Protein AF-0000000068953892 (afdb_homodimer)

Structure (mmCIF, N/CA/C/O backbone):
data_AF-0000000068953892-model_v1
#
loop_
_entity.id
_entity.type
_entity.pdbx_description
1 polymer Amidase
#
loop_
_atom_site.group_PDB
_atom_site.id
_atom_site.type_symbol
_atom_site.label_atom_id
_atom_site.label_alt_id
_atom_site.label_comp_id
_atom_site.label_asym_id
_atom_site.label_entity_id
_atom_site.label_seq_id
_atom_site.pdbx_PDB_ins_code
_atom_site.Cartn_x
_atom_site.Cartn_y
_atom_site.Cartn_z
_atom_site.occupancy
_atom_site.B_iso_or_equiv
_atom_site.auth_seq_id
_atom_site.auth_comp_id
_atom_site.auth_asym_id
_atom_site.auth_atom_id
_atom_site.pdbx_PDB_model_num
ATOM 1 N N . MET A 1 1 ? 22.328 9.062 -5.164 1 75.81 1 MET A N 1
ATOM 2 C CA . MET A 1 1 ? 21.172 8.969 -4.258 1 75.81 1 MET A CA 1
ATOM 3 C C . MET A 1 1 ? 20.047 9.898 -4.711 1 75.81 1 MET A C 1
ATOM 5 O O . MET A 1 1 ? 20.297 11.047 -5.066 1 75.81 1 MET A O 1
ATOM 9 N N . THR A 1 2 ? 18.891 9.32 -4.953 1 88.75 2 THR A N 1
ATOM 10 C CA . THR A 1 2 ? 17.719 10.094 -5.344 1 88.75 2 THR A CA 1
ATOM 11 C C . THR A 1 2 ? 16.875 10.453 -4.125 1 88.75 2 THR A C 1
ATOM 13 O O . THR A 1 2 ? 17.109 9.938 -3.029 1 88.75 2 THR A O 1
ATOM 16 N N . LEU A 1 3 ? 16 11.43 -4.258 1 93.69 3 LEU A N 1
ATOM 17 C CA . LEU A 1 3 ? 15.102 11.789 -3.168 1 93.69 3 LEU A CA 1
ATOM 18 C C . LEU A 1 3 ? 14.289 10.578 -2.707 1 93.69 3 LEU A C 1
ATOM 20 O O . LEU A 1 3 ? 14.031 10.422 -1.513 1 93.69 3 LEU A O 1
ATOM 24 N N . ALA A 1 4 ? 14.055 9.711 -3.641 1 92.06 4 ALA A N 1
ATOM 25 C CA . ALA A 1 4 ? 13.234 8.531 -3.35 1 92.06 4 ALA A CA 1
ATOM 26 C C . ALA A 1 4 ? 13.992 7.543 -2.469 1 92.06 4 ALA A C 1
ATOM 28 O O . ALA A 1 4 ? 13.383 6.812 -1.682 1 92.06 4 ALA A O 1
ATOM 29 N N . THR A 1 5 ? 15.312 7.496 -2.576 1 95.38 5 THR A N 1
ATOM 30 C CA . THR A 1 5 ? 16.094 6.504 -1.846 1 95.38 5 THR A CA 1
ATOM 31 C C . THR A 1 5 ? 16.875 7.16 -0.704 1 95.38 5 THR A C 1
ATOM 33 O O . THR A 1 5 ? 17.688 6.508 -0.045 1 95.38 5 THR A O 1
ATOM 36 N N . HIS A 1 6 ? 16.672 8.469 -0.53 1 97.12 6 HIS A N 1
ATOM 37 C CA . HIS A 1 6 ? 17.359 9.148 0.567 1 97.12 6 HIS A CA 1
ATOM 38 C C . HIS A 1 6 ? 17 8.523 1.91 1 97.12 6 HIS A C 1
ATOM 40 O O . HIS A 1 6 ? 15.844 8.164 2.146 1 97.12 6 HIS A O 1
ATOM 46 N N . PRO A 1 7 ? 17.922 8.43 2.848 1 96.38 7 PRO A N 1
ATOM 47 C CA . PRO A 1 7 ? 17.703 7.758 4.129 1 96.38 7 PRO A CA 1
ATOM 48 C C . PRO A 1 7 ? 16.625 8.445 4.977 1 96.38 7 PRO A C 1
ATOM 50 O O . PRO A 1 7 ? 16.109 7.852 5.918 1 96.38 7 PRO A O 1
ATOM 53 N N . ALA A 1 8 ? 16.234 9.695 4.664 1 98.12 8 ALA A N 1
ATOM 54 C CA . ALA A 1 8 ? 15.18 10.398 5.387 1 98.12 8 ALA A CA 1
ATOM 55 C C . ALA A 1 8 ? 13.812 9.766 5.121 1 98.12 8 ALA A C 1
ATOM 57 O O . ALA A 1 8 ? 12.875 9.945 5.902 1 98.12 8 ALA A O 1
ATOM 58 N N . ARG A 1 9 ? 13.695 9.086 3.98 1 97.75 9 ARG A N 1
ATOM 59 C CA . ARG A 1 9 ? 12.469 8.398 3.594 1 97.75 9 ARG A CA 1
ATOM 60 C C . ARG A 1 9 ? 11.281 9.359 3.584 1 97.75 9 ARG A C 1
ATOM 62 O O . ARG A 1 9 ? 10.195 9.016 4.051 1 97.75 9 ARG A O 1
ATOM 69 N N . ALA A 1 10 ? 11.484 10.547 3.078 1 98.69 10 ALA A N 1
ATOM 70 C CA . ALA A 1 10 ? 10.469 11.594 3.141 1 98.69 10 ALA A CA 1
ATOM 71 C C . ALA A 1 10 ? 9.547 11.539 1.923 1 98.69 10 ALA A C 1
ATOM 73 O O . ALA A 1 10 ? 8.414 12.023 1.97 1 98.69 10 ALA A O 1
ATOM 74 N N . PHE A 1 11 ? 10.055 10.922 0.83 1 98.69 11 PHE A N 1
ATOM 75 C CA . PHE A 1 11 ? 9.375 11.094 -0.45 1 98.69 11 PHE A CA 1
ATOM 76 C C . PHE A 1 11 ? 8.75 9.781 -0.913 1 98.69 11 PHE A C 1
ATOM 78 O O . PHE A 1 11 ? 9.297 8.711 -0.663 1 98.69 11 PHE A O 1
ATOM 85 N N . MET A 1 12 ? 7.57 9.914 -1.53 1 98.5 12 MET A N 1
ATOM 86 C CA . MET A 1 12 ? 7.055 8.797 -2.316 1 98.5 12 MET A CA 1
ATOM 87 C C . MET A 1 12 ? 7.961 8.5 -3.506 1 98.5 12 MET A C 1
ATOM 89 O O . MET A 1 12 ? 8.484 9.422 -4.133 1 98.5 12 MET A O 1
ATOM 93 N N . PRO A 1 13 ? 8.117 7.266 -3.832 1 98.12 13 PRO A N 1
ATOM 94 C CA . PRO A 1 13 ? 9.07 6.91 -4.887 1 98.12 13 PRO A CA 1
ATOM 95 C C . PRO A 1 13 ? 8.445 6.961 -6.281 1 98.12 13 PRO A C 1
ATOM 97 O O . PRO A 1 13 ? 8.789 6.152 -7.145 1 98.12 13 PRO A O 1
ATOM 100 N N . TYR A 1 14 ? 7.473 7.812 -6.566 1 98.25 14 TYR A N 1
ATOM 101 C CA . TYR A 1 14 ? 6.879 7.961 -7.895 1 98.25 14 TYR A CA 1
ATOM 102 C C . TYR A 1 14 ? 7.945 8.266 -8.938 1 98.25 14 TYR A C 1
ATOM 104 O O . TYR A 1 14 ? 8.945 8.93 -8.641 1 98.25 14 TYR A O 1
ATOM 112 N N . PRO A 1 15 ? 7.754 7.75 -10.195 1 97.12 15 PRO A N 1
ATOM 113 C CA . PRO A 1 15 ? 8.625 8.219 -11.273 1 97.12 15 PRO A CA 1
ATOM 114 C C . PRO A 1 15 ? 8.633 9.742 -11.406 1 97.12 15 PRO A C 1
ATOM 116 O O . PRO A 1 15 ? 7.566 10.367 -11.383 1 97.12 15 PRO A O 1
ATOM 119 N N . GLN A 1 16 ? 9.812 10.289 -11.5 1 95.69 16 GLN A N 1
ATOM 120 C CA . GLN A 1 16 ? 9.93 11.742 -11.578 1 95.69 16 GLN A CA 1
ATOM 121 C C . GLN A 1 16 ? 9.57 12.25 -12.969 1 95.69 16 GLN A C 1
ATOM 123 O O . GLN A 1 16 ? 10.039 11.711 -13.969 1 95.69 16 GLN A O 1
ATOM 128 N N . ILE A 1 17 ? 8.695 13.172 -13.016 1 95.31 17 ILE A N 1
ATOM 129 C CA . ILE A 1 17 ? 8.398 13.891 -14.25 1 95.31 17 ILE A CA 1
ATOM 130 C C . ILE A 1 17 ? 8.602 15.391 -14.039 1 95.31 17 ILE A C 1
ATOM 132 O O . ILE A 1 17 ? 8.391 15.898 -12.93 1 95.31 17 ILE A O 1
ATOM 136 N N . ALA A 1 18 ? 9.062 16.062 -15.023 1 95.12 18 ALA A N 1
ATOM 137 C CA . ALA A 1 18 ? 9.266 17.5 -14.93 1 95.12 18 ALA A CA 1
ATOM 138 C C . ALA A 1 18 ? 7.934 18.234 -14.773 1 95.12 18 ALA A C 1
ATOM 140 O O . ALA A 1 18 ? 6.992 17.984 -15.539 1 95.12 18 ALA A O 1
ATOM 141 N N . VAL A 1 19 ? 7.848 19.031 -13.805 1 98.25 19 VAL A N 1
ATOM 142 C CA . VAL A 1 19 ? 6.699 19.891 -13.586 1 98.25 19 VAL A CA 1
ATOM 143 C C . VAL A 1 19 ? 7.094 21.344 -13.859 1 98.25 19 VAL A C 1
ATOM 145 O O . VAL A 1 19 ? 7.879 21.938 -13.109 1 98.25 19 VAL A O 1
ATOM 148 N N . PRO A 1 20 ? 6.555 21.938 -14.922 1 98.25 20 PRO A N 1
ATOM 149 C CA . PRO A 1 20 ? 6.953 23.312 -15.273 1 98.25 20 PRO A CA 1
ATOM 150 C C . PRO A 1 20 ? 6.605 24.312 -14.18 1 98.25 20 PRO A C 1
ATOM 152 O O . PRO A 1 20 ? 5.57 24.188 -13.523 1 98.25 20 PRO A O 1
ATOM 155 N N . HIS A 1 21 ? 7.438 25.25 -13.945 1 98.56 21 HIS A N 1
ATOM 156 C CA . HIS A 1 21 ? 7.219 26.391 -13.07 1 98.56 21 HIS A CA 1
ATOM 157 C C . HIS A 1 21 ? 7.727 27.688 -13.703 1 98.56 21 HIS A C 1
ATOM 159 O O . HIS A 1 21 ? 8.492 27.641 -14.672 1 98.56 21 HIS A O 1
ATOM 165 N N . ALA A 1 22 ? 7.324 28.828 -13.219 1 98.56 22 ALA A N 1
ATOM 166 C CA . ALA A 1 22 ? 7.707 30.109 -13.789 1 98.56 22 ALA A CA 1
ATOM 167 C C . ALA A 1 22 ? 9.203 30.359 -13.625 1 98.56 22 ALA A C 1
ATOM 169 O O . ALA A 1 22 ? 9.789 30.016 -12.602 1 98.56 22 ALA A O 1
ATOM 170 N N . ALA A 1 23 ? 9.828 31.047 -14.562 1 97.5 23 ALA A N 1
ATOM 171 C CA . ALA A 1 23 ? 11.266 31.328 -14.562 1 97.5 23 ALA A CA 1
ATOM 172 C C . ALA A 1 23 ? 11.609 32.438 -13.578 1 97.5 23 ALA A C 1
ATOM 174 O O . ALA A 1 23 ? 12.758 32.562 -13.156 1 97.5 23 ALA A O 1
ATOM 175 N N . SER A 1 24 ? 10.586 33.25 -13.289 1 97.56 24 SER A N 1
ATOM 176 C CA . SER A 1 24 ? 10.758 34.344 -12.359 1 97.56 24 SER A CA 1
ATOM 177 C C . SER A 1 24 ? 9.609 34.406 -11.359 1 97.56 24 SER A C 1
ATOM 179 O O . SER A 1 24 ? 8.625 33.688 -11.484 1 97.56 24 SER A O 1
ATOM 181 N N . GLY A 1 25 ? 9.789 35.25 -10.289 1 98.31 25 GLY A N 1
ATOM 182 C CA . GLY A 1 25 ? 8.773 35.406 -9.258 1 98.31 25 GLY A CA 1
ATOM 183 C C . GLY A 1 25 ? 9.344 35.469 -7.852 1 98.31 25 GLY A C 1
ATOM 184 O O . GLY A 1 25 ? 10.555 35.281 -7.664 1 98.31 25 GLY A O 1
ATOM 185 N N . PRO A 1 26 ? 8.461 35.656 -6.922 1 98.5 26 PRO A N 1
ATOM 186 C CA . PRO A 1 26 ? 8.914 35.875 -5.547 1 98.5 26 PRO A CA 1
ATOM 187 C C . PRO A 1 26 ? 9.539 34.625 -4.93 1 98.5 26 PRO A C 1
ATOM 189 O O . PRO A 1 26 ? 10.227 34.719 -3.908 1 98.5 26 PRO A O 1
ATOM 192 N N . LEU A 1 27 ? 9.312 33.469 -5.543 1 98.81 27 LEU A N 1
ATOM 193 C CA . LEU A 1 27 ? 9.844 32.219 -4.949 1 98.81 27 LEU A CA 1
ATOM 194 C C . LEU A 1 27 ? 10.922 31.625 -5.84 1 98.81 27 LEU A C 1
ATOM 196 O O . LEU A 1 27 ? 11.289 30.453 -5.664 1 98.81 27 LEU A O 1
ATOM 200 N N . ARG A 1 28 ? 11.383 32.375 -6.828 1 98.5 28 ARG A N 1
ATOM 201 C CA . ARG A 1 28 ? 12.453 31.906 -7.699 1 98.5 28 ARG A CA 1
ATOM 202 C C . ARG A 1 28 ? 13.648 31.406 -6.887 1 98.5 28 ARG A C 1
ATOM 204 O O . ARG A 1 28 ? 14.055 32.062 -5.926 1 98.5 28 ARG A O 1
ATOM 211 N N . GLY A 1 29 ? 14.148 30.297 -7.348 1 98.31 29 GLY A N 1
ATOM 212 C CA . GLY A 1 29 ? 15.336 29.75 -6.715 1 98.31 29 GLY A CA 1
ATOM 213 C C . GLY A 1 29 ? 15.023 28.844 -5.543 1 98.31 29 GLY A C 1
ATOM 214 O O . GLY A 1 29 ? 15.922 28.188 -5.012 1 98.31 29 GLY A O 1
ATOM 215 N N . LEU A 1 30 ? 13.766 28.766 -5.105 1 98.81 30 LEU A N 1
ATOM 216 C CA . LEU A 1 30 ? 13.375 27.906 -4 1 98.81 30 LEU A CA 1
ATOM 217 C C . LEU A 1 30 ? 12.766 26.609 -4.516 1 98.81 30 LEU A C 1
ATOM 219 O O . LEU A 1 30 ? 12.086 26.594 -5.547 1 98.81 30 LEU A O 1
ATOM 223 N N . SER A 1 31 ? 13.031 25.5 -3.859 1 98.81 31 SER A N 1
ATOM 224 C CA . SER A 1 31 ? 12.438 24.188 -4.145 1 98.81 31 SER A CA 1
ATOM 225 C C . SER A 1 31 ? 11.391 23.812 -3.104 1 98.81 31 SER A C 1
ATOM 227 O O . SER A 1 31 ? 11.484 24.234 -1.945 1 98.81 31 SER A O 1
ATOM 229 N N . PHE A 1 32 ? 10.359 23.062 -3.545 1 98.88 32 PHE A N 1
ATOM 230 C CA . PHE A 1 32 ? 9.336 22.688 -2.574 1 98.88 32 PHE A CA 1
ATOM 231 C C . PHE A 1 32 ? 8.789 21.297 -2.885 1 98.88 32 PHE A C 1
ATOM 233 O O . PHE A 1 32 ? 8.914 20.812 -4.008 1 98.88 32 PHE A O 1
ATOM 240 N N . ALA A 1 33 ? 8.312 20.625 -1.824 1 98.88 33 ALA A N 1
ATOM 241 C CA . ALA A 1 33 ? 7.633 19.344 -1.913 1 98.88 33 ALA A CA 1
ATOM 242 C C . ALA A 1 33 ? 6.164 19.469 -1.505 1 98.88 33 ALA A C 1
ATOM 244 O O . ALA A 1 33 ? 5.758 20.484 -0.937 1 98.88 33 ALA A O 1
ATOM 245 N N . VAL A 1 34 ? 5.41 18.469 -1.86 1 98.81 34 VAL A N 1
ATOM 246 C CA . VAL A 1 34 ? 3.967 18.516 -1.646 1 98.81 34 VAL A CA 1
ATOM 247 C C . VAL A 1 34 ? 3.486 17.219 -1.024 1 98.81 34 VAL A C 1
ATOM 249 O O . VAL A 1 34 ? 3.75 16.125 -1.557 1 98.81 34 VAL A O 1
ATOM 252 N N . LYS A 1 35 ? 2.783 17.328 0.147 1 98.88 35 LYS A N 1
ATOM 253 C CA . LYS A 1 35 ? 2.148 16.172 0.756 1 98.88 35 LYS A CA 1
ATOM 254 C C . LYS A 1 35 ? 1.303 15.406 -0.261 1 98.88 35 LYS A C 1
ATOM 256 O O . LYS A 1 35 ? 0.534 16.016 -1.012 1 98.88 35 LYS A O 1
ATOM 261 N N . ASP A 1 36 ? 1.423 14.086 -0.278 1 98.88 36 ASP A N 1
ATOM 262 C CA . ASP A 1 36 ? 0.761 13.266 -1.287 1 98.88 36 ASP A CA 1
ATOM 263 C C . ASP A 1 36 ? -0.738 13.164 -1.017 1 98.88 36 ASP A C 1
ATOM 265 O O . ASP A 1 36 ? -1.295 12.062 -0.976 1 98.88 36 ASP A O 1
ATOM 269 N N . LEU A 1 37 ? -1.366 14.273 -0.813 1 98.88 37 LEU A N 1
ATOM 270 C CA . LEU A 1 37 ? -2.807 14.508 -0.808 1 98.88 37 LEU A CA 1
ATOM 271 C C . LEU A 1 37 ? -3.215 15.422 -1.957 1 98.88 37 LEU A C 1
ATOM 273 O O . LEU A 1 37 ? -4.363 15.391 -2.404 1 98.88 37 LEU A O 1
ATOM 277 N N . PHE A 1 38 ? -2.287 16.266 -2.346 1 98.94 38 PHE A N 1
ATOM 278 C CA . PHE A 1 38 ? -2.539 17.266 -3.375 1 98.94 38 PHE A CA 1
ATOM 279 C C . PHE A 1 38 ? -2.264 16.688 -4.762 1 98.94 38 PHE A C 1
ATOM 281 O O . PHE A 1 38 ? -1.237 16.047 -4.98 1 98.94 38 PHE A O 1
ATOM 288 N N . ASP A 1 39 ? -3.156 17.031 -5.695 1 98.94 39 ASP A N 1
ATOM 289 C CA . ASP A 1 39 ? -2.908 16.641 -7.082 1 98.94 39 ASP A CA 1
ATOM 290 C C . ASP A 1 39 ? -1.787 17.484 -7.691 1 98.94 39 ASP A C 1
ATOM 292 O O . ASP A 1 39 ? -1.705 18.688 -7.453 1 98.94 39 ASP A O 1
ATOM 296 N N . VAL A 1 40 ? -0.919 16.875 -8.32 1 98.94 40 VAL A N 1
ATOM 297 C CA . VAL A 1 40 ? 0.066 17.469 -9.219 1 98.94 40 VAL A CA 1
ATOM 298 C C . VAL A 1 40 ? -0.018 16.812 -10.594 1 98.94 40 VAL A C 1
ATOM 300 O O . VAL A 1 40 ? 0.065 15.586 -10.703 1 98.94 40 VAL A O 1
ATOM 303 N N . ALA A 1 41 ? -0.241 17.672 -11.609 1 98.81 41 ALA A N 1
ATOM 304 C CA . ALA A 1 41 ? -0.365 17.109 -12.961 1 98.81 41 ALA A CA 1
ATOM 305 C C . ALA A 1 41 ? 0.831 16.234 -13.297 1 98.81 41 ALA A C 1
ATOM 307 O O . ALA A 1 41 ? 1.981 16.625 -13.102 1 98.81 41 ALA A O 1
ATOM 308 N N . GLY A 1 42 ? 0.539 14.984 -13.836 1 98.31 42 GLY A N 1
ATOM 309 C CA . GLY A 1 42 ? 1.586 14.047 -14.211 1 98.31 42 GLY A CA 1
ATOM 310 C C . GLY A 1 42 ? 1.923 13.055 -13.117 1 98.31 42 GLY A C 1
ATOM 311 O O . GLY A 1 42 ? 2.662 12.094 -13.344 1 98.31 42 GLY A O 1
ATOM 312 N N . TYR A 1 43 ? 1.423 13.227 -11.914 1 98.75 43 TYR A N 1
ATOM 313 C CA . TYR A 1 43 ? 1.654 12.344 -10.773 1 98.75 43 TYR A CA 1
ATOM 314 C C . TYR A 1 43 ? 0.35 11.727 -10.297 1 98.75 43 TYR A C 1
ATOM 316 O O . TYR A 1 43 ? -0.729 12.281 -10.516 1 98.75 43 TYR A O 1
ATOM 324 N N . PRO A 1 44 ? 0.413 10.523 -9.68 1 98.69 44 PRO A N 1
ATOM 325 C CA . PRO A 1 44 ? -0.738 10.047 -8.906 1 98.69 44 PRO A CA 1
ATOM 326 C C . PRO A 1 44 ? -0.868 10.742 -7.555 1 98.69 44 PRO A C 1
ATOM 328 O O . PRO A 1 44 ? 0.011 11.516 -7.168 1 98.69 44 PRO A O 1
ATOM 331 N N . THR A 1 45 ? -1.944 10.57 -6.906 1 98.88 45 THR A N 1
ATOM 332 C CA . THR A 1 45 ? -2.168 10.953 -5.52 1 98.88 45 THR A CA 1
ATOM 333 C C . THR A 1 45 ? -2.625 9.758 -4.688 1 98.88 45 THR A C 1
ATOM 335 O O . THR A 1 45 ? -3.699 9.203 -4.93 1 98.88 45 THR A O 1
ATOM 338 N N . GLY A 1 46 ? -1.844 9.406 -3.699 1 98.56 46 GLY A N 1
ATOM 339 C CA . GLY A 1 46 ? -2.025 8.109 -3.08 1 98.56 46 GLY A CA 1
ATOM 340 C C . GLY A 1 46 ? -2.668 8.18 -1.708 1 98.56 46 GLY A C 1
ATOM 341 O O . GLY A 1 46 ? -3.184 7.184 -1.201 1 98.56 46 GLY A O 1
ATOM 342 N N . GLY A 1 47 ? -2.547 9.367 -1.003 1 98.62 47 GLY A N 1
ATOM 343 C CA . GLY A 1 47 ? -3.207 9.555 0.279 1 98.62 47 GLY A CA 1
ATOM 344 C C . GLY A 1 47 ? -2.688 8.625 1.359 1 98.62 47 GLY A C 1
ATOM 345 O O . GLY A 1 47 ? -3.398 8.32 2.318 1 98.62 47 GLY A O 1
ATOM 346 N N . GLY A 1 48 ? -1.554 8.008 1.159 1 98.69 48 GLY A N 1
ATOM 347 C CA . GLY A 1 48 ? -0.963 7.129 2.156 1 98.69 48 GLY A CA 1
ATOM 348 C C . GLY A 1 48 ? -1.642 5.777 2.232 1 98.69 48 GLY A C 1
ATOM 349 O O . GLY A 1 48 ? -1.47 5.043 3.209 1 98.69 48 GLY A O 1
ATOM 350 N N . ASN A 1 49 ? -2.463 5.402 1.37 1 98.81 49 ASN A N 1
ATOM 351 C CA . ASN A 1 49 ? -3.152 4.117 1.343 1 98.81 49 ASN A CA 1
ATOM 352 C C . ASN A 1 49 ? -2.963 3.406 0.005 1 98.81 49 ASN A C 1
ATOM 354 O O . ASN A 1 49 ? -3.152 4.008 -1.054 1 98.81 49 ASN A O 1
ATOM 358 N N . PRO A 1 50 ? -2.641 2.092 0.029 1 98.44 50 PRO A N 1
ATOM 359 C CA . PRO A 1 50 ? -2.318 1.376 -1.208 1 98.44 50 PRO A CA 1
ATOM 360 C C . PRO A 1 50 ? -3.49 1.323 -2.184 1 98.44 50 PRO A C 1
ATOM 362 O O . PRO A 1 50 ? -3.297 1.447 -3.396 1 98.44 50 PRO A O 1
ATOM 365 N N . HIS A 1 51 ? -4.754 1.062 -1.745 1 98.5 51 HIS A N 1
ATOM 366 C CA . HIS A 1 51 ? -5.914 1.029 -2.625 1 98.5 51 HIS A CA 1
ATOM 367 C C . HIS A 1 51 ? -6.176 2.398 -3.246 1 98.5 51 HIS A C 1
ATOM 369 O O . HIS A 1 51 ? -6.559 2.492 -4.414 1 98.5 51 HIS A O 1
ATOM 375 N N . VAL A 1 52 ? -6.02 3.451 -2.42 1 98.75 52 VAL A N 1
ATOM 376 C CA . VAL A 1 52 ? -6.207 4.812 -2.918 1 98.75 52 VAL A CA 1
ATOM 377 C C . VAL A 1 52 ? -5.199 5.098 -4.027 1 98.75 52 VAL A C 1
ATOM 379 O O . VAL A 1 52 ? -5.551 5.66 -5.066 1 98.75 52 VAL A O 1
ATOM 382 N N . LEU A 1 53 ? -3.943 4.727 -3.826 1 98.81 53 LEU A N 1
ATOM 383 C CA . LEU A 1 53 ? -2.949 4.906 -4.879 1 98.81 53 LEU A CA 1
ATOM 384 C C . LEU A 1 53 ? -3.328 4.117 -6.125 1 98.81 53 LEU A C 1
ATOM 386 O O . LEU A 1 53 ? -3.244 4.633 -7.242 1 98.81 53 LEU A O 1
ATOM 390 N N . ALA A 1 54 ? -3.725 2.838 -5.938 1 98.62 54 ALA A N 1
ATOM 391 C CA . ALA A 1 54 ? -4.07 1.983 -7.07 1 98.62 54 ALA A CA 1
ATOM 392 C C . ALA A 1 54 ? -5.188 2.604 -7.902 1 98.62 54 ALA A C 1
ATOM 394 O O . ALA A 1 54 ? -5.195 2.486 -9.133 1 98.62 54 ALA A O 1
ATOM 395 N N . ARG A 1 55 ? -6.086 3.277 -7.301 1 97.81 55 ARG A N 1
ATOM 396 C CA . ARG A 1 55 ? -7.258 3.844 -7.961 1 97.81 55 ARG A CA 1
ATOM 397 C C . ARG A 1 55 ? -6.938 5.203 -8.578 1 97.81 55 ARG A C 1
ATOM 399 O O . ARG A 1 55 ? -7.723 5.734 -9.359 1 97.81 55 ARG A O 1
ATOM 406 N N . SER A 1 56 ? -5.891 5.777 -8.234 1 98.19 56 SER A N 1
ATOM 407 C CA . SER A 1 56 ? -5.645 7.203 -8.422 1 98.19 56 SER A CA 1
ATOM 408 C C . SER A 1 56 ? -5.578 7.57 -9.898 1 98.19 56 SER A C 1
ATOM 410 O O . SER A 1 56 ? -6.113 8.602 -10.312 1 98.19 56 SER A O 1
ATOM 412 N N . GLY A 1 57 ? -4.922 6.676 -10.695 1 97.12 57 GLY A N 1
ATOM 413 C CA . GLY A 1 57 ? -4.48 7.117 -12.008 1 97.12 57 GLY A CA 1
ATOM 414 C C . GLY A 1 57 ? -3.527 8.297 -11.953 1 97.12 57 GLY A C 1
ATOM 415 O O . GLY A 1 57 ? -3.141 8.734 -10.867 1 97.12 57 GLY A O 1
ATOM 416 N N . ILE A 1 58 ? -3.096 8.781 -13.086 1 98.12 58 ILE A N 1
ATOM 417 C CA . ILE A 1 58 ? -2.254 9.969 -13.195 1 98.12 58 ILE A CA 1
ATOM 418 C C . ILE A 1 58 ? -3.129 11.219 -13.297 1 98.12 58 ILE A C 1
ATOM 420 O O . ILE A 1 58 ? -4.043 11.273 -14.125 1 98.12 58 ILE A O 1
ATOM 424 N N . LYS A 1 59 ? -2.893 12.18 -12.453 1 98.69 59 LYS A N 1
ATOM 425 C CA . LYS A 1 59 ? -3.725 13.375 -12.406 1 98.69 59 LYS A CA 1
ATOM 426 C C . LYS A 1 59 ? -3.426 14.297 -13.594 1 98.69 59 LYS A C 1
ATOM 428 O O . LYS A 1 59 ? -2.266 14.461 -13.977 1 98.69 59 LYS A O 1
ATOM 433 N N . ALA A 1 60 ? -4.445 14.898 -14.156 1 97.94 60 ALA A N 1
ATOM 434 C CA . ALA A 1 60 ? -4.312 15.734 -15.344 1 97.94 60 ALA A CA 1
ATOM 435 C C . ALA A 1 60 ? -4.113 17.203 -14.969 1 97.94 60 ALA A C 1
ATOM 437 O O . ALA A 1 60 ? -3.676 18.016 -15.789 1 97.94 60 ALA A O 1
ATOM 438 N N . ALA A 1 61 ? -4.48 17.547 -13.734 1 98.62 61 ALA A N 1
ATOM 439 C CA . ALA A 1 61 ? -4.426 18.938 -13.289 1 98.62 61 ALA A CA 1
ATOM 440 C C . ALA A 1 61 ? -3.76 19.047 -11.922 1 98.62 61 ALA A C 1
ATOM 442 O O . ALA A 1 61 ? -3.811 18.109 -11.117 1 98.62 61 ALA A O 1
ATOM 443 N N . THR A 1 62 ? -3.182 20.188 -11.734 1 98.88 62 THR A N 1
ATOM 444 C CA . THR A 1 62 ? -2.492 20.5 -10.492 1 98.88 62 THR A CA 1
ATOM 445 C C . THR A 1 62 ? -3.412 21.281 -9.547 1 98.88 62 THR A C 1
ATOM 447 O O . THR A 1 62 ? -4.176 22.141 -9.984 1 98.88 62 THR A O 1
ATOM 450 N N . ALA A 1 63 ? -3.422 20.891 -8.258 1 98.94 63 ALA A N 1
ATOM 451 C CA . ALA A 1 63 ? -4.176 21.625 -7.254 1 98.94 63 ALA A CA 1
ATOM 452 C C . ALA A 1 63 ? -3.838 23.109 -7.297 1 98.94 63 ALA A C 1
ATOM 454 O O . ALA A 1 63 ? -2.672 23.484 -7.449 1 98.94 63 ALA A O 1
ATOM 455 N N . PRO A 1 64 ? -4.812 23.984 -7.113 1 98.81 64 PRO A N 1
ATOM 456 C CA . PRO A 1 64 ? -4.586 25.422 -7.199 1 98.81 64 PRO A CA 1
ATOM 457 C C . PRO A 1 64 ? -3.512 25.922 -6.227 1 98.81 64 PRO A C 1
ATOM 459 O O . PRO A 1 64 ? -2.709 26.781 -6.574 1 98.81 64 PRO A O 1
ATOM 462 N N . ALA A 1 65 ? -3.484 25.422 -4.984 1 98.81 65 ALA A N 1
ATOM 463 C CA . ALA A 1 65 ? -2.469 25.812 -4.012 1 98.81 65 ALA A CA 1
ATOM 464 C C . ALA A 1 65 ? -1.064 25.516 -4.531 1 98.81 65 ALA A C 1
ATOM 466 O O . ALA A 1 65 ? -0.149 26.328 -4.367 1 98.81 65 ALA A O 1
ATOM 467 N N . VAL A 1 66 ? -0.875 24.359 -5.137 1 98.94 66 VAL A N 1
ATOM 468 C CA . VAL A 1 66 ? 0.407 23.953 -5.707 1 98.94 66 VAL A CA 1
ATOM 469 C C . VAL A 1 66 ? 0.731 24.828 -6.914 1 98.94 66 VAL A C 1
ATOM 471 O O . VAL A 1 66 ? 1.858 25.312 -7.055 1 98.94 66 VAL A O 1
ATOM 474 N N . GLN A 1 67 ? -0.25 25.016 -7.766 1 98.88 67 GLN A N 1
ATOM 475 C CA . GLN A 1 67 ? -0.06 25.797 -8.984 1 98.88 67 GLN A CA 1
ATOM 476 C C . GLN A 1 67 ? 0.394 27.219 -8.664 1 98.88 67 GLN A C 1
ATOM 478 O O . GLN A 1 67 ? 1.227 27.781 -9.375 1 98.88 67 GLN A O 1
ATOM 483 N N . ARG A 1 68 ? -0.162 27.828 -7.637 1 98.81 68 ARG A N 1
ATOM 484 C CA . ARG A 1 68 ? 0.215 29.172 -7.227 1 98.81 68 ARG A CA 1
ATOM 485 C C . ARG A 1 68 ? 1.706 29.25 -6.918 1 98.81 68 ARG A C 1
ATOM 487 O O . ARG A 1 68 ? 2.359 30.25 -7.234 1 98.81 68 ARG A O 1
ATOM 494 N N . LEU A 1 69 ? 2.205 28.266 -6.285 1 98.94 69 LEU A N 1
ATOM 495 C CA . LEU A 1 69 ? 3.625 28.219 -5.953 1 98.94 69 LEU A CA 1
ATOM 496 C C . LEU A 1 69 ? 4.473 28.047 -7.207 1 98.94 69 LEU A C 1
ATOM 498 O O . LEU A 1 69 ? 5.512 28.703 -7.348 1 98.94 69 LEU A O 1
ATOM 502 N N . LEU A 1 70 ? 4.059 27.156 -8.07 1 98.94 70 LEU A N 1
ATOM 503 C CA . LEU A 1 70 ? 4.738 26.969 -9.352 1 98.94 70 LEU A CA 1
ATOM 504 C C . LEU A 1 70 ? 4.754 28.266 -10.141 1 98.94 70 LEU A C 1
ATOM 506 O O . LEU A 1 70 ? 5.793 28.656 -10.688 1 98.94 70 LEU A O 1
ATOM 510 N N . ASP A 1 71 ? 3.627 28.953 -10.18 1 98.81 71 ASP A N 1
ATOM 511 C CA . ASP A 1 71 ? 3.498 30.219 -10.906 1 98.81 71 ASP A CA 1
ATOM 512 C C . ASP A 1 71 ? 4.375 31.297 -10.281 1 98.81 71 ASP A C 1
ATOM 514 O O . ASP A 1 71 ? 4.727 32.281 -10.938 1 98.81 71 ASP A O 1
ATOM 518 N N . ALA A 1 72 ? 4.691 31.172 -9.008 1 98.81 72 ALA A N 1
ATOM 519 C CA . ALA A 1 72 ? 5.508 32.156 -8.289 1 98.81 72 ALA A CA 1
ATOM 520 C C . ALA A 1 72 ? 6.996 31.828 -8.445 1 98.81 72 ALA A C 1
ATOM 522 O O . ALA A 1 72 ? 7.844 32.531 -7.906 1 98.81 72 ALA A O 1
ATOM 523 N N . GLY A 1 73 ? 7.297 30.734 -9.047 1 98.81 73 GLY A N 1
ATOM 524 C CA . GLY A 1 73 ? 8.68 30.469 -9.43 1 98.81 73 GLY A CA 1
ATOM 525 C C . GLY A 1 73 ? 9.305 29.328 -8.664 1 98.81 73 GLY A C 1
ATOM 526 O O . GLY A 1 73 ? 10.445 28.938 -8.93 1 98.81 73 GLY A O 1
ATOM 527 N N . ALA A 1 74 ? 8.625 28.75 -7.691 1 98.88 74 ALA A N 1
ATOM 528 C CA . ALA A 1 74 ? 9.195 27.656 -6.91 1 98.88 74 ALA A CA 1
ATOM 529 C C . ALA A 1 74 ? 9.273 26.375 -7.738 1 98.88 74 ALA A C 1
ATOM 531 O O . ALA A 1 74 ? 8.398 26.109 -8.57 1 98.88 74 ALA A O 1
ATOM 532 N N . ALA A 1 75 ? 10.273 25.578 -7.523 1 98.81 75 ALA A N 1
ATOM 533 C CA . ALA A 1 75 ? 10.477 24.328 -8.25 1 98.81 75 ALA A CA 1
ATOM 534 C C . ALA A 1 75 ? 9.977 23.125 -7.445 1 98.81 75 ALA A C 1
ATOM 536 O O . ALA A 1 75 ? 10.414 22.906 -6.312 1 98.81 75 ALA A O 1
ATOM 537 N N . PHE A 1 76 ? 9.078 22.406 -8.039 1 98.75 76 PHE A N 1
ATOM 538 C CA . PHE A 1 76 ? 8.539 21.188 -7.438 1 98.75 76 PHE A CA 1
ATOM 539 C C . PHE A 1 76 ? 9.57 20.062 -7.473 1 98.75 76 PHE A C 1
ATOM 541 O O . PHE A 1 76 ? 10.148 19.781 -8.523 1 98.75 76 PHE A O 1
ATOM 548 N N . VAL A 1 77 ? 9.742 19.359 -6.238 1 98.5 77 VAL A N 1
ATOM 549 C CA . VAL A 1 77 ? 10.797 18.344 -6.262 1 98.5 77 VAL A CA 1
ATOM 550 C C . VAL A 1 77 ? 10.195 16.969 -6.039 1 98.5 77 VAL A C 1
ATOM 552 O O . VAL A 1 77 ? 10.852 15.953 -6.281 1 98.5 77 VAL A O 1
ATOM 555 N N . GLY A 1 78 ? 8.953 16.906 -5.562 1 98.56 78 GLY A N 1
ATOM 556 C CA . GLY A 1 78 ? 8.375 15.578 -5.406 1 98.56 78 GLY A CA 1
ATOM 557 C C . GLY A 1 78 ? 7.203 15.547 -4.445 1 98.56 78 GLY A C 1
ATOM 558 O O . GLY A 1 78 ? 6.938 16.531 -3.748 1 98.56 78 GLY A O 1
ATOM 559 N N . LYS A 1 79 ? 6.445 14.445 -4.422 1 98.75 79 LYS A N 1
ATOM 560 C CA . LYS A 1 79 ? 5.367 14.141 -3.484 1 98.75 79 LYS A CA 1
ATOM 561 C C . LYS A 1 79 ? 5.91 13.516 -2.205 1 98.75 79 LYS A C 1
ATOM 563 O O . LYS A 1 79 ? 6.789 12.648 -2.256 1 98.75 79 LYS A O 1
ATOM 568 N N . THR A 1 80 ? 5.434 13.938 -1.06 1 98.81 80 THR A N 1
ATOM 569 C CA . THR A 1 80 ? 5.949 13.43 0.208 1 98.81 80 THR A CA 1
ATOM 570 C C . THR A 1 80 ? 4.926 12.523 0.888 1 98.81 80 THR A C 1
ATOM 572 O O . THR A 1 80 ? 3.73 12.609 0.604 1 98.81 80 THR A O 1
ATOM 575 N N . HIS A 1 81 ? 5.406 11.742 1.798 1 98.44 81 HIS A N 1
ATOM 576 C CA . HIS A 1 81 ? 4.594 10.805 2.574 1 98.44 81 HIS A CA 1
ATOM 577 C C . HIS A 1 81 ? 3.568 11.547 3.426 1 98.44 81 HIS A C 1
ATOM 579 O O . HIS A 1 81 ? 3.814 12.672 3.863 1 98.44 81 HIS A O 1
ATOM 585 N N . THR A 1 82 ? 2.467 10.906 3.629 1 98.62 82 THR A N 1
ATOM 586 C CA . THR A 1 82 ? 1.442 11.312 4.582 1 98.62 82 THR A CA 1
ATOM 587 C C . THR A 1 82 ? 1.034 10.141 5.473 1 98.62 82 THR A C 1
ATOM 589 O O . THR A 1 82 ? 1.178 8.984 5.086 1 98.62 82 THR A O 1
ATOM 592 N N . ASP A 1 83 ? 0.614 10.484 6.723 1 98.12 83 ASP A N 1
ATOM 593 C CA . ASP A 1 83 ? -0.135 9.461 7.445 1 98.12 83 ASP A CA 1
ATOM 594 C C . ASP A 1 83 ? -1.308 8.945 6.609 1 98.12 83 ASP A C 1
ATOM 596 O O . ASP A 1 83 ? -1.853 9.68 5.781 1 98.12 83 ASP A O 1
ATOM 600 N N . GLU A 1 84 ? -1.631 7.691 6.836 1 98.62 84 GLU A N 1
ATOM 601 C CA . GLU A 1 84 ? -2.678 7.027 6.066 1 98.62 84 GLU A CA 1
ATOM 602 C C . GLU A 1 84 ? -3.986 7.812 6.121 1 98.62 84 GLU A C 1
ATOM 604 O O . GLU A 1 84 ? -4.535 8.039 7.199 1 98.62 84 GLU A O 1
ATOM 609 N N . LEU A 1 85 ? -4.445 8.32 4.914 1 98.56 85 LEU A N 1
ATOM 610 C CA . LEU A 1 85 ? -5.672 9.086 4.727 1 98.56 85 LEU A CA 1
ATOM 611 C C . LEU A 1 85 ? -5.684 10.32 5.621 1 98.56 85 LEU A C 1
ATOM 613 O O . LEU A 1 85 ? -6.75 10.805 6.008 1 98.56 85 LEU A O 1
ATOM 617 N N . ALA A 1 86 ? -4.477 10.711 6.051 1 98.31 86 ALA A N 1
ATOM 618 C CA . ALA A 1 86 ? -4.246 11.906 6.855 1 98.31 86 ALA A CA 1
ATOM 619 C C . ALA A 1 86 ? -4.953 11.812 8.203 1 98.31 86 ALA A C 1
ATOM 621 O O . ALA A 1 86 ? -5.402 12.82 8.75 1 98.31 86 ALA A O 1
ATOM 622 N N . PHE A 1 87 ? -5.168 10.602 8.703 1 97.31 87 PHE A N 1
ATOM 623 C CA . PHE A 1 87 ? -5.961 10.414 9.914 1 97.31 87 PHE A CA 1
ATOM 624 C C . PHE A 1 87 ? -5.105 9.836 11.039 1 97.31 87 PHE A C 1
ATOM 626 O O . PHE A 1 87 ? -5.496 8.852 11.672 1 97.31 87 PHE A O 1
ATOM 633 N N . SER A 1 88 ? -3.918 10.414 11.211 1 93 88 SER A N 1
ATOM 634 C CA . SER A 1 88 ? -2.984 10.117 12.289 1 93 88 SER A CA 1
ATOM 635 C C . SER A 1 88 ? -2.086 11.312 12.586 1 93 88 SER A C 1
ATOM 637 O O . SER A 1 88 ? -2.135 12.328 11.883 1 93 88 SER A O 1
ATOM 639 N N . MET A 1 89 ? -1.257 11.211 13.711 1 94.12 89 MET A N 1
ATOM 640 C CA . MET A 1 89 ? -0.403 12.32 14.125 1 94.12 89 MET A CA 1
ATOM 641 C C . MET A 1 89 ? 1.016 11.836 14.406 1 94.12 89 MET A C 1
ATOM 643 O O . MET A 1 89 ? 1.874 12.625 14.812 1 94.12 89 MET A O 1
ATOM 647 N N . ASN A 1 90 ? 1.277 10.602 14.141 1 93.62 90 ASN A N 1
ATOM 648 C CA . ASN A 1 90 ? 2.549 10.023 14.578 1 93.62 90 ASN A CA 1
ATOM 649 C C . ASN A 1 90 ? 3.572 10.016 13.445 1 93.62 90 ASN A C 1
ATOM 651 O O . ASN A 1 90 ? 4.773 9.883 13.688 1 93.62 90 ASN A O 1
ATOM 655 N N . GLY A 1 91 ? 3.086 10.117 12.258 1 96.19 91 GLY A N 1
ATOM 656 C CA . GLY A 1 91 ? 3.994 10.055 11.125 1 96.19 91 GLY A CA 1
ATOM 657 C C . GLY A 1 91 ? 4.5 8.648 10.844 1 96.19 91 GLY A C 1
ATOM 658 O O . GLY A 1 91 ? 5.621 8.469 10.359 1 96.19 91 GLY A O 1
ATOM 659 N N . GLN A 1 92 ? 3.762 7.695 11.25 1 94.94 92 GLN A N 1
ATOM 660 C CA . GLN A 1 92 ? 4.066 6.285 11.023 1 94.94 92 GLN A CA 1
ATOM 661 C C . GLN A 1 92 ? 2.967 5.609 10.203 1 94.94 92 GLN A C 1
ATOM 663 O O . GLN A 1 92 ? 1.883 5.336 10.719 1 94.94 92 GLN A O 1
ATOM 668 N N . ASN A 1 93 ? 3.225 5.398 8.969 1 97 93 ASN A N 1
ATOM 669 C CA . ASN A 1 93 ? 2.258 4.805 8.047 1 97 93 ASN A CA 1
ATOM 670 C C . ASN A 1 93 ? 2.451 3.297 7.93 1 97 93 ASN A C 1
ATOM 672 O O . ASN A 1 93 ? 3.549 2.828 7.625 1 97 93 ASN A O 1
ATOM 676 N N . ALA A 1 94 ? 1.426 2.494 8.102 1 96.25 94 ALA A N 1
ATOM 677 C CA . ALA A 1 94 ? 1.481 1.034 8.141 1 96.25 94 ALA A CA 1
ATOM 678 C C . ALA A 1 94 ? 1.925 0.465 6.797 1 96.25 94 ALA A C 1
ATOM 680 O O . ALA A 1 94 ? 2.424 -0.661 6.727 1 96.25 94 ALA A O 1
ATOM 681 N N . HIS A 1 95 ? 1.771 1.181 5.703 1 97.88 95 HIS A N 1
ATOM 682 C CA . HIS A 1 95 ? 1.978 0.665 4.355 1 97.88 95 HIS A CA 1
ATOM 683 C C . HIS A 1 95 ? 3.26 1.218 3.742 1 97.88 95 HIS A C 1
ATOM 685 O O . HIS A 1 95 ? 3.838 0.605 2.842 1 97.88 95 HIS A O 1
ATOM 691 N N . TYR A 1 96 ? 3.707 2.391 4.219 1 97.94 96 TYR A N 1
ATOM 692 C CA . TYR A 1 96 ? 4.785 3.061 3.498 1 97.94 96 TYR A CA 1
ATOM 693 C C . TYR A 1 96 ? 5.938 3.398 4.434 1 97.94 96 TYR A C 1
ATOM 695 O O . TYR A 1 96 ? 6.98 3.887 3.994 1 97.94 96 TYR A O 1
ATOM 703 N N . GLY A 1 97 ? 5.738 3.176 5.723 1 95.88 97 GLY A N 1
ATOM 704 C CA . GLY A 1 97 ? 6.836 3.363 6.66 1 95.88 97 GLY A CA 1
ATOM 705 C C . GLY A 1 97 ? 6.812 4.715 7.344 1 95.88 97 GLY A C 1
ATOM 706 O O . GLY A 1 97 ? 5.742 5.25 7.641 1 95.88 97 GLY A O 1
ATOM 707 N N . ARG A 1 98 ? 7.98 5.262 7.844 1 95.56 98 ARG A N 1
ATOM 708 C CA . ARG A 1 98 ? 8.055 6.426 8.719 1 95.56 98 ARG A CA 1
ATOM 709 C C . ARG A 1 98 ? 9.219 7.328 8.328 1 95.56 98 ARG A C 1
ATOM 711 O O . ARG A 1 98 ? 10.375 7.039 8.648 1 95.56 98 ARG A O 1
ATOM 718 N N . PRO A 1 99 ? 8.906 8.477 7.773 1 98.19 99 PRO A N 1
ATOM 719 C CA . PRO A 1 99 ? 9.953 9.469 7.484 1 98.19 99 PRO A CA 1
ATOM 720 C C . PRO A 1 99 ? 10.781 9.82 8.719 1 98.19 99 PRO A C 1
ATOM 722 O O . PRO A 1 99 ? 10.281 9.75 9.844 1 98.19 99 PRO A O 1
ATOM 725 N N . VAL A 1 100 ? 11.977 10.242 8.484 1 98.62 100 VAL A N 1
ATOM 726 C CA . VAL A 1 100 ? 12.906 10.508 9.578 1 98.62 100 VAL A CA 1
ATOM 727 C C . VAL A 1 100 ? 12.859 11.984 9.953 1 98.62 100 VAL A C 1
ATOM 729 O O . VAL A 1 100 ? 12.898 12.852 9.078 1 98.62 100 VAL A O 1
ATOM 732 N N . ASN A 1 101 ? 12.758 12.227 11.242 1 98.75 101 ASN A N 1
ATOM 733 C CA . ASN A 1 101 ? 12.852 13.57 11.812 1 98.75 101 ASN A CA 1
ATOM 734 C C . ASN A 1 101 ? 14.266 14.141 11.688 1 98.75 101 ASN A C 1
ATOM 736 O O . ASN A 1 101 ? 15.188 13.672 12.359 1 98.75 101 ASN A O 1
ATOM 740 N N . GLY A 1 102 ? 14.398 15.133 10.875 1 98.81 102 GLY A N 1
ATOM 741 C CA . GLY A 1 102 ? 15.727 15.664 10.602 1 98.81 102 GLY A CA 1
ATOM 742 C C . GLY A 1 102 ? 16.359 16.344 11.797 1 98.81 102 GLY A C 1
ATOM 743 O O . GLY A 1 102 ? 17.578 16.422 11.898 1 98.81 102 GLY A O 1
ATOM 744 N N . ALA A 1 103 ? 15.562 16.828 12.781 1 98.69 103 ALA A N 1
ATOM 745 C CA . ALA A 1 103 ? 16.062 17.547 13.961 1 98.69 103 ALA A CA 1
ATOM 746 C C . ALA A 1 103 ? 16.312 16.578 15.109 1 98.69 103 ALA A C 1
ATOM 748 O O . ALA A 1 103 ? 17.125 16.844 15.992 1 98.69 103 ALA A O 1
ATOM 749 N N . ALA A 1 104 ? 15.633 15.5 15.164 1 98.62 104 ALA A N 1
ATOM 750 C CA . ALA A 1 104 ? 15.758 14.461 16.188 1 98.62 104 ALA A CA 1
ATOM 751 C C . ALA A 1 104 ? 15.508 13.078 15.586 1 98.62 104 ALA A C 1
ATOM 753 O O . ALA A 1 104 ? 14.43 12.5 15.773 1 98.62 104 ALA A O 1
ATOM 754 N N . PRO A 1 105 ? 16.5 12.477 15.016 1 98.25 105 PRO A N 1
ATOM 755 C CA . PRO A 1 105 ? 16.328 11.312 14.148 1 98.25 105 PRO A CA 1
ATOM 756 C C . PRO A 1 105 ? 15.75 10.102 14.898 1 98.25 105 PRO A C 1
ATOM 758 O O . PRO A 1 105 ? 15.18 9.203 14.273 1 98.25 105 PRO A O 1
ATOM 761 N N . GLU A 1 106 ? 15.867 10.039 16.188 1 97.81 106 GLU A N 1
ATOM 762 C CA . GLU A 1 106 ? 15.367 8.898 16.953 1 97.81 106 GLU A CA 1
ATOM 763 C C . GLU A 1 106 ? 13.922 9.102 17.375 1 97.81 106 GLU A C 1
ATOM 765 O O . GLU A 1 106 ? 13.312 8.211 17.969 1 97.81 106 GLU A O 1
ATOM 770 N N . ARG A 1 107 ? 13.344 10.273 17.062 1 98.31 107 ARG A N 1
ATOM 771 C CA . ARG A 1 107 ? 11.992 10.625 17.484 1 98.31 107 ARG A CA 1
ATOM 772 C C . ARG A 1 107 ? 11.047 10.719 16.281 1 98.31 107 ARG A C 1
ATOM 774 O O . ARG A 1 107 ? 11.5 10.867 15.148 1 98.31 107 ARG A O 1
ATOM 781 N N . ILE A 1 108 ? 9.797 10.578 16.516 1 98 108 ILE A N 1
ATOM 782 C CA . ILE A 1 108 ? 8.812 10.633 15.445 1 98 108 ILE A CA 1
ATOM 783 C C . ILE A 1 108 ? 8.773 12.039 14.852 1 98 108 ILE A C 1
ATOM 785 O O . ILE A 1 108 ? 9.102 13.016 15.523 1 98 108 ILE A O 1
ATOM 789 N N . THR A 1 109 ? 8.367 12.125 13.625 1 98.44 109 THR A N 1
ATOM 790 C CA . THR A 1 109 ? 8.188 13.422 12.977 1 98.44 109 THR A CA 1
ATOM 791 C C . THR A 1 109 ? 6.891 14.086 13.445 1 98.44 109 THR A C 1
ATOM 793 O O . THR A 1 109 ? 6.75 15.305 13.367 1 98.44 109 THR A O 1
ATOM 796 N N . GLY A 1 110 ? 5.965 13.242 13.898 1 97.25 110 GLY A N 1
ATOM 797 C CA . GLY A 1 110 ? 4.574 13.672 13.906 1 97.25 110 GLY A CA 1
ATOM 798 C C . GLY A 1 110 ? 3.91 13.562 12.555 1 97.25 110 GLY A C 1
ATOM 799 O O . GLY A 1 110 ? 4.48 12.992 11.617 1 97.25 110 GLY A O 1
ATOM 800 N N . GLY A 1 111 ? 2.695 14.086 12.445 1 96.12 111 GLY A N 1
ATOM 801 C CA . GLY A 1 111 ? 1.884 13.992 11.242 1 96.12 111 GLY A CA 1
ATOM 802 C C . GLY A 1 111 ? 0.542 14.688 11.375 1 96.12 111 GLY A C 1
ATOM 803 O O . GLY A 1 111 ? 0.276 15.352 12.375 1 96.12 111 GLY A O 1
ATOM 804 N N . SER A 1 112 ? -0.228 14.602 10.25 1 97.94 112 SER A N 1
ATOM 805 C CA . SER A 1 112 ? -0.144 13.648 9.148 1 97.94 112 SER A CA 1
ATOM 806 C C . SER A 1 112 ? 0.804 14.141 8.062 1 97.94 112 SER A C 1
ATOM 808 O O . SER A 1 112 ? 1.09 13.422 7.105 1 97.94 112 SER A O 1
ATOM 810 N N . SER A 1 113 ? 1.329 15.391 8.117 1 98.88 113 SER A N 1
ATOM 811 C CA . SER A 1 113 ? 2.271 15.898 7.125 1 98.88 113 SER A CA 1
ATOM 812 C C . SER A 1 113 ? 3.697 15.461 7.445 1 98.88 113 SER A C 1
ATOM 814 O O . SER A 1 113 ? 4.621 16.281 7.426 1 98.88 113 SER A O 1
ATOM 816 N N . SER A 1 114 ? 3.877 14.203 7.727 1 98.81 114 SER A N 1
ATOM 817 C CA . SER A 1 114 ? 5.129 13.633 8.219 1 98.81 114 SER A CA 1
ATOM 818 C C . SER A 1 114 ? 6.238 13.766 7.184 1 98.81 114 SER A C 1
ATOM 820 O O . SER A 1 114 ? 7.348 14.195 7.504 1 98.81 114 SER A O 1
ATOM 822 N N . GLY A 1 115 ? 5.941 13.398 5.918 1 98.88 115 GLY A N 1
ATOM 823 C CA . GLY A 1 115 ? 6.941 13.484 4.867 1 98.88 115 GLY A CA 1
ATOM 824 C C . GLY A 1 115 ? 7.387 14.906 4.586 1 98.88 115 GLY A C 1
ATOM 825 O O . GLY A 1 115 ? 8.57 15.156 4.348 1 98.88 115 GLY A O 1
ATOM 826 N N . SER A 1 116 ? 6.457 15.828 4.562 1 98.94 116 SER A N 1
ATOM 827 C CA . SER A 1 116 ? 6.773 17.234 4.32 1 98.94 116 SER A CA 1
ATOM 828 C C . SER A 1 116 ? 7.707 17.781 5.395 1 98.94 116 SER A C 1
ATOM 830 O O . SER A 1 116 ? 8.711 18.422 5.078 1 98.94 116 SER A O 1
ATOM 832 N N . ALA A 1 117 ? 7.328 17.516 6.633 1 98.94 117 ALA A N 1
ATOM 833 C CA . ALA A 1 117 ? 8.172 17.969 7.734 1 98.94 117 ALA A CA 1
ATOM 834 C C . ALA A 1 117 ? 9.547 17.312 7.68 1 98.94 117 ALA A C 1
ATOM 836 O O . ALA A 1 117 ? 10.562 17.984 7.922 1 98.94 117 ALA A O 1
ATOM 837 N N . SER A 1 118 ? 9.602 16.047 7.363 1 98.94 118 SER A N 1
ATOM 838 C CA . SER A 1 118 ? 10.867 15.336 7.227 1 98.94 118 SER A CA 1
ATOM 839 C C . SER A 1 118 ? 11.719 15.922 6.109 1 98.94 118 SER A C 1
ATOM 841 O O . SER A 1 118 ? 12.906 16.188 6.297 1 98.94 118 SER A O 1
ATOM 843 N N . ALA A 1 119 ? 11.109 16.141 4.949 1 98.94 119 ALA A N 1
ATOM 844 C CA . ALA A 1 119 ? 11.844 16.672 3.801 1 98.94 119 ALA A CA 1
ATOM 845 C C . ALA A 1 119 ? 12.492 18 4.137 1 98.94 119 ALA A C 1
ATOM 847 O O . ALA A 1 119 ? 13.68 18.219 3.867 1 98.94 119 ALA A O 1
ATOM 848 N N . VAL A 1 120 ? 11.727 18.875 4.762 1 98.94 120 VAL A N 1
ATOM 849 C CA . VAL A 1 120 ? 12.219 20.219 5.062 1 98.94 120 VAL A CA 1
ATOM 850 C C . VAL A 1 120 ? 13.273 20.141 6.164 1 98.94 120 VAL A C 1
ATOM 852 O O . VAL A 1 120 ? 14.336 20.766 6.059 1 98.94 120 VAL A O 1
ATOM 855 N N . SER A 1 121 ? 13.039 19.375 7.211 1 98.94 121 SER A N 1
ATOM 856 C CA . SER A 1 121 ? 13.945 19.328 8.352 1 98.94 121 SER A CA 1
ATOM 857 C C . SER A 1 121 ? 15.258 18.641 7.98 1 98.94 121 SER A C 1
ATOM 859 O O . SER A 1 121 ? 16.281 18.859 8.625 1 98.94 121 SER A O 1
ATOM 861 N N . ASN A 1 122 ? 15.242 17.797 6.961 1 98.81 122 ASN A N 1
ATOM 862 C CA . ASN A 1 122 ? 16.453 17.141 6.488 1 98.81 122 ASN A CA 1
ATOM 863 C C . ASN A 1 122 ? 17.125 17.938 5.371 1 98.81 122 ASN A C 1
ATOM 865 O O . ASN A 1 122 ? 18.109 17.469 4.785 1 98.81 122 ASN A O 1
ATOM 869 N N . GLY A 1 123 ? 16.562 19.078 5.02 1 98.75 123 GLY A N 1
ATOM 870 C CA . GLY A 1 123 ? 17.172 19.969 4.039 1 98.75 123 GLY A CA 1
ATOM 871 C C . GLY A 1 123 ? 17.016 19.469 2.611 1 98.75 123 GLY A C 1
ATOM 872 O O . GLY A 1 123 ? 17.828 19.781 1.743 1 98.75 123 GLY A O 1
ATOM 873 N N . LEU A 1 124 ? 16 18.656 2.314 1 98.75 124 LEU A N 1
ATOM 874 C CA . LEU A 1 124 ? 15.812 18.078 0.99 1 98.75 124 LEU A CA 1
ATOM 875 C C . LEU A 1 124 ? 15 19.016 0.097 1 98.75 124 LEU A C 1
ATOM 877 O O . LEU A 1 124 ? 14.953 18.828 -1.12 1 98.75 124 LEU A O 1
ATOM 881 N N . CYS A 1 125 ? 14.352 19.984 0.619 1 98.81 125 CYS A N 1
ATOM 882 C CA . CYS A 1 125 ? 13.703 21.109 -0.049 1 98.81 125 CYS A CA 1
ATOM 883 C C . CYS A 1 125 ? 13.633 22.312 0.867 1 98.81 125 CYS A C 1
ATOM 885 O O . CYS A 1 125 ? 13.914 22.219 2.062 1 98.81 125 CYS A O 1
ATOM 887 N N . ASP A 1 126 ? 13.32 23.484 0.303 1 98.94 126 ASP A N 1
ATOM 888 C CA . ASP A 1 126 ? 13.312 24.734 1.068 1 98.94 126 ASP A CA 1
ATOM 889 C C . ASP A 1 126 ? 12.031 24.859 1.89 1 98.94 126 ASP A C 1
ATOM 891 O O . ASP A 1 126 ? 12.047 25.406 2.994 1 98.94 126 ASP A O 1
ATOM 895 N N . PHE A 1 127 ? 10.945 24.469 1.383 1 98.94 127 PHE A N 1
ATOM 896 C CA . PHE A 1 127 ? 9.656 24.469 2.062 1 98.94 127 PHE A CA 1
ATOM 897 C C . PHE A 1 127 ? 8.766 23.359 1.508 1 98.94 127 PHE A C 1
ATOM 899 O O . PHE A 1 127 ? 9.102 22.734 0.5 1 98.94 127 PHE A O 1
ATOM 906 N N . ALA A 1 128 ? 7.691 23.031 2.201 1 99 128 ALA A N 1
ATOM 907 C CA . ALA A 1 128 ? 6.797 21.969 1.747 1 99 128 ALA A CA 1
ATOM 908 C C . ALA A 1 128 ? 5.363 22.25 2.186 1 99 128 ALA A C 1
ATOM 910 O O . ALA A 1 128 ? 5.129 22.828 3.244 1 99 128 ALA A O 1
ATOM 911 N N . LEU A 1 129 ? 4.418 21.797 1.353 1 98.94 129 LEU A N 1
ATOM 912 C CA . LEU A 1 129 ? 2.998 21.875 1.681 1 98.94 129 LEU A CA 1
ATOM 913 C C . LEU A 1 129 ? 2.562 20.672 2.498 1 98.94 129 LEU A C 1
ATOM 915 O O . LEU A 1 129 ? 3.016 19.547 2.248 1 98.94 129 LEU A O 1
ATOM 919 N N . GLY A 1 130 ? 1.771 20.922 3.479 1 98.81 130 GLY A N 1
ATOM 920 C CA . GLY A 1 130 ? 1.019 19.922 4.215 1 98.81 130 GLY A CA 1
ATOM 921 C C . GLY A 1 130 ? -0.437 20.297 4.418 1 98.81 130 GLY A C 1
ATOM 922 O O . GLY A 1 130 ? -0.945 21.203 3.766 1 98.81 130 GLY A O 1
ATOM 923 N N . SER A 1 131 ? -1.114 19.516 5.141 1 98.75 131 SER A N 1
ATOM 924 C CA . SER A 1 131 ? -2.488 19.781 5.547 1 98.75 131 SER A CA 1
ATOM 925 C C . SER A 1 131 ? -2.66 19.641 7.055 1 98.75 131 SER A C 1
ATOM 927 O O . SER A 1 131 ? -1.874 18.953 7.711 1 98.75 131 SER A O 1
ATOM 929 N N . ASP A 1 132 ? -3.607 20.328 7.566 1 98.75 132 ASP A N 1
ATOM 930 C CA . ASP A 1 132 ? -3.885 20.297 9 1 98.75 132 ASP A CA 1
ATOM 931 C C . ASP A 1 132 ? -5.387 20.25 9.266 1 98.75 132 ASP A C 1
ATOM 933 O O . ASP A 1 132 ? -6.105 21.219 8.992 1 98.75 132 ASP A O 1
ATOM 937 N N . THR A 1 133 ? -5.816 19.125 9.75 1 98.5 133 THR A N 1
ATOM 938 C CA . THR A 1 133 ? -7.199 18.938 10.172 1 98.5 133 THR A CA 1
ATOM 939 C C . THR A 1 133 ? -7.332 19.109 11.688 1 98.5 133 THR A C 1
ATOM 941 O O . THR A 1 133 ? -8.281 19.734 12.164 1 98.5 133 THR A O 1
ATOM 944 N N . GLY A 1 134 ? -6.398 18.578 12.398 1 97.75 134 GLY A N 1
ATOM 945 C CA . GLY A 1 134 ? -6.418 18.594 13.852 1 97.75 134 GLY A CA 1
ATOM 946 C C . GLY A 1 134 ? -5.043 18.766 14.461 1 97.75 134 GLY A C 1
ATOM 947 O O . GLY A 1 134 ? -4.832 18.438 15.633 1 97.75 134 GLY A O 1
ATOM 948 N N . GLY A 1 135 ? -4.098 19.219 13.727 1 98.25 135 GLY A N 1
ATOM 949 C CA . GLY A 1 135 ? -2.754 19.422 14.242 1 98.25 135 GLY A CA 1
ATOM 950 C C . GLY A 1 135 ? -1.672 18.938 13.297 1 98.25 135 GLY A C 1
ATOM 951 O O . GLY A 1 135 ? -0.481 19.078 13.578 1 98.25 135 GLY A O 1
ATOM 952 N N . SER A 1 136 ? -1.983 18.562 12.125 1 98.5 136 SER A N 1
ATOM 953 C CA . SER A 1 136 ? -1.135 17.766 11.25 1 98.5 136 SER A CA 1
ATOM 954 C C . SER A 1 136 ? -0.049 18.625 10.602 1 98.5 136 SER A C 1
ATOM 956 O O . SER A 1 136 ? 0.82 18.109 9.898 1 98.5 136 SER A O 1
ATOM 958 N N . VAL A 1 137 ? -0.09 19.875 10.75 1 98.88 137 VAL A N 1
ATOM 959 C CA . VAL A 1 137 ? 1.032 20.734 10.398 1 98.88 137 VAL A CA 1
ATOM 960 C C . VAL A 1 137 ? 1.729 21.219 11.664 1 98.88 137 VAL A C 1
ATOM 962 O O . VAL A 1 137 ? 2.957 21.172 11.766 1 98.88 137 VAL A O 1
ATOM 965 N N . ARG A 1 138 ? 0.977 21.594 12.648 1 98.81 138 ARG A N 1
ATOM 966 C CA . ARG A 1 138 ? 1.493 22.172 13.891 1 98.81 138 ARG A CA 1
ATOM 967 C C . ARG A 1 138 ? 2.338 21.141 14.648 1 98.81 138 ARG A C 1
ATOM 969 O O . ARG A 1 138 ? 3.438 21.453 15.109 1 98.81 138 ARG A O 1
ATOM 976 N N . ALA A 1 139 ? 1.861 19.922 14.719 1 98.56 139 ALA A N 1
ATOM 977 C CA . ALA A 1 139 ? 2.576 18.875 15.461 1 98.56 139 ALA A CA 1
ATOM 978 C C . ALA A 1 139 ? 3.926 18.578 14.812 1 98.56 139 ALA A C 1
ATOM 980 O O . ALA A 1 139 ? 4.969 18.688 15.453 1 98.56 139 ALA A O 1
ATOM 981 N N . PRO A 1 140 ? 3.93 18.234 13.531 1 98.81 140 PRO A N 1
ATOM 982 C CA . PRO A 1 140 ? 5.25 17.938 12.969 1 98.81 140 PRO A CA 1
ATOM 983 C C . PRO A 1 140 ? 6.152 19.172 12.914 1 98.81 140 PRO A C 1
ATOM 985 O O . PRO A 1 140 ? 7.375 19.047 13 1 98.81 140 PRO A O 1
ATOM 988 N N . ALA A 1 141 ? 5.605 20.344 12.773 1 98.94 141 ALA A N 1
ATOM 989 C CA . ALA A 1 141 ? 6.441 21.547 12.844 1 98.94 141 ALA A CA 1
ATOM 990 C C . ALA A 1 141 ? 7.16 21.641 14.195 1 98.94 141 ALA A C 1
ATOM 992 O O . ALA A 1 141 ? 8.367 21.891 14.242 1 98.94 141 ALA A O 1
ATOM 993 N N . SER A 1 142 ? 6.426 21.438 15.234 1 98.81 142 SER A N 1
ATOM 994 C CA . SER A 1 142 ? 6.988 21.469 16.578 1 98.81 142 SER A CA 1
ATOM 995 C C . SER A 1 142 ? 8.039 20.375 16.766 1 98.81 142 SER A C 1
ATOM 997 O O . SER A 1 142 ? 9.125 20.625 17.297 1 98.81 142 SER A O 1
ATOM 999 N N . HIS A 1 143 ? 7.73 19.172 16.328 1 98.81 143 HIS A N 1
ATOM 1000 C CA . HIS A 1 143 ? 8.57 17.984 16.531 1 98.81 143 HIS A CA 1
ATOM 1001 C C . HIS A 1 143 ? 9.852 18.078 15.719 1 98.81 143 HIS A C 1
ATOM 1003 O O . HIS A 1 143 ? 10.898 17.562 16.141 1 98.81 143 HIS A O 1
ATOM 1009 N N . CYS A 1 144 ? 9.789 18.734 14.555 1 98.94 144 CYS A N 1
ATOM 1010 C CA . CYS A 1 144 ? 10.93 18.734 13.641 1 98.94 144 CYS A CA 1
ATOM 1011 C C . CYS A 1 144 ? 11.633 20.094 13.664 1 98.94 144 CYS A C 1
ATOM 1013 O O . CYS A 1 144 ? 12.531 20.344 12.852 1 98.94 144 CYS A O 1
ATOM 1015 N N . GLY A 1 145 ? 11.227 21.016 14.539 1 98.88 145 GLY A N 1
ATOM 1016 C CA . GLY A 1 145 ? 11.898 22.297 14.664 1 98.88 145 GLY A CA 1
ATOM 1017 C C . GLY A 1 145 ? 11.695 23.188 13.461 1 98.88 145 GLY A C 1
ATOM 1018 O O . GLY A 1 145 ? 12.656 23.797 12.961 1 98.88 145 GLY A O 1
ATOM 1019 N N . LEU A 1 146 ? 10.5 23.266 12.984 1 98.94 146 LEU A N 1
ATOM 1020 C CA . LEU A 1 146 ? 10.195 24.031 11.781 1 98.94 146 LEU A CA 1
ATOM 1021 C C . LEU A 1 146 ? 9.18 25.125 12.07 1 98.94 146 LEU A C 1
ATOM 1023 O O . LEU A 1 146 ? 8.43 25.047 13.047 1 98.94 146 LEU A O 1
ATOM 1027 N N . PHE A 1 147 ? 9.227 26.203 11.234 1 98.94 147 PHE A N 1
ATOM 1028 C CA . PHE A 1 147 ? 8.031 27.016 11.125 1 98.94 147 PHE A CA 1
ATOM 1029 C C . PHE A 1 147 ? 6.902 26.234 10.453 1 98.94 147 PHE A C 1
ATOM 1031 O O . PHE A 1 147 ? 7.137 25.484 9.508 1 98.94 147 PHE A O 1
ATOM 1038 N N . GLY A 1 148 ? 5.746 26.375 10.906 1 98.94 148 GLY A N 1
ATOM 1039 C CA . GLY A 1 148 ? 4.547 25.781 10.344 1 98.94 148 GLY A CA 1
ATOM 1040 C C . GLY A 1 148 ? 3.279 26.516 10.711 1 98.94 148 GLY A C 1
ATOM 1041 O O . GLY A 1 148 ? 3.156 27.031 11.82 1 98.94 148 GLY A O 1
ATOM 1042 N N . ILE A 1 149 ? 2.287 26.469 9.836 1 98.94 149 ILE A N 1
ATOM 1043 C CA . ILE A 1 149 ? 1.096 27.25 10.141 1 98.94 149 ILE A CA 1
ATOM 1044 C C . ILE A 1 149 ? -0.152 26.469 9.727 1 98.94 149 ILE A C 1
ATOM 1046 O O . ILE A 1 149 ? -0.173 25.828 8.672 1 98.94 149 ILE A O 1
ATOM 1050 N N . ARG A 1 150 ? -1.081 26.406 10.578 1 98.88 150 ARG A N 1
ATOM 1051 C CA . ARG A 1 150 ? -2.479 26.188 10.211 1 98.88 150 ARG A CA 1
ATOM 1052 C C . ARG A 1 150 ? -3.186 27.516 9.945 1 98.88 150 ARG A C 1
ATOM 1054 O O . ARG A 1 150 ? -3.469 28.266 10.883 1 98.88 150 ARG A O 1
ATOM 1061 N N . PRO A 1 151 ? -3.506 27.812 8.734 1 98.88 151 PRO A N 1
ATOM 1062 C CA . PRO A 1 151 ? -4.117 29.109 8.445 1 98.88 151 PRO A CA 1
ATOM 1063 C C . PRO A 1 151 ? -5.598 29.156 8.82 1 98.88 151 PRO A C 1
ATOM 1065 O O . PRO A 1 151 ? -6.164 28.156 9.25 1 98.88 151 PRO A O 1
ATOM 1068 N N . THR A 1 152 ? -6.098 30.422 8.758 1 98.81 152 THR A N 1
ATOM 1069 C CA . THR A 1 152 ? -7.547 30.562 8.836 1 98.81 152 THR A CA 1
ATOM 1070 C C . THR A 1 152 ? -8.234 29.578 7.902 1 98.81 152 THR A C 1
ATOM 1072 O O . THR A 1 152 ? -7.805 29.375 6.766 1 98.81 152 THR A O 1
ATOM 1075 N N . HIS A 1 153 ? -9.281 28.891 8.469 1 98.56 153 HIS A N 1
ATOM 1076 C CA . HIS A 1 153 ? -10.016 27.938 7.645 1 98.56 153 HIS A CA 1
ATOM 1077 C C . HIS A 1 153 ? -10.477 28.578 6.34 1 98.56 153 HIS A C 1
ATOM 1079 O O . HIS A 1 153 ? -11.039 29.672 6.348 1 98.56 153 HIS A O 1
ATOM 1085 N N . GLY A 1 154 ? -10.172 27.938 5.215 1 98 154 GLY A N 1
ATOM 1086 C CA . GLY A 1 154 ? -10.617 28.406 3.912 1 98 154 GLY A CA 1
ATOM 1087 C C . GLY A 1 154 ? -9.656 29.391 3.273 1 98 154 GLY A C 1
ATOM 1088 O O . GLY A 1 154 ? -9.844 29.797 2.127 1 98 154 GLY A O 1
ATOM 1089 N N . ARG A 1 155 ? -8.57 29.75 3.959 1 98.25 155 ARG A N 1
ATOM 1090 C CA . ARG A 1 155 ? -7.641 30.781 3.496 1 98.25 155 ARG A CA 1
ATOM 1091 C C . ARG A 1 155 ? -6.883 30.312 2.258 1 98.25 155 ARG A C 1
ATOM 1093 O O . ARG A 1 155 ? -6.598 31.109 1.361 1 98.25 155 ARG A O 1
ATOM 1100 N N . ILE A 1 156 ? -6.414 29.078 2.197 1 98.56 156 ILE A N 1
ATOM 1101 C CA . ILE A 1 156 ? -5.762 28.438 1.057 1 98.56 156 ILE A CA 1
ATOM 1102 C C . ILE A 1 156 ? -6.676 27.359 0.474 1 98.56 156 ILE A C 1
ATOM 1104 O O . ILE A 1 156 ? -7.242 26.562 1.213 1 98.56 156 ILE A O 1
ATOM 1108 N N . SER A 1 157 ? -6.824 27.391 -0.835 1 98.25 157 SER A N 1
ATOM 1109 C CA . SER A 1 157 ? -7.723 26.453 -1.497 1 98.25 157 SER A CA 1
ATOM 1110 C C . SER A 1 157 ? -7.285 25 -1.26 1 98.25 157 SER A C 1
ATOM 1112 O O . SER A 1 157 ? -6.094 24.688 -1.312 1 98.25 157 SER A O 1
ATOM 1114 N N . LEU A 1 158 ? -8.289 24.109 -1.067 1 98.56 158 LEU A N 1
ATOM 1115 C CA . LEU A 1 158 ? -8.039 22.672 -0.971 1 98.56 158 LEU A CA 1
ATOM 1116 C C . LEU A 1 158 ? -8.664 21.938 -2.148 1 98.56 158 LEU A C 1
ATOM 1118 O O . LEU A 1 158 ? -8.898 20.719 -2.074 1 98.56 158 LEU A O 1
ATOM 1122 N N . GLU A 1 159 ? -9.039 22.75 -3.193 1 98.56 159 GLU A N 1
ATOM 1123 C CA . GLU A 1 159 ? -9.461 22.078 -4.422 1 98.56 159 GLU A CA 1
ATOM 1124 C C . GLU A 1 159 ? -8.391 21.109 -4.918 1 98.56 159 GLU A C 1
ATOM 1126 O O . GLU A 1 159 ? -7.199 21.422 -4.898 1 98.56 159 GLU A O 1
ATOM 1131 N N . ARG A 1 160 ? -8.789 19.859 -5.332 1 98.62 160 ARG A N 1
ATOM 1132 C CA . ARG A 1 160 ? -7.941 18.781 -5.848 1 98.62 160 ARG A CA 1
ATOM 1133 C C . ARG A 1 160 ? -6.98 18.281 -4.777 1 98.62 160 ARG A C 1
ATOM 1135 O O . ARG A 1 160 ? -5.84 17.938 -5.078 1 98.62 160 ARG A O 1
ATOM 1142 N N . CYS A 1 161 ? -7.355 18.391 -3.549 1 98.69 161 CYS A N 1
ATOM 1143 C CA . CYS A 1 161 ? -6.727 17.766 -2.389 1 98.69 161 CYS A CA 1
ATOM 1144 C C . CYS A 1 161 ? -7.66 16.75 -1.739 1 98.69 161 CYS A C 1
ATOM 1146 O O . CYS A 1 161 ? -8.852 17.031 -1.56 1 98.69 161 CYS A O 1
ATOM 1148 N N . LEU A 1 162 ? -7.164 15.523 -1.44 1 98.56 162 LEU A N 1
ATOM 1149 C CA . LEU A 1 162 ? -7.996 14.516 -0.786 1 98.56 162 LEU A CA 1
ATOM 1150 C C . LEU A 1 162 ? -8.5 15.023 0.563 1 98.56 162 LEU A C 1
ATOM 1152 O O . LEU A 1 162 ? -7.703 15.461 1.399 1 98.56 162 LEU A O 1
ATOM 1156 N N . PRO A 1 163 ? -9.742 14.984 0.815 1 98.44 163 PRO A N 1
ATOM 1157 C CA . PRO A 1 163 ? -10.312 15.516 2.055 1 98.44 163 PRO A CA 1
ATOM 1158 C C . PRO A 1 163 ? -10.297 14.492 3.193 1 98.44 163 PRO A C 1
ATOM 1160 O O . PRO A 1 163 ? -10.242 13.289 2.949 1 98.44 163 PRO A O 1
ATOM 1163 N N . LEU A 1 164 ? -10.305 14.945 4.422 1 98.69 164 LEU A N 1
ATOM 1164 C CA . LEU A 1 164 ? -10.625 14.164 5.605 1 98.69 164 LEU A CA 1
ATOM 1165 C C . LEU A 1 164 ? -11.883 14.688 6.281 1 98.69 164 LEU A C 1
ATOM 1167 O O . LEU A 1 164 ? -12.82 13.922 6.535 1 98.69 164 LEU A O 1
ATOM 1171 N N . SER A 1 165 ? -11.891 15.93 6.602 1 98.62 165 SER A N 1
ATOM 1172 C CA . SER A 1 165 ? -12.977 16.656 7.258 1 98.62 165 SER A CA 1
ATOM 1173 C C . SER A 1 165 ? -13.117 18.062 6.707 1 98.62 165 SER A C 1
ATOM 1175 O O . SER A 1 165 ? -12.422 18.984 7.145 1 98.62 165 SER A O 1
ATOM 1177 N N . GLU A 1 166 ? -14.094 18.25 5.914 1 97.19 166 GLU A N 1
ATOM 1178 C CA . GLU A 1 166 ? -14.211 19.438 5.07 1 97.19 166 GLU A CA 1
ATOM 1179 C C . GLU A 1 166 ? -14.219 20.719 5.902 1 97.19 166 GLU A C 1
ATOM 1181 O O . GLU A 1 166 ? -13.578 21.703 5.539 1 97.19 166 GLU A O 1
ATOM 1186 N N . SER A 1 167 ? -14.875 20.734 6.98 1 98.38 167 SER A N 1
ATOM 1187 C CA . SER A 1 167 ? -15.031 21.969 7.734 1 98.38 167 SER A CA 1
ATOM 1188 C C . SER A 1 167 ? -13.852 22.203 8.672 1 98.38 167 SER A C 1
ATOM 1190 O O . SER A 1 167 ? -13.781 23.234 9.344 1 98.38 167 SER A O 1
ATOM 1192 N N . LEU A 1 168 ? -12.898 21.281 8.688 1 98.81 168 LEU A N 1
ATOM 1193 C CA . LEU A 1 168 ? -11.766 21.391 9.602 1 98.81 168 LEU A CA 1
ATOM 1194 C C . LEU A 1 168 ? -10.445 21.422 8.828 1 98.81 168 LEU A C 1
ATOM 1196 O O . LEU A 1 168 ? -9.438 21.906 9.344 1 98.81 168 LEU A O 1
ATOM 1200 N N . ASP A 1 169 ? -10.438 20.891 7.613 1 98.81 169 ASP A N 1
ATOM 1201 C CA . ASP A 1 169 ? -9.219 20.75 6.816 1 98.81 169 ASP A CA 1
ATOM 1202 C C . ASP A 1 169 ? -8.664 22.125 6.418 1 98.81 169 ASP A C 1
ATOM 1204 O O . ASP A 1 169 ? -9.422 23.016 6.051 1 98.81 169 ASP A O 1
ATOM 1208 N N . THR A 1 170 ? -7.348 22.25 6.512 1 98.81 170 THR A N 1
ATOM 1209 C CA . THR A 1 170 ? -6.652 23.406 5.949 1 98.81 170 THR A CA 1
ATOM 1210 C C . THR A 1 170 ? -5.375 22.969 5.234 1 98.81 170 THR A C 1
ATOM 1212 O O . THR A 1 170 ? -4.824 21.906 5.527 1 98.81 170 THR A O 1
ATOM 1215 N N . CYS A 1 171 ? -5.023 23.719 4.238 1 98.75 171 CYS A N 1
ATOM 1216 C CA . CYS A 1 171 ? -3.676 23.641 3.686 1 98.75 171 CYS A CA 1
ATOM 1217 C C . CYS A 1 171 ? -2.697 24.469 4.516 1 98.75 171 CYS A C 1
ATOM 1219 O O . CYS A 1 171 ? -3 25.594 4.898 1 98.75 171 CYS A O 1
ATOM 1221 N N . GLY A 1 172 ? -1.594 23.906 4.961 1 98.81 172 GLY A N 1
ATOM 1222 C CA . GLY A 1 172 ? -0.491 24.594 5.613 1 98.81 172 GLY A CA 1
ATOM 1223 C C . GLY A 1 172 ? 0.856 24.297 4.98 1 98.81 172 GLY A C 1
ATOM 1224 O O . GLY A 1 172 ? 0.928 23.641 3.939 1 98.81 172 GLY A O 1
ATOM 1225 N N . PHE A 1 173 ? 1.915 24.875 5.57 1 98.94 173 PHE A N 1
ATOM 1226 C CA . PHE A 1 173 ? 3.236 24.656 4.996 1 98.94 173 PHE A CA 1
ATOM 1227 C C . PHE A 1 173 ? 4.32 24.797 6.059 1 98.94 173 PHE A C 1
ATOM 1229 O O . PHE A 1 173 ? 4.043 25.25 7.176 1 98.94 173 PHE A O 1
ATOM 1236 N N . PHE A 1 174 ? 5.484 24.328 5.723 1 98.88 174 PHE A N 1
ATOM 1237 C CA . PHE A 1 174 ? 6.664 24.297 6.578 1 98.88 174 PHE A CA 1
ATOM 1238 C C . PHE A 1 174 ? 7.82 25.047 5.93 1 98.88 174 PHE A C 1
ATOM 1240 O O . PHE A 1 174 ? 7.973 25.031 4.707 1 98.88 174 PHE A O 1
ATOM 1247 N N . ALA A 1 175 ? 8.641 25.641 6.672 1 98.94 175 ALA A N 1
ATOM 1248 C CA . ALA A 1 175 ? 9.961 26.109 6.254 1 98.94 175 ALA A CA 1
ATOM 1249 C C . ALA A 1 175 ? 10.938 26.078 7.422 1 98.94 175 ALA A C 1
ATOM 1251 O O . ALA A 1 175 ? 10.531 26.047 8.586 1 98.94 175 ALA A O 1
ATOM 1252 N N . ARG A 1 176 ? 12.234 26.141 7.133 1 98.69 176 ARG A N 1
ATOM 1253 C CA . ARG A 1 176 ? 13.266 26.109 8.164 1 98.69 176 ARG A CA 1
ATOM 1254 C C . ARG A 1 176 ? 13.586 27.5 8.68 1 98.69 176 ARG A C 1
ATOM 1256 O O . ARG A 1 176 ? 14.023 27.672 9.812 1 98.69 176 ARG A O 1
ATOM 1263 N N . ASP A 1 177 ? 13.414 28.422 7.762 1 98.44 177 ASP A N 1
ATOM 1264 C CA . ASP A 1 177 ? 13.781 29.797 8.117 1 98.44 177 ASP A CA 1
ATOM 1265 C C . ASP A 1 177 ? 12.633 30.75 7.863 1 98.44 177 ASP A C 1
ATOM 1267 O O . ASP A 1 177 ? 11.812 30.531 6.965 1 98.44 177 ASP A O 1
ATOM 1271 N N . ILE A 1 178 ? 12.641 31.875 8.656 1 98.5 178 ILE A N 1
ATOM 1272 C CA . ILE A 1 178 ? 11.516 32.812 8.688 1 98.5 178 ILE A CA 1
ATOM 1273 C C . ILE A 1 178 ? 11.438 33.562 7.363 1 98.5 178 ILE A C 1
ATOM 1275 O O . ILE A 1 178 ? 10.352 33.938 6.918 1 98.5 178 ILE A O 1
ATOM 1279 N N . GLY A 1 179 ? 12.57 33.781 6.688 1 98.56 179 GLY A N 1
ATOM 1280 C CA . GLY A 1 179 ? 12.562 34.469 5.406 1 98.56 179 GLY A CA 1
ATOM 1281 C C . GLY A 1 179 ? 11.812 33.719 4.328 1 98.56 179 GLY A C 1
ATOM 1282 O O . GLY A 1 179 ? 10.93 34.281 3.666 1 98.56 179 GLY A O 1
ATOM 1283 N N . THR A 1 180 ? 12.211 32.438 4.137 1 98.88 180 THR A N 1
ATOM 1284 C CA . THR A 1 180 ? 11.5 31.578 3.195 1 98.88 180 THR A CA 1
ATOM 1285 C C . THR A 1 180 ? 10.023 31.469 3.574 1 98.88 180 THR A C 1
ATOM 1287 O O . THR A 1 180 ? 9.148 31.578 2.719 1 98.88 180 THR A O 1
ATOM 1290 N N . PHE A 1 181 ? 9.836 31.297 4.844 1 98.88 181 PHE A N 1
ATOM 1291 C CA . PHE A 1 181 ? 8.477 31.141 5.344 1 98.88 181 PHE A CA 1
ATOM 1292 C C . PHE A 1 181 ? 7.625 32.344 4.973 1 98.88 181 PHE A C 1
ATOM 1294 O O . PHE A 1 181 ? 6.496 32.219 4.504 1 98.88 181 PHE A O 1
ATOM 1301 N N . ALA A 1 182 ? 8.125 33.5 5.184 1 98.62 182 ALA A N 1
ATOM 1302 C CA . ALA A 1 182 ? 7.406 34.75 4.918 1 98.62 182 ALA A CA 1
ATOM 1303 C C . ALA A 1 182 ? 7.125 34.906 3.428 1 98.62 182 ALA A C 1
ATOM 1305 O O . ALA A 1 182 ? 6.043 35.375 3.039 1 98.62 182 ALA A O 1
ATOM 1306 N N . ARG A 1 183 ? 8.039 34.594 2.58 1 98.62 183 ARG A N 1
ATOM 1307 C CA . ARG A 1 183 ? 7.848 34.688 1.138 1 98.62 183 ARG A CA 1
ATOM 1308 C C . ARG A 1 183 ? 6.727 33.75 0.675 1 98.62 183 ARG A C 1
ATOM 1310 O O . ARG A 1 183 ? 5.895 34.156 -0.147 1 98.62 183 ARG A O 1
ATOM 1317 N N . VAL A 1 184 ? 6.75 32.562 1.167 1 98.88 184 VAL A N 1
ATOM 1318 C CA . VAL A 1 184 ? 5.719 31.578 0.819 1 98.88 184 VAL A CA 1
ATOM 1319 C C . VAL A 1 184 ? 4.355 32.062 1.292 1 98.88 184 VAL A C 1
ATOM 1321 O O . VAL A 1 184 ? 3.365 31.969 0.563 1 98.88 184 VAL A O 1
ATOM 1324 N N . ALA A 1 185 ? 4.297 32.625 2.51 1 98.81 185 ALA A N 1
ATOM 1325 C CA . ALA A 1 185 ? 3.057 33.156 3.062 1 98.81 185 ALA A CA 1
ATOM 1326 C C . ALA A 1 185 ? 2.498 34.281 2.178 1 98.81 185 ALA A C 1
ATOM 1328 O O . ALA A 1 185 ? 1.291 34.344 1.938 1 98.81 185 ALA A O 1
ATOM 1329 N N . GLU A 1 186 ? 3.385 35.125 1.736 1 98 186 GLU A N 1
ATOM 1330 C CA . GLU A 1 186 ? 2.953 36.219 0.868 1 98 186 GLU A CA 1
ATOM 1331 C C . GLU A 1 186 ? 2.277 35.688 -0.393 1 98 186 GLU A C 1
ATOM 1333 O O . GLU A 1 186 ? 1.248 36.188 -0.82 1 98 186 GLU A O 1
ATOM 1338 N N . VAL A 1 187 ? 2.803 34.656 -0.965 1 98.56 187 VAL A N 1
ATOM 1339 C CA . VAL A 1 187 ? 2.303 34.094 -2.211 1 98.56 187 VAL A CA 1
ATOM 1340 C C . VAL A 1 187 ? 0.976 33.375 -1.957 1 98.56 187 VAL A C 1
ATOM 1342 O O . VAL A 1 187 ? 0.03 33.531 -2.736 1 98.56 187 VAL A O 1
ATOM 1345 N N . LEU A 1 188 ? 0.798 32.625 -0.843 1 98.62 188 LEU A N 1
ATOM 1346 C CA . LEU A 1 188 ? -0.349 31.766 -0.621 1 98.62 188 LEU A CA 1
ATOM 1347 C C . LEU A 1 188 ? -1.504 32.531 0.011 1 98.62 188 LEU A C 1
ATOM 1349 O O . LEU A 1 188 ? -2.672 32.188 -0.217 1 98.62 188 LEU A O 1
ATOM 1353 N N . PHE A 1 189 ? -1.272 33.5 0.858 1 97.44 189 PHE A N 1
ATOM 1354 C CA . PHE A 1 189 ? -2.324 34.156 1.618 1 97.44 189 PHE A CA 1
ATOM 1355 C C . PHE A 1 189 ? -2.789 35.438 0.905 1 97.44 189 PHE A C 1
ATOM 1357 O O . PHE A 1 189 ? -3.967 35.781 0.968 1 97.44 189 PHE A O 1
ATOM 1364 N N . GLY A 1 190 ? -1.883 36.125 0.216 1 92.44 190 GLY A N 1
ATOM 1365 C CA . GLY A 1 190 ? -2.209 37.5 -0.167 1 92.44 190 GLY A CA 1
ATOM 1366 C C . GLY A 1 190 ? -2.459 38.406 1.021 1 92.44 190 GLY A C 1
ATOM 1367 O O . GLY A 1 190 ? -1.902 38.188 2.102 1 92.44 190 GLY A O 1
ATOM 1368 N N . ALA A 1 191 ? -3.361 39.406 0.856 1 95.62 191 ALA A N 1
ATOM 1369 C CA . ALA A 1 191 ? -3.623 40.375 1.933 1 95.62 191 ALA A CA 1
ATOM 1370 C C . ALA A 1 191 ? -4.578 39.781 2.969 1 95.62 191 ALA A C 1
ATOM 1372 O O . ALA A 1 191 ? -5.512 39.062 2.617 1 95.62 191 ALA A O 1
ATOM 1373 N N . ASP A 1 192 ? -4.301 40.125 4.172 1 97.94 192 ASP A N 1
ATOM 1374 C CA . ASP A 1 192 ? -5.195 39.688 5.242 1 97.94 192 ASP A CA 1
ATOM 1375 C C . ASP A 1 192 ? -6.562 40.344 5.117 1 97.94 192 ASP A C 1
ATOM 1377 O O . ASP A 1 192 ? -6.652 41.562 4.922 1 97.94 192 ASP A O 1
ATOM 1381 N N . PRO A 1 193 ? -7.617 39.656 5.215 1 97.38 193 PRO A N 1
ATOM 1382 C CA . PRO A 1 193 ? -8.93 40.281 5.316 1 97.38 193 PRO A CA 1
ATOM 1383 C C . PRO A 1 193 ? -9.117 41.031 6.629 1 97.38 193 PRO A C 1
ATOM 1385 O O . PRO A 1 193 ? -9.898 42 6.691 1 97.38 193 PRO A O 1
ATOM 1388 N N . ALA A 1 194 ? -8.422 40.594 7.707 1 97.44 194 ALA A N 1
ATOM 1389 C CA . ALA A 1 194 ? -8.461 41.219 9.023 1 97.44 194 ALA A CA 1
ATOM 1390 C C . ALA A 1 194 ? -7.055 41.312 9.617 1 97.44 194 ALA A C 1
ATOM 1392 O O . ALA A 1 194 ? -6.723 40.594 10.57 1 97.44 194 ALA A O 1
ATOM 1393 N N . PRO A 1 195 ? -6.289 42.25 9.195 1 98.06 195 PRO A N 1
ATOM 1394 C CA . PRO A 1 195 ? -4.902 42.375 9.656 1 98.06 195 PRO A CA 1
ATOM 1395 C C . PRO A 1 195 ? -4.805 42.781 11.117 1 98.06 195 PRO A C 1
ATOM 1397 O O . PRO A 1 195 ? -5.617 43.594 11.594 1 98.06 195 PRO A O 1
ATOM 1400 N N . LEU A 1 196 ? -3.832 42.312 11.805 1 98.31 196 LEU A N 1
ATOM 1401 C CA . LEU A 1 196 ? -3.525 42.719 13.164 1 98.31 196 LEU A CA 1
ATOM 1402 C C . LEU A 1 196 ? -2.867 44.094 13.172 1 98.31 196 LEU A C 1
ATOM 1404 O O . LEU A 1 196 ? -2.188 44.469 12.211 1 98.31 196 LEU A O 1
ATOM 1408 N N . PRO A 1 197 ? -3.08 44.781 14.289 1 96.81 197 PRO A N 1
ATOM 1409 C CA . PRO A 1 197 ? -2.311 46.031 14.438 1 96.81 197 PRO A CA 1
ATOM 1410 C C . PRO A 1 197 ? -0.825 45.781 14.68 1 96.81 197 PRO A C 1
ATOM 1412 O O . PRO A 1 197 ? -0.431 44.656 14.992 1 96.81 197 PRO A O 1
ATOM 1415 N N . ALA A 1 198 ? -0.041 46.75 14.492 1 91.88 198 ALA A N 1
ATOM 1416 C CA . ALA A 1 198 ? 1.405 46.656 14.672 1 91.88 198 ALA A CA 1
ATOM 1417 C C . ALA A 1 198 ? 1.756 46.219 16.078 1 91.88 198 ALA A C 1
ATOM 1419 O O . ALA A 1 198 ? 2.725 45.469 16.281 1 91.88 198 ALA A O 1
ATOM 1420 N N . ALA A 1 199 ? 0.979 46.719 17.031 1 94.75 199 ALA A N 1
ATOM 1421 C CA . ALA A 1 199 ? 1.148 46.312 18.438 1 94.75 199 ALA A CA 1
ATOM 1422 C C . ALA A 1 199 ? -0.075 45.562 18.938 1 94.75 199 ALA A C 1
ATOM 1424 O O . ALA A 1 199 ? -0.971 46.156 19.547 1 94.75 199 ALA A O 1
ATOM 1425 N N . PRO A 1 200 ? -0.07 44.312 18.672 1 97.44 200 PRO A N 1
ATOM 1426 C CA . PRO A 1 200 ? -1.221 43.531 19.125 1 97.44 200 PRO A CA 1
ATOM 1427 C C . PRO A 1 200 ? -1.243 43.344 20.641 1 97.44 200 PRO A C 1
ATOM 1429 O O . PRO A 1 200 ? -0.237 43.594 21.312 1 97.44 200 PRO A O 1
ATOM 1432 N N . ARG A 1 201 ? -2.408 43.062 21.172 1 98.12 201 ARG A N 1
ATOM 1433 C CA . ARG A 1 201 ? -2.541 42.656 22.562 1 98.12 201 ARG A CA 1
ATOM 1434 C C . ARG A 1 201 ? -2.119 41.188 22.75 1 98.12 201 ARG A C 1
ATOM 1436 O O . ARG A 1 201 ? -2.789 40.281 22.25 1 98.12 201 ARG A O 1
ATOM 1443 N N . LEU A 1 202 ? -1.015 41.062 23.422 1 98.56 202 LEU A N 1
ATOM 1444 C CA . LEU A 1 202 ? -0.494 39.719 23.625 1 98.56 202 LEU A CA 1
ATOM 1445 C C . LEU A 1 202 ? -1.134 39.094 24.859 1 98.56 202 LEU A C 1
ATOM 1447 O O . LEU A 1 202 ? -1.241 39.719 25.906 1 98.56 202 LEU A O 1
ATOM 1451 N N . LEU A 1 203 ? -1.565 37.875 24.688 1 98.81 203 LEU A N 1
ATOM 1452 C CA . LEU A 1 203 ? -2.195 37.094 25.766 1 98.81 203 LEU A CA 1
ATOM 1453 C C . LEU A 1 203 ? -1.437 35.812 26.047 1 98.81 203 LEU A C 1
ATOM 1455 O O . LEU A 1 203 ? -1.062 35.094 25.109 1 98.81 203 LEU A O 1
ATOM 1459 N N . PHE A 1 204 ? -1.154 35.531 27.297 1 98.62 204 PHE A N 1
ATOM 1460 C CA . PHE A 1 204 ? -0.534 34.312 27.734 1 98.62 204 PHE A CA 1
ATOM 1461 C C . PHE A 1 204 ? -1.593 33.281 28.125 1 98.62 204 PHE A C 1
ATOM 1463 O O . PHE A 1 204 ? -2.326 33.469 29.109 1 98.62 204 PHE A O 1
ATOM 1470 N N . ALA A 1 205 ? -1.664 32.188 27.375 1 98.38 205 ALA A N 1
ATOM 1471 C CA . ALA A 1 205 ? -2.697 31.188 27.625 1 98.38 205 ALA A CA 1
ATOM 1472 C C . ALA A 1 205 ? -2.377 30.375 28.875 1 98.38 205 ALA A C 1
ATOM 1474 O O . ALA A 1 205 ? -1.876 29.25 28.781 1 98.38 205 ALA A O 1
ATOM 1475 N N . THR A 1 206 ? -2.816 30.781 30 1 97.75 206 THR A N 1
ATOM 1476 C CA . THR A 1 206 ? -2.443 30.203 31.281 1 97.75 206 THR A CA 1
ATOM 1477 C C . THR A 1 206 ? -2.908 28.75 31.375 1 97.75 206 THR A C 1
ATOM 1479 O O . THR A 1 206 ? -2.16 27.891 31.828 1 97.75 206 THR A O 1
ATOM 1482 N N . ASP A 1 207 ? -4.078 28.469 30.953 1 96.75 207 ASP A N 1
ATOM 1483 C CA . ASP A 1 207 ? -4.637 27.125 31.062 1 96.75 207 ASP A CA 1
ATOM 1484 C C . ASP A 1 207 ? -3.943 26.172 30.094 1 96.75 207 ASP A C 1
ATOM 1486 O O . ASP A 1 207 ? -3.766 24.984 30.406 1 96.75 207 ASP A O 1
ATOM 1490 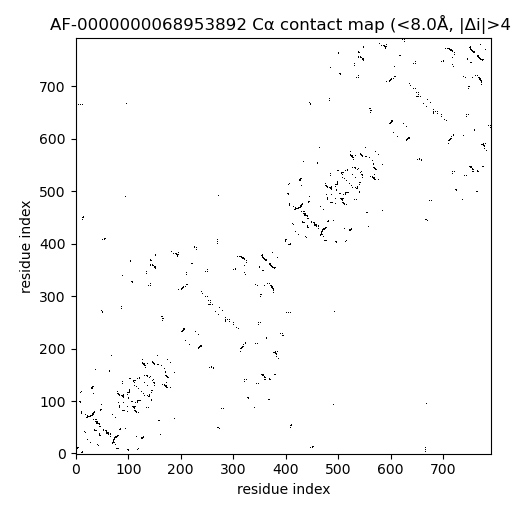N N . LEU A 1 208 ? -3.545 26.656 28.953 1 97.31 208 LEU A N 1
ATOM 1491 C CA . LEU A 1 208 ? -2.871 25.797 28 1 97.31 208 LEU A CA 1
ATOM 1492 C C . LEU A 1 208 ? -1.432 25.531 28.422 1 97.31 208 LEU A C 1
ATOM 1494 O O . LEU A 1 208 ? -0.886 24.469 28.141 1 97.31 208 LEU A O 1
ATOM 1498 N N . PHE A 1 209 ? -0.805 26.438 29.125 1 97 209 PHE A N 1
ATOM 1499 C CA . PHE A 1 209 ? 0.549 26.234 29.625 1 97 209 PHE A CA 1
ATOM 1500 C C . PHE A 1 209 ? 0.552 25.281 30.828 1 97 209 PHE A C 1
ATOM 1502 O O . PHE A 1 209 ? 1.614 24.844 31.281 1 97 209 PHE A O 1
ATOM 1509 N N . ALA A 1 210 ? -0.586 24.922 31.281 1 94.31 210 ALA A N 1
ATOM 1510 C CA . ALA A 1 210 ? -0.694 23.938 32.344 1 94.31 210 ALA A CA 1
ATOM 1511 C C . ALA A 1 210 ? -0.645 22.516 31.781 1 94.31 210 ALA A C 1
ATOM 1513 O O . ALA A 1 210 ? -0.462 21.547 32.531 1 94.31 210 ALA A O 1
ATOM 1514 N N . GLN A 1 211 ? -0.72 22.359 30.5 1 92.12 211 GLN A N 1
ATOM 1515 C CA . GLN A 1 211 ? -0.821 21.047 29.859 1 92.12 211 GLN A CA 1
ATOM 1516 C C . GLN A 1 211 ? 0.555 20.406 29.703 1 92.12 211 GLN A C 1
ATOM 1518 O O . GLN A 1 211 ? 0.726 19.219 29.953 1 92.12 211 GLN A O 1
ATOM 1523 N N . PRO A 1 212 ? 1.594 21.141 29.312 1 93.88 212 PRO A N 1
ATOM 1524 C CA . PRO A 1 212 ? 2.918 20.531 29.156 1 93.88 212 PRO A CA 1
ATOM 1525 C C . PRO A 1 212 ? 3.469 19.969 30.469 1 93.88 212 PRO A C 1
ATOM 1527 O O . PRO A 1 212 ? 3.059 20.406 31.547 1 93.88 212 PRO A O 1
ATOM 1530 N N . THR A 1 213 ? 4.383 19.031 30.328 1 92.94 213 THR A N 1
ATOM 1531 C CA . THR A 1 213 ? 5.133 18.562 31.484 1 92.94 213 THR A CA 1
ATOM 1532 C C . THR A 1 213 ? 5.93 19.719 32.094 1 92.94 213 THR A C 1
ATOM 1534 O O . THR A 1 213 ? 6.195 20.719 31.438 1 92.94 213 THR A O 1
ATOM 1537 N N . PRO A 1 214 ? 6.301 19.531 33.344 1 95.88 214 PRO A N 1
ATOM 1538 C CA . PRO A 1 214 ? 7.109 20.578 33.969 1 95.88 214 PRO A CA 1
ATOM 1539 C C . PRO A 1 214 ? 8.398 20.859 33.188 1 95.88 214 PRO A C 1
ATOM 1541 O O . PRO A 1 214 ? 8.773 22.031 33.031 1 95.88 214 PRO A O 1
ATOM 1544 N N . GLU A 1 215 ? 9.016 19.828 32.719 1 97.31 215 GLU A N 1
ATOM 1545 C CA . GLU A 1 215 ? 10.25 19.984 31.969 1 97.31 215 GLU A CA 1
ATOM 1546 C C . GLU A 1 215 ? 10 20.75 30.672 1 97.31 215 GLU A C 1
ATOM 1548 O O . GLU A 1 215 ? 10.812 21.578 30.266 1 97.31 215 GLU A O 1
ATOM 1553 N N . ALA A 1 216 ? 8.891 20.453 30.031 1 97.44 216 ALA A N 1
ATOM 1554 C CA . ALA A 1 216 ? 8.539 21.125 28.781 1 97.44 216 ALA A CA 1
ATOM 1555 C C . ALA A 1 216 ? 8.219 22.609 29.031 1 97.44 216 ALA A C 1
ATOM 1557 O O . ALA A 1 216 ? 8.609 23.469 28.25 1 97.44 216 ALA A O 1
ATOM 1558 N N . ARG A 1 217 ? 7.527 22.859 30.078 1 97.06 217 ARG A N 1
ATOM 1559 C CA . ARG A 1 217 ? 7.191 24.234 30.438 1 97.06 217 ARG A CA 1
ATOM 1560 C C . ARG A 1 217 ? 8.445 25.047 30.703 1 97.06 217 ARG A C 1
ATOM 1562 O O . ARG A 1 217 ? 8.547 26.203 30.266 1 97.06 217 ARG A O 1
ATOM 1569 N N . ASP A 1 218 ? 9.352 24.453 31.438 1 98 218 ASP A N 1
ATOM 1570 C CA . ASP A 1 218 ? 10.625 25.109 31.703 1 98 218 ASP A CA 1
ATOM 1571 C C . ASP A 1 218 ? 11.375 25.422 30.406 1 98 218 ASP A C 1
ATOM 1573 O O . ASP A 1 218 ? 11.977 26.484 30.266 1 98 218 ASP A O 1
ATOM 1577 N N . ALA A 1 219 ? 11.305 24.484 29.516 1 98.31 219 ALA A N 1
ATOM 1578 C CA . ALA A 1 219 ? 12 24.641 28.25 1 98.31 219 ALA A CA 1
ATOM 1579 C C . ALA A 1 219 ? 11.367 25.75 27.406 1 98.31 219 ALA A C 1
ATOM 1581 O O . ALA A 1 219 ? 12.039 26.375 26.594 1 98.31 219 ALA A O 1
ATOM 1582 N N . LEU A 1 220 ? 10.102 26.062 27.625 1 98.5 220 LEU A N 1
ATOM 1583 C CA . LEU A 1 220 ? 9.367 27.047 26.828 1 98.5 220 LEU A CA 1
ATOM 1584 C C . LEU A 1 220 ? 9.555 28.453 27.391 1 98.5 220 LEU A C 1
ATOM 1586 O O . LEU A 1 220 ? 9.32 29.438 26.703 1 98.5 220 LEU A O 1
ATOM 1590 N N . ALA A 1 221 ? 9.961 28.547 28.609 1 97.94 221 ALA A N 1
ATOM 1591 C CA . ALA A 1 221 ? 9.984 29.828 29.328 1 97.94 221 ALA A CA 1
ATOM 1592 C C . ALA A 1 221 ? 10.859 30.844 28.609 1 97.94 221 ALA A C 1
ATOM 1594 O O . ALA A 1 221 ? 10.453 32 28.422 1 97.94 221 ALA A O 1
ATOM 1595 N N . PRO A 1 222 ? 12.078 30.438 28.172 1 97.75 222 PRO A N 1
ATOM 1596 C CA . PRO A 1 222 ? 12.898 31.406 27.453 1 97.75 222 PRO A CA 1
ATOM 1597 C C . PRO A 1 222 ? 12.25 31.875 26.156 1 97.75 222 PRO A C 1
ATOM 1599 O O . PRO A 1 222 ? 12.453 33 25.719 1 97.75 222 PRO A O 1
ATOM 1602 N N . ALA A 1 223 ? 11.547 30.984 25.5 1 98.12 223 ALA A N 1
ATOM 1603 C CA . ALA A 1 223 ? 10.852 31.344 24.281 1 98.12 223 ALA A CA 1
ATOM 1604 C C . ALA A 1 223 ? 9.766 32.375 24.547 1 98.12 223 ALA A C 1
ATOM 1606 O O . ALA A 1 223 ? 9.594 33.344 23.766 1 98.12 223 ALA A O 1
ATOM 1607 N N . VAL A 1 224 ? 9.047 32.219 25.609 1 98.31 224 VAL A N 1
ATOM 1608 C CA . VAL A 1 224 ? 8.031 33.188 26 1 98.31 224 VAL A CA 1
ATOM 1609 C C . VAL A 1 224 ? 8.688 34.531 26.25 1 98.31 224 VAL A C 1
ATOM 1611 O O . VAL A 1 224 ? 8.188 35.562 25.781 1 98.31 224 VAL A O 1
ATOM 1614 N N . ALA A 1 225 ? 9.742 34.531 26.938 1 97.88 225 ALA A N 1
ATOM 1615 C CA . ALA A 1 225 ? 10.469 35.75 27.234 1 97.88 225 ALA A CA 1
ATOM 1616 C C . ALA A 1 225 ? 10.898 36.438 25.953 1 97.88 225 ALA A C 1
ATOM 1618 O O . ALA A 1 225 ? 10.812 37.688 25.844 1 97.88 225 ALA A O 1
ATOM 1619 N N . ARG A 1 226 ? 11.344 35.656 25.031 1 97.69 226 ARG A N 1
ATOM 1620 C CA . ARG A 1 226 ? 11.766 36.219 23.75 1 97.69 226 ARG A CA 1
ATOM 1621 C C . ARG A 1 226 ? 10.594 36.875 23.016 1 97.69 226 ARG A C 1
ATOM 1623 O O . ARG A 1 226 ? 10.734 37.938 22.438 1 97.69 226 ARG A O 1
ATOM 1630 N N . ILE A 1 227 ? 9.492 36.219 23 1 98.44 227 ILE A N 1
ATOM 1631 C CA . ILE A 1 227 ? 8.289 36.75 22.375 1 98.44 227 ILE A CA 1
ATOM 1632 C C . ILE A 1 227 ? 7.875 38.062 23.047 1 98.44 227 ILE A C 1
ATOM 1634 O O . ILE A 1 227 ? 7.578 39.031 22.375 1 98.44 227 ILE A O 1
ATOM 1638 N N . GLU A 1 228 ? 7.938 38.062 24.344 1 97.81 228 GLU A N 1
ATOM 1639 C CA . GLU A 1 228 ? 7.547 39.25 25.109 1 97.81 228 GLU A CA 1
ATOM 1640 C C . GLU A 1 228 ? 8.516 40.406 24.859 1 97.81 228 GLU A C 1
ATOM 1642 O O . GLU A 1 228 ? 8.102 41.562 24.844 1 97.81 228 GLU A O 1
ATOM 1647 N N . THR A 1 229 ? 9.719 40.094 24.734 1 96.75 229 THR A N 1
ATOM 1648 C CA . THR A 1 229 ? 10.711 41.125 24.438 1 96.75 229 THR A CA 1
ATOM 1649 C C . THR A 1 229 ? 10.414 41.781 23.094 1 96.75 229 THR A C 1
ATOM 1651 O O . THR A 1 229 ? 10.547 43 22.953 1 96.75 229 THR A O 1
ATOM 1654 N N . ALA A 1 230 ? 9.992 41.031 22.172 1 96.75 230 ALA A N 1
ATOM 1655 C CA . ALA A 1 230 ? 9.773 41.5 20.812 1 96.75 230 ALA A CA 1
ATOM 1656 C C . ALA A 1 230 ? 8.422 42.188 20.688 1 96.75 230 ALA A C 1
ATOM 1658 O O . ALA A 1 230 ? 8.273 43.156 19.922 1 96.75 230 ALA A O 1
ATOM 1659 N N . LEU A 1 231 ? 7.375 41.688 21.422 1 97.19 231 LEU A N 1
ATOM 1660 C CA . LEU A 1 231 ? 6.008 42.094 21.094 1 97.19 231 LEU A CA 1
ATOM 1661 C C . LEU A 1 231 ? 5.344 42.75 22.297 1 97.19 231 LEU A C 1
ATOM 1663 O O . LEU A 1 231 ? 4.23 43.281 22.172 1 97.19 231 LEU A O 1
ATOM 1667 N N . GLY A 1 232 ? 6.012 42.719 23.391 1 95.88 232 GLY A N 1
ATOM 1668 C CA . GLY A 1 232 ? 5.441 43.25 24.625 1 95.88 232 GLY A CA 1
ATOM 1669 C C . GLY A 1 232 ? 5.012 42.188 25.594 1 95.88 232 GLY A C 1
ATOM 1670 O O . GLY A 1 232 ? 4.996 41 25.266 1 95.88 232 GLY A O 1
ATOM 1671 N N . ARG A 1 233 ? 4.625 42.656 26.781 1 97 233 ARG A N 1
ATOM 1672 C CA . ARG A 1 233 ? 4.254 41.719 27.844 1 97 233 ARG A CA 1
ATOM 1673 C C . ARG A 1 233 ? 2.92 41.031 27.547 1 97 233 ARG A C 1
ATOM 1675 O O . ARG A 1 233 ? 1.964 41.719 27.141 1 97 233 ARG A O 1
ATOM 1682 N N . ALA A 1 234 ? 2.893 39.781 27.734 1 98.12 234 ALA A N 1
ATOM 1683 C CA . ALA A 1 234 ? 1.663 39 27.531 1 98.12 234 ALA A CA 1
ATOM 1684 C C . ALA A 1 234 ? 0.824 38.969 28.812 1 98.12 234 ALA A C 1
ATOM 1686 O O . ALA A 1 234 ? 1.313 38.594 29.875 1 98.12 234 ALA A O 1
ATOM 1687 N N . ALA A 1 235 ? -0.396 39.344 28.719 1 98.31 235 ALA A N 1
ATOM 1688 C CA . ALA A 1 235 ? -1.313 39.281 29.844 1 98.31 235 ALA A CA 1
ATOM 1689 C C . ALA A 1 235 ? -1.888 37.875 30 1 98.31 235 ALA A C 1
ATOM 1691 O O . ALA A 1 235 ? -2.203 37.219 29.016 1 98.31 235 ALA A O 1
ATOM 1692 N N . PRO A 1 236 ? -2.033 37.438 31.281 1 98.19 236 PRO A N 1
ATOM 1693 C CA . PRO A 1 236 ? -2.629 36.094 31.469 1 98.19 236 PRO A CA 1
ATOM 1694 C C . PRO A 1 236 ? -4.078 36.031 30.984 1 98.19 236 PRO A C 1
ATOM 1696 O O . PRO A 1 236 ? -4.836 37 31.156 1 98.19 236 PRO A O 1
ATOM 1699 N N . ALA A 1 237 ? -4.41 34.938 30.375 1 98.25 237 ALA A N 1
ATOM 1700 C CA . ALA A 1 237 ? -5.773 34.719 29.906 1 98.25 237 ALA A CA 1
ATOM 1701 C C . ALA A 1 237 ? -6.133 33.219 30.016 1 98.25 237 ALA A C 1
ATOM 1703 O O . ALA A 1 237 ? -5.277 32.344 29.812 1 98.25 237 ALA A O 1
ATOM 1704 N N . THR A 1 238 ? -7.395 32.969 30.375 1 98 238 THR A N 1
ATOM 1705 C CA . THR A 1 238 ? -7.965 31.625 30.25 1 98 238 THR A CA 1
ATOM 1706 C C . THR A 1 238 ? -8.664 31.453 28.906 1 98 238 THR A C 1
ATOM 1708 O O . THR A 1 238 ? -9.617 32.156 28.594 1 98 238 THR A O 1
ATOM 1711 N N . VAL A 1 239 ? -8.273 30.516 28.125 1 98.19 239 VAL A N 1
ATOM 1712 C CA . VAL A 1 239 ? -8.695 30.406 26.734 1 98.19 239 VAL A CA 1
ATOM 1713 C C . VAL A 1 239 ? -9.969 29.562 26.656 1 98.19 239 VAL A C 1
ATOM 1715 O O . VAL A 1 239 ? -10.914 29.938 25.938 1 98.19 239 VAL A O 1
ATOM 1718 N N . ALA A 1 240 ? -10 28.484 27.328 1 97.62 240 ALA A N 1
ATOM 1719 C CA . ALA A 1 240 ? -11.148 27.594 27.266 1 97.62 240 ALA A CA 1
ATOM 1720 C C . ALA A 1 240 ? -12.344 28.156 28.031 1 97.62 240 ALA A C 1
ATOM 1722 O O . ALA A 1 240 ? -12.172 28.75 29.109 1 97.62 240 ALA A O 1
ATOM 1723 N N . ASP A 1 241 ? -13.508 28 27.484 1 97.88 241 ASP A N 1
ATOM 1724 C CA . ASP A 1 241 ? -14.727 28.438 28.156 1 97.88 241 ASP A CA 1
ATOM 1725 C C . ASP A 1 241 ? -15.43 27.266 28.844 1 97.88 241 ASP A C 1
ATOM 1727 O O . ASP A 1 241 ? -16.5 27.422 29.422 1 97.88 241 ASP A O 1
ATOM 1731 N N . ARG A 1 242 ? -14.93 26.141 28.719 1 97.94 242 ARG A N 1
ATOM 1732 C CA . ARG A 1 242 ? -15.344 24.859 29.281 1 97.94 242 ARG A CA 1
ATOM 1733 C C . ARG A 1 242 ? -14.148 23.922 29.422 1 97.94 242 ARG A C 1
ATOM 1735 O O . ARG A 1 242 ? -13.039 24.25 29 1 97.94 242 ARG A O 1
ATOM 1742 N N . PRO A 1 243 ? -14.352 22.781 30.125 1 96.38 243 PRO A N 1
ATOM 1743 C CA . PRO A 1 243 ? -13.219 21.859 30.203 1 96.38 243 PRO A CA 1
ATOM 1744 C C . PRO A 1 243 ? -12.641 21.516 28.828 1 96.38 243 PRO A C 1
ATOM 1746 O O . PRO A 1 243 ? -13.398 21.266 27.875 1 96.38 243 PRO A O 1
ATOM 1749 N N . LEU A 1 244 ? -11.352 21.453 28.734 1 96.5 244 LEU A N 1
ATOM 1750 C CA . LEU A 1 244 ? -10.664 21.172 27.469 1 96.5 244 LEU A CA 1
ATOM 1751 C C . LEU A 1 244 ? -11.117 19.844 26.906 1 96.5 244 LEU A C 1
ATOM 1753 O O . LEU A 1 244 ? -11.203 19.672 25.688 1 96.5 244 LEU A O 1
ATOM 1757 N N . SER A 1 245 ? -11.414 18.906 27.766 1 95.88 245 SER A N 1
ATOM 1758 C CA . SER A 1 245 ? -11.875 17.594 27.328 1 95.88 245 SER A CA 1
ATOM 1759 C C . SER A 1 245 ? -13.172 17.688 26.547 1 95.88 245 SER A C 1
ATOM 1761 O O . SER A 1 245 ? -13.398 16.938 25.594 1 95.88 245 SER A O 1
ATOM 1763 N N . ASP A 1 246 ? -14.055 18.609 26.953 1 97.56 246 ASP A N 1
ATOM 1764 C CA . ASP A 1 246 ? -15.32 18.797 26.25 1 97.56 246 ASP A CA 1
ATOM 1765 C C . ASP A 1 246 ? -15.086 19.375 24.859 1 97.56 246 ASP A C 1
ATOM 1767 O O . ASP A 1 246 ? -15.797 19.031 23.906 1 97.56 246 ASP A O 1
ATOM 1771 N N . LEU A 1 247 ? -14.156 20.25 24.781 1 98.25 247 LEU A N 1
ATOM 1772 C CA . LEU A 1 247 ? -13.805 20.797 23.484 1 98.25 247 LEU A CA 1
ATOM 1773 C C . LEU A 1 247 ? -13.195 19.734 22.578 1 98.25 247 LEU A C 1
ATOM 1775 O O . LEU A 1 247 ? -13.523 19.656 21.391 1 98.25 247 LEU A O 1
ATOM 1779 N N . TRP A 1 248 ? -12.383 18.922 23.172 1 97.5 248 TRP A N 1
ATOM 1780 C CA . TRP A 1 248 ? -11.766 17.828 22.438 1 97.5 248 TRP A CA 1
ATOM 1781 C C . TRP A 1 248 ? -12.82 16.875 21.906 1 97.5 248 TRP A C 1
ATOM 1783 O O . TRP A 1 248 ? -12.766 16.453 20.734 1 97.5 248 TRP A O 1
ATOM 1793 N N . TRP A 1 249 ? -13.766 16.531 22.688 1 98 249 TRP A N 1
ATOM 1794 C CA . TRP A 1 249 ? -14.805 15.602 22.25 1 98 249 TRP A CA 1
ATOM 1795 C C . TRP A 1 249 ? -15.664 16.219 21.156 1 98 249 TRP A C 1
ATOM 1797 O O . TRP A 1 249 ? -16.078 15.539 20.219 1 98 249 TRP A O 1
ATOM 1807 N N . ALA A 1 250 ? -15.938 17.5 21.312 1 98.69 250 ALA A N 1
ATOM 1808 C CA . ALA A 1 250 ? -16.672 18.172 20.25 1 98.69 250 ALA A CA 1
ATOM 1809 C C . ALA A 1 250 ? -15.922 18.094 18.922 1 98.69 250 ALA A C 1
ATOM 1811 O O . ALA A 1 250 ? -16.5 17.766 17.891 1 98.69 250 ALA A O 1
ATOM 1812 N N . PHE A 1 251 ? -14.695 18.375 19 1 98.62 251 PHE A N 1
ATOM 1813 C CA . PHE A 1 251 ? -13.836 18.266 17.828 1 98.62 251 PHE A CA 1
ATOM 1814 C C . PHE A 1 251 ? -13.898 16.844 17.25 1 98.62 251 PHE A C 1
ATOM 1816 O O . PHE A 1 251 ? -14.086 16.672 16.047 1 98.62 251 PHE A O 1
ATOM 1823 N N . ARG A 1 252 ? -13.711 15.875 18.094 1 98.19 252 ARG A N 1
ATOM 1824 C CA . ARG A 1 252 ? -13.648 14.469 17.688 1 98.19 252 ARG A CA 1
ATOM 1825 C C . ARG A 1 252 ? -14.938 14.055 16.984 1 98.19 252 ARG A C 1
ATOM 1827 O O . ARG A 1 252 ? -14.898 13.336 15.977 1 98.19 252 ARG A O 1
ATOM 1834 N N . TYR A 1 253 ? -16.094 14.5 17.484 1 98.81 253 TYR A N 1
ATOM 1835 C CA . TYR A 1 253 ? -17.375 14.133 16.875 1 98.81 253 TYR A CA 1
ATOM 1836 C C . TYR A 1 253 ? -17.562 14.812 15.531 1 98.81 253 TYR A C 1
ATOM 1838 O O . TYR A 1 253 ? -18.016 14.195 14.57 1 98.81 253 TYR A O 1
ATOM 1846 N N . VAL A 1 254 ? -17.172 16.078 15.414 1 98.88 254 VAL A N 1
ATOM 1847 C CA . VAL A 1 254 ? -17.266 16.766 14.133 1 98.88 254 VAL A CA 1
ATOM 1848 C C . VAL A 1 254 ? -16.344 16.109 13.117 1 98.88 254 VAL A C 1
ATOM 1850 O O . VAL A 1 254 ? -16.766 15.789 12 1 98.88 254 VAL A O 1
ATOM 1853 N N . GLN A 1 255 ? -15.133 15.875 13.492 1 98.75 255 GLN A N 1
ATOM 1854 C CA . GLN A 1 255 ? -14.148 15.25 12.617 1 98.75 255 GLN A CA 1
ATOM 1855 C C . GLN A 1 255 ? -14.617 13.859 12.18 1 98.75 255 GLN A C 1
ATOM 1857 O O . GLN A 1 255 ? -14.555 13.523 10.992 1 98.75 255 GLN A O 1
ATOM 1862 N N . GLY A 1 256 ? -15.023 13.062 13.195 1 98.75 256 GLY A N 1
ATOM 1863 C CA . GLY A 1 256 ? -15.461 11.711 12.891 1 98.75 256 GLY A CA 1
ATOM 1864 C C . GLY A 1 256 ? -16.609 11.664 11.906 1 98.75 256 GLY A C 1
ATOM 1865 O O . GLY A 1 256 ? -16.594 10.891 10.945 1 98.75 256 GLY A O 1
ATOM 1866 N N . TRP A 1 257 ? -17.594 12.531 12.148 1 98.81 257 TRP A N 1
ATOM 1867 C CA . TRP A 1 257 ? -18.766 12.594 11.281 1 98.81 257 TRP A CA 1
ATOM 1868 C C . TRP A 1 257 ? -18.375 12.914 9.844 1 98.81 257 TRP A C 1
ATOM 1870 O O . TRP A 1 257 ? -18.781 12.219 8.914 1 98.81 257 TRP A O 1
ATOM 1880 N N . GLU A 1 258 ? -17.594 13.867 9.664 1 98.81 258 GLU A N 1
ATOM 1881 C CA . GLU A 1 258 ? -17.203 14.32 8.328 1 98.81 258 GLU A CA 1
ATOM 1882 C C . GLU A 1 258 ? -16.219 13.352 7.68 1 98.81 258 GLU A C 1
ATOM 1884 O O . GLU A 1 258 ? -16.234 13.164 6.465 1 98.81 258 GLU A O 1
ATOM 1889 N N . ALA A 1 259 ? -15.352 12.75 8.477 1 98.88 259 ALA A N 1
ATOM 1890 C CA . ALA A 1 259 ? -14.398 11.781 7.938 1 98.88 259 ALA A CA 1
ATOM 1891 C C . ALA A 1 259 ? -15.125 10.586 7.32 1 98.88 259 ALA A C 1
ATOM 1893 O O . ALA A 1 259 ? -14.742 10.117 6.246 1 98.88 259 ALA A O 1
ATOM 1894 N N . TRP A 1 260 ? -16.125 10.102 8.031 1 98.75 260 TRP A N 1
ATOM 1895 C CA . TRP A 1 260 ? -16.875 8.969 7.504 1 98.75 260 TRP A CA 1
ATOM 1896 C C . TRP A 1 260 ? -17.625 9.352 6.238 1 98.75 260 TRP A C 1
ATOM 1898 O O . TRP A 1 260 ? -17.719 8.555 5.301 1 98.75 260 TRP A O 1
ATOM 1908 N N . ARG A 1 261 ? -18.141 10.508 6.203 1 98.19 261 ARG A N 1
ATOM 1909 C CA . ARG A 1 261 ? -18.828 10.984 5.012 1 98.19 261 ARG A CA 1
ATOM 1910 C C . ARG A 1 261 ? -17.875 11.125 3.834 1 98.19 261 ARG A C 1
ATOM 1912 O O . ARG A 1 261 ? -18.25 10.891 2.686 1 98.19 261 ARG A O 1
ATOM 1919 N N . SER A 1 262 ? -16.672 11.469 4.137 1 98.25 262 SER A N 1
ATOM 1920 C CA . SER A 1 262 ? -15.656 11.672 3.104 1 98.25 262 SER A CA 1
ATOM 1921 C C . SER A 1 262 ? -15.133 10.352 2.568 1 98.25 262 SER A C 1
ATOM 1923 O O . SER A 1 262 ? -14.953 10.188 1.359 1 98.25 262 SER A O 1
ATOM 1925 N N . ASP A 1 263 ? -14.867 9.375 3.455 1 98.44 263 ASP A N 1
ATOM 1926 C CA . ASP A 1 263 ? -14.047 8.234 3.051 1 98.44 263 ASP A CA 1
ATOM 1927 C C . ASP A 1 263 ? -14.781 6.918 3.285 1 98.44 263 ASP A C 1
ATOM 1929 O O . ASP A 1 263 ? -14.359 5.871 2.785 1 98.44 263 ASP A O 1
ATOM 1933 N N . GLY A 1 264 ? -15.883 6.914 4.066 1 98.44 264 GLY A N 1
ATOM 1934 C CA . GLY A 1 264 ? -16.547 5.691 4.488 1 98.44 264 GLY A CA 1
ATOM 1935 C C . GLY A 1 264 ? -16.984 4.816 3.33 1 98.44 264 GLY A C 1
ATOM 1936 O O . GLY A 1 264 ? -16.75 3.605 3.336 1 98.44 264 GLY A O 1
ATOM 1937 N N . GLU A 1 265 ? -17.641 5.445 2.324 1 97.62 265 GLU A N 1
ATOM 1938 C CA . GLU A 1 265 ? -18.109 4.695 1.162 1 97.62 265 GLU A CA 1
ATOM 1939 C C . GLU A 1 265 ? -16.938 4.047 0.419 1 97.62 265 GLU A C 1
ATOM 1941 O O . GLU A 1 265 ? -17.016 2.875 0.038 1 97.62 265 GLU A O 1
ATOM 1946 N N . LEU A 1 266 ? -15.906 4.805 0.194 1 97.12 266 LEU A N 1
ATOM 1947 C CA . LEU A 1 266 ? -14.711 4.293 -0.469 1 97.12 266 LEU A CA 1
ATOM 1948 C C . LEU A 1 266 ? -14.141 3.1 0.289 1 97.12 266 LEU A C 1
ATOM 1950 O O . LEU A 1 266 ? -13.805 2.078 -0.316 1 97.12 266 LEU A O 1
ATOM 1954 N N . ILE A 1 267 ? -14.016 3.215 1.599 1 98.19 267 ILE A N 1
ATOM 1955 C CA . ILE A 1 267 ? -13.438 2.188 2.459 1 98.19 267 ILE A CA 1
ATOM 1956 C C . ILE A 1 267 ? -14.25 0.898 2.336 1 98.19 267 ILE A C 1
ATOM 1958 O O . ILE A 1 267 ? -13.688 -0.18 2.137 1 98.19 267 ILE A O 1
ATOM 1962 N N . GLU A 1 268 ? -15.531 1.013 2.391 1 97.06 268 GLU A N 1
ATOM 1963 C CA . GLU A 1 268 ? -16.391 -0.169 2.383 1 97.06 268 GLU A CA 1
ATOM 1964 C C . GLU A 1 268 ? -16.516 -0.749 0.977 1 97.06 268 GLU A C 1
ATOM 1966 O O . GLU A 1 268 ? -16.469 -1.967 0.796 1 97.06 268 GLU A O 1
ATOM 1971 N N . GLN A 1 269 ? -16.656 0.055 -0.059 1 96.06 269 GLN A N 1
ATOM 1972 C CA . GLN A 1 269 ? -16.875 -0.408 -1.425 1 96.06 269 GLN A CA 1
ATOM 1973 C C . GLN A 1 269 ? -15.648 -1.138 -1.967 1 96.06 269 GLN A C 1
ATOM 1975 O O . GLN A 1 269 ? -15.781 -2.117 -2.705 1 96.06 269 GLN A O 1
ATOM 1980 N N . HIS A 1 270 ? -14.469 -0.706 -1.606 1 96 270 HIS A N 1
ATOM 1981 C CA . HIS A 1 270 ? -13.25 -1.286 -2.164 1 96 270 HIS A CA 1
ATOM 1982 C C . HIS A 1 270 ? -12.539 -2.164 -1.139 1 96 270 HIS A C 1
ATOM 1984 O O . HIS A 1 270 ? -11.5 -2.752 -1.436 1 96 270 HIS A O 1
ATOM 1990 N N . GLY A 1 271 ? -13.117 -2.246 0.039 1 95.75 271 GLY A N 1
ATOM 1991 C CA . GLY A 1 271 ? -12.477 -3.07 1.055 1 95.75 271 GLY A CA 1
ATOM 1992 C C . GLY A 1 271 ? -11.055 -2.639 1.37 1 95.75 271 GLY A C 1
ATOM 1993 O O . GLY A 1 271 ? -10.141 -3.459 1.371 1 95.75 271 GLY A O 1
ATOM 1994 N N . LEU A 1 272 ? -10.844 -1.346 1.649 1 97.69 272 LEU A N 1
ATOM 1995 C CA . LEU A 1 272 ? -9.508 -0.842 1.933 1 97.69 272 LEU A CA 1
ATOM 1996 C C . LEU A 1 272 ? -8.883 -1.587 3.109 1 97.69 272 LEU A C 1
ATOM 1998 O O . LEU A 1 272 ? -9.539 -1.809 4.129 1 97.69 272 LEU A O 1
ATOM 2002 N N . GLU A 1 273 ? -7.621 -2.041 2.91 1 97.44 273 GLU A N 1
ATOM 2003 C CA . GLU A 1 273 ? -6.816 -2.455 4.055 1 97.44 273 GLU A CA 1
ATOM 2004 C C . GLU A 1 273 ? -6.262 -1.248 4.805 1 97.44 273 GLU A C 1
ATOM 2006 O O . GLU A 1 273 ? -5.52 -0.444 4.238 1 97.44 273 GLU A O 1
ATOM 2011 N N . LEU A 1 274 ? -6.637 -1.129 6.066 1 98.19 274 LEU A N 1
ATOM 2012 C CA . LEU A 1 274 ? -6.215 0.011 6.875 1 98.19 274 LEU A CA 1
ATOM 2013 C C . LEU A 1 274 ? -5.27 -0.431 7.988 1 98.19 274 LEU A C 1
ATOM 2015 O O . LEU A 1 274 ? -5.418 -1.527 8.531 1 98.19 274 LEU A O 1
ATOM 2019 N N . GLY A 1 275 ? -4.215 0.453 8.25 1 96.62 275 GLY A N 1
ATOM 2020 C CA . GLY A 1 275 ? -3.494 0.243 9.492 1 96.62 275 GLY A CA 1
ATOM 2021 C C . GLY A 1 275 ? -4.402 0.214 10.711 1 96.62 275 GLY A C 1
ATOM 2022 O O . GLY A 1 275 ? -5.457 0.852 10.719 1 96.62 275 GLY A O 1
ATOM 2023 N N . ALA A 1 276 ? -4.023 -0.443 11.766 1 94.38 276 ALA A N 1
ATOM 2024 C CA . ALA A 1 276 ? -4.871 -0.727 12.922 1 94.38 276 ALA A CA 1
ATOM 2025 C C . ALA A 1 276 ? -5.383 0.563 13.555 1 94.38 276 ALA A C 1
ATOM 2027 O O . ALA A 1 276 ? -6.559 0.663 13.914 1 94.38 276 ALA A O 1
ATOM 2028 N N . ASP A 1 277 ? -4.566 1.557 13.773 1 93.19 277 ASP A N 1
ATOM 2029 C CA . ASP A 1 277 ? -4.961 2.809 14.414 1 93.19 277 ASP A CA 1
ATOM 2030 C C . ASP A 1 277 ? -5.965 3.574 13.547 1 93.19 277 ASP A C 1
ATOM 2032 O O . ASP A 1 277 ? -6.969 4.074 14.055 1 93.19 277 ASP A O 1
ATOM 2036 N N . VAL A 1 278 ? -5.691 3.67 12.242 1 96.62 278 VAL A N 1
ATOM 2037 C CA . VAL A 1 278 ? -6.57 4.375 11.312 1 96.62 278 VAL A CA 1
ATOM 2038 C C . VAL A 1 278 ? -7.906 3.641 11.211 1 96.62 278 VAL A C 1
ATOM 2040 O O . VAL A 1 278 ? -8.969 4.27 11.18 1 96.62 278 VAL A O 1
ATOM 2043 N N . ALA A 1 279 ? -7.824 2.283 11.18 1 97.94 279 ALA A N 1
ATOM 2044 C CA . ALA A 1 279 ? -9.047 1.486 11.18 1 97.94 279 ALA A CA 1
ATOM 2045 C C . ALA A 1 279 ? -9.914 1.807 12.391 1 97.94 279 ALA A C 1
ATOM 2047 O O . ALA A 1 279 ? -11.133 1.949 12.266 1 97.94 279 ALA A O 1
ATOM 2048 N N . ALA A 1 280 ? -9.328 1.898 13.539 1 96.5 280 ALA A N 1
ATOM 2049 C CA . ALA A 1 280 ? -10.055 2.199 14.766 1 96.5 280 ALA A CA 1
ATOM 2050 C C . ALA A 1 280 ? -10.711 3.576 14.695 1 96.5 280 ALA A C 1
ATOM 2052 O O . ALA A 1 280 ? -11.828 3.764 15.172 1 96.5 280 ALA A O 1
ATOM 2053 N N . ARG A 1 281 ? -10.031 4.527 14.141 1 96.62 281 ARG A N 1
ATOM 2054 C CA . ARG A 1 281 ? -10.562 5.883 14.039 1 96.62 281 ARG A CA 1
ATOM 2055 C C . ARG A 1 281 ? -11.758 5.926 13.094 1 96.62 281 ARG A C 1
ATOM 2057 O O . ARG A 1 281 ? -12.75 6.609 13.367 1 96.62 281 ARG A O 1
ATOM 2064 N N . PHE A 1 282 ? -11.68 5.168 12.008 1 98.62 282 PHE A N 1
ATOM 2065 C CA . PHE A 1 282 ? -12.805 5.152 11.086 1 98.62 282 PHE A CA 1
ATOM 2066 C C . PHE A 1 282 ? -13.969 4.355 11.672 1 98.62 282 PHE A C 1
ATOM 2068 O O . PHE A 1 282 ? -15.133 4.656 11.406 1 98.62 282 PHE A O 1
ATOM 2075 N N . ALA A 1 283 ? -13.648 3.322 12.453 1 98.62 283 ALA A N 1
ATOM 2076 C CA . ALA A 1 283 ? -14.719 2.629 13.164 1 98.62 283 ALA A CA 1
ATOM 2077 C C . ALA A 1 283 ? -15.477 3.584 14.078 1 98.62 283 ALA A C 1
ATOM 2079 O O . ALA A 1 283 ? -16.719 3.57 14.117 1 98.62 283 ALA A O 1
ATOM 2080 N N . PHE A 1 284 ? -14.766 4.398 14.852 1 98.44 284 PHE A N 1
ATOM 2081 C CA . PHE A 1 284 ? -15.383 5.441 15.664 1 98.44 284 PHE A CA 1
ATOM 2082 C C . PHE A 1 284 ? -16.203 6.379 14.789 1 98.44 284 PHE A C 1
ATOM 2084 O O . PHE A 1 284 ? -17.359 6.68 15.102 1 98.44 284 PHE A O 1
ATOM 2091 N N . SER A 1 285 ? -15.594 6.816 13.703 1 98.81 285 SER A N 1
ATOM 2092 C CA . SER A 1 285 ? -16.25 7.746 12.789 1 98.81 285 SER A CA 1
ATOM 2093 C C . SER A 1 285 ? -17.578 7.191 12.297 1 98.81 285 SER A C 1
ATOM 2095 O O . SER A 1 285 ? -18.578 7.914 12.234 1 98.81 285 SER A O 1
ATOM 2097 N N . LYS A 1 286 ? -17.594 5.977 11.906 1 98.75 286 LYS A N 1
ATOM 2098 C CA . LYS A 1 286 ? -18.781 5.301 11.414 1 98.75 286 LYS A CA 1
ATOM 2099 C C . LYS A 1 286 ? -19.891 5.305 12.461 1 98.75 286 LYS A C 1
ATOM 2101 O O . LYS A 1 286 ? -21.078 5.367 12.125 1 98.75 286 LYS A O 1
ATOM 2106 N N . ALA A 1 287 ? -19.562 5.289 13.672 1 98.75 287 ALA A N 1
ATOM 2107 C CA . ALA A 1 287 ? -20.516 5.141 14.773 1 98.75 287 ALA A CA 1
ATOM 2108 C C . ALA A 1 287 ? -21.047 6.496 15.219 1 98.75 287 ALA A C 1
ATOM 2110 O O . ALA A 1 287 ? -22.016 6.566 15.984 1 98.75 287 ALA A O 1
ATOM 2111 N N . VAL A 1 288 ? -20.453 7.652 14.828 1 98.88 288 VAL A N 1
ATOM 2112 C CA . VAL A 1 288 ? -20.891 8.977 15.25 1 98.88 288 VAL A CA 1
ATOM 2113 C C . VAL A 1 288 ? -22.312 9.234 14.742 1 98.88 288 VAL A C 1
ATOM 2115 O O . VAL A 1 288 ? -22.609 9.039 13.562 1 98.88 288 VAL A O 1
ATOM 2118 N N . THR A 1 289 ? -23.234 9.625 15.594 1 98.75 289 THR A N 1
ATOM 2119 C CA . THR A 1 289 ? -24.641 9.867 15.242 1 98.75 289 THR A CA 1
ATOM 2120 C C . THR A 1 289 ? -24.844 11.32 14.836 1 98.75 289 THR A C 1
ATOM 2122 O O . THR A 1 289 ? -24.031 12.188 15.156 1 98.75 289 THR A O 1
ATOM 2125 N N . ARG A 1 290 ? -25.938 11.531 14.148 1 98.5 290 ARG A N 1
ATOM 2126 C CA . ARG A 1 290 ? -26.328 12.883 13.773 1 98.5 290 ARG A CA 1
ATOM 2127 C C . ARG A 1 290 ? -26.484 13.766 15.008 1 98.5 290 ARG A C 1
ATOM 2129 O O . ARG A 1 290 ? -26.094 14.938 15 1 98.5 290 ARG A O 1
ATOM 2136 N N . SER A 1 291 ? -27.016 13.195 16.094 1 98.69 291 SER A N 1
ATOM 2137 C CA . SER A 1 291 ? -27.219 13.945 17.328 1 98.69 291 SER A CA 1
ATOM 2138 C C . SER A 1 291 ? -25.875 14.375 17.938 1 98.69 291 SER A C 1
ATOM 2140 O O . SER A 1 291 ? -25.734 15.516 18.375 1 98.69 291 SER A O 1
ATOM 2142 N N . GLN A 1 292 ? -24.953 13.492 17.953 1 98.81 292 GLN A N 1
ATOM 2143 C CA . GLN A 1 292 ? -23.625 13.82 18.469 1 98.81 292 GLN A CA 1
ATOM 2144 C C . GLN A 1 292 ? -22.953 14.914 17.641 1 98.81 292 GLN A C 1
ATOM 2146 O O . GLN A 1 292 ? -22.328 15.82 18.188 1 98.81 292 GLN A O 1
ATOM 2151 N N . PHE A 1 293 ? -23.156 14.805 16.312 1 98.75 293 PHE A N 1
ATOM 2152 C CA . PHE A 1 293 ? -22.609 15.82 15.422 1 98.75 293 PHE A CA 1
ATOM 2153 C C . PHE A 1 293 ? -23.25 17.172 15.672 1 98.75 293 PHE A C 1
ATOM 2155 O O . PHE A 1 293 ? -22.562 18.188 15.758 1 98.75 293 PHE A O 1
ATOM 2162 N N . ASP A 1 294 ? -24.516 17.172 15.828 1 98.75 294 ASP A N 1
ATOM 2163 C CA . ASP A 1 294 ? -25.25 18.422 16.031 1 98.75 294 ASP A CA 1
ATOM 2164 C C . ASP A 1 294 ? -24.859 19.062 17.359 1 98.75 294 ASP A C 1
ATOM 2166 O O . ASP A 1 294 ? -24.656 20.281 17.422 1 98.75 294 ASP A O 1
ATOM 2170 N N . GLU A 1 295 ? -24.797 18.297 18.406 1 98.75 295 GLU A N 1
ATOM 2171 C CA . GLU A 1 295 ? -24.391 18.797 19.719 1 98.75 295 GLU A CA 1
ATOM 2172 C C . GLU A 1 295 ? -22.953 19.344 19.688 1 98.75 295 GLU A C 1
ATOM 2174 O O . GLU A 1 295 ? -22.672 20.406 20.234 1 98.75 295 GLU A O 1
ATOM 2179 N N . ALA A 1 296 ? -22.109 18.578 19.094 1 98.81 296 ALA A N 1
ATOM 2180 C CA . ALA A 1 296 ? -20.719 18.984 18.953 1 98.81 296 ALA A CA 1
ATOM 2181 C C . ALA A 1 296 ? -20.594 20.266 18.141 1 98.81 296 ALA A C 1
ATOM 2183 O O . ALA A 1 296 ? -19.766 21.125 18.438 1 98.81 296 ALA A O 1
ATOM 2184 N N . SER A 1 297 ? -21.422 20.391 17.125 1 98.75 297 SER A N 1
ATOM 2185 C CA . SER A 1 297 ? -21.422 21.578 16.281 1 98.75 297 SER A CA 1
ATOM 2186 C C . SER A 1 297 ? -21.859 22.812 17.062 1 98.75 297 SER A C 1
ATOM 2188 O O . SER A 1 297 ? -21.391 23.922 16.812 1 98.75 297 SER A O 1
ATOM 2190 N N . ALA A 1 298 ? -22.75 22.594 17.953 1 98.75 298 ALA A N 1
ATOM 2191 C CA . ALA A 1 298 ? -23.172 23.688 18.828 1 98.75 298 ALA A CA 1
ATOM 2192 C C . ALA A 1 298 ? -22.031 24.125 19.75 1 98.75 298 ALA A C 1
ATOM 2194 O O . ALA A 1 298 ? -21.797 25.328 19.922 1 98.75 298 ALA A O 1
ATOM 2195 N N . VAL A 1 299 ? -21.375 23.156 20.328 1 98.81 299 VAL A N 1
ATOM 2196 C CA . VAL A 1 299 ? -20.219 23.453 21.156 1 98.81 299 VAL A CA 1
ATOM 2197 C C . VAL A 1 299 ? -19.172 24.219 20.344 1 98.81 299 VAL A C 1
ATOM 2199 O O . VAL A 1 299 ? -18.594 25.188 20.828 1 98.81 299 VAL A O 1
ATOM 2202 N N . ARG A 1 300 ? -18.938 23.766 19.141 1 98.75 300 ARG A N 1
ATOM 2203 C CA . ARG A 1 300 ? -17.984 24.406 18.234 1 98.75 300 ARG A CA 1
ATOM 2204 C C . ARG A 1 300 ? -18.375 25.859 18 1 98.75 300 ARG A C 1
ATOM 2206 O O . ARG A 1 300 ? -17.531 26.766 18.094 1 98.75 300 ARG A O 1
ATOM 2213 N N . ARG A 1 301 ? -19.625 26.125 17.688 1 98.56 301 ARG A N 1
ATOM 2214 C CA . ARG A 1 301 ? -20.109 27.484 17.453 1 98.56 301 ARG A CA 1
ATOM 2215 C C . ARG A 1 301 ? -19.906 28.359 18.672 1 98.56 301 ARG A C 1
ATOM 2217 O O . ARG A 1 301 ? -19.453 29.5 18.547 1 98.56 301 ARG A O 1
ATOM 2224 N N . ASP A 1 302 ? -20.25 27.828 19.797 1 98.75 302 ASP A N 1
ATOM 2225 C CA . ASP A 1 302 ? -20.109 28.578 21.047 1 98.75 302 ASP A CA 1
ATOM 2226 C C . ASP A 1 302 ? -18.641 28.922 21.312 1 98.75 302 ASP A C 1
ATOM 2228 O O . ASP A 1 302 ? -18.328 30.062 21.688 1 98.75 302 ASP A O 1
ATOM 2232 N N . PHE A 1 303 ? -17.828 27.984 21.188 1 98.69 303 PHE A N 1
ATOM 2233 C CA . PHE A 1 303 ? -16.406 28.203 21.453 1 98.69 303 PHE A CA 1
ATOM 2234 C C . PHE A 1 303 ? -15.805 29.188 20.469 1 98.69 303 PHE A C 1
ATOM 2236 O O . PHE A 1 303 ? -14.984 30.031 20.844 1 98.69 303 PHE A O 1
ATOM 2243 N N . THR A 1 304 ? -16.141 29.031 19.188 1 98.75 304 THR A N 1
ATOM 2244 C CA . THR A 1 304 ? -15.672 29.969 18.188 1 98.75 304 THR A CA 1
ATOM 2245 C C . THR A 1 304 ? -16.031 31.391 18.562 1 98.75 304 THR A C 1
ATOM 2247 O O . THR A 1 304 ? -15.188 32.281 18.484 1 98.75 304 THR A O 1
ATOM 2250 N N . ALA A 1 305 ? -17.234 31.562 19.016 1 98.69 305 ALA A N 1
ATOM 2251 C CA . ALA A 1 305 ? -17.688 32.875 19.453 1 98.69 305 ALA A CA 1
ATOM 2252 C C . ALA A 1 305 ? -16.891 33.344 20.672 1 98.69 305 ALA A C 1
ATOM 2254 O O . ALA A 1 305 ? -16.484 34.531 20.734 1 98.69 305 ALA A O 1
ATOM 2255 N N . HIS A 1 306 ? -16.734 32.5 21.578 1 98.75 306 HIS A N 1
ATOM 2256 C CA . HIS A 1 306 ? -15.984 32.812 22.797 1 98.75 306 HIS A CA 1
ATOM 2257 C C . HIS A 1 306 ? -14.555 33.25 22.469 1 98.75 306 HIS A C 1
ATOM 2259 O O . HIS A 1 306 ? -14.094 34.281 22.922 1 98.75 306 HIS A O 1
ATOM 2265 N N . LEU A 1 307 ? -13.867 32.438 21.672 1 98.69 307 LEU A N 1
ATOM 2266 C CA . LEU A 1 307 ? -12.484 32.75 21.312 1 98.69 307 LEU A CA 1
ATOM 2267 C C . LEU A 1 307 ? -12.406 34.062 20.531 1 98.69 307 LEU A C 1
ATOM 2269 O O . LEU A 1 307 ? -11.461 34.844 20.688 1 98.69 307 LEU A O 1
ATOM 2273 N N . GLY A 1 308 ? -13.352 34.281 19.656 1 98.69 308 GLY A N 1
ATOM 2274 C CA . GLY A 1 308 ? -13.438 35.531 18.938 1 98.69 308 GLY A CA 1
ATOM 2275 C C . GLY A 1 308 ? -13.539 36.75 19.844 1 98.69 308 GLY A C 1
ATOM 2276 O O . GLY A 1 308 ? -12.898 37.75 19.594 1 98.69 308 GLY A O 1
ATOM 2277 N N . ARG A 1 309 ? -14.336 36.594 20.875 1 98.5 309 ARG A N 1
ATOM 2278 C CA . ARG A 1 309 ? -14.484 37.688 21.844 1 98.5 309 ARG A CA 1
ATOM 2279 C C . ARG A 1 309 ? -13.195 37.875 22.641 1 98.5 309 ARG A C 1
ATOM 2281 O O . ARG A 1 309 ? -12.789 39 22.891 1 98.5 309 ARG A O 1
ATOM 2288 N N . LEU A 1 310 ? -12.656 36.781 23.016 1 98.5 310 LEU A N 1
ATOM 2289 C CA . LEU A 1 310 ? -11.438 36.844 23.812 1 98.5 310 LEU A CA 1
ATOM 2290 C C . LEU A 1 310 ? -10.328 37.562 23.047 1 98.5 310 LEU A C 1
ATOM 2292 O O . LEU A 1 310 ? -9.617 38.406 23.625 1 98.5 310 LEU A O 1
ATOM 2296 N N . LEU A 1 311 ? -10.156 37.312 21.781 1 98.5 311 LEU A N 1
ATOM 2297 C CA . LEU A 1 311 ? -9.062 37.844 20.984 1 98.5 311 LEU A CA 1
ATOM 2298 C C . LEU A 1 311 ? -9.414 39.219 20.453 1 98.5 311 LEU A C 1
ATOM 2300 O O . LEU A 1 311 ? -8.547 40.094 20.328 1 98.5 311 LEU A O 1
ATOM 2304 N N . GLY A 1 312 ? -10.695 39.375 20.125 1 98.06 312 GLY A N 1
ATOM 2305 C CA . GLY A 1 312 ? -11.031 40.594 19.406 1 98.06 312 GLY A CA 1
ATOM 2306 C C . GLY A 1 312 ? -10.234 40.781 18.125 1 98.06 312 GLY A C 1
ATOM 2307 O O . GLY A 1 312 ? -9.773 39.812 17.531 1 98.06 312 GLY A O 1
ATOM 2308 N N . PRO A 1 313 ? -10.117 42 17.641 1 97.06 313 PRO A N 1
ATOM 2309 C CA . PRO A 1 313 ? -9.414 42.25 16.391 1 97.06 313 PRO A CA 1
ATOM 2310 C C . PRO A 1 313 ? -7.902 42.406 16.562 1 97.06 313 PRO A C 1
ATOM 2312 O O . PRO A 1 313 ? -7.164 42.469 15.578 1 97.06 313 PRO A O 1
ATOM 2315 N N . ASP A 1 314 ? -7.438 42.344 17.844 1 98 314 ASP A N 1
ATOM 2316 C CA . ASP A 1 314 ? -6.031 42.688 18.031 1 98 314 ASP A CA 1
ATOM 2317 C C . ASP A 1 314 ? -5.344 41.688 18.953 1 98 314 ASP A C 1
ATOM 2319 O O . ASP A 1 314 ? -4.164 41.844 19.281 1 98 314 ASP A O 1
ATOM 2323 N N . GLY A 1 315 ? -6.043 40.719 19.406 1 98.56 315 GLY A N 1
ATOM 2324 C CA . GLY A 1 315 ? -5.473 39.781 20.375 1 98.56 315 GLY A CA 1
ATOM 2325 C C . GLY A 1 315 ? -4.676 38.688 19.719 1 98.56 315 GLY A C 1
ATOM 2326 O O . GLY A 1 315 ? -5.066 38.156 18.672 1 98.56 315 GLY A O 1
ATOM 2327 N N . VAL A 1 316 ? -3.559 38.344 20.297 1 98.88 316 VAL A N 1
ATOM 2328 C CA . VAL A 1 316 ? -2.719 37.219 19.891 1 98.88 316 VAL A CA 1
ATOM 2329 C C . VAL A 1 316 ? -2.365 36.375 21.109 1 98.88 316 VAL A C 1
ATOM 2331 O O . VAL A 1 316 ? -1.847 36.875 22.094 1 98.88 316 VAL A O 1
ATOM 2334 N N . LEU A 1 317 ? -2.67 35.125 21.047 1 98.75 317 LEU A N 1
ATOM 2335 C CA . LEU A 1 317 ? -2.363 34.219 22.125 1 98.75 317 LEU A CA 1
ATOM 2336 C C . LEU A 1 317 ? -0.979 33.594 21.953 1 98.75 317 LEU A C 1
ATOM 2338 O O . LEU A 1 317 ? -0.597 33.219 20.828 1 98.75 317 LEU A O 1
ATOM 2342 N N . VAL A 1 318 ? -0.245 33.531 23.031 1 98.81 318 VAL A N 1
ATOM 2343 C CA . VAL A 1 318 ? 0.957 32.719 23.141 1 98.81 318 VAL A CA 1
ATOM 2344 C C . VAL A 1 318 ? 0.633 31.406 23.859 1 98.81 318 VAL A C 1
ATOM 2346 O O . VAL A 1 318 ? 0.106 31.422 24.969 1 98.81 318 VAL A O 1
ATOM 2349 N N . LEU A 1 319 ? 0.923 30.312 23.25 1 98.5 319 LEU A N 1
ATOM 2350 C CA . LEU A 1 319 ? 0.571 29.016 23.812 1 98.5 319 LEU A CA 1
ATOM 2351 C C . LEU A 1 319 ? 1.562 27.938 23.391 1 98.5 319 LEU A C 1
ATOM 2353 O O . LEU A 1 319 ? 2.252 28.094 22.375 1 98.5 319 LEU A O 1
ATOM 2357 N N . PRO A 1 320 ? 1.746 26.875 24.188 1 98.19 320 PRO A N 1
ATOM 2358 C CA . PRO A 1 320 ? 2.566 25.75 23.703 1 98.19 320 PRO A CA 1
ATOM 2359 C C . PRO A 1 320 ? 1.97 25.062 22.484 1 98.19 320 PRO A C 1
ATOM 2361 O O . PRO A 1 320 ? 0.749 24.922 22.375 1 98.19 320 PRO A O 1
ATOM 2364 N N . THR A 1 321 ? 2.789 24.688 21.516 1 98.25 321 THR A N 1
ATOM 2365 C CA . THR A 1 321 ? 2.277 23.984 20.344 1 98.25 321 THR A CA 1
ATOM 2366 C C . THR A 1 321 ? 1.946 22.531 20.703 1 98.25 321 THR A C 1
ATOM 2368 O O . THR A 1 321 ? 0.889 22.031 20.328 1 98.25 321 THR A O 1
ATOM 2371 N N . MET A 1 322 ? 2.828 21.891 21.344 1 97.75 322 MET A N 1
ATOM 2372 C CA . MET A 1 322 ? 2.717 20.5 21.766 1 97.75 322 MET A CA 1
ATOM 2373 C C . MET A 1 322 ? 3.02 20.359 23.266 1 97.75 322 MET A C 1
ATOM 2375 O O . MET A 1 322 ? 3.645 21.234 23.859 1 97.75 322 MET A O 1
ATOM 2379 N N . PRO A 1 323 ? 2.576 19.297 23.891 1 96.62 323 PRO A N 1
ATOM 2380 C CA . PRO A 1 323 ? 2.785 19.172 25.344 1 96.62 323 PRO A CA 1
ATOM 2381 C C . PRO A 1 323 ? 4.238 18.859 25.703 1 96.62 323 PRO A C 1
ATOM 2383 O O . PRO A 1 323 ? 4.648 19.062 26.844 1 96.62 323 PRO A O 1
ATOM 2386 N N . ASP A 1 324 ? 4.953 18.328 24.812 1 97.69 324 ASP A N 1
ATOM 2387 C CA . ASP A 1 324 ? 6.367 18.016 25.016 1 97.69 324 ASP A CA 1
ATOM 2388 C C . ASP A 1 324 ? 7.074 17.781 23.688 1 97.69 324 ASP A C 1
ATOM 2390 O O . ASP A 1 324 ? 6.484 17.969 22.625 1 97.69 324 ASP A O 1
ATOM 2394 N N . ILE A 1 325 ? 8.398 17.453 23.812 1 97.94 325 ILE A N 1
ATOM 2395 C CA . ILE A 1 325 ? 9.148 17.047 22.625 1 97.94 325 ILE A CA 1
ATOM 2396 C C . ILE A 1 325 ? 8.57 15.75 22.062 1 97.94 325 ILE A C 1
ATOM 2398 O O . ILE A 1 325 ? 7.793 15.07 22.75 1 97.94 325 ILE A O 1
ATOM 2402 N N . ALA A 1 326 ? 8.914 15.492 20.797 1 98 326 ALA A N 1
ATOM 2403 C CA . ALA A 1 326 ? 8.383 14.305 20.125 1 98 326 ALA A CA 1
ATOM 2404 C C . ALA A 1 326 ? 8.734 13.031 20.891 1 98 326 ALA A C 1
ATOM 2406 O O . ALA A 1 326 ? 9.852 12.898 21.406 1 98 326 ALA A O 1
ATOM 2407 N N . PRO A 1 327 ? 7.84 12.094 21.016 1 97.25 327 PRO A N 1
ATOM 2408 C CA . PRO A 1 327 ? 8.18 10.781 21.562 1 97.25 327 PRO A CA 1
ATOM 2409 C C . PRO A 1 327 ? 9.234 10.047 20.719 1 97.25 327 PRO A C 1
ATOM 2411 O O . PRO A 1 327 ? 9.406 10.344 19.547 1 97.25 327 PRO A O 1
ATOM 2414 N N . LEU A 1 328 ? 9.891 9.141 21.438 1 97.44 328 LEU A N 1
ATOM 2415 C CA . LEU A 1 328 ? 10.797 8.273 20.703 1 97.44 328 LEU A CA 1
ATOM 2416 C C . LEU A 1 328 ? 10.031 7.375 19.734 1 97.44 328 LEU A C 1
ATOM 2418 O O . LEU A 1 328 ? 8.922 6.938 20.031 1 97.44 328 LEU A O 1
ATOM 2422 N N . ARG A 1 329 ? 10.609 7.059 18.594 1 93.19 329 ARG A N 1
ATOM 2423 C CA . ARG A 1 329 ? 10 6.219 17.578 1 93.19 329 ARG A CA 1
ATOM 2424 C C . ARG A 1 329 ? 9.734 4.812 18.109 1 93.19 329 ARG A C 1
ATOM 2426 O O . ARG A 1 329 ? 8.789 4.148 17.672 1 93.19 329 ARG A O 1
ATOM 2433 N N . ALA A 1 330 ? 10.531 4.355 19 1 92.44 330 ALA A N 1
ATOM 2434 C CA . ALA A 1 330 ? 10.492 2.986 19.5 1 92.44 330 ALA A CA 1
ATOM 2435 C C . ALA A 1 330 ? 9.477 2.852 20.641 1 92.44 330 ALA A C 1
ATOM 2437 O O . ALA A 1 330 ? 9.227 1.746 21.125 1 92.44 330 ALA A O 1
ATOM 2438 N N . GLU A 1 331 ? 8.867 3.977 21.016 1 92.56 331 GLU A N 1
ATOM 2439 C CA . GLU A 1 331 ? 7.879 3.92 22.094 1 92.56 331 GLU A CA 1
ATOM 2440 C C . GLU A 1 331 ? 6.711 3.014 21.719 1 92.56 331 GLU A C 1
ATOM 2442 O O . GLU A 1 331 ? 6.266 3.004 20.578 1 92.56 331 GLU A O 1
ATOM 2447 N N . PRO A 1 332 ? 6.23 2.279 22.734 1 90.25 332 PRO A N 1
ATOM 2448 C CA . PRO A 1 332 ? 5.031 1.476 22.469 1 90.25 332 PRO A CA 1
ATOM 2449 C C . PRO A 1 332 ? 3.844 2.318 22.016 1 90.25 332 PRO A C 1
ATOM 2451 O O . PRO A 1 332 ? 3.74 3.494 22.375 1 90.25 332 PRO A O 1
ATOM 2454 N N . ILE A 1 333 ? 2.967 1.706 21.328 1 84.62 333 ILE A N 1
ATOM 2455 C CA . ILE A 1 333 ? 1.833 2.379 20.703 1 84.62 333 ILE A CA 1
ATOM 2456 C C . ILE A 1 333 ? 0.957 3.016 21.781 1 84.62 333 ILE A C 1
ATOM 2458 O O . ILE A 1 333 ? 0.386 4.09 21.562 1 84.62 333 ILE A O 1
ATOM 2462 N N . GLU A 1 334 ? 0.84 2.414 22.922 1 86.06 334 GLU A N 1
ATOM 2463 C CA . GLU A 1 334 ? 0.015 2.939 24.016 1 86.06 334 GLU A CA 1
ATOM 2464 C C . GLU A 1 334 ? 0.553 4.277 24.516 1 86.06 334 GLU A C 1
ATOM 2466 O O . GLU A 1 334 ? -0.22 5.188 24.812 1 86.06 334 GLU A O 1
ATOM 2471 N N . SER A 1 335 ? 1.837 4.301 24.578 1 89.25 335 SER A N 1
ATOM 2472 C CA . SER A 1 335 ? 2.48 5.543 24.984 1 89.25 335 SER A CA 1
ATOM 2473 C C . SER A 1 335 ? 2.283 6.645 23.953 1 89.25 335 SER A C 1
ATOM 2475 O O . SER A 1 335 ? 2.023 7.797 24.312 1 89.25 335 SER A O 1
ATOM 2477 N N . LEU A 1 336 ? 2.381 6.336 22.766 1 89.31 336 LEU A N 1
ATOM 2478 C CA . LEU A 1 336 ? 2.174 7.293 21.688 1 89.31 336 LEU A CA 1
ATOM 2479 C C . LEU A 1 336 ? 0.74 7.816 21.688 1 89.31 336 LEU A C 1
ATOM 2481 O O . LEU A 1 336 ? 0.509 9.008 21.469 1 89.31 336 LEU A O 1
ATOM 2485 N N . GLU A 1 337 ? -0.138 6.984 21.953 1 86.12 337 GLU A N 1
ATOM 2486 C CA . GLU A 1 337 ? -1.542 7.383 22 1 86.12 337 GLU A CA 1
ATOM 2487 C C . GLU A 1 337 ? -1.823 8.312 23.172 1 86.12 337 GLU A C 1
ATOM 2489 O O . GLU A 1 337 ? -2.615 9.25 23.062 1 86.12 337 GLU A O 1
ATOM 2494 N N . THR A 1 338 ? -1.215 8.047 24.297 1 87.81 338 THR A N 1
ATOM 2495 C CA . THR A 1 338 ? -1.354 8.93 25.453 1 87.81 338 THR A CA 1
ATOM 2496 C C . THR A 1 338 ? -0.852 10.328 25.125 1 87.81 338 THR A C 1
ATOM 2498 O O . THR A 1 338 ? -1.519 11.32 25.438 1 87.81 338 THR A O 1
ATOM 2501 N N . TYR A 1 339 ? 0.263 10.383 24.547 1 91.81 339 TYR A N 1
ATOM 2502 C CA . TYR A 1 339 ? 0.833 11.656 24.125 1 91.81 339 TYR A CA 1
ATOM 2503 C C . TYR A 1 339 ? -0.082 12.359 23.141 1 91.81 339 TYR A C 1
ATOM 2505 O O . TYR A 1 339 ? -0.312 13.57 23.234 1 91.81 339 TYR A O 1
ATOM 2513 N N . ARG A 1 340 ? -0.578 11.625 22.219 1 89.25 340 ARG A N 1
ATOM 2514 C CA . ARG A 1 340 ? -1.468 12.172 21.203 1 89.25 340 ARG A CA 1
ATOM 2515 C C . ARG A 1 340 ? -2.729 12.758 21.828 1 89.25 340 ARG A C 1
ATOM 2517 O O . ARG A 1 340 ? -3.182 13.836 21.438 1 89.25 340 ARG A O 1
ATOM 2524 N N . ASN A 1 341 ? -3.266 12.094 22.766 1 86.75 341 ASN A N 1
ATOM 2525 C CA . ASN A 1 341 ? -4.484 12.547 23.422 1 86.75 341 ASN A CA 1
ATOM 2526 C C . ASN A 1 341 ? -4.254 13.844 24.203 1 86.75 341 ASN A C 1
ATOM 2528 O O . ASN A 1 341 ? -5.105 14.727 24.203 1 86.75 341 ASN A O 1
ATOM 2532 N N . LEU A 1 342 ? -3.158 13.914 24.812 1 89.44 342 LEU A N 1
ATOM 2533 C CA . LEU A 1 342 ? -2.803 15.148 25.516 1 89.44 342 LEU A CA 1
ATOM 2534 C C . LEU A 1 342 ? -2.639 16.297 24.531 1 89.44 342 LEU A C 1
ATOM 2536 O O . LEU A 1 342 ? -3.158 17.391 24.766 1 89.44 342 LEU A O 1
ATOM 2540 N N . ALA A 1 343 ? -1.987 16.047 23.484 1 94.94 343 ALA A N 1
ATOM 2541 C CA . ALA A 1 343 ? -1.74 17.047 22.453 1 94.94 343 ALA A CA 1
ATOM 2542 C C . ALA A 1 343 ? -3.049 17.531 21.828 1 94.94 343 ALA A C 1
ATOM 2544 O O . ALA A 1 343 ? -3.207 18.719 21.547 1 94.94 343 ALA A O 1
ATOM 2545 N N . ALA A 1 344 ? -3.941 16.594 21.656 1 93.38 344 ALA A N 1
ATOM 2546 C CA . ALA A 1 344 ? -5.195 16.875 20.969 1 93.38 344 ALA A CA 1
ATOM 2547 C C . ALA A 1 344 ? -6.031 17.891 21.734 1 93.38 344 ALA A C 1
ATOM 2549 O O . ALA A 1 344 ? -6.777 18.672 21.141 1 93.38 344 ALA A O 1
ATOM 2550 N N . GLN A 1 345 ? -5.879 17.953 23 1 92.19 345 GLN A N 1
ATOM 2551 C CA . GLN A 1 345 ? -6.66 18.859 23.828 1 92.19 345 GLN A CA 1
ATOM 2552 C C . GLN A 1 345 ? -6.273 20.312 23.562 1 92.19 345 GLN A C 1
ATOM 2554 O O . GLN A 1 345 ? -7.113 21.219 23.641 1 92.19 345 GLN A O 1
ATOM 2559 N N . THR A 1 346 ? -5.051 20.531 23.219 1 94.94 346 THR A N 1
ATOM 2560 C CA . THR A 1 346 ? -4.602 21.875 22.875 1 94.94 346 THR A CA 1
ATOM 2561 C C . THR A 1 346 ? -4.773 22.125 21.375 1 94.94 346 THR A C 1
ATOM 2563 O O . THR A 1 346 ? -5.207 23.203 20.969 1 94.94 346 THR A O 1
ATOM 2566 N N . LEU A 1 347 ? -4.582 21.109 20.594 1 97.94 347 LEU A N 1
ATOM 2567 C CA . LEU A 1 347 ? -4.57 21.25 19.141 1 97.94 347 LEU A CA 1
ATOM 2568 C C . LEU A 1 347 ? -5.984 21.453 18.594 1 97.94 347 LEU A C 1
ATOM 2570 O O . LEU A 1 347 ? -6.168 22.016 17.516 1 97.94 347 LEU A O 1
ATOM 2574 N N . CYS A 1 348 ? -6.992 21.062 19.359 1 97.94 348 CYS A N 1
ATOM 2575 C CA . CYS A 1 348 ? -8.359 21.047 18.844 1 97.94 348 CYS A CA 1
ATOM 2576 C C . CYS A 1 348 ? -8.938 22.469 18.828 1 97.94 348 CYS A C 1
ATOM 2578 O O . CYS A 1 348 ? -9.969 22.703 18.188 1 97.94 348 CYS A O 1
ATOM 2580 N N . LEU A 1 349 ? -8.32 23.469 19.422 1 97.88 349 LEU A N 1
ATOM 2581 C CA . LEU A 1 349 ? -8.891 24.797 19.578 1 97.88 349 LEU A CA 1
ATOM 2582 C C . LEU A 1 349 ? -9.008 25.5 18.234 1 97.88 349 LEU A C 1
ATOM 2584 O O . LEU A 1 349 ? -10.039 26.094 17.922 1 97.88 349 LEU A O 1
ATOM 2588 N N . THR A 1 350 ? -7.973 25.391 17.438 1 98.06 350 THR A N 1
ATOM 2589 C CA . THR A 1 350 ? -7.98 26.141 16.188 1 98.06 350 THR A CA 1
ATOM 2590 C C . THR A 1 350 ? -8.789 25.406 15.109 1 98.06 350 THR A C 1
ATOM 2592 O O . THR A 1 350 ? -9.445 26.047 14.281 1 98.06 350 THR A O 1
ATOM 2595 N N . PRO A 1 351 ? -8.812 24.031 15.102 1 98.5 351 PRO A N 1
ATOM 2596 C CA . PRO A 1 351 ? -9.781 23.406 14.203 1 98.5 351 PRO A CA 1
ATOM 2597 C C . PRO A 1 351 ? -11.227 23.75 14.555 1 98.5 351 PRO A C 1
ATOM 2599 O O . PRO A 1 351 ? -12.055 23.906 13.656 1 98.5 351 PRO A O 1
ATOM 2602 N N . LEU A 1 352 ? -11.555 23.859 15.766 1 98.56 352 LEU A N 1
ATOM 2603 C CA . LEU A 1 352 ? -12.906 24.219 16.172 1 98.56 352 LEU A CA 1
ATOM 2604 C C . LEU A 1 352 ? -13.227 25.656 15.781 1 98.56 352 LEU A C 1
ATOM 2606 O O . LEU A 1 352 ? -14.297 25.938 15.234 1 98.56 352 LEU A O 1
ATOM 2610 N N . SER A 1 353 ? -12.297 26.562 15.961 1 98.62 353 SER A N 1
ATOM 2611 C CA . SER A 1 353 ? -12.586 27.984 15.773 1 98.62 353 SER A CA 1
ATOM 2612 C C . SER A 1 353 ? -12.359 28.406 14.328 1 98.62 353 SER A C 1
ATOM 2614 O O . SER A 1 353 ? -12.922 29.406 13.875 1 98.62 353 SER A O 1
ATOM 2616 N N . GLY A 1 354 ? -11.469 27.703 13.648 1 98.75 354 GLY A N 1
ATOM 2617 C CA . GLY A 1 354 ? -11.086 28.094 12.297 1 98.75 354 GLY A CA 1
ATOM 2618 C C . GLY A 1 354 ? -10.047 29.203 12.266 1 98.75 354 GLY A C 1
ATOM 2619 O O . GLY A 1 354 ? -9.781 29.781 11.211 1 98.75 354 GLY A O 1
ATOM 2620 N N . PHE A 1 355 ? -9.461 29.562 13.406 1 98.88 355 PHE A N 1
ATOM 2621 C CA . PHE A 1 355 ? -8.5 30.672 13.508 1 98.88 355 PHE A CA 1
ATOM 2622 C C . PHE A 1 355 ? -7.098 30.188 13.164 1 98.88 355 PHE A C 1
ATOM 2624 O O . PHE A 1 355 ? -6.82 28.984 13.18 1 98.88 355 PHE A O 1
ATOM 2631 N N . PRO A 1 356 ? -6.207 31.109 12.727 1 98.88 356 PRO A N 1
ATOM 2632 C CA . PRO A 1 356 ? -4.852 30.703 12.344 1 98.88 356 PRO A CA 1
ATOM 2633 C C . PRO A 1 356 ? -3.934 30.516 13.555 1 98.88 356 PRO A C 1
ATOM 2635 O O . PRO A 1 356 ? -4.062 31.219 14.555 1 98.88 356 PRO A O 1
ATOM 2638 N N . GLN A 1 357 ? -3.062 29.594 13.492 1 98.94 357 GLN A N 1
ATOM 2639 C CA . GLN A 1 357 ? -2.057 29.281 14.5 1 98.94 357 GLN A CA 1
ATOM 2640 C C . GLN A 1 357 ? -0.707 28.969 13.852 1 98.94 357 GLN A C 1
ATOM 2642 O O . GLN A 1 357 ? -0.619 28.141 12.945 1 98.94 357 GLN A O 1
ATOM 2647 N N . LEU A 1 358 ? 0.339 29.656 14.266 1 98.94 358 LEU A N 1
ATOM 2648 C CA . LEU A 1 358 ? 1.686 29.547 13.719 1 98.94 358 LEU A CA 1
ATOM 2649 C C . LEU A 1 358 ? 2.652 28.984 14.75 1 98.94 358 LEU A C 1
ATOM 2651 O O . LEU A 1 358 ? 2.74 29.484 15.867 1 98.94 358 LEU A O 1
ATOM 2655 N N . ASN A 1 359 ? 3.303 27.891 14.375 1 98.94 359 ASN A N 1
ATOM 2656 C CA . ASN A 1 359 ? 4.34 27.312 15.227 1 98.94 359 ASN A CA 1
ATOM 2657 C C . ASN A 1 359 ? 5.684 28 15.023 1 98.94 359 ASN A C 1
ATOM 2659 O O . ASN A 1 359 ? 6.113 28.219 13.883 1 98.94 359 ASN A O 1
ATOM 2663 N N . LEU A 1 360 ? 6.344 28.375 16.078 1 98.75 360 LEU A N 1
ATOM 2664 C CA . LEU A 1 360 ? 7.699 28.906 16.109 1 98.75 360 LEU A CA 1
ATOM 2665 C C . LEU A 1 360 ? 8.672 27.922 16.719 1 98.75 360 LEU A C 1
ATOM 2667 O O . LEU A 1 360 ? 8.445 27.438 17.844 1 98.75 360 LEU A O 1
ATOM 2671 N N . PRO A 1 361 ? 9.742 27.594 16.031 1 98.56 361 PRO A N 1
ATOM 2672 C CA . PRO A 1 361 ? 10.75 26.688 16.578 1 98.56 361 PRO A CA 1
ATOM 2673 C C . PRO A 1 361 ? 11.734 27.391 17.516 1 98.56 361 PRO A C 1
ATOM 2675 O O . PRO A 1 361 ? 12.922 27.484 17.203 1 98.56 361 PRO A O 1
ATOM 2678 N N . LEU A 1 362 ? 11.328 27.75 18.734 1 98.12 362 LEU A N 1
ATOM 2679 C CA . LEU A 1 362 ? 12.102 28.656 19.594 1 98.12 362 LEU A CA 1
ATOM 2680 C C . LEU A 1 362 ? 12.57 27.938 20.844 1 98.12 362 LEU A C 1
ATOM 2682 O O . LEU A 1 362 ? 13.234 28.531 21.703 1 98.12 362 LEU A O 1
ATOM 2686 N N . ALA A 1 363 ? 12.25 26.703 21 1 98.44 363 ALA A N 1
ATOM 2687 C CA . ALA A 1 363 ? 12.633 26 22.219 1 98.44 363 ALA A CA 1
ATOM 2688 C C . ALA A 1 363 ? 13.031 24.562 21.922 1 98.44 363 ALA A C 1
ATOM 2690 O O . ALA A 1 363 ? 12.945 24.109 20.781 1 98.44 363 ALA A O 1
ATOM 2691 N N . GLY A 1 364 ? 13.57 23.906 22.922 1 98.12 364 GLY A N 1
ATOM 2692 C CA . GLY A 1 364 ? 13.953 22.5 22.859 1 98.12 364 GLY A CA 1
ATOM 2693 C C . GLY A 1 364 ? 14.469 21.969 24.172 1 98.12 364 GLY A C 1
ATOM 2694 O O . GLY A 1 364 ? 14.75 22.734 25.109 1 98.12 364 GLY A O 1
ATOM 2695 N N . ARG A 1 365 ? 14.492 20.75 24.25 1 97.56 365 ARG A N 1
ATOM 2696 C CA . ARG A 1 365 ? 15.102 20.047 25.375 1 97.56 365 ARG A CA 1
ATOM 2697 C C . ARG A 1 365 ? 15.539 18.641 24.969 1 97.56 365 ARG A C 1
ATOM 2699 O O . ARG A 1 365 ? 14.992 18.062 24.031 1 97.56 365 ARG A O 1
ATOM 2706 N N . ASP A 1 366 ? 16.562 18.172 25.656 1 97.38 366 ASP A N 1
ATOM 2707 C CA . ASP A 1 366 ? 17.125 16.859 25.406 1 97.38 366 ASP A CA 1
ATOM 2708 C C . ASP A 1 366 ? 17.516 16.688 23.938 1 97.38 366 ASP A C 1
ATOM 2710 O O . ASP A 1 366 ? 17.328 15.617 23.359 1 97.38 366 ASP A O 1
ATOM 2714 N N . GLY A 1 367 ? 17.922 17.797 23.344 1 97.62 367 GLY A N 1
ATOM 2715 C CA . GLY A 1 367 ? 18.406 17.75 21.984 1 97.62 367 GLY A CA 1
ATOM 2716 C C . GLY A 1 367 ? 17.297 17.719 20.938 1 97.62 367 GLY A C 1
ATOM 2717 O O . GLY A 1 367 ? 17.562 17.562 19.75 1 97.62 367 GLY A O 1
ATOM 2718 N N . ALA A 1 368 ? 16.078 17.859 21.344 1 98.75 368 ALA A N 1
ATOM 2719 C CA . ALA A 1 368 ? 14.938 17.812 20.453 1 98.75 368 ALA A CA 1
ATOM 2720 C C . ALA A 1 368 ? 14.164 19.125 20.484 1 98.75 368 ALA A C 1
ATOM 2722 O O . ALA A 1 368 ? 14.094 19.781 21.531 1 98.75 368 ALA A O 1
ATOM 2723 N N . PRO A 1 369 ? 13.547 19.469 19.375 1 98.75 369 PRO A N 1
ATOM 2724 C CA . PRO A 1 369 ? 12.82 20.734 19.328 1 98.75 369 PRO A CA 1
ATOM 2725 C C . PRO A 1 369 ? 11.484 20.672 20.078 1 98.75 369 PRO A C 1
ATOM 2727 O O . PRO A 1 369 ? 10.93 19.594 20.266 1 98.75 369 PRO A O 1
ATOM 2730 N N . LEU A 1 370 ? 11.078 21.781 20.453 1 98.69 370 LEU A N 1
ATOM 2731 C CA . LEU A 1 370 ? 9.75 22.016 21.031 1 98.69 370 LEU A CA 1
ATOM 2732 C C . LEU A 1 370 ? 9.203 23.359 20.594 1 98.69 370 LEU A C 1
ATOM 2734 O O . LEU A 1 370 ? 9.836 24.406 20.812 1 98.69 370 LEU A O 1
ATOM 2738 N N . GLY A 1 371 ? 8.023 23.297 20.016 1 98.38 371 GLY A N 1
ATOM 2739 C CA . GLY A 1 371 ? 7.457 24.5 19.406 1 98.38 371 GLY A CA 1
ATOM 2740 C C . GLY A 1 371 ? 6.605 25.312 20.375 1 98.38 371 GLY A C 1
ATOM 2741 O O . GLY A 1 371 ? 6.055 24.766 21.328 1 98.38 371 GLY A O 1
ATOM 2742 N N . ILE A 1 372 ? 6.527 26.594 20.125 1 98.75 372 ILE A N 1
ATOM 2743 C CA . ILE A 1 372 ? 5.59 27.531 20.75 1 98.75 372 ILE A CA 1
ATOM 2744 C C . ILE A 1 372 ? 4.773 28.234 19.656 1 98.75 372 ILE A C 1
ATOM 2746 O O . ILE A 1 372 ? 5.25 28.422 18.547 1 98.75 372 ILE A O 1
ATOM 2750 N N . SER A 1 373 ? 3.525 28.594 19.984 1 98.75 373 SER A N 1
ATOM 2751 C CA . SER A 1 373 ? 2.643 29.062 18.922 1 98.75 373 SER A CA 1
ATOM 2752 C C . SER A 1 373 ? 2.148 30.469 19.203 1 98.75 373 SER A C 1
ATOM 2754 O O . SER A 1 373 ? 2.074 30.891 20.359 1 98.75 373 SER A O 1
ATOM 2756 N N . LEU A 1 374 ? 1.887 31.156 18.125 1 98.88 374 LEU A N 1
ATOM 2757 C CA . LEU A 1 374 ? 1.023 32.344 18.094 1 98.88 374 LEU A CA 1
ATOM 2758 C C . LEU A 1 374 ? -0.321 32 17.453 1 98.88 374 LEU A C 1
ATOM 2760 O O . LEU A 1 374 ? -0.369 31.391 16.375 1 98.88 374 LEU A O 1
ATOM 2764 N N . LEU A 1 375 ? -1.373 32.312 18.125 1 98.88 375 LEU A N 1
ATOM 2765 C CA . LEU A 1 375 ? -2.729 32.156 17.625 1 98.88 375 LEU A CA 1
ATOM 2766 C C . LEU A 1 375 ? -3.445 33.5 17.516 1 98.88 375 LEU A C 1
ATOM 2768 O O . LEU A 1 375 ? -3.488 34.25 18.469 1 98.88 375 LEU A O 1
ATOM 2772 N N . GLY A 1 376 ? -3.896 33.875 16.312 1 98.75 376 GLY A N 1
ATOM 2773 C CA . GLY A 1 376 ? -4.594 35.125 16.078 1 98.75 376 GLY A CA 1
ATOM 2774 C C . GLY A 1 376 ? -6.031 34.938 15.641 1 98.75 376 GLY A C 1
ATOM 2775 O O . GLY A 1 376 ? -6.5 33.812 15.5 1 98.75 376 GLY A O 1
ATOM 2776 N N . PRO A 1 377 ? -6.77 36.062 15.547 1 98.5 377 PRO A N 1
ATOM 2777 C CA . PRO A 1 377 ? -8.141 35.969 15.047 1 98.5 377 PRO A CA 1
ATOM 2778 C C . PRO A 1 377 ? -8.203 35.562 13.57 1 98.5 377 PRO A C 1
ATOM 2780 O O . PRO A 1 377 ? -7.199 35.656 12.859 1 98.5 377 PRO A O 1
ATOM 2783 N N . ALA A 1 378 ? -9.422 35.156 13.156 1 98.56 378 ALA A N 1
ATOM 2784 C CA . ALA A 1 378 ? -9.633 34.75 11.766 1 98.56 378 ALA A CA 1
ATOM 2785 C C . ALA A 1 378 ? -9.219 35.875 10.812 1 98.56 378 ALA A C 1
ATOM 2787 O O . ALA A 1 378 ? -9.539 37.031 11.039 1 98.56 378 ALA A O 1
ATOM 2788 N N . GLY A 1 379 ? -8.422 35.469 9.82 1 98.56 379 GLY A N 1
ATOM 2789 C CA . GLY A 1 379 ? -8.062 36.406 8.773 1 98.56 379 GLY A CA 1
ATOM 2790 C C . GLY A 1 379 ? -6.773 37.156 9.062 1 98.56 379 GLY A C 1
ATOM 2791 O O . GLY A 1 379 ? -6.379 38.031 8.297 1 98.56 379 GLY A O 1
ATOM 2792 N N . SER A 1 380 ? -6.031 36.781 10.07 1 98.62 380 SER A N 1
ATOM 2793 C CA . SER A 1 380 ? -4.824 37.5 10.461 1 98.62 380 SER A CA 1
ATOM 2794 C C . SER A 1 380 ? -3.568 36.719 10.109 1 98.62 380 SER A C 1
ATOM 2796 O O . SER A 1 380 ? -2.523 36.875 10.742 1 98.62 380 SER A O 1
ATOM 2798 N N . ASP A 1 381 ? -3.619 35.875 9.109 1 98.75 381 ASP A N 1
ATOM 2799 C CA . ASP A 1 381 ? -2.582 34.906 8.797 1 98.75 381 ASP A CA 1
ATOM 2800 C C . ASP A 1 381 ? -1.255 35.594 8.484 1 98.75 381 ASP A C 1
ATOM 2802 O O . ASP A 1 381 ? -0.228 35.281 9.086 1 98.75 381 ASP A O 1
ATOM 2806 N N . ARG A 1 382 ? -1.228 36.5 7.578 1 98.25 382 ARG A N 1
ATOM 2807 C CA . ARG A 1 382 ? -0.008 37.219 7.195 1 98.25 382 ARG A CA 1
ATOM 2808 C C . ARG A 1 382 ? 0.538 38.031 8.359 1 98.25 382 ARG A C 1
ATOM 2810 O O . ARG A 1 382 ? 1.753 38.188 8.508 1 98.25 382 ARG A O 1
ATOM 2817 N N . SER A 1 383 ? -0.362 38.594 9.117 1 98.62 383 SER A N 1
ATOM 2818 C CA . SER A 1 383 ? 0.041 39.375 10.289 1 98.62 383 SER A CA 1
ATOM 2819 C C . SER A 1 383 ? 0.802 38.5 11.289 1 98.62 383 SER A C 1
ATOM 2821 O O . SER A 1 383 ? 1.773 38.969 11.898 1 98.62 383 SER A O 1
ATOM 2823 N N . LEU A 1 384 ? 0.33 37.312 11.516 1 98.69 384 LEU A N 1
ATOM 2824 C CA . LEU A 1 384 ? 1.041 36.406 12.406 1 98.69 384 LEU A CA 1
ATOM 2825 C C . LEU A 1 384 ? 2.459 36.125 11.906 1 98.69 384 LEU A C 1
ATOM 2827 O O . LEU A 1 384 ? 3.398 36.062 12.703 1 98.69 384 LEU A O 1
ATOM 2831 N N . VAL A 1 385 ? 2.598 35.938 10.617 1 98.75 385 VAL A N 1
ATOM 2832 C CA . VAL A 1 385 ? 3.912 35.719 10.031 1 98.75 38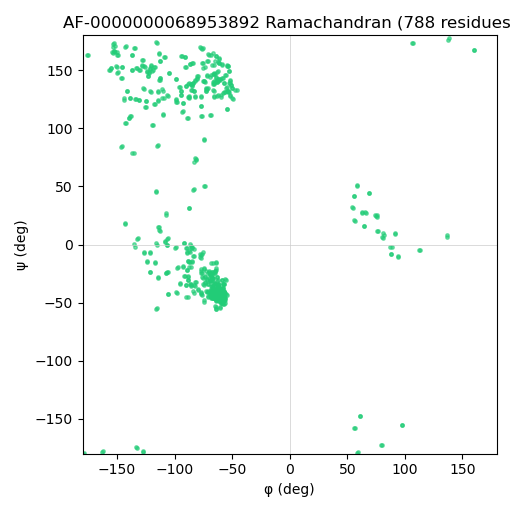5 VAL A CA 1
ATOM 2833 C C . VAL A 1 385 ? 4.801 36.938 10.25 1 98.75 385 VAL A C 1
ATOM 2835 O O . VAL A 1 385 ? 5.98 36.812 10.578 1 98.75 385 VAL A O 1
ATOM 2838 N N . ALA A 1 386 ? 4.238 38.094 10.062 1 98.25 386 ALA A N 1
ATOM 2839 C CA . ALA A 1 386 ? 4.98 39.312 10.305 1 98.25 386 ALA A CA 1
ATOM 2840 C C . ALA A 1 386 ? 5.445 39.406 11.758 1 98.25 386 ALA A C 1
ATOM 2842 O O . ALA A 1 386 ? 6.555 39.875 12.031 1 98.25 386 ALA A O 1
ATOM 2843 N N . LEU A 1 387 ? 4.594 39.062 12.688 1 98.44 387 LEU A N 1
ATOM 2844 C CA . LEU A 1 387 ? 4.996 39.031 14.086 1 98.44 387 LEU A CA 1
ATOM 2845 C C . LEU A 1 387 ? 6.152 38.062 14.305 1 98.44 387 LEU A C 1
ATOM 2847 O O . LEU A 1 387 ? 7.074 38.344 15.07 1 98.44 387 LEU A O 1
ATOM 2851 N N . ALA A 1 388 ? 6.039 36.906 13.672 1 98.56 388 ALA A N 1
ATOM 2852 C CA . ALA A 1 388 ? 7.121 35.906 13.758 1 98.56 388 ALA A CA 1
ATOM 2853 C C . ALA A 1 388 ? 8.438 36.5 13.258 1 98.56 388 ALA A C 1
ATOM 2855 O O . ALA A 1 388 ? 9.492 36.281 13.852 1 98.56 388 ALA A O 1
ATOM 2856 N N . GLU A 1 389 ? 8.391 37.25 12.133 1 98.25 389 GLU A N 1
ATOM 2857 C CA . GLU A 1 389 ? 9.578 37.906 11.625 1 98.25 389 GLU A CA 1
ATOM 2858 C C . GLU A 1 389 ? 10.172 38.844 12.664 1 98.25 389 GLU A C 1
ATOM 2860 O O . GLU A 1 389 ? 11.391 38.906 12.844 1 98.25 389 GLU A O 1
ATOM 2865 N N . ARG A 1 390 ? 9.336 39.562 13.32 1 97.94 390 ARG A N 1
ATOM 2866 C CA . ARG A 1 390 ? 9.781 40.5 14.359 1 97.94 390 ARG A CA 1
ATOM 2867 C C . ARG A 1 390 ? 10.453 39.75 15.508 1 97.94 390 ARG A C 1
ATOM 2869 O O . ARG A 1 390 ? 11.492 40.188 16.016 1 97.94 390 ARG A O 1
ATOM 2876 N N . ILE A 1 391 ? 9.852 38.75 15.914 1 98.06 391 ILE A N 1
ATOM 2877 C CA . ILE A 1 391 ? 10.391 37.969 17 1 98.06 391 ILE A CA 1
ATOM 2878 C C . ILE A 1 391 ? 11.773 37.438 16.625 1 98.06 391 ILE A C 1
ATOM 2880 O O . ILE A 1 391 ? 12.703 37.469 17.438 1 98.06 391 ILE A O 1
ATOM 2884 N N . MET A 1 392 ? 11.898 36.906 15.398 1 97.38 392 MET A N 1
ATOM 2885 C CA . MET A 1 392 ? 13.148 36.312 14.953 1 97.38 392 MET A CA 1
ATOM 2886 C C . MET A 1 392 ? 14.234 37.375 14.781 1 97.38 392 MET A C 1
ATOM 2888 O O . MET A 1 392 ? 15.422 37.062 14.852 1 97.38 392 MET A O 1
ATOM 2892 N N . ALA A 1 393 ? 13.844 38.562 14.516 1 94.62 393 ALA A N 1
ATOM 2893 C CA . ALA A 1 393 ? 14.789 39.656 14.352 1 94.62 393 ALA A CA 1
ATOM 2894 C C . ALA A 1 393 ? 15.383 40.094 15.695 1 94.62 393 ALA A C 1
ATOM 2896 O O . ALA A 1 393 ? 16.438 40.719 15.742 1 94.62 393 ALA A O 1
ATOM 2897 N N . HIS A 1 394 ? 14.68 39.906 16.688 1 84.94 394 HIS A N 1
ATOM 2898 C CA . HIS A 1 394 ? 15.141 40.281 18.016 1 84.94 394 HIS A CA 1
ATOM 2899 C C . HIS A 1 394 ? 16.047 39.188 18.609 1 84.94 394 HIS A C 1
ATOM 2901 O O . HIS A 1 394 ? 15.609 38.094 18.875 1 84.94 394 HIS A O 1
ATOM 2907 N N . LYS A 1 395 ? 17.359 39.125 17.922 1 62.06 395 LYS A N 1
ATOM 2908 C CA . LYS A 1 395 ? 18.297 38.125 18.438 1 62.06 395 LYS A CA 1
ATOM 2909 C C . LYS A 1 395 ? 18.422 38.219 19.953 1 62.06 395 LYS A C 1
ATOM 2911 O O . LYS A 1 395 ? 18.359 39.312 20.516 1 62.06 395 LYS A O 1
ATOM 2916 N N . ALA A 1 396 ? 18.188 37.062 20.734 1 50.94 396 ALA A N 1
ATOM 2917 C CA . ALA A 1 396 ? 18.578 37.031 22.141 1 50.94 396 ALA A CA 1
ATOM 2918 C C . ALA A 1 396 ? 20 37.531 22.328 1 50.94 396 ALA A C 1
ATOM 2920 O O . ALA A 1 396 ? 20.875 37.281 21.484 1 50.94 396 ALA A O 1
ATOM 2921 N N . MET B 1 1 ? -22.109 -2.484 -10.258 1 76 1 MET B N 1
ATOM 2922 C CA . MET B 1 1 ? -20.953 -3.127 -9.625 1 76 1 MET B CA 1
ATOM 2923 C C . MET B 1 1 ? -19.844 -3.363 -10.641 1 76 1 MET B C 1
ATOM 2925 O O . MET B 1 1 ? -20.094 -3.812 -11.758 1 76 1 MET B O 1
ATOM 2929 N N . THR B 1 2 ? -18.672 -2.805 -10.367 1 88.88 2 THR B N 1
ATOM 2930 C CA . THR B 1 2 ? -17.516 -2.988 -11.227 1 88.88 2 THR B CA 1
ATOM 2931 C C . THR B 1 2 ? -16.656 -4.152 -10.734 1 88.88 2 THR B C 1
ATOM 2933 O O . THR B 1 2 ? -16.875 -4.668 -9.641 1 88.88 2 THR B O 1
ATOM 2936 N N . LEU B 1 3 ? -15.797 -4.668 -11.586 1 93.81 3 LEU B N 1
ATOM 2937 C CA . LEU B 1 3 ? -14.883 -5.73 -11.18 1 93.81 3 LEU B CA 1
ATOM 2938 C C . LEU B 1 3 ? -14.062 -5.312 -9.969 1 93.81 3 LEU B C 1
ATOM 2940 O O . LEU B 1 3 ? -13.781 -6.129 -9.094 1 93.81 3 LEU B O 1
ATOM 2944 N N . ALA B 1 4 ? -13.828 -4.035 -9.891 1 92.12 4 ALA B N 1
ATOM 2945 C CA . ALA B 1 4 ? -13.008 -3.504 -8.812 1 92.12 4 ALA B CA 1
ATOM 2946 C C . ALA B 1 4 ? -13.742 -3.557 -7.48 1 92.12 4 ALA B C 1
ATOM 2948 O O . ALA B 1 4 ? -13.125 -3.695 -6.422 1 92.12 4 ALA B O 1
ATOM 2949 N N . THR B 1 5 ? -15.062 -3.453 -7.496 1 95.38 5 THR B N 1
ATOM 2950 C CA . THR B 1 5 ? -15.828 -3.389 -6.254 1 95.38 5 THR B CA 1
ATOM 2951 C C . THR B 1 5 ? -16.594 -4.691 -6.023 1 95.38 5 THR B C 1
ATOM 2953 O O . THR B 1 5 ? -17.391 -4.789 -5.086 1 95.38 5 THR B O 1
ATOM 2956 N N . HIS B 1 6 ? -16.406 -5.656 -6.926 1 97.12 6 HIS B N 1
ATOM 2957 C CA . HIS B 1 6 ? -17.078 -6.941 -6.75 1 97.12 6 HIS B CA 1
ATOM 2958 C C . HIS B 1 6 ? -16.703 -7.578 -5.414 1 97.12 6 HIS B C 1
ATOM 2960 O O . HIS B 1 6 ? -15.539 -7.531 -5.008 1 97.12 6 HIS B O 1
ATOM 2966 N N . PRO B 1 7 ? -17.609 -8.242 -4.734 1 96.38 7 PRO B N 1
ATOM 2967 C CA . PRO B 1 7 ? -17.359 -8.805 -3.404 1 96.38 7 PRO B CA 1
ATOM 2968 C C . PRO B 1 7 ? -16.297 -9.891 -3.414 1 96.38 7 PRO B C 1
ATOM 2970 O O . PRO B 1 7 ? -15.75 -10.242 -2.361 1 96.38 7 PRO B O 1
ATOM 2973 N N . ALA B 1 8 ? -15.914 -10.445 -4.582 1 98.12 8 ALA B N 1
ATOM 2974 C CA . ALA B 1 8 ? -14.859 -11.445 -4.68 1 98.12 8 ALA B CA 1
ATOM 2975 C C . ALA B 1 8 ? -13.492 -10.836 -4.375 1 98.12 8 ALA B C 1
ATOM 2977 O O . ALA B 1 8 ? -12.547 -11.547 -4.035 1 98.12 8 ALA B O 1
ATOM 2978 N N . ARG B 1 9 ? -13.375 -9.523 -4.586 1 97.81 9 ARG B N 1
ATOM 2979 C CA . ARG B 1 9 ? -12.148 -8.781 -4.32 1 97.81 9 ARG B CA 1
ATOM 2980 C C . ARG B 1 9 ? -10.969 -9.383 -5.082 1 97.81 9 ARG B C 1
ATOM 2982 O O . ARG B 1 9 ? -9.875 -9.523 -4.535 1 97.81 9 ARG B O 1
ATOM 2989 N N . ALA B 1 10 ? -11.195 -9.75 -6.32 1 98.69 10 ALA B N 1
ATOM 2990 C CA . ALA B 1 10 ? -10.188 -10.461 -7.102 1 98.69 10 ALA B CA 1
ATOM 2991 C C . ALA B 1 10 ? -9.281 -9.477 -7.848 1 98.69 10 ALA B C 1
ATOM 2993 O O . ALA B 1 10 ? -8.156 -9.82 -8.203 1 98.69 10 ALA B O 1
ATOM 2994 N N . PHE B 1 11 ? -9.789 -8.242 -8.062 1 98.75 11 PHE B N 1
ATOM 2995 C CA . PHE B 1 11 ? -9.133 -7.359 -9.016 1 98.75 11 PHE B CA 1
ATOM 2996 C C . PHE B 1 11 ? -8.508 -6.168 -8.305 1 98.75 11 PHE B C 1
ATOM 2998 O O . PHE B 1 11 ? -9.047 -5.68 -7.305 1 98.75 11 PHE B O 1
ATOM 3005 N N . MET B 1 12 ? -7.34 -5.754 -8.812 1 98.5 12 MET B N 1
ATOM 3006 C CA . MET B 1 12 ? -6.828 -4.438 -8.453 1 98.5 12 MET B CA 1
ATOM 3007 C C . MET B 1 12 ? -7.75 -3.336 -8.969 1 98.5 12 MET B C 1
ATOM 3009 O O . MET B 1 12 ? -8.289 -3.439 -10.078 1 98.5 12 MET B O 1
ATOM 3013 N N . PRO B 1 13 ? -7.891 -2.299 -8.227 1 98.19 13 PRO B N 1
ATOM 3014 C CA . PRO B 1 13 ? -8.852 -1.261 -8.617 1 98.19 13 PRO B CA 1
ATOM 3015 C C . PRO B 1 13 ? -8.242 -0.216 -9.547 1 98.19 13 PRO B C 1
ATOM 3017 O O . PRO B 1 13 ? -8.594 0.965 -9.469 1 98.19 13 PRO B O 1
ATOM 3020 N N . TYR B 1 14 ? -7.289 -0.537 -10.391 1 98.31 14 TYR B N 1
ATOM 3021 C CA . TYR B 1 14 ? -6.711 0.397 -11.352 1 98.31 14 TYR B CA 1
ATOM 3022 C C . TYR B 1 14 ? -7.793 1.001 -12.242 1 98.31 14 TYR B C 1
ATOM 3024 O O . TYR B 1 14 ? -8.789 0.346 -12.555 1 98.31 14 TYR B O 1
ATOM 3032 N N . PRO B 1 15 ? -7.609 2.307 -12.641 1 97.19 15 PRO B N 1
ATOM 3033 C CA . PRO B 1 15 ? -8.5 2.836 -13.68 1 97.19 15 PRO B CA 1
ATOM 3034 C C . PRO B 1 15 ? -8.516 1.974 -14.938 1 97.19 15 PRO B C 1
ATOM 3036 O O . PRO B 1 15 ? -7.457 1.565 -15.43 1 97.19 15 PRO B O 1
ATOM 3039 N N . GLN B 1 16 ? -9.703 1.68 -15.414 1 95.69 16 GLN B N 1
ATOM 3040 C CA . GLN B 1 16 ? -9.828 0.818 -16.578 1 95.69 16 GLN B CA 1
ATOM 3041 C C . GLN B 1 16 ? -9.5 1.576 -17.859 1 95.69 16 GLN B C 1
ATOM 3043 O O . GLN B 1 16 ? -9.984 2.688 -18.078 1 95.69 16 GLN B O 1
ATOM 3048 N N . ILE B 1 17 ? -8.617 1.04 -18.625 1 95.31 17 ILE B N 1
ATOM 3049 C CA . ILE B 1 17 ? -8.344 1.538 -19.969 1 95.31 17 ILE B CA 1
ATOM 3050 C C . ILE B 1 17 ? -8.539 0.416 -20.984 1 95.31 17 ILE B C 1
ATOM 3052 O O . ILE B 1 17 ? -8.312 -0.756 -20.672 1 95.31 17 ILE B O 1
ATOM 3056 N N . ALA B 1 18 ? -9.016 0.746 -22.125 1 95.12 18 ALA B N 1
ATOM 3057 C CA . ALA B 1 18 ? -9.227 -0.247 -23.172 1 95.12 18 ALA B CA 1
ATOM 3058 C C . ALA B 1 18 ? -7.895 -0.826 -23.641 1 95.12 18 ALA B C 1
ATOM 3060 O O . ALA B 1 18 ? -6.961 -0.082 -23.953 1 95.12 18 ALA B O 1
ATOM 3061 N N . VAL B 1 19 ? -7.809 -2.076 -23.641 1 98.31 19 VAL B N 1
ATOM 3062 C CA . VAL B 1 19 ? -6.66 -2.795 -24.188 1 98.31 19 VAL B CA 1
ATOM 3063 C C . VAL B 1 19 ? -7.066 -3.512 -25.469 1 98.31 19 VAL B C 1
ATOM 3065 O O . VAL B 1 19 ? -7.848 -4.465 -25.438 1 98.31 19 VAL B O 1
ATOM 3068 N N . PRO B 1 20 ? -6.535 -3.064 -26.609 1 98.25 20 PRO B N 1
ATOM 3069 C CA . PRO B 1 20 ? -6.945 -3.67 -27.891 1 98.25 20 PRO B CA 1
ATOM 3070 C C . PRO B 1 20 ? -6.594 -5.152 -27.969 1 98.25 20 PRO B C 1
ATOM 3072 O O . PRO B 1 20 ? -5.551 -5.574 -27.469 1 98.25 20 PRO B O 1
ATOM 3075 N N . HIS B 1 21 ? -7.434 -5.922 -28.547 1 98.56 21 HIS B N 1
ATOM 3076 C CA . HIS B 1 21 ? -7.215 -7.328 -28.859 1 98.56 21 HIS B CA 1
ATOM 3077 C C . HIS B 1 21 ? -7.734 -7.656 -30.266 1 98.56 21 HIS B C 1
ATOM 3079 O O . HIS B 1 21 ? -8.508 -6.887 -30.844 1 98.56 21 HIS B O 1
ATOM 3085 N N . ALA B 1 22 ? -7.336 -8.766 -30.844 1 98.56 22 ALA B N 1
ATOM 3086 C CA . ALA B 1 22 ? -7.734 -9.148 -32.188 1 98.56 22 ALA B CA 1
ATOM 3087 C C . ALA B 1 22 ? -9.227 -9.438 -32.25 1 98.56 22 ALA B C 1
ATOM 3089 O O . ALA B 1 22 ? -9.805 -10.008 -31.328 1 98.56 22 ALA B O 1
ATOM 3090 N N . ALA B 1 23 ? -9.875 -9.141 -33.375 1 97.5 23 ALA B N 1
ATOM 3091 C CA . ALA B 1 23 ? -11.312 -9.328 -33.562 1 97.5 23 ALA B CA 1
ATOM 3092 C C . ALA B 1 23 ? -11.648 -10.797 -33.812 1 97.5 23 ALA B C 1
ATOM 3094 O O . ALA B 1 23 ? -12.797 -11.211 -33.625 1 97.5 23 ALA B O 1
ATOM 3095 N N . SER B 1 24 ? -10.641 -11.523 -34.25 1 97.56 24 SER B N 1
ATOM 3096 C CA . SER B 1 24 ? -10.805 -12.953 -34.5 1 97.56 24 SER B CA 1
ATOM 3097 C C . SER B 1 24 ? -9.641 -13.758 -33.938 1 97.56 24 SER B C 1
ATOM 3099 O O . SER B 1 24 ? -8.656 -13.188 -33.469 1 97.56 24 SER B O 1
ATOM 3101 N N . GLY B 1 25 ? -9.812 -15.125 -33.906 1 98.31 25 GLY B N 1
ATOM 3102 C CA . GLY B 1 25 ? -8.781 -16.016 -33.375 1 98.31 25 GLY B CA 1
ATOM 3103 C C . GLY B 1 25 ? -9.344 -17.125 -32.5 1 98.31 25 GLY B C 1
ATOM 3104 O O . GLY B 1 25 ? -10.539 -17.156 -32.25 1 98.31 25 GLY B O 1
ATOM 3105 N N . PRO B 1 26 ? -8.438 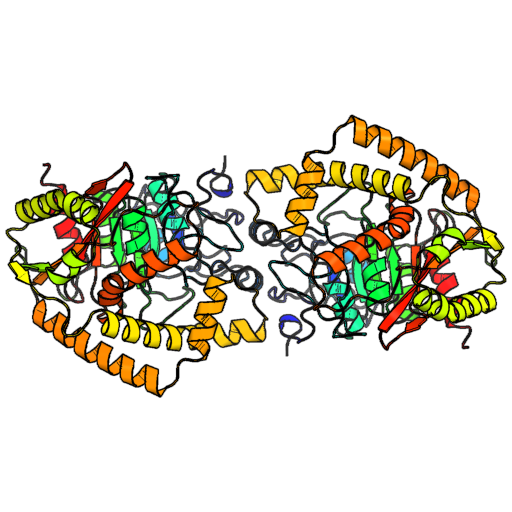-17.969 -32.094 1 98.5 26 PRO B N 1
ATOM 3106 C CA . PRO B 1 26 ? -8.875 -19.172 -31.375 1 98.5 26 PRO B CA 1
ATOM 3107 C C . PRO B 1 26 ? -9.492 -18.859 -30 1 98.5 26 PRO B C 1
ATOM 3109 O O . PRO B 1 26 ? -10.164 -19.703 -29.422 1 98.5 26 PRO B O 1
ATOM 3112 N N . LEU B 1 27 ? -9.266 -17.641 -29.5 1 98.81 27 LEU B N 1
ATOM 3113 C CA . LEU B 1 27 ? -9.781 -17.328 -28.172 1 98.81 27 LEU B CA 1
ATOM 3114 C C . LEU B 1 27 ? -10.867 -16.25 -28.25 1 98.81 27 LEU B C 1
ATOM 3116 O O . LEU B 1 27 ? -11.227 -15.656 -27.234 1 98.81 27 LEU B O 1
ATOM 3120 N N . ARG B 1 28 ? -11.336 -15.969 -29.453 1 98.5 28 ARG B N 1
ATOM 3121 C CA . ARG B 1 28 ? -12.406 -15 -29.641 1 98.5 28 ARG B CA 1
ATOM 3122 C C . ARG B 1 28 ? -13.594 -15.32 -28.719 1 98.5 28 ARG B C 1
ATOM 3124 O O . ARG B 1 28 ? -13.992 -16.484 -28.609 1 98.5 28 ARG B O 1
ATOM 3131 N N . GLY B 1 29 ? -14.094 -14.266 -28.156 1 98.31 29 GLY B N 1
ATOM 3132 C CA . GLY B 1 29 ? -15.273 -14.414 -27.312 1 98.31 29 GLY B CA 1
ATOM 3133 C C . GLY B 1 29 ? -14.945 -14.734 -25.875 1 98.31 29 GLY B C 1
ATOM 3134 O O . GLY B 1 29 ? -15.828 -14.734 -25.016 1 98.31 29 GLY B O 1
ATOM 3135 N N . LEU B 1 30 ? -13.688 -15.016 -25.547 1 98.81 30 LEU B N 1
ATOM 3136 C CA . LEU B 1 30 ? -13.273 -15.32 -24.188 1 98.81 30 LEU B CA 1
ATOM 3137 C C . LEU B 1 30 ? -12.664 -14.094 -23.516 1 98.81 30 LEU B C 1
ATOM 3139 O O . LEU B 1 30 ? -11.992 -13.297 -24.172 1 98.81 30 LEU B O 1
ATOM 3143 N N . SER B 1 31 ? -12.922 -13.891 -22.234 1 98.81 31 SER B N 1
ATOM 3144 C CA . SER B 1 31 ? -12.328 -12.836 -21.422 1 98.81 31 SER B CA 1
ATOM 3145 C C . SER B 1 31 ? -11.258 -13.398 -20.484 1 98.81 31 SER B C 1
ATOM 3147 O O . SER B 1 31 ? -11.344 -14.555 -20.062 1 98.81 31 SER B O 1
ATOM 3149 N N . PHE B 1 32 ? -10.227 -12.578 -20.203 1 98.88 32 PHE B N 1
ATOM 3150 C CA . PHE B 1 32 ? -9.195 -13.078 -19.312 1 98.88 32 PHE B CA 1
ATOM 3151 C C . PHE B 1 32 ? -8.633 -11.961 -18.438 1 98.88 32 PHE B C 1
ATOM 3153 O O . PHE B 1 32 ? -8.773 -10.781 -18.781 1 98.88 32 PHE B O 1
ATOM 3160 N N . ALA B 1 33 ? -8.141 -12.352 -17.25 1 98.88 33 ALA B N 1
ATOM 3161 C CA . ALA B 1 33 ? -7.453 -11.461 -16.328 1 98.88 33 ALA B CA 1
ATOM 3162 C C . ALA B 1 33 ? -5.984 -11.852 -16.188 1 98.88 33 ALA B C 1
ATOM 3164 O O . ALA B 1 33 ? -5.578 -12.938 -16.609 1 98.88 33 ALA B O 1
ATOM 3165 N N . VAL B 1 34 ? -5.227 -10.938 -15.641 1 98.81 34 VAL B N 1
ATOM 3166 C CA . VAL B 1 34 ? -3.781 -11.133 -15.562 1 98.81 34 VAL B CA 1
ATOM 3167 C C . VAL B 1 34 ? -3.285 -10.773 -14.164 1 98.81 34 VAL B C 1
ATOM 3169 O O . VAL B 1 34 ? -3.549 -9.68 -13.664 1 98.81 34 VAL B O 1
ATOM 3172 N N . LYS B 1 35 ? -2.564 -11.75 -13.523 1 98.88 35 LYS B N 1
ATOM 3173 C CA . LYS B 1 35 ? -1.915 -11.477 -12.242 1 98.88 35 LYS B CA 1
ATOM 3174 C C . LYS B 1 35 ? -1.079 -10.203 -12.312 1 98.88 35 LYS B C 1
ATOM 3176 O O . LYS B 1 35 ? -0.324 -10 -13.266 1 98.88 35 LYS B O 1
ATOM 3181 N N . ASP B 1 36 ? -1.194 -9.352 -11.297 1 98.88 36 ASP B N 1
ATOM 3182 C CA . ASP B 1 36 ? -0.541 -8.047 -11.312 1 98.88 36 ASP B CA 1
ATOM 3183 C C . ASP B 1 36 ? 0.962 -8.18 -11.086 1 98.88 36 ASP B C 1
ATOM 3185 O O . ASP B 1 36 ? 1.526 -7.512 -10.219 1 98.88 36 ASP B O 1
ATOM 3189 N N . LEU B 1 37 ? 1.587 -9.039 -11.82 1 98.88 37 LEU B N 1
ATOM 3190 C CA . LEU B 1 37 ? 3.027 -9.18 -12.016 1 98.88 37 LEU B CA 1
ATOM 3191 C C . LEU B 1 37 ? 3.414 -8.867 -13.461 1 98.88 37 LEU B C 1
ATOM 3193 O O . LEU B 1 37 ? 4.559 -8.492 -13.734 1 98.88 37 LEU B O 1
ATOM 3197 N N . PHE B 1 38 ? 2.479 -9.102 -14.344 1 98.94 38 PHE B N 1
ATOM 3198 C CA . PHE B 1 38 ? 2.713 -8.945 -15.773 1 98.94 38 PHE B CA 1
ATOM 3199 C C . PHE B 1 38 ? 2.424 -7.516 -16.219 1 98.94 38 PHE B C 1
ATOM 3201 O O . PHE B 1 38 ? 1.397 -6.941 -15.844 1 98.94 38 PHE B O 1
ATOM 3208 N N . ASP B 1 39 ? 3.299 -7.008 -17.078 1 98.94 39 ASP B N 1
ATOM 3209 C CA . ASP B 1 39 ? 3.035 -5.695 -17.656 1 98.94 39 ASP B CA 1
ATOM 3210 C C . ASP B 1 39 ? 1.901 -5.762 -18.672 1 98.94 39 ASP B C 1
ATOM 3212 O O . ASP B 1 39 ? 1.815 -6.715 -19.453 1 98.94 39 ASP B O 1
ATOM 3216 N N . VAL B 1 40 ? 1.026 -4.895 -18.609 1 98.94 40 VAL B N 1
ATOM 3217 C CA . VAL B 1 40 ? 0.028 -4.586 -19.625 1 98.94 40 VAL B CA 1
ATOM 3218 C C . VAL B 1 40 ? 0.1 -3.105 -19.984 1 98.94 40 VAL B C 1
ATOM 3220 O O . VAL B 1 40 ? 0.023 -2.242 -19.109 1 98.94 40 VAL B O 1
ATOM 3223 N N . ALA B 1 41 ? 0.304 -2.861 -21.297 1 98.81 41 ALA B N 1
ATOM 3224 C CA . ALA B 1 41 ? 0.412 -1.47 -21.734 1 98.81 41 ALA B CA 1
ATOM 3225 C C . ALA B 1 41 ? -0.783 -0.651 -21.25 1 98.81 41 ALA B C 1
ATOM 3227 O O . ALA B 1 41 ? -1.933 -1.067 -21.406 1 98.81 41 ALA B O 1
ATOM 3228 N N . GLY B 1 42 ? -0.49 0.555 -20.625 1 98.31 42 GLY B N 1
ATOM 3229 C CA . GLY B 1 42 ? -1.537 1.434 -20.125 1 98.31 42 GLY B CA 1
ATOM 3230 C C . GLY B 1 42 ? -1.854 1.216 -18.656 1 98.31 42 GLY B C 1
ATOM 3231 O O . GLY B 1 42 ? -2.588 2 -18.062 1 98.31 42 GLY B O 1
ATOM 3232 N N . TYR B 1 43 ? -1.349 0.175 -18.047 1 98.75 43 TYR B N 1
ATOM 3233 C CA . TYR B 1 43 ? -1.56 -0.144 -16.641 1 98.75 43 TYR B CA 1
ATOM 3234 C C . TYR B 1 43 ? -0.245 -0.112 -15.867 1 98.75 43 TYR B C 1
ATOM 3236 O O . TYR B 1 43 ? 0.828 -0.289 -16.453 1 98.75 43 TYR B O 1
ATOM 3244 N N . PRO B 1 44 ? -0.292 0.178 -14.555 1 98.69 44 PRO B N 1
ATOM 3245 C CA . PRO B 1 44 ? 0.872 -0.107 -13.711 1 98.69 44 PRO B CA 1
ATOM 3246 C C . PRO B 1 44 ? 1.017 -1.593 -13.391 1 98.69 44 PRO B C 1
ATOM 3248 O O . PRO B 1 44 ? 0.139 -2.391 -13.727 1 98.69 44 PRO B O 1
ATOM 3251 N N . THR B 1 45 ? 2.102 -1.973 -12.844 1 98.88 45 THR B N 1
ATOM 3252 C CA . THR B 1 45 ? 2.344 -3.291 -12.266 1 98.88 45 THR B CA 1
ATOM 3253 C C . THR B 1 45 ? 2.818 -3.168 -10.82 1 98.88 45 THR B C 1
ATOM 3255 O O . THR B 1 45 ? 3.895 -2.629 -10.562 1 98.88 45 THR B O 1
ATOM 3258 N N . GLY B 1 46 ? 2.051 -3.711 -9.914 1 98.56 46 GLY B N 1
ATOM 3259 C CA . GLY B 1 46 ? 2.248 -3.359 -8.516 1 98.56 46 GLY B CA 1
ATOM 3260 C C . GLY B 1 46 ? 2.908 -4.461 -7.715 1 98.56 46 GLY B C 1
ATOM 3261 O O . GLY B 1 46 ? 3.436 -4.215 -6.625 1 98.56 46 GLY B O 1
ATOM 3262 N N . GLY B 1 47 ? 2.793 -5.766 -8.18 1 98.62 47 GLY B N 1
ATOM 3263 C CA . GLY B 1 47 ? 3.473 -6.867 -7.516 1 98.62 47 GLY B CA 1
ATOM 3264 C C . GLY B 1 47 ? 2.975 -7.113 -6.102 1 98.62 47 GLY B C 1
ATOM 3265 O O . GLY B 1 47 ? 3.703 -7.652 -5.266 1 98.62 47 GLY B O 1
ATOM 3266 N N . GLY B 1 48 ? 1.84 -6.574 -5.742 1 98.69 48 GLY B N 1
ATOM 3267 C CA . GLY B 1 48 ? 1.268 -6.785 -4.422 1 98.69 48 GLY B CA 1
ATOM 3268 C C . GLY B 1 48 ? 1.955 -5.98 -3.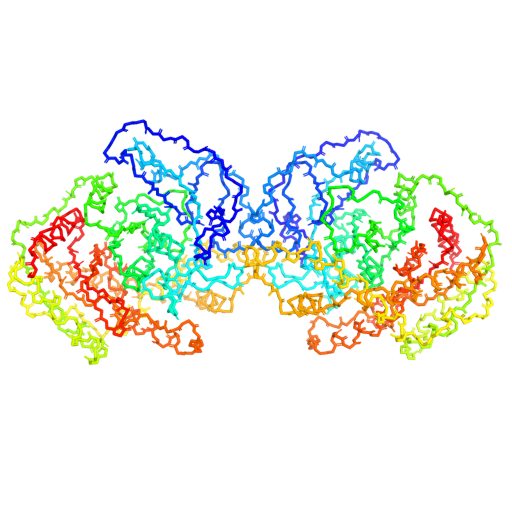338 1 98.69 48 GLY B C 1
ATOM 3269 O O . GLY B 1 48 ? 1.806 -6.273 -2.15 1 98.69 48 GLY B O 1
ATOM 3270 N N . ASN B 1 49 ? 2.76 -5.066 -3.609 1 98.81 49 ASN B N 1
ATOM 3271 C CA . ASN B 1 49 ? 3.459 -4.227 -2.641 1 98.81 49 ASN B CA 1
ATOM 3272 C C . ASN B 1 49 ? 3.262 -2.744 -2.938 1 98.81 49 ASN B C 1
ATOM 3274 O O . ASN B 1 49 ? 3.434 -2.307 -4.078 1 98.81 49 ASN B O 1
ATOM 3278 N N . PRO B 1 50 ? 2.959 -1.93 -1.905 1 98.44 50 PRO B N 1
ATOM 3279 C CA . PRO B 1 50 ? 2.629 -0.52 -2.129 1 98.44 50 PRO B CA 1
ATOM 3280 C C . PRO B 1 50 ? 3.789 0.271 -2.729 1 98.44 50 PRO B C 1
ATOM 3282 O O . PRO B 1 50 ? 3.576 1.125 -3.594 1 98.44 50 PRO B O 1
ATOM 3285 N N . HIS B 1 51 ? 5.051 0.099 -2.264 1 98.5 51 HIS B N 1
ATOM 3286 C CA . HIS B 1 51 ? 6.203 0.807 -2.812 1 98.5 51 HIS B CA 1
ATOM 3287 C C . HIS B 1 51 ? 6.445 0.416 -4.266 1 98.5 51 HIS B C 1
ATOM 3289 O O . HIS B 1 51 ? 6.82 1.26 -5.086 1 98.5 51 HIS B O 1
ATOM 3295 N N . VAL B 1 52 ? 6.289 -0.889 -4.559 1 98.75 52 VAL B N 1
ATOM 3296 C CA . VAL B 1 52 ? 6.457 -1.366 -5.926 1 98.75 52 VAL B CA 1
ATOM 3297 C C . VAL B 1 52 ? 5.434 -0.697 -6.84 1 98.75 52 VAL B C 1
ATOM 3299 O O . VAL B 1 52 ? 5.773 -0.245 -7.934 1 98.75 52 VAL B O 1
ATOM 3302 N N . LEU B 1 53 ? 4.188 -0.622 -6.41 1 98.81 53 LEU B N 1
ATOM 3303 C CA . LEU B 1 53 ? 3.178 0.07 -7.203 1 98.81 53 LEU B CA 1
ATOM 3304 C C . LEU B 1 53 ? 3.549 1.538 -7.395 1 98.81 53 LEU B C 1
ATOM 3306 O O . LEU B 1 53 ? 3.443 2.07 -8.5 1 98.81 53 LEU B O 1
ATOM 3310 N N . ALA B 1 54 ? 3.955 2.207 -6.289 1 98.62 54 ALA B N 1
ATOM 3311 C CA . ALA B 1 54 ? 4.293 3.627 -6.355 1 98.62 54 ALA B CA 1
ATOM 3312 C C . ALA B 1 54 ? 5.398 3.881 -7.379 1 98.62 54 ALA B C 1
ATOM 3314 O O . ALA B 1 54 ? 5.391 4.902 -8.07 1 98.62 54 ALA B O 1
ATOM 3315 N N . ARG B 1 55 ? 6.293 2.988 -7.527 1 97.88 55 ARG B N 1
ATOM 3316 C CA . ARG B 1 55 ? 7.453 3.143 -8.398 1 97.88 55 ARG B CA 1
ATOM 3317 C C . ARG B 1 55 ? 7.113 2.75 -9.836 1 97.88 55 ARG B C 1
ATOM 3319 O O . ARG B 1 55 ? 7.883 3.023 -10.758 1 97.88 55 ARG B O 1
ATOM 3326 N N . SER B 1 56 ? 6.07 2.115 -10.055 1 98.19 56 SER B N 1
ATOM 3327 C CA . SER B 1 56 ? 5.809 1.348 -11.266 1 98.19 56 SER B CA 1
ATOM 3328 C C . SER B 1 56 ? 5.723 2.256 -12.484 1 98.19 56 SER B C 1
ATOM 3330 O O . SER B 1 56 ? 6.238 1.922 -13.555 1 98.19 56 SER B O 1
ATOM 3332 N N . GLY B 1 57 ? 5.066 3.447 -12.289 1 97.19 57 GLY B N 1
ATOM 3333 C CA . GLY B 1 57 ? 4.602 4.176 -13.461 1 97.19 57 GLY B CA 1
ATOM 3334 C C . GLY B 1 57 ? 3.641 3.373 -14.32 1 97.19 57 GLY B C 1
ATOM 3335 O O . GLY B 1 57 ? 3.27 2.254 -13.961 1 97.19 57 GLY B O 1
ATOM 3336 N N . ILE B 1 58 ? 3.184 3.941 -15.406 1 98.12 58 ILE B N 1
ATOM 3337 C CA . ILE B 1 58 ? 2.334 3.266 -16.391 1 98.12 58 ILE B CA 1
ATOM 3338 C C . ILE B 1 58 ? 3.203 2.559 -17.422 1 98.12 58 ILE B C 1
ATOM 3340 O O . ILE B 1 58 ? 4.105 3.166 -18 1 98.12 58 ILE B O 1
ATOM 3344 N N . LYS B 1 59 ? 2.969 1.291 -17.641 1 98.69 59 LYS B N 1
ATOM 3345 C CA . LYS B 1 59 ? 3.797 0.503 -18.547 1 98.69 59 LYS B CA 1
ATOM 3346 C C . LYS B 1 59 ? 3.479 0.828 -20 1 98.69 59 LYS B C 1
ATOM 3348 O O . LYS B 1 59 ? 2.314 1.012 -20.359 1 98.69 59 LYS B O 1
ATOM 3353 N N . ALA B 1 60 ? 4.488 0.891 -20.844 1 97.94 60 ALA B N 1
ATOM 3354 C CA . ALA B 1 60 ? 4.336 1.276 -22.234 1 97.94 60 ALA B CA 1
ATOM 3355 C C . ALA B 1 60 ? 4.133 0.051 -23.125 1 97.94 60 ALA B C 1
ATOM 3357 O O . ALA B 1 60 ? 3.686 0.172 -24.266 1 97.94 60 ALA B O 1
ATOM 3358 N N . ALA B 1 61 ? 4.512 -1.116 -22.594 1 98.62 61 ALA B N 1
ATOM 3359 C CA . ALA B 1 61 ? 4.461 -2.344 -23.391 1 98.62 61 ALA B CA 1
ATOM 3360 C C . ALA B 1 61 ? 3.812 -3.477 -22.594 1 98.62 61 ALA B C 1
ATOM 3362 O O . ALA B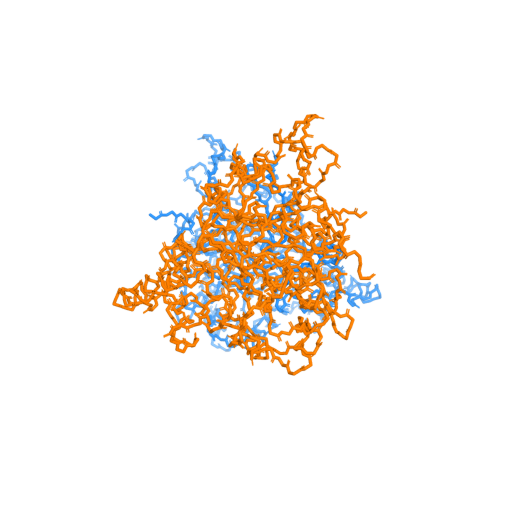 1 61 ? 3.885 -3.506 -21.359 1 98.62 61 ALA B O 1
ATOM 3363 N N . THR B 1 62 ? 3.225 -4.352 -23.344 1 98.88 62 THR B N 1
ATOM 3364 C CA . THR B 1 62 ? 2.551 -5.52 -22.797 1 98.88 62 THR B CA 1
ATOM 3365 C C . THR B 1 62 ? 3.479 -6.73 -22.797 1 98.88 62 THR B C 1
ATOM 3367 O O . THR B 1 62 ? 4.23 -6.941 -23.75 1 98.88 62 THR B O 1
ATOM 3370 N N . ALA B 1 63 ? 3.504 -7.48 -21.688 1 98.94 63 ALA B N 1
ATOM 3371 C CA . ALA B 1 63 ? 4.27 -8.719 -21.625 1 98.94 63 ALA B CA 1
ATOM 3372 C C . ALA B 1 63 ? 3.92 -9.633 -22.797 1 98.94 63 ALA B C 1
ATOM 3374 O O . ALA B 1 63 ? 2.75 -9.758 -23.172 1 98.94 63 ALA B O 1
ATOM 3375 N N . PRO B 1 64 ? 4.898 -10.32 -23.375 1 98.81 64 PRO B N 1
ATOM 3376 C CA . PRO B 1 64 ? 4.66 -11.172 -24.531 1 98.81 64 PRO B CA 1
ATOM 3377 C C . PRO B 1 64 ? 3.598 -12.242 -24.281 1 98.81 64 PRO B C 1
ATOM 3379 O O . PRO B 1 64 ? 2.783 -12.531 -25.156 1 98.81 64 PRO B O 1
ATOM 3382 N N . ALA B 1 65 ? 3.592 -12.891 -23.109 1 98.81 65 ALA B N 1
ATOM 3383 C CA . ALA B 1 65 ? 2.586 -13.898 -22.781 1 98.81 65 ALA B CA 1
ATOM 3384 C C . ALA B 1 65 ? 1.179 -13.312 -22.859 1 98.81 65 ALA B C 1
ATOM 3386 O O . ALA B 1 65 ? 0.26 -13.961 -23.375 1 98.81 65 ALA B O 1
ATOM 3387 N N . VAL B 1 66 ? 0.982 -12.117 -22.344 1 98.94 66 VAL B N 1
ATOM 3388 C CA . VAL B 1 66 ? -0.305 -11.43 -22.391 1 98.94 66 VAL B CA 1
ATOM 3389 C C . VAL B 1 66 ? -0.649 -11.055 -23.828 1 98.94 66 VAL B C 1
ATOM 3391 O O . VAL B 1 66 ? -1.778 -11.258 -24.281 1 98.94 66 VAL B O 1
ATOM 3394 N N . GLN B 1 67 ? 0.321 -10.5 -24.516 1 98.88 67 GLN B N 1
ATOM 3395 C CA . GLN B 1 67 ? 0.112 -10.055 -25.891 1 98.88 67 GLN B CA 1
ATOM 3396 C C . GLN B 1 67 ? -0.345 -11.211 -26.781 1 98.88 67 GLN B C 1
ATOM 3398 O O . GLN B 1 67 ? -1.19 -11.023 -27.656 1 98.88 67 GLN B O 1
ATOM 3403 N N . ARG B 1 68 ? 0.216 -12.383 -26.609 1 98.81 68 ARG B N 1
ATOM 3404 C CA . ARG B 1 68 ? -0.163 -13.562 -27.391 1 98.81 68 ARG B CA 1
ATOM 3405 C C . ARG B 1 68 ? -1.65 -13.867 -27.234 1 98.81 68 ARG B C 1
ATOM 3407 O O . ARG B 1 68 ? -2.312 -14.25 -28.203 1 98.81 68 ARG B O 1
ATOM 3414 N N . LEU B 1 69 ? -2.133 -13.727 -26.062 1 98.94 69 LEU B N 1
ATOM 3415 C CA . LEU B 1 69 ? -3.547 -13.961 -25.797 1 98.94 69 LEU B CA 1
ATOM 3416 C C . LEU B 1 69 ? -4.41 -12.898 -26.453 1 98.94 69 LEU B C 1
ATOM 3418 O O . LEU B 1 69 ? -5.457 -13.211 -27.031 1 98.94 69 LEU B O 1
ATOM 3422 N N . LEU B 1 70 ? -4.004 -11.656 -26.312 1 98.94 70 LEU B N 1
ATOM 3423 C CA . LEU B 1 70 ? -4.695 -10.555 -26.984 1 98.94 70 LEU B CA 1
ATOM 3424 C C . LEU B 1 70 ? -4.734 -10.773 -28.484 1 98.94 70 LEU B C 1
ATOM 3426 O O . LEU B 1 70 ? -5.777 -10.609 -29.125 1 98.94 70 LEU B O 1
ATOM 3430 N N . ASP B 1 71 ? -3.611 -11.172 -29.047 1 98.81 71 ASP B N 1
ATOM 3431 C CA . ASP B 1 71 ? -3.498 -11.414 -30.484 1 98.81 71 ASP B CA 1
ATOM 3432 C C . ASP B 1 71 ? -4.375 -12.594 -30.922 1 98.81 71 ASP B C 1
ATOM 3434 O O . ASP B 1 71 ? -4.742 -12.703 -32.094 1 98.81 71 ASP B O 1
ATOM 3438 N N . ALA B 1 72 ? -4.664 -13.484 -30 1 98.81 72 ALA B N 1
ATOM 3439 C CA . ALA B 1 72 ? -5.48 -14.656 -30.281 1 98.81 72 ALA B CA 1
ATOM 3440 C C . ALA B 1 72 ? -6.965 -14.352 -30.125 1 98.81 72 ALA B C 1
ATOM 3442 O O . ALA B 1 72 ? -7.812 -15.227 -30.328 1 98.81 72 ALA B O 1
ATOM 3443 N N . GLY B 1 73 ? -7.277 -13.195 -29.656 1 98.81 73 GLY B N 1
ATOM 3444 C CA . GLY B 1 73 ? -8.656 -12.742 -29.672 1 98.81 73 GLY B CA 1
ATOM 3445 C C . GLY B 1 73 ? -9.266 -12.609 -28.297 1 98.81 73 GLY B C 1
ATOM 3446 O O . GLY B 1 73 ? -10.414 -12.172 -28.156 1 98.81 73 GLY B O 1
ATOM 3447 N N . ALA B 1 74 ? -8.578 -12.984 -27.25 1 98.88 74 ALA B N 1
ATOM 3448 C CA . ALA B 1 74 ? -9.125 -12.898 -25.891 1 98.88 74 ALA B CA 1
ATOM 3449 C C . ALA B 1 74 ? -9.203 -11.445 -25.422 1 98.88 74 ALA B C 1
ATOM 3451 O O . ALA B 1 74 ? -8.336 -10.633 -25.766 1 98.88 74 ALA B O 1
ATOM 3452 N N . ALA B 1 75 ? -10.203 -11.109 -24.656 1 98.81 75 ALA B N 1
ATOM 3453 C CA . ALA B 1 75 ? -10.414 -9.75 -24.156 1 98.81 75 ALA B CA 1
ATOM 3454 C C . ALA B 1 75 ? -9.891 -9.609 -22.734 1 98.81 75 ALA B C 1
ATOM 3456 O O . ALA B 1 75 ? -10.32 -10.344 -21.828 1 98.81 75 ALA B O 1
ATOM 3457 N N . PHE B 1 76 ? -9 -8.688 -22.562 1 98.75 76 PHE B N 1
ATOM 3458 C CA . PHE B 1 76 ? -8.445 -8.375 -21.25 1 98.75 76 PHE B CA 1
ATOM 3459 C C . PHE B 1 76 ? -9.469 -7.633 -20.391 1 98.75 76 PHE B C 1
ATOM 3461 O O . PHE B 1 76 ? -10.055 -6.648 -20.828 1 98.75 76 PHE B O 1
ATOM 3468 N N . VAL B 1 77 ? -9.625 -8.133 -19.062 1 98.5 77 VAL B N 1
ATOM 3469 C CA . VAL B 1 77 ? -10.672 -7.48 -18.281 1 98.5 77 VAL B CA 1
ATOM 3470 C C . VAL B 1 77 ? -10.047 -6.77 -17.078 1 98.5 77 VAL B C 1
ATOM 3472 O O . VAL B 1 77 ? -10.703 -5.941 -16.438 1 98.5 77 VAL B O 1
ATOM 3475 N N . GLY B 1 78 ? -8.797 -7.102 -16.75 1 98.56 78 GLY B N 1
ATOM 3476 C CA . GLY B 1 78 ? -8.211 -6.375 -15.633 1 98.56 78 GLY B CA 1
ATOM 3477 C C . GLY B 1 78 ? -7.027 -7.094 -15.008 1 98.56 78 GLY B C 1
ATOM 3478 O O . GLY B 1 78 ? -6.758 -8.25 -15.328 1 98.56 78 GLY B O 1
ATOM 3479 N N . LYS B 1 79 ? -6.266 -6.406 -14.156 1 98.75 79 LYS B N 1
ATOM 3480 C CA . LYS B 1 79 ? -5.176 -6.938 -13.344 1 98.75 79 LYS B CA 1
ATOM 3481 C C . LYS B 1 79 ? -5.703 -7.527 -12.039 1 98.75 79 LYS B C 1
ATOM 3483 O O . LYS B 1 79 ? -6.578 -6.941 -11.398 1 98.75 79 LYS B O 1
ATOM 3488 N N . THR B 1 80 ? -5.215 -8.672 -11.633 1 98.81 80 THR B N 1
ATOM 3489 C CA . THR B 1 80 ? -5.715 -9.328 -10.43 1 98.81 80 THR B CA 1
ATOM 3490 C C . THR B 1 80 ? -4.68 -9.273 -9.312 1 98.81 80 THR B C 1
ATOM 3492 O O . THR B 1 80 ? -3.486 -9.102 -9.57 1 98.81 80 THR B O 1
ATOM 3495 N N . HIS B 1 81 ? -5.141 -9.469 -8.117 1 98.38 81 HIS B N 1
ATOM 3496 C CA . HIS B 1 81 ? -4.32 -9.477 -6.914 1 98.38 81 HIS B CA 1
ATOM 3497 C C . HIS B 1 81 ? -3.289 -10.594 -6.953 1 98.38 81 HIS B C 1
ATOM 3499 O O . HIS B 1 81 ? -3.533 -11.648 -7.543 1 98.38 81 HIS B O 1
ATOM 3505 N N . THR B 1 82 ? -2.182 -10.336 -6.332 1 98.62 82 THR B N 1
ATOM 3506 C CA . THR B 1 82 ? -1.149 -11.328 -6.059 1 98.62 82 THR B CA 1
ATOM 3507 C C . THR B 1 82 ? -0.714 -11.273 -4.598 1 98.62 82 THR B C 1
ATOM 3509 O O . THR B 1 82 ? -0.85 -10.234 -3.947 1 98.62 82 THR B O 1
ATOM 3512 N N . ASP B 1 83 ? -0.281 -12.438 -4.07 1 98.12 83 ASP B N 1
ATOM 3513 C CA . ASP B 1 83 ? 0.49 -12.344 -2.834 1 98.12 83 ASP B CA 1
ATOM 3514 C C . ASP B 1 83 ? 1.656 -11.375 -2.988 1 98.12 83 ASP B C 1
ATOM 3516 O O . ASP B 1 83 ? 2.184 -11.195 -4.086 1 98.12 83 ASP B O 1
ATOM 3520 N N . GLU B 1 84 ? 1.991 -10.758 -1.88 1 98.62 84 GLU B N 1
ATOM 3521 C CA . GLU B 1 84 ? 3.033 -9.734 -1.872 1 98.62 84 GLU B CA 1
ATOM 3522 C C . GLU B 1 84 ? 4.336 -10.266 -2.461 1 98.62 84 GLU B C 1
ATOM 3524 O O . GLU B 1 84 ? 4.898 -11.242 -1.958 1 98.62 84 GLU B O 1
ATOM 3529 N N . LEU B 1 85 ? 4.773 -9.648 -3.625 1 98.56 85 LEU B N 1
ATOM 3530 C CA . LEU B 1 85 ? 5.988 -9.984 -4.355 1 98.56 85 LEU B CA 1
ATOM 3531 C C . LEU B 1 85 ? 6 -11.461 -4.738 1 98.56 85 LEU B C 1
ATOM 3533 O O . LEU B 1 85 ? 7.066 -12.062 -4.883 1 98.56 85 LEU B O 1
ATOM 3537 N N . ALA B 1 86 ? 4.805 -12.047 -4.754 1 98.38 86 ALA B N 1
ATOM 3538 C CA . ALA B 1 86 ? 4.574 -13.43 -5.16 1 98.38 86 ALA B CA 1
ATOM 3539 C C . ALA B 1 86 ? 5.301 -14.406 -4.234 1 98.38 86 ALA B C 1
ATOM 3541 O O . ALA B 1 86 ? 5.754 -15.461 -4.668 1 98.38 86 ALA B O 1
ATOM 3542 N N . PHE B 1 87 ? 5.523 -14.039 -3.004 1 97.38 87 PHE B N 1
ATOM 3543 C CA . PHE B 1 87 ? 6.336 -14.844 -2.102 1 97.38 87 PHE B CA 1
ATOM 3544 C C . PHE B 1 87 ? 5.5 -15.352 -0.928 1 97.38 87 PHE B C 1
ATOM 3546 O O . PHE B 1 87 ? 5.906 -15.219 0.229 1 97.38 87 PHE B O 1
ATOM 3553 N N . SER B 1 88 ? 4.309 -15.844 -1.237 1 93.12 88 SER B N 1
ATOM 3554 C CA . SER B 1 88 ? 3.396 -16.5 -0.309 1 93.12 88 SER B CA 1
ATOM 3555 C C . SER B 1 88 ? 2.498 -17.5 -1.031 1 93.12 88 SER B C 1
ATOM 3557 O O . SER B 1 88 ? 2.547 -17.609 -2.258 1 93.12 88 SER B O 1
ATOM 3559 N N . MET B 1 89 ? 1.67 -18.297 -0.23 1 94.25 89 MET B N 1
ATOM 3560 C CA . MET B 1 89 ? 0.818 -19.328 -0.808 1 94.25 89 MET B CA 1
ATOM 3561 C C . MET B 1 89 ? -0.596 -19.25 -0.243 1 94.25 89 MET B C 1
ATOM 3563 O O . MET B 1 89 ? -1.452 -20.078 -0.581 1 94.25 89 MET B O 1
ATOM 3567 N N . ASN B 1 90 ? -0.854 -18.266 0.552 1 93.75 90 ASN B N 1
ATOM 3568 C CA . ASN B 1 90 ? -2.117 -18.234 1.28 1 93.75 90 ASN B CA 1
ATOM 3569 C C . ASN B 1 90 ? -3.152 -17.359 0.577 1 93.75 90 ASN B C 1
ATOM 3571 O O . ASN B 1 90 ? -4.352 -17.469 0.846 1 93.75 90 ASN B O 1
ATOM 3575 N N . GLY B 1 91 ? -2.688 -16.516 -0.253 1 96.19 91 GLY B N 1
ATOM 3576 C CA . GLY B 1 91 ? -3.605 -15.594 -0.913 1 96.19 91 GLY B CA 1
ATOM 3577 C C . GLY B 1 91 ? -4.105 -14.492 -0.002 1 96.19 91 GLY B C 1
ATOM 3578 O O . GLY B 1 91 ? -5.227 -14.008 -0.162 1 96.19 91 GLY B O 1
ATOM 3579 N N . GLN B 1 92 ? -3.344 -14.188 0.984 1 94.88 92 GLN B N 1
ATOM 3580 C CA . GLN B 1 92 ? -3.643 -13.117 1.931 1 94.88 92 GLN B CA 1
ATOM 3581 C C . GLN B 1 92 ? -2.549 -12.055 1.92 1 94.88 92 GLN B C 1
ATOM 3583 O O . GLN B 1 92 ? -1.455 -12.273 2.447 1 94.88 92 GLN B O 1
ATOM 3588 N N . ASN B 1 93 ? -2.812 -10.969 1.294 1 97.06 93 ASN B N 1
ATOM 3589 C CA . ASN B 1 93 ? -1.851 -9.875 1.16 1 97.06 93 ASN B CA 1
ATOM 3590 C C . ASN B 1 93 ? -2.037 -8.828 2.254 1 97.06 93 ASN B C 1
ATOM 3592 O O . ASN B 1 93 ? -3.137 -8.297 2.43 1 97.06 93 ASN B O 1
ATOM 3596 N N . ALA B 1 94 ? -1.016 -8.438 2.965 1 96.31 94 ALA B N 1
ATOM 3597 C CA . ALA B 1 94 ? -1.064 -7.543 4.117 1 96.31 94 ALA B CA 1
ATOM 3598 C C . ALA B 1 94 ? -1.521 -6.148 3.709 1 96.31 94 ALA B C 1
ATOM 3600 O O . ALA B 1 94 ? -2.018 -5.383 4.539 1 96.31 94 ALA B O 1
ATOM 3601 N N . HIS B 1 95 ? -1.384 -5.758 2.467 1 97.88 95 HIS B N 1
ATOM 3602 C CA . HIS B 1 95 ? -1.604 -4.391 2.01 1 97.88 95 HIS B CA 1
ATOM 3603 C C . HIS B 1 95 ? -2.896 -4.281 1.21 1 97.88 95 HIS B C 1
ATOM 3605 O O . HIS B 1 95 ? -3.48 -3.197 1.113 1 97.88 95 HIS B O 1
ATOM 3611 N N . TYR B 1 96 ? -3.342 -5.395 0.614 1 97.94 96 TYR B N 1
ATOM 3612 C CA . TYR B 1 96 ? -4.43 -5.273 -0.349 1 97.94 96 TYR B CA 1
ATOM 3613 C C . TYR B 1 96 ? -5.574 -6.215 -0.001 1 97.94 96 TYR B C 1
ATOM 3615 O O . TYR B 1 96 ? -6.629 -6.188 -0.642 1 97.94 96 TYR B O 1
ATOM 3623 N N . GLY B 1 97 ? -5.355 -7.074 0.983 1 95.88 97 GLY B N 1
ATOM 3624 C CA . GLY B 1 97 ? -6.441 -7.918 1.447 1 95.88 97 GLY B CA 1
ATOM 3625 C C . GLY B 1 97 ? -6.422 -9.305 0.836 1 95.88 97 GLY B C 1
ATOM 3626 O O . GLY B 1 97 ? -5.352 -9.875 0.601 1 95.88 97 GLY B O 1
ATOM 3627 N N . ARG B 1 98 ? -7.59 -10.047 0.748 1 95.56 98 ARG B N 1
ATOM 3628 C CA . ARG B 1 98 ? -7.66 -11.469 0.404 1 95.56 98 ARG B CA 1
ATOM 3629 C C . ARG B 1 98 ? -8.836 -11.742 -0.528 1 95.56 98 ARG B C 1
ATOM 3631 O O . ARG B 1 98 ? -9.984 -11.805 -0.087 1 95.56 98 ARG B O 1
ATOM 3638 N N . PRO B 1 99 ? -8.539 -12.031 -1.773 1 98.19 99 PRO B N 1
ATOM 3639 C CA . PRO B 1 99 ? -9.586 -12.445 -2.705 1 98.19 99 PRO B CA 1
ATOM 3640 C C . PRO B 1 99 ? -10.406 -13.625 -2.189 1 98.19 99 PRO B C 1
ATOM 3642 O O . PRO B 1 99 ? -9.898 -14.445 -1.42 1 98.19 99 PRO B O 1
ATOM 3645 N N . VAL B 1 100 ? -11.609 -13.719 -2.637 1 98.62 100 VAL B N 1
ATOM 3646 C CA . VAL B 1 100 ? -12.531 -14.734 -2.135 1 98.62 100 VAL B CA 1
ATOM 3647 C C . VAL B 1 100 ? -12.484 -15.969 -3.039 1 98.62 100 VAL B C 1
ATOM 3649 O O . VAL B 1 100 ? -12.531 -15.844 -4.266 1 98.62 100 VAL B O 1
ATOM 3652 N N . ASN B 1 101 ? -12.367 -17.125 -2.408 1 98.75 101 ASN B N 1
ATOM 3653 C CA . ASN B 1 101 ? -12.461 -18.406 -3.084 1 98.75 101 ASN B CA 1
ATOM 3654 C C . ASN B 1 101 ? -13.875 -18.688 -3.582 1 98.75 101 ASN B C 1
ATOM 3656 O O . ASN B 1 101 ? -14.789 -18.906 -2.783 1 98.75 101 ASN B O 1
ATOM 3660 N N . GLY B 1 102 ? -14.023 -18.688 -4.863 1 98.81 102 GLY B N 1
ATOM 3661 C CA . GLY B 1 102 ? -15.359 -18.828 -5.434 1 98.81 102 GLY B CA 1
ATOM 3662 C C . GLY B 1 102 ? -15.977 -20.188 -5.188 1 98.81 102 GLY B C 1
ATOM 3663 O O . GLY B 1 102 ? -17.203 -20.328 -5.176 1 98.81 102 GLY B O 1
ATOM 3664 N N . ALA B 1 103 ? -15.18 -21.25 -4.949 1 98.75 103 ALA B N 1
ATOM 3665 C CA . ALA B 1 103 ? -15.664 -22.609 -4.734 1 98.75 103 ALA B CA 1
ATOM 3666 C C . ALA B 1 103 ? -15.906 -22.891 -3.254 1 98.75 103 ALA B C 1
ATOM 3668 O O . ALA B 1 103 ? -16.719 -23.75 -2.898 1 98.75 103 ALA B O 1
ATOM 3669 N N . ALA B 1 104 ? -15.219 -22.234 -2.402 1 98.62 104 ALA B N 1
ATOM 3670 C CA . ALA B 1 104 ? -15.328 -22.359 -0.952 1 98.62 104 ALA B CA 1
ATOM 3671 C C . ALA B 1 104 ? -15.07 -21.031 -0.266 1 98.62 104 ALA B C 1
ATOM 3673 O O . ALA B 1 104 ? -14 -20.797 0.294 1 98.62 104 ALA B O 1
ATOM 3674 N N . PRO B 1 105 ? -16.062 -20.219 -0.166 1 98.25 105 PRO B N 1
ATOM 3675 C CA . PRO B 1 105 ? -15.883 -18.797 0.18 1 98.25 105 PRO B CA 1
ATOM 3676 C C . PRO B 1 105 ? -15.305 -18.609 1.58 1 98.25 105 PRO B C 1
ATOM 3678 O O . PRO B 1 105 ? -14.742 -17.547 1.875 1 98.25 105 PRO B O 1
ATOM 3681 N N . GLU B 1 106 ? -15.398 -19.562 2.459 1 97.81 106 GLU B N 1
ATOM 3682 C CA . GLU B 1 106 ? -14.898 -19.422 3.822 1 97.81 106 GLU B CA 1
ATOM 3683 C C . GLU B 1 106 ? -13.445 -19.875 3.92 1 97.81 106 GLU B C 1
ATOM 3685 O O . GLU B 1 106 ? -12.82 -19.781 4.98 1 97.81 106 GLU B O 1
ATOM 3690 N N . ARG B 1 107 ? -12.875 -20.375 2.814 1 98.31 107 ARG B N 1
ATOM 3691 C CA . ARG B 1 107 ? -11.523 -20.922 2.795 1 98.31 107 ARG B CA 1
ATOM 3692 C C . ARG B 1 107 ? -10.594 -20.047 1.951 1 98.31 107 ARG B C 1
ATOM 3694 O O . ARG B 1 107 ? -11.062 -19.266 1.12 1 98.31 107 ARG B O 1
ATOM 3701 N N . ILE B 1 108 ? -9.328 -20.141 2.189 1 98.06 108 ILE B N 1
ATOM 3702 C CA . ILE B 1 108 ? -8.359 -19.328 1.451 1 98.06 108 ILE B CA 1
ATOM 3703 C C . ILE B 1 108 ? -8.336 -19.766 -0.013 1 98.06 108 ILE B C 1
ATOM 3705 O O . ILE B 1 108 ? -8.664 -20.922 -0.332 1 98.06 108 ILE B O 1
ATOM 3709 N N . THR B 1 109 ? -7.953 -18.875 -0.859 1 98.44 109 THR B N 1
ATOM 3710 C CA . THR B 1 109 ? -7.789 -19.188 -2.273 1 98.44 109 THR B CA 1
ATOM 3711 C C . THR B 1 109 ? -6.492 -19.969 -2.506 1 98.44 109 THR B C 1
ATOM 3713 O O . THR B 1 109 ? -6.359 -20.672 -3.502 1 98.44 109 THR B O 1
ATOM 3716 N N . GLY B 1 110 ? -5.562 -19.781 -1.571 1 97.31 110 GLY B N 1
ATOM 3717 C CA . GLY B 1 110 ? -4.176 -20.047 -1.915 1 97.31 110 GLY B CA 1
ATOM 3718 C C . GLY B 1 110 ? -3.527 -18.938 -2.709 1 97.31 110 GLY B C 1
ATOM 3719 O O . GLY B 1 110 ? -4.117 -17.859 -2.879 1 97.31 110 GLY B O 1
ATOM 3720 N N . GLY B 1 111 ? -2.299 -19.172 -3.188 1 96.12 111 GLY B N 1
ATOM 3721 C CA . GLY B 1 111 ? -1.503 -18.188 -3.896 1 96.12 111 GLY B CA 1
ATOM 3722 C C . GLY B 1 111 ? -0.162 -18.719 -4.363 1 96.12 111 GLY B C 1
ATOM 3723 O O . GLY B 1 111 ? 0.116 -19.906 -4.234 1 96.12 111 GLY B O 1
ATOM 3724 N N . SER B 1 112 ? 0.582 -17.797 -5.016 1 97.94 112 SER B N 1
ATOM 3725 C CA . SER B 1 112 ? 0.492 -16.328 -4.984 1 97.94 112 SER B CA 1
ATOM 3726 C C . SER B 1 112 ? -0.47 -15.812 -6.051 1 97.94 112 SER B C 1
ATOM 3728 O O . SER B 1 112 ? -0.764 -14.617 -6.102 1 97.94 112 SER B O 1
ATOM 3730 N N . SER B 1 113 ? -1.011 -16.656 -6.969 1 98.88 113 SER B N 1
ATOM 3731 C CA . SER B 1 113 ? -1.966 -16.219 -7.98 1 98.88 113 SER B CA 1
ATOM 3732 C C . SER B 1 113 ? -3.387 -16.188 -7.426 1 98.88 113 SER B C 1
ATOM 3734 O O . SER B 1 113 ? -4.312 -16.703 -8.062 1 98.88 113 SER B O 1
ATOM 3736 N N . SER B 1 114 ? -3.553 -15.617 -6.266 1 98.81 114 SER B N 1
ATOM 3737 C CA . SER B 1 114 ? -4.797 -15.648 -5.504 1 98.81 114 SER B CA 1
ATOM 3738 C C . SER B 1 114 ? -5.918 -14.938 -6.25 1 98.81 114 SER B C 1
ATOM 3740 O O . SER B 1 114 ? -7.027 -15.469 -6.367 1 98.81 114 SER B O 1
ATOM 3742 N N . GLY B 1 115 ? -5.633 -13.727 -6.773 1 98.88 115 GLY B N 1
ATOM 3743 C CA . GLY B 1 115 ? -6.645 -12.977 -7.5 1 98.88 115 GLY B CA 1
ATOM 3744 C C . GLY B 1 115 ? -7.105 -13.664 -8.773 1 98.88 115 GLY B C 1
ATOM 3745 O O . GLY B 1 115 ? -8.289 -13.648 -9.102 1 98.88 115 GLY B O 1
ATOM 3746 N N . SER B 1 116 ? -6.188 -14.227 -9.508 1 98.94 116 SER B N 1
ATOM 3747 C CA . SER B 1 116 ? -6.516 -14.93 -10.742 1 98.94 116 SER B CA 1
ATOM 3748 C C . SER B 1 116 ? -7.438 -16.109 -10.477 1 98.94 116 SER B C 1
ATOM 3750 O O . SER B 1 116 ? -8.453 -16.297 -11.156 1 98.94 116 SER B O 1
ATOM 3752 N N . ALA B 1 117 ? -7.035 -16.891 -9.484 1 98.94 117 ALA B N 1
ATOM 3753 C CA . ALA B 1 117 ? -7.867 -18.047 -9.125 1 98.94 117 ALA B CA 1
ATOM 3754 C C . ALA B 1 117 ? -9.242 -17.594 -8.641 1 98.94 117 ALA B C 1
ATOM 3756 O O . ALA B 1 117 ? -10.258 -18.203 -8.984 1 98.94 117 ALA B O 1
ATOM 3757 N N . SER B 1 118 ? -9.289 -16.547 -7.859 1 98.94 118 SER B N 1
ATOM 3758 C CA . SER B 1 118 ? -10.555 -15.992 -7.379 1 98.94 118 SER B CA 1
ATOM 3759 C C . SER B 1 118 ? -11.422 -15.508 -8.531 1 98.94 118 SER B C 1
ATOM 3761 O O . SER B 1 118 ? -12.609 -15.828 -8.594 1 98.94 118 SER B O 1
ATOM 3763 N N . ALA B 1 119 ? -10.828 -14.75 -9.445 1 98.94 119 ALA B N 1
ATOM 3764 C CA . ALA B 1 119 ? -11.586 -14.203 -10.57 1 98.94 119 ALA B CA 1
ATOM 3765 C C . ALA B 1 119 ? -12.234 -15.32 -11.383 1 98.94 119 ALA B C 1
ATOM 3767 O O . ALA B 1 119 ? -13.43 -15.242 -11.703 1 98.94 119 ALA B O 1
ATOM 3768 N N . VAL B 1 120 ? -11.477 -16.344 -11.672 1 98.94 120 VAL B N 1
ATOM 3769 C CA . VAL B 1 120 ? -11.969 -17.422 -12.508 1 98.94 120 VAL B CA 1
ATOM 3770 C C . VAL B 1 120 ? -13.008 -18.234 -11.742 1 98.94 120 VAL B C 1
ATOM 3772 O O . VAL B 1 120 ? -14.078 -18.562 -12.273 1 98.94 120 VAL B O 1
ATOM 3775 N N . SER B 1 121 ? -12.742 -18.562 -10.484 1 98.94 121 SER B N 1
ATOM 3776 C CA . SER B 1 121 ? -13.641 -19.422 -9.719 1 98.94 121 SER B CA 1
ATOM 3777 C C . SER B 1 121 ? -14.953 -18.703 -9.398 1 98.94 121 SER B C 1
ATOM 3779 O O . SER B 1 121 ? -15.977 -19.344 -9.156 1 98.94 121 SER B O 1
ATOM 3781 N N . ASN B 1 122 ? -14.945 -17.375 -9.398 1 98.81 122 ASN B N 1
ATOM 3782 C CA . ASN B 1 122 ? -16.156 -16.594 -9.18 1 98.81 122 ASN B CA 1
ATOM 3783 C C . ASN B 1 122 ? -16.844 -16.25 -10.492 1 98.81 122 ASN B C 1
ATOM 3785 O O . ASN B 1 122 ? -17.844 -15.508 -10.5 1 98.81 122 ASN B O 1
ATOM 3789 N N . GLY B 1 123 ? -16.297 -16.703 -11.617 1 98.75 123 GLY B N 1
ATOM 3790 C CA . GLY B 1 123 ? -16.922 -16.516 -12.914 1 98.75 123 GLY B CA 1
ATOM 3791 C C . GLY B 1 123 ? -16.766 -15.094 -13.438 1 98.75 123 GLY B C 1
ATOM 3792 O O . GLY B 1 123 ? -17.609 -14.625 -14.219 1 98.75 123 GLY B O 1
ATOM 3793 N N . LEU B 1 124 ? -15.773 -14.344 -13.008 1 98.75 124 LEU B N 1
ATOM 3794 C CA . LEU B 1 124 ? -15.594 -12.953 -13.398 1 98.75 124 LEU B CA 1
ATOM 3795 C C . LEU B 1 124 ? -14.805 -12.852 -14.695 1 98.75 124 LEU B C 1
ATOM 3797 O O . LEU B 1 124 ? -14.766 -11.789 -15.32 1 98.75 124 LEU B O 1
ATOM 3801 N N . CYS B 1 125 ? -14.156 -13.859 -15.125 1 98.81 125 CYS B N 1
ATOM 3802 C CA . CYS B 1 125 ? -13.516 -14.047 -16.422 1 98.81 125 CYS B CA 1
ATOM 3803 C C . CYS B 1 125 ? -13.445 -15.523 -16.781 1 98.81 125 CYS B C 1
ATOM 3805 O O . CYS B 1 125 ? -13.719 -16.391 -15.945 1 98.81 125 CYS B O 1
ATOM 3807 N N . ASP B 1 126 ? -13.148 -15.836 -18.047 1 98.94 126 ASP B N 1
ATOM 3808 C CA . ASP B 1 126 ? -13.133 -17.219 -18.516 1 98.94 126 ASP B CA 1
ATOM 3809 C C . ASP B 1 126 ? -11.844 -17.922 -18.109 1 98.94 126 ASP B C 1
ATOM 3811 O O . ASP B 1 126 ? -11.844 -19.125 -17.828 1 98.94 126 ASP B O 1
ATOM 3815 N N . PHE B 1 127 ? -10.758 -17.281 -18.156 1 98.94 127 PHE B N 1
ATOM 3816 C CA . PHE B 1 127 ? -9.461 -17.797 -17.734 1 98.94 127 PHE B CA 1
ATOM 3817 C C . PHE B 1 127 ? -8.57 -16.656 -17.234 1 98.94 127 PHE B C 1
ATOM 3819 O O . PHE B 1 127 ? -8.914 -15.484 -17.391 1 98.94 127 PHE B O 1
ATOM 3826 N N . ALA B 1 128 ? -7.492 -16.984 -16.562 1 99 128 ALA B N 1
ATOM 3827 C CA . ALA B 1 128 ? -6.598 -15.961 -16.047 1 99 128 ALA B CA 1
ATOM 3828 C C . ALA B 1 128 ? -5.156 -16.453 -15.984 1 99 128 ALA B C 1
ATOM 3830 O O . ALA B 1 128 ? -4.914 -17.656 -15.781 1 99 128 ALA B O 1
ATOM 3831 N N . LEU B 1 129 ? -4.219 -15.523 -16.188 1 98.94 129 LEU B N 1
ATOM 3832 C CA . LEU B 1 129 ? -2.797 -15.82 -16.047 1 98.94 129 LEU B CA 1
ATOM 3833 C C . LEU B 1 129 ? -2.34 -15.672 -14.609 1 98.94 129 LEU B C 1
ATOM 3835 O O . LEU B 1 129 ? -2.785 -14.773 -13.898 1 98.94 129 LEU B O 1
ATOM 3839 N N . GLY B 1 130 ? -1.544 -16.594 -14.188 1 98.81 130 GLY B N 1
ATOM 3840 C CA . GLY B 1 130 ? -0.773 -16.516 -12.953 1 98.81 130 GLY B CA 1
ATOM 3841 C C . GLY B 1 130 ? 0.682 -16.906 -13.133 1 98.81 130 GLY B C 1
ATOM 3842 O O . GLY B 1 130 ? 1.175 -16.984 -14.266 1 98.81 130 GLY B O 1
ATOM 3843 N N . SER B 1 131 ? 1.374 -16.953 -12.078 1 98.81 131 SER B N 1
ATOM 3844 C CA . SER B 1 131 ? 2.75 -17.438 -12.055 1 98.81 131 SER B CA 1
ATOM 3845 C C . SER B 1 131 ? 2.939 -18.516 -10.984 1 98.81 131 SER B C 1
ATOM 3847 O O . SER B 1 131 ? 2.168 -18.578 -10.023 1 98.81 131 SER B O 1
ATOM 3849 N N . ASP B 1 132 ? 3.885 -19.344 -11.195 1 98.75 132 ASP B N 1
ATOM 3850 C CA . ASP B 1 132 ? 4.18 -20.438 -10.266 1 98.75 132 ASP B CA 1
ATOM 3851 C C . ASP B 1 132 ? 5.688 -20.594 -10.078 1 98.75 132 ASP B C 1
ATOM 3853 O O . ASP B 1 132 ? 6.395 -21 -11 1 98.75 132 ASP B O 1
ATOM 3857 N N . THR B 1 133 ? 6.129 -20.25 -8.914 1 98.5 133 THR B N 1
ATOM 3858 C CA . THR B 1 133 ? 7.523 -20.453 -8.523 1 98.5 133 THR B CA 1
ATOM 3859 C C . THR B 1 133 ? 7.672 -21.719 -7.691 1 98.5 133 THR B C 1
ATOM 3861 O O . THR B 1 133 ? 8.625 -22.484 -7.883 1 98.5 133 THR B O 1
ATOM 3864 N N . GLY B 1 134 ? 6.754 -21.938 -6.812 1 97.75 134 GLY B N 1
ATOM 3865 C CA . GLY B 1 134 ? 6.797 -23.062 -5.902 1 97.75 134 GLY B CA 1
ATOM 3866 C C . GLY B 1 134 ? 5.426 -23.656 -5.625 1 97.75 134 GLY B C 1
ATOM 3867 O O . GLY B 1 134 ? 5.238 -24.359 -4.625 1 97.75 134 GLY B O 1
ATOM 3868 N N . GLY B 1 135 ? 4.469 -23.391 -6.434 1 98.31 135 GLY B N 1
ATOM 3869 C CA . GLY B 1 135 ? 3.133 -23.922 -6.23 1 98.31 135 GLY B CA 1
ATOM 3870 C C . GLY B 1 135 ? 2.041 -22.891 -6.453 1 98.31 135 GLY B C 1
ATOM 3871 O O . GLY B 1 135 ? 0.853 -23.203 -6.355 1 98.31 135 GLY B O 1
ATOM 3872 N N . SER B 1 136 ? 2.34 -21.75 -6.906 1 98.5 136 SER B N 1
ATOM 3873 C CA . SER B 1 136 ? 1.487 -20.562 -6.844 1 98.5 136 SER B CA 1
ATOM 3874 C C . SER B 1 136 ? 0.387 -20.625 -7.898 1 98.5 136 SER B C 1
ATOM 3876 O O . SER B 1 136 ? -0.486 -19.75 -7.938 1 98.5 136 SER B O 1
ATOM 3878 N N . VAL B 1 137 ? 0.424 -21.516 -8.766 1 98.88 137 VAL B N 1
ATOM 3879 C CA . VAL B 1 137 ? -0.708 -21.797 -9.641 1 98.88 137 VAL B CA 1
ATOM 3880 C C . VAL B 1 137 ? -1.391 -23.094 -9.211 1 98.88 137 VAL B C 1
ATOM 3882 O O . VAL B 1 137 ? -2.617 -23.156 -9.086 1 98.88 137 VAL B O 1
ATOM 3885 N N . ARG B 1 138 ? -0.632 -24.094 -8.891 1 98.81 138 ARG B N 1
ATOM 3886 C CA . ARG B 1 138 ? -1.135 -25.422 -8.531 1 98.81 138 ARG B CA 1
ATOM 3887 C C . ARG B 1 138 ? -1.965 -25.359 -7.254 1 98.81 138 ARG B C 1
ATOM 3889 O O . ARG B 1 138 ? -3.061 -25.922 -7.191 1 98.81 138 ARG B O 1
ATOM 3896 N N . ALA B 1 139 ? -1.478 -24.641 -6.266 1 98.62 139 ALA B N 1
ATOM 3897 C CA . ALA B 1 139 ? -2.176 -24.547 -4.984 1 98.62 139 ALA B CA 1
ATOM 3898 C C . ALA B 1 139 ? -3.531 -23.859 -5.145 1 98.62 139 ALA B C 1
ATOM 3900 O O . ALA B 1 139 ? -4.57 -24.438 -4.812 1 98.62 139 ALA B O 1
ATOM 3901 N N . PRO B 1 140 ? -3.549 -22.656 -5.688 1 98.81 140 PRO B N 1
ATOM 3902 C CA . PRO B 1 140 ? -4.871 -22.047 -5.801 1 98.81 140 PRO B CA 1
ATOM 3903 C C . PRO B 1 140 ? -5.785 -22.781 -6.777 1 98.81 140 PRO B C 1
ATOM 3905 O O . PRO B 1 140 ? -7.008 -22.781 -6.609 1 98.81 140 PRO B O 1
ATOM 3908 N N . ALA B 1 141 ? -5.25 -23.422 -7.781 1 98.94 141 ALA B N 1
ATOM 3909 C CA . ALA B 1 141 ? -6.094 -24.25 -8.648 1 98.94 141 ALA B CA 1
ATOM 3910 C C . ALA B 1 141 ? -6.793 -25.344 -7.852 1 98.94 141 ALA B C 1
ATOM 3912 O O . ALA B 1 141 ? -8 -25.547 -7.996 1 98.94 141 ALA B O 1
ATOM 3913 N N . SER B 1 142 ? -6.043 -26.031 -7.051 1 98.81 142 SER B N 1
ATOM 3914 C CA . SER B 1 142 ? -6.59 -27.078 -6.211 1 98.81 142 SER B CA 1
ATOM 3915 C C . SER B 1 142 ? -7.629 -26.531 -5.238 1 98.81 142 SER B C 1
ATOM 3917 O O . SER B 1 142 ? -8.711 -27.109 -5.082 1 98.81 142 SER B O 1
ATOM 3919 N N . HIS B 1 143 ? -7.32 -25.422 -4.582 1 98.81 143 HIS B N 1
ATOM 3920 C CA . HIS B 1 143 ? -8.148 -24.844 -3.533 1 98.81 143 HIS B CA 1
ATOM 3921 C C . HIS B 1 143 ? -9.445 -24.281 -4.105 1 98.81 143 HIS B C 1
ATOM 3923 O O . HIS B 1 143 ? -10.484 -24.281 -3.434 1 98.81 143 HIS B O 1
ATOM 3929 N N . CYS B 1 144 ? -9.398 -23.812 -5.348 1 98.94 144 CYS B N 1
ATOM 3930 C CA . CYS B 1 144 ? -10.547 -23.109 -5.922 1 98.94 144 CYS B CA 1
ATOM 3931 C C . CYS B 1 144 ? -11.266 -23.984 -6.941 1 98.94 144 CYS B C 1
ATOM 3933 O O . CYS B 1 144 ? -12.172 -23.531 -7.637 1 98.94 144 CYS B O 1
ATOM 3935 N N . GLY B 1 145 ? -10.859 -25.25 -7.105 1 98.88 145 GLY B N 1
ATOM 3936 C CA . GLY B 1 145 ? -11.531 -26.156 -8.008 1 98.88 145 GLY B CA 1
ATOM 3937 C C . GLY B 1 145 ? -11.352 -25.797 -9.469 1 98.88 145 GLY B C 1
ATOM 3938 O O . GLY B 1 145 ? -12.312 -25.812 -10.242 1 98.88 145 GLY B O 1
ATOM 3939 N N . LEU B 1 146 ? -10.156 -25.469 -9.844 1 98.94 146 LEU B N 1
ATOM 3940 C CA . LEU B 1 146 ? -9.867 -25.016 -11.203 1 98.94 146 LEU B CA 1
ATOM 3941 C C . LEU B 1 146 ? -8.852 -25.938 -11.875 1 98.94 146 LEU B C 1
ATOM 3943 O O . LEU B 1 146 ? -8.094 -26.625 -11.195 1 98.94 146 LEU B O 1
ATOM 3947 N N . PHE B 1 147 ? -8.922 -25.984 -13.227 1 98.94 147 PHE B N 1
ATOM 3948 C CA . PHE B 1 147 ? -7.73 -26.406 -13.953 1 98.94 147 PHE B CA 1
ATOM 3949 C C . PHE B 1 147 ? -6.605 -25.391 -13.789 1 98.94 147 PHE B C 1
ATOM 3951 O O . PHE B 1 147 ? -6.848 -24.188 -13.805 1 98.94 147 PHE B O 1
ATOM 3958 N N . GLY B 1 148 ? -5.445 -25.812 -13.617 1 98.94 148 GLY B N 1
ATOM 3959 C CA . GLY B 1 148 ? -4.25 -24.984 -13.531 1 98.94 148 GLY B CA 1
ATOM 3960 C C . GLY B 1 148 ? -2.982 -25.75 -13.891 1 98.94 148 GLY B C 1
ATOM 3961 O O . GLY B 1 148 ? -2.848 -26.922 -13.57 1 98.94 148 GLY B O 1
ATOM 3962 N N . ILE B 1 149 ? -2.004 -25.031 -14.422 1 98.94 149 ILE B N 1
ATOM 3963 C CA . ILE B 1 149 ? -0.814 -25.75 -14.844 1 98.94 149 ILE B CA 1
ATOM 3964 C C . ILE B 1 149 ? 0.434 -24.938 -14.523 1 98.94 149 ILE B C 1
ATOM 3966 O O . ILE B 1 149 ? 0.446 -23.719 -14.703 1 98.94 149 ILE B O 1
ATOM 3970 N N . ARG B 1 150 ? 1.381 -25.547 -13.945 1 98.88 150 ARG B N 1
ATOM 3971 C CA . ARG B 1 150 ? 2.773 -25.125 -14.031 1 98.88 150 ARG B CA 1
ATOM 3972 C C . ARG B 1 150 ? 3.467 -25.75 -15.234 1 98.88 150 ARG B C 1
ATOM 3974 O O . ARG B 1 150 ? 3.75 -26.953 -15.227 1 98.88 150 ARG B O 1
ATOM 3981 N N . PRO B 1 151 ? 3.771 -25 -16.234 1 98.88 151 PRO B N 1
ATOM 3982 C CA . PRO B 1 151 ? 4.371 -25.594 -17.422 1 98.88 151 PRO B CA 1
ATOM 3983 C C . PRO B 1 151 ? 5.852 -25.922 -17.25 1 98.88 151 PRO B C 1
ATOM 3985 O O . PRO B 1 151 ? 6.434 -25.609 -16.203 1 98.88 151 PRO B O 1
ATOM 3988 N N . THR B 1 152 ? 6.34 -26.672 -18.25 1 98.81 152 THR B N 1
ATOM 3989 C CA . THR B 1 152 ? 7.789 -26.812 -18.344 1 98.81 152 THR B CA 1
ATOM 3990 C C . THR B 1 152 ? 8.477 -25.453 -18.172 1 98.81 152 THR B C 1
ATOM 3992 O O . THR B 1 152 ? 8.031 -24.453 -18.734 1 98.81 152 THR B O 1
ATOM 3995 N N . HIS B 1 153 ? 9.523 -25.453 -17.312 1 98.56 153 HIS B N 1
ATOM 3996 C CA . HIS B 1 153 ? 10.258 -24.203 -17.109 1 98.56 153 HIS B CA 1
ATOM 3997 C C . HIS B 1 153 ? 10.695 -23.609 -18.438 1 98.56 153 HIS B C 1
ATOM 3999 O O . HIS B 1 153 ? 11.25 -24.312 -19.281 1 98.56 153 HIS B O 1
ATOM 4005 N N . GLY B 1 154 ? 10.398 -22.328 -18.656 1 98 154 GLY B N 1
ATOM 4006 C CA . GLY B 1 154 ? 10.82 -21.625 -19.859 1 98 154 GLY B CA 1
ATOM 4007 C C . GLY B 1 154 ? 9.844 -21.766 -21.016 1 98 154 GLY B C 1
ATOM 4008 O O . GLY B 1 154 ? 10.023 -21.141 -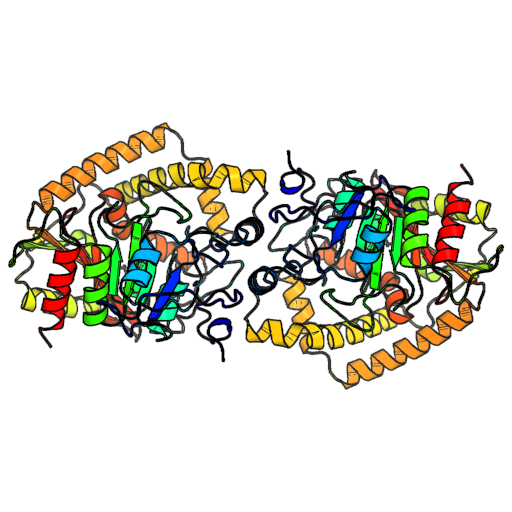22.062 1 98 154 GLY B O 1
ATOM 4009 N N . ARG B 1 155 ? 8.773 -22.516 -20.828 1 98.31 155 ARG B N 1
ATOM 4010 C CA . ARG B 1 155 ? 7.828 -22.812 -21.906 1 98.31 155 ARG B CA 1
ATOM 4011 C C . ARG B 1 155 ? 7.062 -21.562 -22.328 1 98.31 155 ARG B C 1
ATOM 4013 O O . ARG B 1 155 ? 6.766 -21.391 -23.516 1 98.31 155 ARG B O 1
ATOM 4020 N N . ILE B 1 156 ? 6.605 -20.734 -21.406 1 98.5 156 ILE B N 1
ATOM 4021 C CA . ILE B 1 156 ? 5.945 -19.453 -21.641 1 98.5 156 ILE B CA 1
ATOM 4022 C C . ILE B 1 156 ? 6.859 -18.328 -21.188 1 98.5 156 ILE B C 1
ATOM 4024 O O . ILE B 1 156 ? 7.438 -18.375 -20.094 1 98.5 156 ILE B O 1
ATOM 4028 N N . SER B 1 157 ? 6.984 -17.312 -22.031 1 98.25 157 SER B N 1
ATOM 4029 C CA . SER B 1 157 ? 7.879 -16.203 -21.734 1 98.25 157 SER B CA 1
ATOM 4030 C C . SER B 1 157 ? 7.449 -15.469 -20.469 1 98.25 157 SER B C 1
ATOM 4032 O O . SER B 1 157 ? 6.258 -15.242 -20.25 1 98.25 157 SER B O 1
ATOM 4034 N N . LEU B 1 158 ? 8.453 -15.055 -19.656 1 98.56 158 LEU B N 1
ATOM 4035 C CA . LEU B 1 158 ? 8.211 -14.219 -18.5 1 98.56 158 LEU B CA 1
ATOM 4036 C C . LEU B 1 158 ? 8.828 -12.836 -18.672 1 98.56 158 LEU B C 1
ATOM 4038 O O . LEU B 1 158 ? 9.062 -12.117 -17.703 1 98.56 158 LEU B O 1
ATOM 4042 N N . GLU B 1 159 ? 9.18 -12.539 -19.969 1 98.56 159 GLU B N 1
ATOM 4043 C CA . GLU B 1 159 ? 9.594 -11.164 -20.234 1 98.56 159 GLU B CA 1
ATOM 4044 C C . GLU B 1 159 ? 8.523 -10.172 -19.797 1 98.56 159 GLU B C 1
ATOM 4046 O O . GLU B 1 159 ? 7.332 -10.391 -20.016 1 98.56 159 GLU B O 1
ATOM 4051 N N . ARG B 1 160 ? 8.922 -9.055 -19.094 1 98.62 160 ARG B N 1
ATOM 4052 C CA . ARG B 1 160 ? 8.07 -7.98 -18.594 1 98.62 160 ARG B CA 1
ATOM 4053 C C . ARG B 1 160 ? 7.129 -8.492 -17.5 1 98.62 160 ARG B C 1
ATOM 4055 O O . ARG B 1 160 ? 5.984 -8.039 -17.406 1 98.62 160 ARG B O 1
ATOM 4062 N N . CYS B 1 161 ? 7.516 -9.516 -16.812 1 98.69 161 CYS B N 1
ATOM 4063 C CA . CYS B 1 161 ? 6.906 -10.016 -15.594 1 98.69 161 CYS B CA 1
ATOM 4064 C C . CYS B 1 161 ? 7.855 -9.867 -14.406 1 98.69 161 CYS B C 1
ATOM 4066 O O . CYS B 1 161 ? 9.039 -10.172 -14.516 1 98.69 161 CYS B O 1
ATOM 4068 N N . LEU B 1 162 ? 7.359 -9.312 -13.266 1 98.62 162 LEU B N 1
ATOM 4069 C CA . LEU B 1 162 ? 8.211 -9.172 -12.086 1 98.62 162 LEU B CA 1
ATOM 4070 C C . LEU B 1 162 ? 8.719 -10.531 -11.625 1 98.62 162 LEU B C 1
ATOM 4072 O O . LEU B 1 162 ? 7.934 -11.461 -11.422 1 98.62 162 LEU B O 1
ATOM 4076 N N . PRO B 1 163 ? 9.969 -10.688 -11.438 1 98.44 163 PRO B N 1
ATOM 4077 C CA . PRO B 1 163 ? 10.555 -11.977 -11.062 1 98.44 163 PRO B CA 1
ATOM 4078 C C . PRO B 1 163 ? 10.555 -12.211 -9.555 1 98.44 163 PRO B C 1
ATOM 4080 O O . PRO B 1 163 ? 10.508 -11.258 -8.773 1 98.44 163 PRO B O 1
ATOM 4083 N N . LEU B 1 164 ? 10.578 -13.453 -9.117 1 98.69 164 LEU B N 1
ATOM 4084 C CA . LEU B 1 164 ? 10.914 -13.867 -7.766 1 98.69 164 LEU B CA 1
ATOM 4085 C C . LEU B 1 164 ? 12.188 -14.711 -7.754 1 98.69 164 LEU B C 1
ATOM 4087 O O . LEU B 1 164 ? 13.133 -14.406 -7.02 1 98.69 164 LEU B O 1
ATOM 4091 N N . SER B 1 165 ? 12.195 -15.75 -8.523 1 98.62 165 SER B N 1
ATOM 4092 C CA . SER B 1 165 ? 13.289 -16.703 -8.672 1 98.62 165 SER B CA 1
ATOM 4093 C C . SER B 1 165 ? 13.414 -17.172 -10.109 1 98.62 165 SER B C 1
ATOM 4095 O O . SER B 1 165 ? 12.711 -18.094 -10.531 1 98.62 165 SER B O 1
ATOM 4097 N N . GLU B 1 166 ? 14.375 -16.688 -10.773 1 97 166 GLU B N 1
ATOM 4098 C CA . GLU B 1 166 ? 14.477 -16.781 -12.227 1 97 166 GLU B CA 1
ATOM 4099 C C . GLU B 1 166 ? 14.484 -18.234 -12.688 1 97 166 GLU B C 1
ATOM 4101 O O . GLU B 1 166 ? 13.836 -18.594 -13.672 1 97 166 GLU B O 1
ATOM 4106 N N . SER B 1 167 ? 15.148 -19.078 -12.023 1 98.38 167 SER B N 1
ATOM 4107 C CA . SER B 1 167 ? 15.312 -20.438 -12.508 1 98.38 167 SER B CA 1
ATOM 4108 C C . SER B 1 167 ? 14.141 -21.328 -12.07 1 98.38 167 SER B C 1
ATOM 4110 O O . SER B 1 167 ? 14.07 -22.5 -12.438 1 98.38 167 SER B O 1
ATOM 4112 N N . LEU B 1 168 ? 13.188 -20.75 -11.344 1 98.81 168 LEU B N 1
ATOM 4113 C CA . LEU B 1 168 ? 12.07 -21.531 -10.836 1 98.81 168 LEU B CA 1
ATOM 4114 C C . LEU B 1 168 ? 10.742 -20.969 -11.336 1 98.81 168 LEU B C 1
ATOM 4116 O O . LEU B 1 168 ? 9.734 -21.688 -11.383 1 98.81 168 LEU B O 1
ATOM 4120 N N . ASP B 1 169 ? 10.711 -19.703 -11.688 1 98.81 169 ASP B N 1
ATOM 4121 C CA . ASP B 1 169 ? 9.484 -19 -12.07 1 98.81 169 ASP B CA 1
ATOM 4122 C C . ASP B 1 169 ? 8.922 -19.562 -13.367 1 98.81 169 ASP B C 1
ATOM 4124 O O . ASP B 1 169 ? 9.664 -19.844 -14.305 1 98.81 169 ASP B O 1
ATOM 4128 N N . THR B 1 170 ? 7.602 -19.719 -13.406 1 98.81 170 THR B N 1
ATOM 4129 C CA . THR B 1 170 ? 6.898 -20.031 -14.641 1 98.81 170 THR B CA 1
ATOM 4130 C C . THR B 1 170 ? 5.613 -19.203 -14.75 1 98.81 170 THR B C 1
ATOM 4132 O O . THR B 1 170 ? 5.066 -18.766 -13.742 1 98.81 170 THR B O 1
ATOM 4135 N N . CYS B 1 171 ? 5.246 -18.922 -15.961 1 98.75 171 CYS B N 1
ATOM 4136 C CA . CYS B 1 171 ? 3.893 -18.453 -16.234 1 98.75 171 CYS B CA 1
ATOM 4137 C C . CYS B 1 171 ? 2.918 -19.625 -16.328 1 98.75 171 CYS B C 1
ATOM 4139 O O . CYS B 1 171 ? 3.215 -20.641 -16.969 1 98.75 171 CYS B O 1
ATOM 4141 N N . GLY B 1 172 ? 1.828 -19.609 -15.586 1 98.81 172 GLY B N 1
ATOM 4142 C CA . GLY B 1 172 ? 0.729 -20.562 -15.68 1 98.81 172 GLY B CA 1
ATOM 4143 C C . GLY B 1 172 ? -0.623 -19.891 -15.844 1 98.81 172 GLY B C 1
ATOM 4144 O O . GLY B 1 172 ? -0.702 -18.672 -16 1 98.81 172 GLY B O 1
ATOM 4145 N N . PHE B 1 173 ? -1.682 -20.719 -15.906 1 98.94 173 PHE B N 1
ATOM 4146 C CA . PHE B 1 173 ? -3.008 -20.141 -16.078 1 98.94 173 PHE B CA 1
ATOM 4147 C C . PHE B 1 173 ? -4.082 -21.062 -15.508 1 98.94 173 PHE B C 1
ATOM 4149 O O . PHE B 1 173 ? -3.795 -22.203 -15.141 1 98.94 173 PHE B O 1
ATOM 4156 N N . PHE B 1 174 ? -5.242 -20.516 -15.344 1 98.88 174 PHE B N 1
ATOM 4157 C CA . PHE B 1 174 ? -6.41 -21.156 -14.766 1 98.88 174 PHE B CA 1
ATOM 4158 C C . PHE B 1 174 ? -7.578 -21.141 -15.742 1 98.88 174 PHE B C 1
ATOM 4160 O O . PHE B 1 174 ? -7.746 -20.188 -16.5 1 98.88 174 PHE B O 1
ATOM 4167 N N . ALA B 1 175 ? -8.391 -22.094 -15.711 1 98.94 175 ALA B N 1
ATOM 4168 C CA . ALA B 1 175 ? -9.719 -22.078 -16.328 1 98.94 175 ALA B CA 1
ATOM 4169 C C . ALA B 1 175 ? -10.688 -22.969 -15.547 1 98.94 175 ALA B C 1
ATOM 4171 O O . ALA B 1 175 ? -10.258 -23.844 -14.781 1 98.94 175 ALA B O 1
ATOM 4172 N N . ARG B 1 176 ? -11.984 -22.797 -15.758 1 98.69 176 ARG B N 1
ATOM 4173 C CA . ARG B 1 176 ? -13 -23.578 -15.062 1 98.69 176 ARG B CA 1
ATOM 4174 C C . ARG B 1 176 ? -13.32 -24.859 -15.812 1 98.69 176 ARG B C 1
ATOM 4176 O O . ARG B 1 176 ? -13.742 -25.859 -15.211 1 98.69 176 ARG B O 1
ATOM 4183 N N . ASP B 1 177 ? -13.172 -24.734 -17.109 1 98.44 177 ASP B N 1
ATOM 4184 C CA . ASP B 1 177 ? -13.547 -25.875 -17.938 1 98.44 177 ASP B CA 1
ATOM 4185 C C . ASP B 1 177 ? -12.406 -26.297 -18.859 1 98.44 177 ASP B C 1
ATOM 4187 O O . ASP B 1 177 ? -11.602 -25.453 -19.266 1 98.44 177 ASP B O 1
ATOM 4191 N N . ILE B 1 178 ? -12.414 -27.609 -19.219 1 98.5 178 ILE B N 1
ATOM 4192 C CA . ILE B 1 178 ? -11.297 -28.219 -19.938 1 98.5 178 ILE B CA 1
ATOM 4193 C C . ILE B 1 178 ? -11.234 -27.688 -21.359 1 98.5 178 ILE B C 1
ATOM 4195 O O . ILE B 1 178 ? -10.156 -27.562 -21.953 1 98.5 178 ILE B O 1
ATOM 4199 N N . GLY B 1 179 ? -12.375 -27.297 -21.953 1 98.56 179 GLY B N 1
ATOM 4200 C CA . GLY B 1 179 ? -12.383 -26.75 -23.297 1 98.56 179 GLY B CA 1
ATOM 4201 C C . GLY B 1 179 ? -11.641 -25.422 -23.406 1 98.56 179 GLY B C 1
ATOM 4202 O O . GLY B 1 179 ? -10.773 -25.266 -24.266 1 98.56 179 GLY B O 1
ATOM 4203 N N . THR B 1 180 ? -12.039 -24.484 -22.531 1 98.88 180 THR B N 1
ATOM 4204 C CA . THR B 1 180 ? -11.336 -23.203 -22.469 1 98.88 180 THR B CA 1
ATOM 4205 C C . THR B 1 180 ? -9.852 -23.406 -22.156 1 98.88 180 THR B C 1
ATOM 4207 O O . THR B 1 180 ? -8.984 -22.828 -22.812 1 98.88 180 THR B O 1
ATOM 4210 N N . PHE B 1 181 ? -9.641 -24.281 -21.234 1 98.88 181 PHE B N 1
ATOM 4211 C CA . PHE B 1 181 ? -8.273 -24.562 -20.812 1 98.88 181 PHE B CA 1
ATOM 4212 C C . PHE B 1 181 ? -7.434 -25.047 -22 1 98.88 181 PHE B C 1
ATOM 4214 O O . PHE B 1 181 ? -6.309 -24.594 -22.203 1 98.88 181 PHE B O 1
ATOM 4221 N N . ALA B 1 182 ? -7.938 -25.938 -22.75 1 9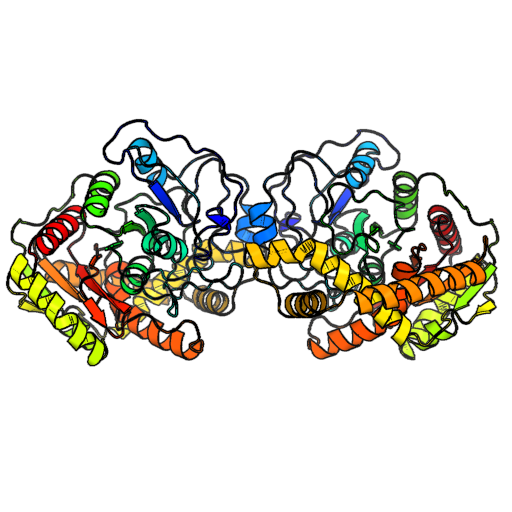8.62 182 ALA B N 1
ATOM 4222 C CA . ALA B 1 182 ? -7.234 -26.531 -23.891 1 98.62 182 ALA B CA 1
ATOM 4223 C C . ALA B 1 182 ? -6.973 -25.484 -24.969 1 98.62 182 ALA B C 1
ATOM 4225 O O . ALA B 1 182 ? -5.895 -25.453 -25.562 1 98.62 182 ALA B O 1
ATOM 4226 N N . ARG B 1 183 ? -7.902 -24.625 -25.234 1 98.62 183 ARG B N 1
ATOM 4227 C CA . ARG B 1 183 ? -7.723 -23.562 -26.234 1 98.62 183 ARG B CA 1
ATOM 4228 C C . ARG B 1 183 ? -6.605 -22.609 -25.812 1 98.62 183 ARG B C 1
ATOM 4230 O O . ARG B 1 183 ? -5.785 -22.219 -26.641 1 98.62 183 ARG B O 1
ATOM 4237 N N . VAL B 1 184 ? -6.605 -22.219 -24.578 1 98.88 184 VAL B N 1
ATOM 4238 C CA . VAL B 1 184 ? -5.574 -21.328 -24.047 1 98.88 184 VAL B CA 1
ATOM 4239 C C . VAL B 1 184 ? -4.207 -22.016 -24.156 1 98.88 184 VAL B C 1
ATOM 4241 O O . VAL B 1 184 ? -3.227 -21.375 -24.562 1 98.88 184 VAL B O 1
ATOM 4244 N N . ALA B 1 185 ? -4.141 -23.297 -23.812 1 98.81 185 ALA B N 1
ATOM 4245 C CA . ALA B 1 185 ? -2.9 -24.062 -23.891 1 98.81 185 ALA B CA 1
ATOM 4246 C C . ALA B 1 185 ? -2.361 -24.078 -25.328 1 98.81 185 ALA B C 1
ATOM 4248 O O . ALA B 1 185 ? -1.157 -23.938 -25.547 1 98.81 185 ALA B O 1
ATOM 4249 N N . GLU B 1 186 ? -3.254 -24.281 -26.234 1 98 186 GLU B N 1
ATOM 4250 C CA . GLU B 1 186 ? -2.842 -24.297 -27.641 1 98 186 GLU B CA 1
ATOM 4251 C C . GLU B 1 186 ? -2.176 -22.984 -28.031 1 98 186 GLU B C 1
ATOM 4253 O O . GLU B 1 186 ? -1.153 -22.984 -28.719 1 98 186 GLU B O 1
ATOM 4258 N N . VAL B 1 187 ? -2.705 -21.906 -27.609 1 98.56 187 VAL B N 1
ATOM 4259 C CA . VAL B 1 187 ? -2.215 -20.578 -27.969 1 98.56 187 VAL B CA 1
ATOM 4260 C C . VAL B 1 187 ? -0.879 -20.312 -27.266 1 98.56 187 VAL B C 1
ATOM 4262 O O . VAL B 1 187 ? 0.057 -19.797 -27.891 1 98.56 187 VAL B O 1
ATOM 4265 N N . LEU B 1 188 ? -0.68 -20.688 -25.984 1 98.62 188 LEU B N 1
ATOM 4266 C CA . LEU B 1 188 ? 0.476 -20.312 -25.188 1 98.62 188 LEU B CA 1
ATOM 4267 C C . LEU B 1 188 ? 1.633 -21.281 -25.406 1 98.62 188 LEU B C 1
ATOM 4269 O O . LEU B 1 188 ? 2.801 -20.891 -25.312 1 98.62 188 LEU B O 1
ATOM 4273 N N . PHE B 1 189 ? 1.408 -22.547 -25.609 1 97.44 189 PHE B N 1
ATOM 4274 C CA . PHE B 1 189 ? 2.463 -23.547 -25.656 1 97.44 189 PHE B CA 1
ATOM 4275 C C . PHE B 1 189 ? 2.9 -23.812 -27.094 1 97.44 189 PHE B C 1
ATOM 4277 O O . PHE B 1 189 ? 4.078 -24.062 -27.344 1 97.44 189 PHE B O 1
ATOM 4284 N N . GLY B 1 190 ? 1.968 -23.734 -28.047 1 92.62 190 GLY B N 1
ATOM 4285 C CA . GLY B 1 190 ? 2.273 -24.312 -29.359 1 92.62 190 GLY B CA 1
ATOM 4286 C C . GLY B 1 190 ? 2.539 -25.812 -29.297 1 92.62 190 GLY B C 1
ATOM 4287 O O . GLY B 1 190 ? 2.002 -26.5 -28.438 1 92.62 190 GLY B O 1
ATOM 4288 N N . ALA B 1 191 ? 3.432 -26.312 -30.188 1 95.69 191 ALA B N 1
ATOM 4289 C CA . ALA B 1 191 ? 3.707 -27.734 -30.234 1 95.69 191 ALA B CA 1
ATOM 4290 C C . ALA B 1 191 ? 4.68 -28.156 -29.141 1 95.69 191 ALA B C 1
ATOM 4292 O O . ALA B 1 191 ? 5.613 -27.406 -28.812 1 95.69 191 ALA B O 1
ATOM 4293 N N . ASP B 1 192 ? 4.418 -29.297 -28.625 1 97.94 192 ASP B N 1
ATOM 4294 C CA . ASP B 1 192 ? 5.332 -29.844 -27.625 1 97.94 192 ASP B CA 1
ATOM 4295 C C . ASP B 1 192 ? 6.695 -30.156 -28.234 1 97.94 192 ASP B C 1
ATOM 4297 O O . ASP B 1 192 ? 6.77 -30.781 -29.297 1 97.94 192 ASP B O 1
ATOM 4301 N N . PRO B 1 193 ? 7.754 -29.781 -27.656 1 97.38 193 PRO B N 1
ATOM 4302 C CA . PRO B 1 193 ? 9.062 -30.25 -28.094 1 97.38 193 PRO B CA 1
ATOM 4303 C C . PRO B 1 193 ? 9.266 -31.75 -27.844 1 97.38 193 PRO B C 1
ATOM 4305 O O . PRO B 1 193 ? 10.031 -32.406 -28.562 1 97.38 193 PRO B O 1
ATOM 4308 N N . ALA B 1 194 ? 8.586 -32.312 -26.797 1 97.44 194 ALA B N 1
ATOM 4309 C CA . ALA B 1 194 ? 8.625 -33.719 -26.453 1 97.44 194 ALA B CA 1
ATOM 4310 C C . ALA B 1 194 ? 7.23 -34.25 -26.141 1 97.44 194 ALA B C 1
ATOM 4312 O O . ALA B 1 194 ? 6.914 -34.531 -24.984 1 97.44 194 ALA B O 1
ATOM 4313 N N . PRO B 1 195 ? 6.461 -34.531 -27.109 1 98.06 195 PRO B N 1
ATOM 4314 C CA . PRO B 1 195 ? 5.082 -34.969 -26.906 1 98.06 195 PRO B CA 1
ATOM 4315 C C . PRO B 1 195 ? 4.992 -36.344 -26.297 1 98.06 195 PRO B C 1
ATOM 4317 O O . PRO B 1 195 ? 5.809 -37.219 -26.609 1 98.06 195 PRO B O 1
ATOM 4320 N N . LEU B 1 196 ? 4.035 -36.594 -25.453 1 98.31 196 LEU B N 1
ATOM 4321 C CA . LEU B 1 196 ? 3.744 -37.906 -24.922 1 98.31 196 LEU B CA 1
ATOM 4322 C C . LEU B 1 196 ? 3.076 -38.781 -25.969 1 98.31 196 LEU B C 1
ATOM 4324 O O . LEU B 1 196 ? 2.377 -38.281 -26.844 1 98.31 196 LEU B O 1
ATOM 4328 N N . PRO B 1 197 ? 3.299 -40.094 -25.781 1 96.75 197 PRO B N 1
ATOM 4329 C CA . PRO B 1 197 ? 2.525 -41 -26.641 1 96.75 197 PRO B CA 1
ATOM 4330 C C . PRO B 1 197 ? 1.045 -41.031 -26.281 1 96.75 197 PRO B C 1
ATOM 4332 O O . PRO B 1 197 ? 0.66 -40.562 -25.203 1 96.75 197 PRO B O 1
ATOM 4335 N N . ALA B 1 198 ? 0.249 -41.531 -27.156 1 91.81 198 ALA B N 1
ATOM 4336 C CA . ALA B 1 198 ? -1.194 -41.594 -26.953 1 91.81 198 ALA B CA 1
ATOM 4337 C C . ALA B 1 198 ? -1.523 -42.406 -25.688 1 91.81 198 ALA B C 1
ATOM 4339 O O . ALA B 1 198 ? -2.488 -42.094 -24.984 1 91.81 198 ALA B O 1
ATOM 4340 N N . ALA B 1 199 ? -0.729 -43.469 -25.5 1 94.69 199 ALA B N 1
ATOM 4341 C CA . ALA B 1 199 ? -0.877 -44.281 -24.297 1 94.69 199 ALA B CA 1
ATOM 4342 C C . ALA B 1 199 ? 0.357 -44.188 -23.406 1 94.69 199 ALA B C 1
ATOM 4344 O O . ALA B 1 199 ? 1.258 -45.031 -23.484 1 94.69 199 ALA B O 1
ATOM 4345 N N . PRO B 1 200 ? 0.351 -43.188 -22.609 1 97.38 200 PRO B N 1
ATOM 4346 C CA . PRO B 1 200 ? 1.511 -43.031 -21.734 1 97.38 200 PRO B CA 1
ATOM 4347 C C . PRO B 1 200 ? 1.556 -44.094 -20.625 1 97.38 200 PRO B C 1
ATOM 4349 O O . PRO B 1 200 ? 0.557 -44.781 -20.375 1 97.38 200 PRO B O 1
ATOM 4352 N N . ARG B 1 201 ? 2.732 -44.312 -20.094 1 98.12 201 ARG B N 1
ATOM 4353 C CA . ARG B 1 201 ? 2.885 -45.125 -18.875 1 98.12 201 ARG B CA 1
ATOM 4354 C C . ARG B 1 201 ? 2.473 -44.344 -17.641 1 98.12 201 ARG B C 1
ATOM 4356 O O . ARG B 1 201 ? 3.137 -43.375 -17.266 1 98.12 201 ARG B O 1
ATOM 4363 N N . LEU B 1 202 ? 1.376 -44.781 -17.094 1 98.56 202 LEU B N 1
ATOM 4364 C CA . LEU B 1 202 ? 0.864 -44.094 -15.914 1 98.56 202 LEU B CA 1
ATOM 4365 C C . LEU B 1 202 ? 1.523 -44.625 -14.641 1 98.56 202 LEU B C 1
ATOM 4367 O O . LEU B 1 202 ? 1.646 -45.844 -14.469 1 98.56 202 LEU B O 1
ATOM 4371 N N . LEU B 1 203 ? 1.957 -43.719 -13.812 1 98.81 203 LEU B N 1
ATOM 4372 C CA . LEU B 1 203 ? 2.604 -44.062 -12.555 1 98.81 203 LEU B CA 1
ATOM 4373 C C . LEU B 1 203 ? 1.854 -43.469 -11.367 1 98.81 203 LEU B C 1
ATOM 4375 O O . LEU B 1 203 ? 1.46 -42.281 -11.414 1 98.81 203 LEU B O 1
ATOM 4379 N N . PHE B 1 204 ? 1.6 -44.25 -10.359 1 98.62 204 PHE B N 1
ATOM 4380 C CA . PHE B 1 204 ? 0.993 -43.812 -9.117 1 98.62 204 PHE B CA 1
ATOM 4381 C C . PHE B 1 204 ? 2.062 -43.469 -8.086 1 98.62 204 PHE B C 1
ATOM 4383 O O . PHE B 1 204 ? 2.807 -44.344 -7.633 1 98.62 204 PHE B O 1
ATOM 4390 N N . ALA B 1 205 ? 2.131 -42.188 -7.73 1 98.44 205 ALA B N 1
ATOM 4391 C CA . ALA B 1 205 ? 3.174 -41.75 -6.809 1 98.44 205 ALA B CA 1
ATOM 4392 C C . ALA B 1 205 ? 2.875 -42.188 -5.383 1 98.44 205 ALA B C 1
ATOM 4394 O O . ALA B 1 205 ? 2.377 -41.406 -4.57 1 98.44 205 ALA B O 1
ATOM 4395 N N . THR B 1 206 ? 3.334 -43.312 -5.004 1 97.81 206 THR B N 1
ATOM 4396 C CA . THR B 1 206 ? 2.982 -43.938 -3.736 1 97.81 206 THR B CA 1
ATOM 4397 C C . THR B 1 206 ? 3.455 -43.094 -2.561 1 97.81 206 THR B C 1
ATOM 4399 O O . THR B 1 206 ? 2.717 -42.875 -1.593 1 97.81 206 THR B O 1
ATOM 4402 N N . ASP B 1 207 ? 4.621 -42.562 -2.621 1 96.75 207 ASP B N 1
ATOM 4403 C CA . ASP B 1 207 ? 5.188 -41.781 -1.524 1 96.75 207 ASP B CA 1
ATOM 4404 C C . ASP B 1 207 ? 4.484 -40.438 -1.39 1 96.75 207 ASP B C 1
ATOM 4406 O O . ASP B 1 207 ? 4.305 -39.938 -0.279 1 96.75 207 ASP B O 1
ATOM 4410 N N . LEU B 1 208 ? 4.066 -39.875 -2.488 1 97.31 208 LEU B N 1
ATOM 4411 C CA . LEU B 1 208 ? 3.387 -38.594 -2.428 1 97.31 208 LEU B CA 1
ATOM 4412 C C . LEU B 1 208 ? 1.953 -38.75 -1.937 1 97.31 208 LEU B C 1
ATOM 4414 O O . LEU B 1 208 ? 1.407 -37.875 -1.29 1 97.31 208 LEU B O 1
ATOM 4418 N N . PHE B 1 209 ? 1.336 -39.875 -2.162 1 97.06 209 PHE B N 1
ATOM 4419 C CA . PHE B 1 209 ? -0.011 -40.156 -1.673 1 97.06 209 PHE B CA 1
ATOM 4420 C C . PHE B 1 209 ? 0.007 -40.469 -0.182 1 97.06 209 PHE B C 1
ATOM 4422 O O . PHE B 1 209 ? -1.046 -40.562 0.454 1 97.06 209 PHE B O 1
ATOM 4429 N N . ALA B 1 210 ? 1.152 -40.594 0.374 1 94.44 210 ALA B N 1
ATOM 4430 C CA . ALA B 1 210 ? 1.279 -40.781 1.816 1 94.44 210 ALA B CA 1
ATOM 4431 C C . ALA B 1 210 ? 1.235 -39.438 2.553 1 94.44 210 ALA B C 1
ATOM 4433 O O . ALA B 1 210 ? 1.07 -39.406 3.775 1 94.44 210 ALA B O 1
ATOM 4434 N N . GLN B 1 211 ? 1.294 -38.344 1.855 1 92.25 211 GLN B N 1
ATOM 4435 C CA . GLN B 1 211 ? 1.398 -37.031 2.465 1 92.25 211 GLN B CA 1
ATOM 4436 C C . GLN B 1 211 ? 0.025 -36.5 2.871 1 92.25 211 GLN B C 1
ATOM 4438 O O . GLN B 1 211 ? -0.134 -35.938 3.959 1 92.25 211 GLN B O 1
ATOM 4443 N N . PRO B 1 212 ? -1.026 -36.688 2.07 1 93.94 212 PRO B N 1
ATOM 4444 C CA . PRO B 1 212 ? -2.348 -36.156 2.457 1 93.94 212 PRO B 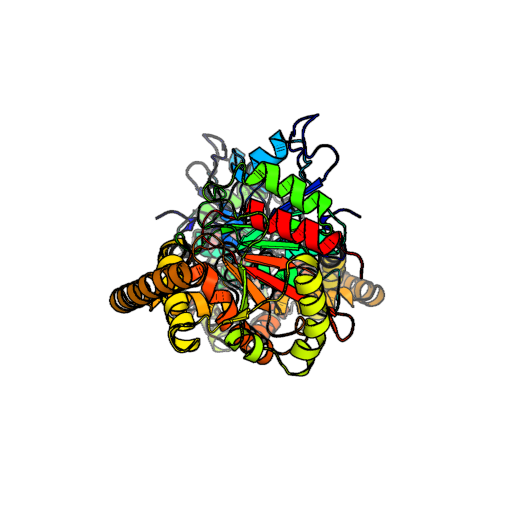CA 1
ATOM 4445 C C . PRO B 1 212 ? -2.881 -36.844 3.729 1 93.94 212 PRO B C 1
ATOM 4447 O O . PRO B 1 212 ? -2.463 -37.938 4.078 1 93.94 212 PRO B O 1
ATOM 4450 N N . THR B 1 213 ? -3.789 -36.125 4.375 1 93.12 213 THR B N 1
ATOM 4451 C CA . THR B 1 213 ? -4.52 -36.75 5.48 1 93.12 213 THR B CA 1
ATOM 4452 C C . THR B 1 213 ? -5.32 -37.938 4.992 1 93.12 213 THR B C 1
ATOM 4454 O O . THR B 1 213 ? -5.602 -38.062 3.801 1 93.12 213 THR B O 1
ATOM 4457 N N . PRO B 1 214 ? -5.668 -38.781 5.938 1 96.06 214 PRO B N 1
ATOM 4458 C CA . PRO B 1 214 ? -6.477 -39.938 5.527 1 96.06 214 PRO B CA 1
ATOM 4459 C C . PRO B 1 214 ? -7.773 -39.531 4.836 1 96.06 214 PRO B C 1
ATOM 4461 O O . PRO B 1 214 ? -8.164 -40.125 3.836 1 96.06 214 PRO B O 1
ATOM 4464 N N . GLU B 1 215 ? -8.398 -38.5 5.34 1 97.38 215 GLU B N 1
ATOM 4465 C CA . GLU B 1 215 ? -9.641 -38.031 4.75 1 97.38 215 GLU B CA 1
ATOM 4466 C C . GLU B 1 215 ? -9.414 -37.5 3.334 1 97.38 215 GLU B C 1
ATOM 4468 O O . GLU B 1 215 ? -10.234 -37.719 2.443 1 97.38 215 GLU B O 1
ATOM 4473 N N . ALA B 1 216 ? -8.312 -36.812 3.148 1 97.5 216 ALA B N 1
ATOM 4474 C CA . ALA B 1 216 ? -7.98 -36.281 1.829 1 97.5 216 ALA B CA 1
ATOM 4475 C C . ALA B 1 216 ? -7.664 -37.406 0.849 1 97.5 216 ALA B C 1
ATOM 4477 O O . ALA B 1 216 ? -8.07 -37.375 -0.314 1 97.5 216 ALA B O 1
ATOM 4478 N N . ARG B 1 217 ? -6.957 -38.375 1.298 1 97.12 217 ARG B N 1
ATOM 4479 C CA . ARG B 1 217 ? -6.625 -39.531 0.458 1 97.12 217 ARG B CA 1
ATOM 4480 C C . ARG B 1 217 ? -7.887 -40.25 0.009 1 97.12 217 ARG B C 1
ATOM 4482 O O . ARG B 1 217 ? -7.996 -40.656 -1.15 1 97.12 217 ARG B O 1
ATOM 4489 N N . ASP B 1 218 ? -8.781 -40.438 0.958 1 98 218 ASP B N 1
ATOM 4490 C CA . ASP B 1 218 ? -10.055 -41.094 0.635 1 98 218 ASP B CA 1
ATOM 4491 C C . ASP B 1 218 ? -10.82 -40.281 -0.412 1 98 218 ASP B C 1
ATOM 4493 O O . ASP B 1 218 ? -11.43 -40.844 -1.316 1 98 218 ASP B O 1
ATOM 4497 N N . ALA B 1 219 ? -10.758 -39 -0.255 1 98.31 219 ALA B N 1
ATOM 4498 C CA . ALA B 1 219 ? -11.469 -38.125 -1.177 1 98.31 219 ALA B CA 1
ATOM 4499 C C . ALA B 1 219 ? -10.859 -38.188 -2.574 1 98.31 219 ALA B C 1
ATOM 4501 O O . ALA B 1 219 ? -11.547 -37.938 -3.57 1 98.31 219 ALA B O 1
ATOM 4502 N N . LEU B 1 220 ? -9.594 -38.531 -2.697 1 98.5 220 LEU B N 1
ATOM 4503 C CA . LEU B 1 220 ? -8.875 -38.562 -3.969 1 98.5 220 LEU B CA 1
ATOM 4504 C C . LEU B 1 220 ? -9.062 -39.875 -4.691 1 98.5 220 LEU B C 1
ATOM 4506 O O . LEU B 1 220 ? -8.844 -39.969 -5.902 1 98.5 220 LEU B O 1
ATOM 4510 N N . ALA B 1 221 ? -9.453 -40.875 -3.996 1 97.94 221 ALA B N 1
ATOM 4511 C CA . ALA B 1 221 ? -9.484 -42.25 -4.52 1 97.94 221 ALA B CA 1
ATOM 4512 C C . ALA B 1 221 ? -10.367 -42.344 -5.758 1 97.94 221 ALA B C 1
ATOM 4514 O O . ALA B 1 221 ? -9.969 -42.938 -6.77 1 97.94 221 ALA B O 1
ATOM 4515 N N . PRO B 1 222 ? -11.594 -41.75 -5.699 1 97.75 222 PRO B N 1
ATOM 4516 C CA . PRO B 1 222 ? -12.43 -41.812 -6.898 1 97.75 222 PRO B CA 1
ATOM 4517 C C . PRO B 1 222 ? -11.797 -41.094 -8.094 1 97.75 222 PRO B C 1
ATOM 4519 O O . PRO B 1 222 ? -12.016 -41.5 -9.242 1 97.75 222 PRO B O 1
ATOM 4522 N N . ALA B 1 223 ? -11.094 -40.031 -7.832 1 98.19 223 ALA B N 1
ATOM 4523 C CA . ALA B 1 223 ? -10.414 -39.312 -8.906 1 98.19 223 ALA B CA 1
ATOM 4524 C C . ALA B 1 223 ? -9.336 -40.188 -9.547 1 98.19 223 ALA B C 1
ATOM 4526 O O . ALA B 1 223 ? -9.18 -40.188 -10.773 1 98.19 223 ALA B O 1
ATOM 4527 N N . VAL B 1 224 ? -8.602 -40.875 -8.742 1 98.31 224 VAL B N 1
ATOM 4528 C CA . VAL B 1 224 ? -7.586 -41.812 -9.258 1 98.31 224 VAL B CA 1
ATOM 4529 C C . VAL B 1 224 ? -8.25 -42.844 -10.141 1 98.31 224 VAL B C 1
ATOM 4531 O O . VAL B 1 224 ? -7.762 -43.156 -11.234 1 98.31 224 VAL B O 1
ATOM 4534 N N . ALA B 1 225 ? -9.289 -43.375 -9.664 1 97.88 225 ALA B N 1
ATOM 4535 C CA . ALA B 1 225 ? -10.016 -44.406 -10.422 1 97.88 225 ALA B CA 1
ATOM 4536 C C . ALA B 1 225 ? -10.469 -43.844 -11.773 1 97.88 225 ALA B C 1
ATOM 4538 O O . ALA B 1 225 ? -10.391 -44.562 -12.789 1 97.88 225 ALA B O 1
ATOM 4539 N N . ARG B 1 226 ? -10.93 -42.656 -11.742 1 97.69 226 ARG B N 1
ATOM 4540 C CA . ARG B 1 226 ? -11.367 -42 -12.977 1 97.69 226 ARG B CA 1
ATOM 4541 C C . ARG B 1 226 ? -10.211 -41.844 -13.953 1 97.69 226 ARG B C 1
ATOM 4543 O O . ARG B 1 226 ? -10.367 -42.094 -15.156 1 97.69 226 ARG B O 1
ATOM 4550 N N . ILE B 1 227 ? -9.109 -41.438 -13.492 1 98.44 227 ILE B N 1
ATOM 4551 C CA . ILE B 1 227 ? -7.914 -41.281 -14.312 1 98.44 227 ILE B CA 1
ATOM 4552 C C . ILE B 1 227 ? -7.5 -42.625 -14.898 1 98.44 227 ILE B C 1
ATOM 4554 O O . ILE B 1 227 ? -7.215 -42.719 -16.094 1 98.44 227 ILE B O 1
ATOM 4558 N N . GLU B 1 228 ? -7.547 -43.656 -14.078 1 97.81 228 GLU B N 1
ATOM 4559 C CA . GLU B 1 228 ? -7.148 -44.969 -14.523 1 97.81 228 GLU B CA 1
ATOM 4560 C C . GLU B 1 228 ? -8.125 -45.531 -15.555 1 97.81 228 GLU B C 1
ATOM 4562 O O . GLU B 1 228 ? -7.727 -46.25 -16.469 1 97.81 228 GLU B O 1
ATOM 4567 N N . THR B 1 229 ? -9.336 -45.219 -15.359 1 96.75 229 THR B N 1
ATOM 4568 C CA . THR B 1 229 ? -10.328 -45.656 -16.328 1 96.75 229 THR B CA 1
ATOM 4569 C C . THR B 1 229 ? -10.055 -45.031 -17.703 1 96.75 229 THR B C 1
ATOM 4571 O O . THR B 1 229 ? -10.188 -45.688 -18.734 1 96.75 229 THR B O 1
ATOM 4574 N N . ALA B 1 230 ? -9.648 -43.844 -17.719 1 96.75 230 ALA B N 1
ATOM 4575 C CA . ALA B 1 230 ? -9.453 -43.094 -18.953 1 96.75 230 ALA B CA 1
ATOM 4576 C C . ALA B 1 230 ? -8.102 -43.406 -19.578 1 96.75 230 ALA B C 1
ATOM 4578 O O . ALA B 1 230 ? -7.969 -43.438 -20.812 1 96.75 230 ALA B O 1
ATOM 4579 N N . LEU B 1 231 ? -7.051 -43.656 -18.734 1 97.19 231 LEU B N 1
ATOM 4580 C CA . LEU B 1 231 ? -5.691 -43.656 -19.281 1 97.19 231 LEU B CA 1
ATOM 4581 C C . LEU B 1 231 ? -5.016 -45 -19.047 1 97.19 231 LEU B C 1
ATOM 4583 O O . LEU B 1 231 ? -3.906 -45.25 -19.531 1 97.19 231 LEU B O 1
ATOM 4587 N N . GLY B 1 232 ? -5.664 -45.844 -18.297 1 95.88 232 GLY B N 1
ATOM 4588 C CA . GLY B 1 232 ? -5.082 -47.125 -17.953 1 95.88 232 GLY B CA 1
ATOM 4589 C C . GLY B 1 232 ? -4.637 -47.188 -16.5 1 95.88 232 GLY B C 1
ATOM 4590 O O . GLY B 1 232 ? -4.621 -46.188 -15.797 1 95.88 232 GLY B O 1
ATOM 4591 N N . ARG B 1 233 ? -4.219 -48.406 -16.109 1 97 233 ARG B N 1
ATOM 4592 C CA . ARG B 1 233 ? -3.836 -48.625 -14.727 1 97 233 ARG B CA 1
ATOM 4593 C C . ARG B 1 233 ? -2.5 -47.969 -14.406 1 97 233 ARG B C 1
ATOM 4595 O O . ARG B 1 233 ? -1.554 -48.062 -15.195 1 97 233 ARG B O 1
ATOM 4602 N N . ALA B 1 234 ? -2.463 -47.312 -13.305 1 98.12 234 ALA B N 1
ATOM 4603 C CA . ALA B 1 234 ? -1.234 -46.656 -12.852 1 98.12 234 ALA B CA 1
ATOM 4604 C C . ALA B 1 234 ? -0.377 -47.625 -12.039 1 98.12 234 ALA B C 1
ATOM 4606 O O . ALA B 1 234 ? -0.851 -48.219 -11.055 1 98.12 234 ALA B O 1
ATOM 4607 N N . ALA B 1 235 ? 0.846 -47.781 -12.398 1 98.31 235 ALA B N 1
ATOM 4608 C CA . ALA B 1 235 ? 1.778 -48.594 -11.633 1 98.31 235 ALA B CA 1
ATOM 4609 C C . ALA B 1 235 ? 2.363 -47.812 -10.461 1 98.31 235 ALA B C 1
ATOM 4611 O O . ALA B 1 235 ? 2.67 -46.625 -10.586 1 98.31 235 ALA B O 1
ATOM 4612 N N . PRO B 1 236 ? 2.529 -48.531 -9.312 1 98.19 236 PRO B N 1
ATOM 4613 C CA . PRO B 1 236 ? 3.135 -47.812 -8.172 1 98.19 236 PRO B CA 1
ATOM 4614 C C . PRO B 1 236 ? 4.574 -47.406 -8.438 1 98.19 236 PRO B C 1
ATOM 4616 O O . PRO B 1 236 ? 5.332 -48.125 -9.086 1 98.19 236 PRO B O 1
ATOM 4619 N N . ALA B 1 237 ? 4.918 -46.25 -8 1 98.25 237 ALA B N 1
ATOM 4620 C CA . ALA B 1 237 ? 6.273 -45.719 -8.125 1 98.25 237 ALA B CA 1
ATOM 4621 C C . ALA B 1 237 ? 6.641 -44.844 -6.918 1 98.25 237 ALA B C 1
ATOM 4623 O O . ALA B 1 237 ? 5.793 -44.156 -6.363 1 98.25 237 ALA B O 1
ATOM 4624 N N . THR B 1 238 ? 7.906 -44.938 -6.504 1 98 238 THR B N 1
ATOM 4625 C CA . THR B 1 238 ? 8.477 -44 -5.555 1 98 238 THR B CA 1
ATOM 4626 C C . THR B 1 238 ? 9.164 -42.844 -6.285 1 98 238 THR B C 1
ATOM 4628 O O . THR B 1 238 ? 10.102 -43.062 -7.051 1 98 238 THR B O 1
ATOM 4631 N N . VAL B 1 239 ? 8.75 -41.656 -6.043 1 98.19 239 VAL B N 1
ATOM 4632 C CA . VAL B 1 239 ? 9.156 -40.5 -6.844 1 98.19 239 VAL B CA 1
ATOM 4633 C C . VAL B 1 239 ? 10.438 -39.906 -6.27 1 98.19 239 VAL B C 1
ATOM 4635 O O . VAL B 1 239 ? 11.367 -39.594 -7.012 1 98.19 239 VAL B O 1
ATOM 4638 N N . ALA B 1 240 ? 10.492 -39.75 -5.004 1 97.56 240 ALA B N 1
ATOM 4639 C CA . ALA B 1 240 ? 11.641 -39.125 -4.367 1 97.56 240 ALA B CA 1
ATOM 4640 C C . ALA B 1 240 ? 12.836 -40.062 -4.336 1 97.56 240 ALA B C 1
ATOM 4642 O O . ALA B 1 240 ? 12.68 -41.25 -4.102 1 97.56 240 ALA B O 1
ATOM 4643 N N . ASP B 1 241 ? 14.008 -39.531 -4.57 1 97.88 241 ASP B N 1
ATOM 4644 C CA . ASP B 1 241 ? 15.234 -40.312 -4.5 1 97.88 241 ASP B CA 1
ATOM 4645 C C . ASP B 1 241 ? 15.945 -40.094 -3.168 1 97.88 241 ASP B C 1
ATOM 4647 O O . ASP B 1 241 ? 17.031 -40.656 -2.945 1 97.88 241 ASP B O 1
ATOM 4651 N N . ARG B 1 242 ? 15.453 -39.281 -2.383 1 97.94 242 ARG B N 1
ATOM 4652 C CA . ARG B 1 242 ? 15.883 -38.906 -1.039 1 97.94 242 ARG B CA 1
ATOM 4653 C C . ARG B 1 242 ? 14.695 -38.438 -0.206 1 97.94 242 ARG B C 1
ATOM 4655 O O . ARG B 1 242 ? 13.578 -38.312 -0.715 1 97.94 242 ARG B O 1
ATOM 4662 N N . PRO B 1 243 ? 14.914 -38.25 1.112 1 96.44 243 PRO B N 1
ATOM 4663 C CA . PRO B 1 243 ? 13.781 -37.719 1.886 1 96.44 243 PRO B CA 1
ATOM 4664 C C . PRO B 1 243 ? 13.195 -36.469 1.29 1 96.44 243 PRO B C 1
ATOM 4666 O O . PRO B 1 243 ? 13.938 -35.562 0.873 1 96.44 243 PRO B O 1
ATOM 4669 N N . LEU B 1 244 ? 11.906 -36.344 1.286 1 96.56 244 LEU B N 1
ATOM 4670 C CA . LEU B 1 244 ? 11.203 -35.219 0.712 1 96.56 244 LEU B CA 1
ATOM 4671 C C . LEU B 1 244 ? 11.656 -33.906 1.376 1 96.56 244 LEU B C 1
ATOM 4673 O O . LEU B 1 244 ? 11.727 -32.875 0.724 1 96.56 244 LEU B O 1
ATOM 4677 N N . SER B 1 245 ? 11.969 -33.969 2.646 1 95.94 245 SER B N 1
ATOM 4678 C CA . SER B 1 245 ? 12.43 -32.812 3.377 1 95.94 245 SER B CA 1
ATOM 4679 C C . SER B 1 245 ? 13.727 -32.25 2.781 1 95.94 245 SER B C 1
ATOM 4681 O O . SER B 1 245 ? 13.938 -31.047 2.768 1 95.94 245 SER B O 1
ATOM 4683 N N . ASP B 1 246 ? 14.602 -33.156 2.326 1 97.56 246 ASP B N 1
ATOM 4684 C CA . ASP B 1 246 ? 15.859 -32.719 1.715 1 97.56 246 ASP B CA 1
ATOM 4685 C C . ASP B 1 246 ? 15.609 -32 0.388 1 97.56 246 ASP B C 1
ATOM 4687 O O . ASP B 1 246 ? 16.297 -31.047 0.05 1 97.56 246 ASP B O 1
ATOM 4691 N N . LEU B 1 247 ? 14.672 -32.531 -0.323 1 98.25 247 LEU B N 1
ATOM 4692 C CA . LEU B 1 247 ? 14.297 -31.875 -1.575 1 98.25 247 LEU B CA 1
ATOM 4693 C C . LEU B 1 247 ? 13.688 -30.5 -1.313 1 98.25 247 LEU B C 1
ATOM 4695 O O . LEU B 1 247 ? 13.992 -29.531 -2.01 1 98.25 247 LEU B O 1
ATOM 4699 N N . TRP B 1 248 ? 12.883 -30.453 -0.297 1 97.5 248 TRP B N 1
ATOM 4700 C CA . TRP B 1 248 ? 12.258 -29.188 0.078 1 97.5 248 TRP B CA 1
ATOM 4701 C C . TRP B 1 248 ? 13.312 -28.156 0.469 1 97.5 248 TRP B C 1
ATOM 4703 O O . TRP B 1 248 ? 13.242 -27 0.056 1 97.5 248 TRP B O 1
ATOM 4713 N N . TRP B 1 249 ? 14.273 -28.531 1.224 1 98 249 TRP B N 1
ATOM 4714 C CA . TRP B 1 249 ? 15.312 -27.609 1.648 1 98 249 TRP B CA 1
ATOM 4715 C C . TRP B 1 249 ? 16.156 -27.156 0.461 1 98 249 TRP B C 1
ATOM 4717 O O . TRP B 1 249 ? 16.562 -25.984 0.388 1 98 249 TRP B O 1
ATOM 4727 N N . ALA B 1 250 ? 16.422 -28.078 -0.43 1 98.69 250 ALA B N 1
ATOM 4728 C CA . ALA B 1 250 ? 17.141 -27.688 -1.637 1 98.69 250 ALA B CA 1
ATOM 4729 C C . ALA B 1 250 ? 16.375 -26.625 -2.41 1 98.69 250 ALA B C 1
ATOM 4731 O O . ALA B 1 250 ? 16.938 -25.609 -2.824 1 98.69 250 ALA B O 1
ATOM 4732 N N . PHE B 1 251 ? 15.148 -26.859 -2.557 1 98.62 251 PHE B N 1
ATOM 4733 C CA . PHE B 1 251 ? 14.273 -25.891 -3.201 1 98.62 251 PHE B CA 1
ATOM 4734 C C . PHE B 1 251 ? 14.336 -24.547 -2.473 1 98.62 251 PHE B C 1
ATOM 4736 O O . PHE B 1 251 ? 14.508 -23.5 -3.1 1 98.62 251 PHE B O 1
ATOM 4743 N N . ARG B 1 252 ? 14.164 -24.578 -1.191 1 98.19 252 ARG B N 1
ATOM 4744 C CA . ARG B 1 252 ? 14.109 -23.375 -0.364 1 98.19 252 ARG B CA 1
ATOM 4745 C C . ARG B 1 252 ? 15.391 -22.547 -0.502 1 98.19 252 ARG B C 1
ATOM 4747 O O . ARG B 1 252 ? 15.336 -21.328 -0.589 1 98.19 252 ARG B O 1
ATOM 4754 N N . TYR B 1 253 ? 16.547 -23.219 -0.554 1 98.81 253 TYR B N 1
ATOM 4755 C CA . TYR B 1 253 ? 17.812 -22.516 -0.67 1 98.81 253 TYR B CA 1
ATOM 4756 C C . TYR B 1 253 ? 17.984 -21.906 -2.059 1 98.81 253 TYR B C 1
ATOM 4758 O O . TYR B 1 253 ? 18.438 -20.766 -2.195 1 98.81 253 TYR B O 1
ATOM 4766 N N . VAL B 1 254 ? 17.594 -22.625 -3.098 1 98.88 254 VAL B N 1
ATOM 4767 C CA . VAL B 1 254 ? 17.672 -22.078 -4.449 1 98.88 254 VAL B CA 1
ATOM 4768 C C . VAL B 1 254 ? 16.734 -20.875 -4.574 1 98.88 254 VAL B C 1
ATOM 4770 O O . VAL B 1 254 ? 17.141 -19.797 -5.035 1 98.88 254 VAL B O 1
ATOM 4773 N N . GLN B 1 255 ? 15.531 -21.016 -4.137 1 98.75 255 GLN B N 1
ATOM 4774 C CA . GLN B 1 255 ? 14.539 -19.953 -4.195 1 98.75 255 GLN B CA 1
ATOM 4775 C C . GLN B 1 255 ? 15.008 -18.719 -3.408 1 98.75 255 GLN B C 1
ATOM 4777 O O . GLN B 1 255 ? 14.938 -17.594 -3.904 1 98.75 255 GLN B O 1
ATOM 4782 N N . GLY B 1 256 ? 15.43 -19 -2.154 1 98.75 256 GLY B N 1
ATOM 4783 C CA . GLY B 1 256 ? 15.867 -17.906 -1.313 1 98.75 256 GLY B CA 1
ATOM 4784 C C . GLY B 1 256 ? 17.016 -17.109 -1.917 1 98.75 256 GLY B C 1
ATOM 4785 O O . GLY B 1 256 ? 16.984 -15.875 -1.928 1 98.75 256 GLY B O 1
ATOM 4786 N N . TRP B 1 257 ? 17.984 -17.828 -2.441 1 98.81 257 TRP B N 1
ATOM 4787 C CA . TRP B 1 257 ? 19.156 -17.203 -3.057 1 98.81 257 TRP B CA 1
ATOM 4788 C C . TRP B 1 257 ? 18.734 -16.297 -4.211 1 98.81 257 TRP B C 1
ATOM 4790 O O . TRP B 1 257 ? 19.141 -15.133 -4.273 1 98.81 257 TRP B O 1
ATOM 4800 N N . GLU B 1 258 ? 17.938 -16.766 -5.055 1 98.81 258 GLU B N 1
ATOM 4801 C CA . GLU B 1 258 ? 17.547 -16.031 -6.246 1 98.81 258 GLU B CA 1
ATOM 4802 C C . GLU B 1 258 ? 16.547 -14.922 -5.902 1 98.81 258 GLU B C 1
ATOM 4804 O O . GLU B 1 258 ? 16.547 -13.859 -6.523 1 98.81 258 GLU B O 1
ATOM 4809 N N . ALA B 1 259 ? 15.688 -15.164 -4.922 1 98.88 259 ALA B N 1
ATOM 4810 C CA . ALA B 1 259 ? 14.734 -14.148 -4.504 1 98.88 259 ALA B CA 1
ATOM 4811 C C . ALA B 1 259 ? 15.453 -12.906 -3.982 1 98.88 259 ALA B C 1
ATOM 4813 O O . ALA B 1 259 ? 15.055 -11.773 -4.293 1 98.88 259 ALA B O 1
ATOM 4814 N N . TRP B 1 260 ? 16.469 -13.125 -3.178 1 98.75 260 TRP B N 1
ATOM 4815 C CA . TRP B 1 260 ? 17.203 -11.984 -2.643 1 98.75 260 TRP B CA 1
ATOM 4816 C C . TRP B 1 260 ? 17.953 -11.242 -3.752 1 98.75 260 TRP B C 1
ATOM 4818 O O . TRP B 1 260 ? 18.047 -10.016 -3.732 1 98.75 260 TRP B O 1
ATOM 4828 N N . ARG B 1 261 ? 18.453 -11.953 -4.68 1 98.19 261 ARG B N 1
ATOM 4829 C CA . ARG B 1 261 ? 19.125 -11.336 -5.812 1 98.19 261 ARG B CA 1
ATOM 4830 C C . ARG B 1 261 ? 18.156 -10.523 -6.656 1 98.19 261 ARG B C 1
ATOM 4832 O O . ARG B 1 261 ? 18.516 -9.484 -7.215 1 98.19 261 ARG B O 1
ATOM 4839 N N . SER B 1 262 ? 16.953 -10.977 -6.707 1 98.31 262 SER B N 1
ATOM 4840 C CA . SER B 1 262 ? 15.922 -10.328 -7.512 1 98.31 262 SER B CA 1
ATOM 4841 C C . SER B 1 262 ? 15.391 -9.07 -6.82 1 98.31 262 SER B C 1
ATOM 4843 O O . SER B 1 262 ? 15.203 -8.039 -7.461 1 98.31 262 SER B O 1
ATOM 4845 N N . ASP B 1 263 ? 15.156 -9.141 -5.504 1 98.44 263 ASP B N 1
ATOM 4846 C CA . ASP B 1 263 ? 14.336 -8.117 -4.867 1 98.44 263 ASP B CA 1
ATOM 4847 C C . ASP B 1 263 ? 15.086 -7.449 -3.717 1 98.44 263 ASP B C 1
ATOM 4849 O O . ASP B 1 263 ? 14.672 -6.398 -3.223 1 98.44 263 ASP B O 1
ATOM 4853 N N . GLY B 1 264 ? 16.203 -8.023 -3.23 1 98.44 264 GLY B N 1
ATOM 4854 C CA . GLY B 1 264 ? 16.875 -7.566 -2.027 1 98.44 264 GLY B CA 1
ATOM 4855 C C . GLY B 1 264 ? 17.312 -6.117 -2.1 1 98.44 264 GLY B C 1
ATOM 4856 O O . GLY B 1 264 ? 17.094 -5.352 -1.158 1 98.44 264 GLY B O 1
ATOM 4857 N N . GLU B 1 265 ? 17.938 -5.738 -3.236 1 97.62 265 GLU B N 1
ATOM 4858 C CA . GLU B 1 265 ? 18.406 -4.363 -3.408 1 97.62 265 GLU B CA 1
ATOM 4859 C C . GLU B 1 265 ? 17.234 -3.381 -3.361 1 97.62 265 GLU B C 1
ATOM 4861 O O . GLU B 1 265 ? 17.312 -2.342 -2.703 1 97.62 265 GLU B O 1
ATOM 4866 N N . LEU B 1 266 ? 16.188 -3.707 -4.07 1 97.12 266 LEU B N 1
ATOM 4867 C CA . LEU B 1 266 ? 14.992 -2.877 -4.078 1 97.12 266 LEU B CA 1
ATOM 4868 C C . LEU B 1 266 ? 14.438 -2.705 -2.666 1 97.12 266 LEU B C 1
ATOM 4870 O O . LEU B 1 266 ? 14.102 -1.592 -2.256 1 97.12 266 LEU B O 1
ATOM 4874 N N . ILE B 1 267 ? 14.336 -3.795 -1.917 1 98.19 267 ILE B N 1
ATOM 4875 C CA . ILE B 1 267 ? 13.781 -3.811 -0.568 1 98.19 267 ILE B CA 1
ATOM 4876 C C . ILE B 1 267 ? 14.602 -2.893 0.337 1 98.19 267 ILE B C 1
ATOM 4878 O O . ILE B 1 267 ? 14.039 -2.057 1.052 1 98.19 267 ILE B O 1
ATOM 4882 N N . GLU B 1 268 ? 15.875 -2.992 0.266 1 97.06 268 GLU B N 1
ATOM 4883 C CA . GLU B 1 268 ? 16.75 -2.232 1.16 1 97.06 268 GLU B CA 1
ATOM 4884 C C . GLU B 1 268 ? 16.859 -0.776 0.715 1 97.06 268 GLU B C 1
ATOM 4886 O O . GLU B 1 268 ? 16.812 0.136 1.542 1 97.06 268 GLU B O 1
ATOM 4891 N N . GLN B 1 269 ? 16.969 -0.489 -0.563 1 96 269 GLN B N 1
ATOM 4892 C CA . GLN B 1 269 ? 17.172 0.862 -1.074 1 96 269 GLN B CA 1
ATOM 4893 C C . GLN B 1 269 ? 15.953 1.736 -0.837 1 96 269 GLN B C 1
ATOM 4895 O O . GLN B 1 269 ? 16.078 2.928 -0.55 1 96 269 GLN B O 1
ATOM 4900 N N . HIS B 1 270 ? 14.781 1.18 -0.928 1 95.94 270 HIS B N 1
ATOM 4901 C CA . HIS B 1 270 ? 13.562 1.972 -0.815 1 95.94 270 HIS B CA 1
ATOM 4902 C C . HIS B 1 270 ? 12.867 1.732 0.523 1 95.94 270 HIS B C 1
ATOM 4904 O O . HIS B 1 270 ? 11.828 2.33 0.804 1 95.94 270 HIS B O 1
ATOM 4910 N N . GLY B 1 271 ? 13.453 0.876 1.32 1 95.75 271 GLY B N 1
ATOM 4911 C CA . GLY B 1 271 ? 12.836 0.613 2.611 1 95.75 271 GLY B CA 1
ATOM 4912 C C . GLY B 1 271 ? 11.422 0.089 2.5 1 95.75 271 GLY B C 1
ATOM 4913 O O . GLY B 1 271 ? 10.508 0.608 3.148 1 95.75 271 GLY B O 1
ATOM 4914 N N . LEU B 1 272 ? 11.195 -0.954 1.695 1 97.69 272 LEU B N 1
ATOM 4915 C CA . LEU B 1 272 ? 9.859 -1.498 1.501 1 97.69 272 LEU B CA 1
ATOM 4916 C C . LEU B 1 272 ? 9.25 -1.936 2.83 1 97.69 272 LEU B C 1
ATOM 4918 O O . LEU B 1 272 ? 9.922 -2.578 3.643 1 97.69 272 LEU B O 1
ATOM 4922 N N . GLU B 1 273 ? 8 -1.491 3.066 1 97.38 273 GLU B N 1
ATOM 4923 C CA . GLU B 1 273 ? 7.211 -2.117 4.121 1 97.38 273 GLU B CA 1
ATOM 4924 C C . GLU B 1 273 ? 6.66 -3.465 3.672 1 97.38 273 GLU B C 1
ATOM 4926 O O . GLU B 1 273 ? 5.906 -3.541 2.699 1 97.38 273 GLU B O 1
ATOM 4931 N N . LEU B 1 274 ? 7.043 -4.516 4.383 1 98.19 274 LEU B N 1
ATOM 4932 C CA . LEU B 1 274 ? 6.625 -5.867 4.02 1 98.19 274 LEU B CA 1
ATOM 4933 C C . LEU B 1 274 ? 5.695 -6.449 5.078 1 98.19 274 LEU B C 1
ATOM 4935 O O . LEU B 1 274 ? 5.855 -6.176 6.27 1 98.19 274 LEU B O 1
ATOM 4939 N N . GLY B 1 275 ? 4.645 -7.219 4.57 1 96.69 275 GLY B N 1
ATOM 4940 C CA . GLY B 1 275 ? 3.939 -8.055 5.531 1 96.69 275 GLY B CA 1
ATOM 4941 C C . GLY B 1 275 ? 4.859 -8.969 6.312 1 96.69 275 GLY B C 1
ATOM 4942 O O . GLY B 1 275 ? 5.91 -9.375 5.812 1 96.69 275 GLY B O 1
ATOM 4943 N N . ALA B 1 276 ? 4.496 -9.359 7.504 1 94.44 276 ALA B N 1
ATOM 4944 C CA . ALA B 1 276 ? 5.359 -10.07 8.445 1 94.44 276 ALA B CA 1
ATOM 4945 C C . ALA B 1 276 ? 5.867 -11.375 7.848 1 94.44 276 ALA B C 1
ATOM 4947 O O . ALA B 1 276 ? 7.047 -11.711 7.977 1 94.44 276 ALA B O 1
ATOM 4948 N N . ASP B 1 277 ? 5.051 -12.18 7.223 1 93.25 277 ASP B N 1
ATOM 4949 C CA . ASP B 1 277 ? 5.441 -13.469 6.656 1 93.25 277 ASP B CA 1
ATOM 4950 C C . ASP B 1 277 ? 6.43 -13.281 5.508 1 93.25 277 ASP B C 1
ATOM 4952 O O . ASP B 1 277 ? 7.438 -13.984 5.43 1 93.25 277 ASP B O 1
ATOM 4956 N N . VAL B 1 278 ? 6.145 -12.344 4.605 1 96.62 278 VAL B N 1
ATOM 4957 C CA . VAL B 1 278 ? 7.008 -12.07 3.459 1 96.62 278 VAL B CA 1
ATOM 4958 C C . VAL B 1 278 ? 8.344 -11.516 3.941 1 96.62 278 VAL B C 1
ATOM 4960 O O . VAL B 1 278 ? 9.406 -11.891 3.428 1 96.62 278 VAL B O 1
ATOM 4963 N N . ALA B 1 279 ? 8.266 -10.633 4.969 1 97.94 279 ALA B N 1
ATOM 4964 C CA . ALA B 1 279 ? 9.492 -10.109 5.562 1 97.94 279 ALA B CA 1
ATOM 4965 C C . ALA B 1 279 ? 10.375 -11.25 6.078 1 97.94 279 ALA B C 1
ATOM 4967 O O . ALA B 1 279 ? 11.594 -11.234 5.871 1 97.94 279 ALA B O 1
ATOM 4968 N N . ALA B 1 280 ? 9.797 -12.195 6.75 1 96.5 280 ALA B N 1
ATOM 4969 C CA . ALA B 1 280 ? 10.539 -13.328 7.293 1 96.5 280 ALA B CA 1
ATOM 4970 C C . ALA B 1 280 ? 11.188 -14.148 6.176 1 96.5 280 ALA B C 1
ATOM 4972 O O . ALA B 1 280 ? 12.312 -14.625 6.316 1 96.5 280 ALA B O 1
ATOM 4973 N N . ARG B 1 281 ? 10.492 -14.336 5.102 1 96.56 281 ARG B N 1
ATOM 4974 C CA . ARG B 1 281 ? 11.016 -15.117 3.984 1 96.56 281 ARG B CA 1
ATOM 4975 C C . ARG B 1 281 ? 12.203 -14.406 3.332 1 96.56 281 ARG B C 1
ATOM 4977 O O . ARG B 1 281 ? 13.188 -15.047 2.963 1 96.56 281 ARG B O 1
ATOM 4984 N N . PHE B 1 282 ? 12.109 -13.086 3.227 1 98.62 282 PHE B N 1
ATOM 4985 C CA . PHE B 1 282 ? 13.234 -12.359 2.637 1 98.62 282 PHE B CA 1
ATOM 4986 C C . PHE B 1 282 ? 14.406 -12.297 3.607 1 98.62 282 PHE B C 1
ATOM 4988 O O . PHE B 1 282 ? 15.562 -12.281 3.189 1 98.62 282 PHE B O 1
ATOM 4995 N N . ALA B 1 283 ? 14.094 -12.242 4.902 1 98.62 283 ALA B N 1
ATOM 4996 C CA . ALA B 1 283 ? 15.18 -12.344 5.875 1 98.62 283 ALA B CA 1
ATOM 4997 C C . ALA B 1 283 ? 15.945 -13.648 5.711 1 98.62 283 ALA B C 1
ATOM 4999 O O . ALA B 1 283 ? 17.172 -13.664 5.73 1 98.62 283 ALA B O 1
ATOM 5000 N N . PHE B 1 284 ? 15.234 -14.773 5.59 1 98.44 284 PHE B N 1
ATOM 5001 C CA . PHE B 1 284 ? 15.859 -16.047 5.293 1 98.44 284 PHE B CA 1
ATOM 5002 C C . PHE B 1 284 ? 16.672 -15.977 4.004 1 98.44 284 PHE B C 1
ATOM 5004 O O . PHE B 1 284 ? 17.828 -16.406 3.959 1 98.44 284 PHE B O 1
ATOM 5011 N N . SER B 1 285 ? 16.047 -15.422 2.982 1 98.81 285 SER B N 1
ATOM 5012 C CA . SER B 1 285 ? 16.672 -15.305 1.674 1 98.81 285 SER B CA 1
ATOM 5013 C C . SER B 1 285 ? 18 -14.555 1.768 1 98.81 285 SER B C 1
ATOM 5015 O O . SER B 1 285 ? 19 -14.961 1.158 1 98.81 285 SER B O 1
ATOM 5017 N N . LYS B 1 286 ? 18.016 -13.484 2.461 1 98.75 286 LYS B N 1
ATOM 5018 C CA . LYS B 1 286 ? 19.203 -12.664 2.646 1 98.75 286 LYS B CA 1
ATOM 5019 C C . LYS B 1 286 ? 20.328 -13.469 3.297 1 98.75 286 LYS B C 1
ATOM 5021 O O . LYS B 1 286 ? 21.516 -13.234 3.016 1 98.75 286 LYS B O 1
ATOM 5026 N N . ALA B 1 287 ? 20.016 -14.391 4.082 1 98.75 287 ALA B N 1
ATOM 5027 C CA . ALA B 1 287 ? 20.984 -15.141 4.887 1 98.75 287 ALA B CA 1
ATOM 5028 C C . ALA B 1 287 ? 21.516 -16.344 4.121 1 98.75 287 ALA B C 1
ATOM 5030 O O . ALA B 1 287 ? 22.484 -16.969 4.539 1 98.75 287 ALA B O 1
ATOM 5031 N N . VAL B 1 288 ? 20.906 -16.781 2.998 1 98.88 288 VAL B N 1
ATOM 5032 C CA . VAL B 1 288 ? 21.344 -17.953 2.234 1 98.88 288 VAL B CA 1
ATOM 5033 C C . VAL B 1 288 ? 22.75 -17.703 1.699 1 98.88 288 VAL B C 1
ATOM 5035 O O . VAL B 1 288 ? 23.031 -16.672 1.095 1 98.88 288 VAL B O 1
ATOM 5038 N N . THR B 1 289 ? 23.688 -18.609 1.915 1 98.75 289 THR B N 1
ATOM 5039 C CA . THR B 1 289 ? 25.078 -18.484 1.486 1 98.75 289 THR B CA 1
ATOM 5040 C C . THR B 1 289 ? 25.266 -19.094 0.102 1 98.75 289 THR B C 1
ATOM 5042 O O . THR B 1 289 ? 24.453 -19.891 -0.352 1 98.75 289 THR B O 1
ATOM 5045 N N . ARG B 1 290 ? 26.359 -18.688 -0.511 1 98.5 290 ARG B N 1
ATOM 5046 C CA . ARG B 1 290 ? 26.734 -19.25 -1.801 1 98.5 290 ARG B CA 1
ATOM 5047 C C . ARG B 1 290 ? 26.906 -20.766 -1.702 1 98.5 290 ARG B C 1
ATOM 5049 O O . ARG B 1 290 ? 26.5 -21.5 -2.604 1 98.5 290 ARG B O 1
ATOM 5056 N N . SER B 1 291 ? 27.453 -21.219 -0.583 1 98.69 291 SER B N 1
ATOM 5057 C CA . SER B 1 291 ? 27.656 -22.656 -0.378 1 98.69 291 SER B CA 1
ATOM 5058 C C . SER B 1 291 ? 26.344 -23.406 -0.306 1 98.69 291 SER B C 1
ATOM 5060 O O . SER B 1 291 ? 26.188 -24.469 -0.906 1 98.69 291 SER B O 1
ATOM 5062 N N . GLN B 1 292 ? 25.406 -22.875 0.397 1 98.81 292 GLN B N 1
ATOM 5063 C CA . GLN B 1 292 ? 24.094 -23.484 0.496 1 98.81 292 GLN B CA 1
ATOM 5064 C C . GLN B 1 292 ? 23.406 -23.547 -0.868 1 98.81 292 GLN B C 1
ATOM 5066 O O . GLN B 1 292 ? 22.781 -24.562 -1.215 1 98.81 292 GLN B O 1
ATOM 5071 N N . PHE B 1 293 ? 23.578 -22.469 -1.626 1 98.75 293 PHE B N 1
ATOM 5072 C CA . PHE B 1 293 ? 23.016 -22.422 -2.969 1 98.75 293 PHE B CA 1
ATOM 5073 C C . PHE B 1 293 ? 23.656 -23.469 -3.861 1 98.75 293 PHE B C 1
ATOM 5075 O O . PHE B 1 293 ? 22.969 -24.188 -4.586 1 98.75 293 PHE B O 1
ATOM 5082 N N . ASP B 1 294 ? 24.922 -23.578 -3.773 1 98.75 294 ASP B N 1
ATOM 5083 C CA . ASP B 1 294 ? 25.641 -24.531 -4.613 1 98.75 294 ASP B CA 1
ATOM 5084 C C . ASP B 1 294 ? 25.281 -25.969 -4.266 1 98.75 294 ASP B C 1
ATOM 5086 O O . ASP B 1 294 ? 25.062 -26.781 -5.156 1 98.75 294 ASP B O 1
ATOM 5090 N N . GLU B 1 295 ? 25.234 -26.281 -3.006 1 98.75 295 GLU B N 1
ATOM 5091 C CA . GLU B 1 295 ? 24.844 -27.609 -2.564 1 98.75 295 GLU B CA 1
ATOM 5092 C C . GLU B 1 295 ? 23.422 -27.938 -2.977 1 98.75 295 GLU B C 1
ATOM 5094 O O . GLU B 1 295 ? 23.141 -29.047 -3.449 1 98.75 295 GLU B O 1
ATOM 5099 N N . ALA B 1 296 ? 22.562 -27.016 -2.758 1 98.81 296 ALA B N 1
ATOM 5100 C CA . ALA B 1 296 ? 21.156 -27.188 -3.137 1 98.81 296 ALA B CA 1
ATOM 5101 C C . ALA B 1 296 ? 21.016 -27.375 -4.645 1 98.81 296 ALA B C 1
ATOM 5103 O O . ALA B 1 296 ? 20.188 -28.156 -5.105 1 98.81 296 ALA B O 1
ATOM 5104 N N . SER B 1 297 ? 21.828 -26.641 -5.398 1 98.75 297 SER B N 1
ATOM 5105 C CA . SER B 1 297 ? 21.797 -26.766 -6.855 1 98.75 297 SER B CA 1
ATOM 5106 C C . SER B 1 297 ? 22.25 -28.141 -7.309 1 98.75 297 SER B C 1
ATOM 5108 O O . SER B 1 297 ? 21.766 -28.656 -8.312 1 98.75 297 SER B O 1
ATOM 5110 N N . ALA B 1 298 ? 23.156 -28.688 -6.582 1 98.75 298 ALA B N 1
ATOM 5111 C CA . ALA B 1 298 ? 23.578 -30.047 -6.875 1 98.75 298 ALA B CA 1
ATOM 5112 C C . ALA B 1 298 ? 22.453 -31.047 -6.617 1 98.75 298 ALA B C 1
ATOM 5114 O O . ALA B 1 298 ? 22.219 -31.953 -7.426 1 98.75 298 ALA B O 1
ATOM 5115 N N . VAL B 1 299 ? 21.812 -30.891 -5.496 1 98.81 299 VAL B N 1
ATOM 5116 C CA . VAL B 1 299 ? 20.656 -31.734 -5.176 1 98.81 299 VAL B CA 1
ATOM 5117 C C . VAL B 1 299 ? 19.609 -31.594 -6.27 1 98.81 299 VAL B C 1
ATOM 5119 O O . VAL B 1 299 ? 19.016 -32.594 -6.711 1 98.81 299 VAL B O 1
ATOM 5122 N N . ARG B 1 300 ? 19.344 -30.359 -6.684 1 98.75 300 ARG B N 1
ATOM 5123 C CA . ARG B 1 300 ? 18.391 -30.094 -7.746 1 98.75 300 ARG B CA 1
ATOM 5124 C C . ARG B 1 300 ? 18.75 -30.828 -9.023 1 98.75 300 ARG B C 1
ATOM 5126 O O . ARG B 1 300 ? 17.906 -31.469 -9.641 1 98.75 300 ARG B O 1
ATOM 5133 N N . ARG B 1 301 ? 20.016 -30.75 -9.438 1 98.56 301 ARG B N 1
ATOM 5134 C CA . ARG B 1 301 ? 20.484 -31.422 -10.641 1 98.56 301 ARG B CA 1
ATOM 5135 C C . ARG B 1 301 ? 20.281 -32.938 -10.547 1 98.56 301 ARG B C 1
ATOM 5137 O O . ARG B 1 301 ? 19.812 -33.562 -11.492 1 98.56 301 ARG B O 1
ATOM 5144 N N . ASP B 1 302 ? 20.656 -33.438 -9.422 1 98.75 302 ASP B N 1
ATOM 5145 C CA . ASP B 1 302 ? 20.516 -34.875 -9.211 1 98.75 302 ASP B CA 1
ATOM 5146 C C . ASP B 1 302 ? 19.062 -35.312 -9.289 1 98.75 302 ASP B C 1
ATOM 5148 O O . ASP B 1 302 ? 18.734 -36.344 -9.914 1 98.75 302 ASP B O 1
ATOM 5152 N N . PHE B 1 303 ? 18.25 -34.656 -8.625 1 98.69 303 PHE B N 1
ATOM 5153 C CA . PHE B 1 303 ? 16.828 -35 -8.594 1 98.69 303 PHE B CA 1
ATOM 5154 C C . PHE B 1 303 ? 16.203 -34.875 -9.977 1 98.69 303 PHE B C 1
ATOM 5156 O O . PHE B 1 303 ? 15.383 -35.688 -10.375 1 98.69 303 PHE B O 1
ATOM 5163 N N . THR B 1 304 ? 16.531 -33.781 -10.664 1 98.75 304 THR B N 1
ATOM 5164 C CA . THR B 1 304 ? 16.031 -33.594 -12.023 1 98.75 304 THR B CA 1
ATOM 5165 C C . THR B 1 304 ? 16.391 -34.781 -12.898 1 98.75 304 THR B C 1
ATOM 5167 O O . THR B 1 304 ? 15.539 -35.312 -13.625 1 98.75 304 THR B O 1
ATOM 5170 N N . ALA B 1 305 ? 17.594 -35.25 -12.758 1 98.69 305 ALA B N 1
ATOM 5171 C CA . ALA B 1 305 ? 18.047 -36.406 -13.516 1 98.69 305 ALA B CA 1
ATOM 5172 C C . ALA B 1 305 ? 17.266 -37.656 -13.102 1 98.69 305 ALA B C 1
ATOM 5174 O O . ALA B 1 305 ? 16.859 -38.438 -13.953 1 98.69 305 ALA B O 1
ATOM 5175 N N . HIS B 1 306 ? 17.125 -37.812 -11.844 1 98.75 306 HIS B N 1
ATOM 5176 C CA . HIS B 1 306 ? 16.391 -38.969 -11.312 1 98.75 306 HIS B CA 1
ATOM 5177 C C . HIS B 1 306 ? 14.953 -39 -11.836 1 98.75 306 HIS B C 1
ATOM 5179 O O . HIS B 1 306 ? 14.492 -40 -12.344 1 98.75 306 HIS B O 1
ATOM 5185 N N . LEU B 1 307 ? 14.258 -37.875 -11.711 1 98.69 307 LEU B N 1
ATOM 5186 C CA . LEU B 1 307 ? 12.875 -37.812 -12.156 1 98.69 307 LEU B CA 1
ATOM 5187 C C . LEU B 1 307 ? 12.773 -38.031 -13.664 1 98.69 307 LEU B C 1
ATOM 5189 O O . LEU B 1 307 ? 11.828 -38.656 -14.141 1 98.69 307 LEU B O 1
ATOM 5193 N N . GLY B 1 308 ? 13.703 -37.469 -14.391 1 98.69 308 GLY B N 1
ATOM 5194 C CA . GLY B 1 308 ? 13.773 -37.719 -15.82 1 98.69 308 GLY B CA 1
ATOM 5195 C C . GLY B 1 308 ? 13.883 -39.188 -16.188 1 98.69 308 GLY B C 1
ATOM 5196 O O . GLY B 1 308 ? 13.227 -39.656 -17.125 1 98.69 308 GLY B O 1
ATOM 5197 N N . ARG B 1 309 ? 14.688 -39.875 -15.422 1 98.5 309 ARG B N 1
ATOM 5198 C CA . ARG B 1 309 ? 14.836 -41.312 -15.656 1 98.5 309 ARG B CA 1
ATOM 5199 C C . ARG B 1 309 ? 13.562 -42.062 -15.289 1 98.5 309 ARG B C 1
ATOM 5201 O O . ARG B 1 309 ? 13.148 -43 -16 1 98.5 309 ARG B O 1
ATOM 5208 N N . LEU B 1 310 ? 13.039 -41.688 -14.188 1 98.5 310 LEU B N 1
ATOM 5209 C CA . LEU B 1 310 ? 11.828 -42.344 -13.711 1 98.5 310 LEU B CA 1
ATOM 5210 C C . LEU B 1 310 ? 10.703 -42.219 -14.742 1 98.5 310 LEU B C 1
ATOM 5212 O O . LEU B 1 310 ? 9.992 -43.188 -15.008 1 98.5 310 LEU B O 1
ATOM 5216 N N . LEU B 1 311 ? 10.523 -41.062 -15.344 1 98.5 311 LEU B N 1
ATOM 5217 C CA . LEU B 1 311 ? 9.414 -40.812 -16.25 1 98.5 311 LEU B CA 1
ATOM 5218 C C . LEU B 1 311 ? 9.75 -41.25 -17.672 1 98.5 311 LEU B C 1
ATOM 5220 O O . LEU B 1 311 ? 8.875 -41.719 -18.406 1 98.5 311 LEU B O 1
ATOM 5224 N N . GLY B 1 312 ? 11.016 -41.094 -18 1 98.06 312 GLY B N 1
ATOM 5225 C CA . GLY B 1 312 ? 11.336 -41.312 -19.406 1 98.06 312 GLY B CA 1
ATOM 5226 C C . GLY B 1 312 ? 10.531 -40.438 -20.344 1 98.06 312 GLY B C 1
ATOM 5227 O O . GLY B 1 312 ? 10.07 -39.375 -19.969 1 98.06 312 GLY B O 1
ATOM 5228 N N . PRO B 1 313 ? 10.406 -40.844 -21.609 1 97.06 313 PRO B N 1
ATOM 5229 C CA . PRO B 1 313 ? 9.688 -40.062 -22.594 1 97.06 313 PRO B CA 1
ATOM 5230 C C . PRO B 1 313 ? 8.18 -40.281 -22.562 1 97.06 313 PRO B C 1
ATOM 5232 O O . PRO B 1 313 ? 7.422 -39.594 -23.25 1 97.06 313 PRO B O 1
ATOM 5235 N N . ASP B 1 314 ? 7.73 -41.219 -21.703 1 98 314 ASP B N 1
ATOM 5236 C CA . ASP B 1 314 ? 6.328 -41.625 -21.828 1 98 314 ASP B CA 1
ATOM 5237 C C . ASP B 1 314 ? 5.656 -41.688 -20.469 1 98 314 ASP B C 1
ATOM 5239 O O . ASP B 1 314 ? 4.484 -42.062 -20.359 1 98 314 ASP B O 1
ATOM 5243 N N . GLY B 1 315 ? 6.355 -41.438 -19.438 1 98.56 315 GLY B N 1
ATOM 5244 C CA . GLY B 1 315 ? 5.801 -41.594 -18.109 1 98.56 315 GLY B CA 1
ATOM 5245 C C . GLY B 1 315 ? 5.004 -40.375 -17.656 1 98.56 315 GLY B C 1
ATOM 5246 O O . GLY B 1 315 ? 5.383 -39.219 -17.922 1 98.56 315 GLY B O 1
ATOM 5247 N N . VAL B 1 316 ? 3.893 -40.625 -17.016 1 98.88 316 VAL B N 1
ATOM 5248 C CA . VAL B 1 316 ? 3.055 -39.594 -16.406 1 98.88 316 VAL B CA 1
ATOM 5249 C C . VAL B 1 316 ? 2.721 -40 -14.969 1 98.88 316 VAL B C 1
ATOM 5251 O O . VAL B 1 316 ? 2.211 -41.094 -14.727 1 98.88 316 VAL B O 1
ATOM 5254 N N . LEU B 1 317 ? 3.035 -39.156 -14.055 1 98.75 317 LEU B N 1
ATOM 5255 C CA . LEU B 1 317 ? 2.75 -39.406 -12.648 1 98.75 317 LEU B CA 1
ATOM 5256 C C . LEU B 1 317 ? 1.369 -38.875 -12.266 1 98.75 317 LEU B C 1
ATOM 5258 O O . LEU B 1 317 ? 0.979 -37.812 -12.688 1 98.75 317 LEU B O 1
ATOM 5262 N N . VAL B 1 318 ? 0.643 -39.688 -11.516 1 98.81 318 VAL B N 1
ATOM 5263 C CA . VAL B 1 318 ? -0.552 -39.25 -10.805 1 98.81 318 VAL B CA 1
ATOM 5264 C C . VAL B 1 318 ? -0.211 -38.969 -9.344 1 98.81 318 VAL B C 1
ATOM 5266 O O . VAL B 1 318 ? 0.331 -39.844 -8.656 1 98.81 318 VAL B O 1
ATOM 5269 N N . LEU B 1 319 ? -0.5 -37.812 -8.875 1 98.5 319 LEU B N 1
ATOM 5270 C CA . LEU B 1 319 ? -0.131 -37.438 -7.516 1 98.5 319 LEU B CA 1
ATOM 5271 C C . LEU B 1 319 ? -1.121 -36.406 -6.945 1 98.5 319 LEU B C 1
ATOM 5273 O O . LEU B 1 319 ? -1.827 -35.75 -7.699 1 98.5 319 LEU B O 1
ATOM 5277 N N . PRO B 1 320 ? -1.286 -36.344 -5.621 1 98.19 320 PRO B N 1
ATOM 5278 C CA . PRO B 1 320 ? -2.104 -35.281 -5.051 1 98.19 320 PRO B CA 1
ATOM 5279 C C . PRO B 1 320 ? -1.521 -33.906 -5.309 1 98.19 320 PRO B C 1
ATOM 5281 O O . PRO B 1 320 ? -0.299 -33.719 -5.285 1 98.19 320 PRO B O 1
ATOM 5284 N N . THR B 1 321 ? -2.35 -32.938 -5.617 1 98.25 321 THR B N 1
ATOM 5285 C CA . THR B 1 321 ? -1.849 -31.562 -5.816 1 98.25 321 THR B CA 1
ATOM 5286 C C . THR B 1 321 ? -1.502 -30.922 -4.48 1 98.25 321 THR B C 1
ATOM 5288 O O . THR B 1 321 ? -0.442 -30.297 -4.34 1 98.25 321 THR B O 1
ATOM 5291 N N . MET B 1 322 ? -2.375 -31 -3.562 1 97.75 322 MET B N 1
ATOM 5292 C CA . MET B 1 322 ? -2.25 -30.453 -2.219 1 97.75 322 MET B CA 1
ATOM 5293 C C . MET B 1 322 ? -2.533 -31.516 -1.161 1 97.75 322 MET B C 1
ATOM 5295 O O . MET B 1 322 ? -3.156 -32.531 -1.453 1 97.75 322 MET B O 1
ATOM 5299 N N . PRO B 1 323 ? -2.074 -31.328 0.061 1 96.69 323 PRO B N 1
ATOM 5300 C CA . PRO B 1 323 ? -2.266 -32.344 1.084 1 96.69 323 PRO B CA 1
ATOM 5301 C C . PRO B 1 323 ? -3.713 -32.469 1.562 1 96.69 323 PRO B C 1
ATOM 5303 O O . PRO B 1 323 ? -4.109 -33.469 2.137 1 96.69 323 PRO B O 1
ATOM 5306 N N . ASP B 1 324 ? -4.434 -31.422 1.415 1 97.75 324 ASP B N 1
ATOM 5307 C CA . ASP B 1 324 ? -5.844 -31.406 1.804 1 97.75 324 ASP B CA 1
ATOM 5308 C C . ASP B 1 324 ? -6.57 -30.234 1.146 1 97.75 324 ASP B C 1
ATOM 5310 O O . ASP B 1 324 ? -5.992 -29.516 0.323 1 97.75 324 ASP B O 1
ATOM 5314 N N . ILE B 1 325 ? -7.895 -30.125 1.496 1 98 325 ILE B N 1
ATOM 5315 C CA . ILE B 1 325 ? -8.656 -28.953 1.062 1 98 325 ILE B CA 1
ATOM 5316 C C . ILE B 1 325 ? -8.078 -27.703 1.704 1 98 325 ILE B C 1
ATOM 5318 O O . ILE B 1 325 ? -7.289 -27.781 2.648 1 98 325 ILE B O 1
ATOM 5322 N N . ALA B 1 326 ? -8.438 -26.562 1.104 1 98.06 326 ALA B N 1
ATOM 5323 C CA . ALA B 1 326 ? -7.91 -25.281 1.582 1 98.06 326 ALA B CA 1
ATOM 5324 C C . ALA B 1 326 ? -8.242 -25.062 3.057 1 98.06 326 ALA B C 1
ATOM 5326 O O . ALA B 1 326 ? -9.352 -25.375 3.502 1 98.06 326 ALA B O 1
ATOM 5327 N N . PRO B 1 327 ? -7.34 -24.547 3.852 1 97.31 327 PRO B N 1
ATOM 5328 C CA . PRO B 1 327 ? -7.664 -24.141 5.219 1 97.31 327 PRO B CA 1
ATOM 5329 C C . PRO B 1 327 ? -8.719 -23.031 5.27 1 97.31 327 PRO B C 1
ATOM 5331 O O . PRO B 1 327 ? -8.906 -22.312 4.285 1 97.31 327 PRO B O 1
ATOM 5334 N N . LEU B 1 328 ? -9.352 -23.016 6.418 1 97.44 328 LEU B N 1
ATOM 5335 C CA . LEU B 1 328 ? -10.266 -21.891 6.633 1 97.44 328 LEU B CA 1
ATOM 5336 C C . LEU B 1 328 ? -9.508 -20.578 6.691 1 97.44 328 LEU B C 1
ATOM 5338 O O . LEU B 1 328 ? -8.391 -20.516 7.203 1 97.44 328 LEU B O 1
ATOM 5342 N N . ARG B 1 329 ? -10.102 -19.5 6.23 1 93.25 329 ARG B N 1
ATOM 5343 C CA . ARG B 1 329 ? -9.5 -18.172 6.219 1 93.25 329 ARG B CA 1
ATOM 5344 C C . ARG B 1 329 ? -9.219 -17.688 7.637 1 93.25 329 ARG B C 1
ATOM 5346 O O . ARG B 1 329 ? -8.273 -16.922 7.859 1 93.25 329 ARG B O 1
ATOM 5353 N N . ALA B 1 330 ? -10.008 -18.094 8.562 1 92.44 330 ALA B N 1
ATOM 5354 C CA . ALA B 1 330 ? -9.945 -17.609 9.938 1 92.44 330 ALA B CA 1
ATOM 5355 C C . ALA B 1 330 ? -8.914 -18.391 10.75 1 92.44 330 ALA B C 1
ATOM 5357 O O . ALA B 1 330 ? -8.648 -18.062 11.906 1 92.44 330 ALA B O 1
ATOM 5358 N N . GLU B 1 331 ? -8.297 -19.406 10.125 1 92.56 331 GLU B N 1
ATOM 5359 C CA . GLU B 1 331 ? -7.301 -20.188 10.836 1 92.56 331 GLU B CA 1
ATOM 5360 C C . GLU B 1 331 ? -6.129 -19.328 11.289 1 92.56 331 GLU B C 1
ATOM 5362 O O . GLU B 1 331 ? -5.699 -18.422 10.562 1 92.56 331 GLU B O 1
ATOM 5367 N N . PRO B 1 332 ? -5.633 -19.641 12.492 1 90.25 332 PRO B N 1
ATOM 5368 C CA . PRO B 1 332 ? -4.434 -18.922 12.93 1 90.25 332 PRO B CA 1
ATOM 5369 C C . PRO B 1 332 ? -3.256 -19.094 11.977 1 90.25 332 PRO B C 1
ATOM 5371 O O . PRO B 1 332 ? -3.148 -20.109 11.297 1 90.25 332 PRO B O 1
ATOM 5374 N N . ILE B 1 333 ? -2.389 -18.156 11.992 1 84.69 333 ILE B N 1
ATOM 5375 C CA . ILE B 1 333 ? -1.265 -18.094 11.07 1 84.69 333 ILE B CA 1
ATOM 5376 C C . ILE B 1 333 ? -0.377 -19.312 11.25 1 84.69 333 ILE B C 1
ATOM 5378 O O . ILE B 1 333 ? 0.187 -19.828 10.281 1 84.69 333 ILE B O 1
ATOM 5382 N N . GLU B 1 334 ? -0.245 -19.812 12.445 1 85.94 334 GLU B N 1
ATOM 5383 C CA . GLU B 1 334 ? 0.592 -20.984 12.719 1 85.94 334 GLU B CA 1
ATOM 5384 C C . GLU B 1 334 ? 0.053 -22.219 12.016 1 85.94 334 GLU B C 1
ATOM 5386 O O . GLU B 1 334 ? 0.825 -23.031 11.492 1 85.94 334 GLU B O 1
ATOM 5391 N N . SER B 1 335 ? -1.227 -22.312 12.055 1 89.19 335 SER B N 1
ATOM 5392 C CA . SER B 1 335 ? -1.871 -23.422 11.375 1 89.19 335 SER B CA 1
ATOM 5393 C C . SER B 1 335 ? -1.694 -23.328 9.859 1 89.19 335 SER B C 1
ATOM 5395 O O . SER B 1 335 ? -1.436 -24.328 9.195 1 89.19 335 SER B O 1
ATOM 5397 N N . LEU B 1 336 ? -1.809 -22.203 9.344 1 89.5 336 LEU B N 1
ATOM 5398 C CA . LEU B 1 336 ? -1.619 -21.984 7.914 1 89.5 336 LEU B CA 1
ATOM 5399 C C . LEU B 1 336 ? -0.189 -22.312 7.496 1 89.5 336 LEU B C 1
ATOM 5401 O O . LEU B 1 336 ? 0.034 -22.891 6.434 1 89.5 336 LEU B O 1
ATOM 5405 N N . GLU B 1 337 ? 0.695 -21.984 8.305 1 86.19 337 GLU B N 1
ATOM 5406 C CA . GLU B 1 337 ? 2.098 -22.25 8 1 86.19 337 GLU B CA 1
ATOM 5407 C C . GLU B 1 337 ? 2.387 -23.75 8.023 1 86.19 337 GLU B C 1
ATOM 5409 O O . GLU B 1 337 ? 3.17 -24.25 7.211 1 86.19 337 GLU B O 1
ATOM 5414 N N . THR B 1 338 ? 1.791 -24.453 8.953 1 87.75 338 THR B N 1
ATOM 5415 C CA . THR B 1 338 ? 1.94 -25.906 9.008 1 87.75 338 THR B CA 1
ATOM 5416 C C . THR B 1 338 ? 1.427 -26.547 7.723 1 87.75 338 THR B C 1
ATOM 5418 O O . THR B 1 338 ? 2.094 -27.406 7.145 1 87.75 338 THR B O 1
ATOM 5421 N N . TYR B 1 339 ? 0.308 -26.156 7.324 1 91.81 339 TYR B N 1
ATOM 5422 C CA . TYR B 1 339 ? -0.274 -26.641 6.082 1 91.81 339 TYR B CA 1
ATOM 5423 C C . TYR B 1 339 ? 0.626 -26.312 4.895 1 91.81 339 TYR B C 1
ATOM 5425 O O . TYR B 1 339 ? 0.853 -27.172 4.027 1 91.81 339 TYR B O 1
ATOM 5433 N N . ARG B 1 340 ? 1.106 -25.141 4.871 1 89.31 340 ARG B N 1
ATOM 5434 C CA . ARG B 1 340 ? 1.979 -24.688 3.787 1 89.31 340 ARG B CA 1
ATOM 5435 C C . ARG B 1 340 ? 3.244 -25.531 3.719 1 89.31 340 ARG B C 1
ATOM 5437 O O . ARG B 1 340 ? 3.686 -25.922 2.633 1 89.31 340 ARG B O 1
ATOM 5444 N N . ASN B 1 341 ? 3.803 -25.828 4.816 1 86.69 341 ASN B N 1
ATOM 5445 C CA . ASN B 1 341 ? 5.027 -26.625 4.871 1 86.69 341 ASN B CA 1
ATOM 5446 C C . ASN B 1 341 ? 4.797 -28.047 4.371 1 86.69 341 ASN B C 1
ATOM 5448 O O . ASN B 1 341 ? 5.645 -28.609 3.672 1 86.69 341 ASN B O 1
ATOM 5452 N N . LEU B 1 342 ? 3.709 -28.578 4.719 1 89.38 342 LEU B N 1
ATOM 5453 C CA . LEU B 1 342 ? 3.354 -29.906 4.219 1 89.38 342 LEU B CA 1
ATOM 5454 C C . LEU B 1 342 ? 3.168 -29.875 2.705 1 89.38 342 LEU B C 1
ATOM 5456 O O . LEU B 1 342 ? 3.684 -30.75 1.998 1 89.38 342 LEU B O 1
ATOM 5460 N N . ALA B 1 343 ? 2.502 -28.906 2.232 1 95 343 ALA B N 1
ATOM 5461 C CA . ALA B 1 343 ? 2.234 -28.766 0.805 1 95 343 ALA B CA 1
ATOM 5462 C C . ALA B 1 343 ? 3.531 -28.578 0.022 1 95 343 ALA B C 1
ATOM 5464 O O . ALA B 1 343 ? 3.682 -29.109 -1.079 1 95 343 ALA B O 1
ATOM 5465 N N . ALA B 1 344 ? 4.43 -27.828 0.625 1 93.44 344 ALA B N 1
ATOM 5466 C CA . ALA B 1 344 ? 5.672 -27.469 -0.051 1 93.44 344 ALA B CA 1
ATOM 5467 C C . ALA B 1 344 ? 6.512 -28.703 -0.356 1 93.44 344 ALA B C 1
ATOM 5469 O O . ALA B 1 344 ? 7.242 -28.734 -1.352 1 93.44 344 ALA B O 1
ATOM 5470 N N . GLN B 1 345 ? 6.379 -29.703 0.42 1 92.38 345 GLN B N 1
ATOM 5471 C CA . GLN B 1 345 ? 7.172 -30.922 0.228 1 92.38 345 GLN B CA 1
ATOM 5472 C C . GLN B 1 345 ? 6.77 -31.641 -1.058 1 92.38 345 GLN B C 1
ATOM 5474 O O . GLN B 1 345 ? 7.605 -32.281 -1.704 1 92.38 345 GLN B O 1
ATOM 5479 N N . THR B 1 346 ? 5.551 -31.531 -1.419 1 95.06 346 THR B N 1
ATOM 5480 C CA . THR B 1 346 ? 5.086 -32.125 -2.668 1 95.06 346 THR B CA 1
ATOM 5481 C C . THR B 1 346 ? 5.238 -31.125 -3.824 1 95.06 346 THR B C 1
ATOM 5483 O O . THR B 1 346 ? 5.668 -31.5 -4.914 1 95.06 346 THR B O 1
ATOM 5486 N N . LEU B 1 347 ? 5.039 -29.891 -3.537 1 98 347 LEU B N 1
ATOM 5487 C CA . LEU B 1 347 ? 5.012 -28.859 -4.57 1 98 347 LEU B CA 1
ATOM 5488 C C . LEU B 1 347 ? 6.414 -28.547 -5.078 1 98 347 LEU B C 1
ATOM 5490 O O . LEU B 1 347 ? 6.586 -28.078 -6.203 1 98 347 LEU B O 1
ATOM 5494 N N . CYS B 1 348 ? 7.43 -28.891 -4.301 1 97.94 348 CYS B N 1
ATOM 5495 C CA . CYS B 1 348 ? 8.789 -28.484 -4.637 1 97.94 348 CYS B CA 1
ATOM 5496 C C . CYS B 1 348 ? 9.359 -29.344 -5.75 1 97.94 348 CYS B C 1
ATOM 5498 O O . CYS B 1 348 ? 10.383 -29.016 -6.344 1 97.94 348 CYS B O 1
ATOM 5500 N N . LEU B 1 349 ? 8.75 -30.453 -6.137 1 97.88 349 LEU B N 1
ATOM 5501 C CA . LEU B 1 349 ? 9.312 -31.422 -7.07 1 97.88 349 LEU B CA 1
ATOM 5502 C C . LEU B 1 349 ? 9.406 -30.828 -8.477 1 97.88 349 LEU B C 1
ATOM 5504 O O . LEU B 1 349 ? 10.438 -30.969 -9.141 1 97.88 349 LEU B O 1
ATOM 5508 N N . THR B 1 350 ? 8.367 -30.141 -8.875 1 98.06 350 THR B N 1
ATOM 5509 C CA . THR B 1 350 ? 8.352 -29.656 -10.25 1 98.06 350 THR B CA 1
ATOM 5510 C C . THR B 1 350 ? 9.148 -28.359 -10.383 1 98.06 350 THR B C 1
ATOM 5512 O O . THR B 1 350 ? 9.789 -28.125 -11.406 1 98.06 350 THR B O 1
ATOM 5515 N N . PRO B 1 351 ? 9.18 -27.484 -9.336 1 98.5 351 PRO B N 1
ATOM 5516 C CA . PRO B 1 351 ? 10.141 -26.375 -9.43 1 98.5 351 PRO B CA 1
ATOM 5517 C C . PRO B 1 351 ? 11.586 -26.859 -9.492 1 98.5 351 PRO B C 1
ATOM 5519 O O . PRO B 1 351 ? 12.406 -26.266 -10.195 1 98.5 351 PRO B O 1
ATOM 5522 N N . LEU B 1 352 ? 11.93 -27.859 -8.805 1 98.56 352 LEU B N 1
ATOM 5523 C CA . LEU B 1 352 ? 13.289 -28.391 -8.844 1 98.56 352 LEU B CA 1
ATOM 5524 C C . LEU B 1 352 ? 13.586 -29.016 -10.211 1 98.56 352 LEU B C 1
ATOM 5526 O O . LEU B 1 352 ? 14.648 -28.766 -10.789 1 98.56 352 LEU B O 1
ATOM 5530 N N . SER B 1 353 ? 12.656 -29.734 -10.773 1 98.62 353 SER B N 1
ATOM 5531 C CA . SER B 1 353 ? 12.938 -30.484 -11.992 1 98.62 353 SER B CA 1
ATOM 5532 C C . SER B 1 353 ? 12.688 -29.625 -13.234 1 98.62 353 SER B C 1
ATOM 5534 O O . SER B 1 353 ? 13.234 -29.906 -14.305 1 98.62 353 SER B O 1
ATOM 5536 N N . GLY B 1 354 ? 11.789 -28.672 -13.117 1 98.75 354 GLY B N 1
ATOM 5537 C CA . GLY B 1 354 ? 11.383 -27.875 -14.273 1 98.75 354 GLY B CA 1
ATOM 5538 C C . GLY B 1 354 ? 10.336 -28.562 -15.133 1 98.75 354 GLY B C 1
ATOM 5539 O O . GLY B 1 354 ? 10.055 -28.125 -16.25 1 98.75 354 GLY B O 1
ATOM 5540 N N . PHE B 1 355 ? 9.773 -29.688 -14.695 1 98.88 355 PHE B N 1
ATOM 5541 C CA . PHE B 1 355 ? 8.812 -30.469 -15.461 1 98.88 355 PHE B CA 1
ATOM 5542 C C . PHE B 1 355 ? 7.402 -29.906 -15.297 1 98.88 355 PHE B C 1
ATOM 5544 O O . PHE B 1 355 ? 7.133 -29.172 -14.344 1 98.88 355 PHE B O 1
ATOM 5551 N N . PRO B 1 356 ? 6.5 -30.172 -16.266 1 98.88 356 PRO B N 1
ATOM 5552 C CA . PRO B 1 356 ? 5.145 -29.625 -16.188 1 98.88 356 PRO B CA 1
ATOM 5553 C C . PRO B 1 356 ? 4.242 -30.422 -15.25 1 98.88 356 PRO B C 1
ATOM 5555 O O . PRO B 1 356 ? 4.379 -31.656 -15.164 1 98.88 356 PRO B O 1
ATOM 5558 N N . GLN B 1 357 ? 3.379 -29.797 -14.578 1 98.94 357 GLN B N 1
ATOM 5559 C CA . GLN B 1 357 ? 2.387 -30.391 -13.68 1 98.94 357 GLN B CA 1
ATOM 5560 C C . GLN B 1 357 ? 1.032 -29.703 -13.836 1 98.94 357 GLN B C 1
ATOM 5562 O O . GLN B 1 357 ? 0.937 -28.469 -13.773 1 98.94 357 GLN B O 1
ATOM 5567 N N . LEU B 1 358 ? -0.012 -30.469 -14.086 1 98.94 358 LEU B N 1
ATOM 5568 C CA . LEU B 1 358 ? -1.364 -29.984 -14.336 1 98.94 358 LEU B CA 1
ATOM 5569 C C . LEU B 1 358 ? -2.314 -30.422 -13.227 1 98.94 358 LEU B C 1
ATOM 5571 O O . LEU B 1 358 ? -2.393 -31.609 -12.906 1 98.94 358 LEU B O 1
ATOM 5575 N N . ASN B 1 359 ? -2.969 -29.453 -12.617 1 98.94 359 ASN B N 1
ATOM 5576 C CA . ASN B 1 359 ? -3.992 -29.734 -11.617 1 98.94 359 ASN B CA 1
ATOM 5577 C C . ASN B 1 359 ? -5.344 -30.031 -12.266 1 98.94 359 ASN B C 1
ATOM 5579 O O . ASN B 1 359 ? -5.789 -29.281 -13.141 1 98.94 359 ASN B O 1
ATOM 5583 N N . LEU B 1 360 ? -5.996 -31.062 -11.867 1 98.75 360 LEU B N 1
ATOM 5584 C CA . LEU B 1 360 ? -7.355 -31.438 -12.25 1 98.75 360 LEU B CA 1
ATOM 5585 C C . LEU B 1 360 ? -8.312 -31.297 -11.078 1 98.75 360 LEU B C 1
ATOM 5587 O O . LEU B 1 360 ? -8.07 -31.844 -10 1 98.75 360 LEU B O 1
ATOM 5591 N N . PRO B 1 361 ? -9.391 -30.562 -11.258 1 98.56 361 PRO B N 1
ATOM 5592 C CA . PRO B 1 361 ? -10.383 -30.422 -10.188 1 98.56 361 PRO B CA 1
ATOM 5593 C C . PRO B 1 361 ? -11.359 -31.594 -10.133 1 98.56 361 PRO B C 1
ATOM 5595 O O . PRO B 1 361 ? -12.555 -31.406 -10.398 1 98.56 361 PRO B O 1
ATOM 5598 N N . LEU B 1 362 ? -10.945 -32.781 -9.641 1 98.12 362 LEU B N 1
ATOM 5599 C CA . LEU B 1 362 ? -11.719 -34 -9.781 1 98.12 362 LEU B CA 1
ATOM 5600 C C . LEU B 1 362 ? -12.164 -34.531 -8.422 1 98.12 362 LEU B C 1
ATOM 5602 O O . LEU B 1 362 ? -12.805 -35.562 -8.336 1 98.12 362 LEU B O 1
ATOM 5606 N N . ALA B 1 363 ? -11.836 -33.844 -7.375 1 98.44 363 ALA B N 1
ATOM 5607 C CA . ALA B 1 363 ? -12.195 -34.344 -6.055 1 98.44 363 ALA B CA 1
ATOM 5608 C C . ALA B 1 363 ? -12.586 -33.188 -5.121 1 98.44 363 ALA B C 1
ATOM 5610 O O . ALA B 1 363 ? -12.523 -32.031 -5.504 1 98.44 363 ALA B O 1
ATOM 5611 N N . GLY B 1 364 ? -13.125 -33.562 -3.975 1 98.12 364 GLY B N 1
ATOM 5612 C CA . GLY B 1 364 ? -13.5 -32.625 -2.928 1 98.12 364 GLY B CA 1
ATOM 5613 C C . GLY B 1 364 ? -13.992 -33.312 -1.666 1 98.12 364 GLY B C 1
ATOM 5614 O O . GLY B 1 364 ? -14.266 -34.5 -1.668 1 98.12 364 GLY B O 1
ATOM 5615 N N . ARG B 1 365 ? -14.008 -32.594 -0.684 1 97.56 365 ARG B N 1
ATOM 5616 C CA . ARG B 1 365 ? -14.594 -33.031 0.581 1 97.56 365 ARG B CA 1
ATOM 5617 C C . ARG B 1 365 ? -15.031 -31.812 1.411 1 97.56 365 ARG B C 1
ATOM 5619 O O . ARG B 1 365 ? -14.492 -30.719 1.258 1 97.56 365 ARG B O 1
ATOM 5626 N N . ASP B 1 366 ? -16.047 -32.062 2.225 1 97.38 366 ASP B N 1
ATOM 5627 C CA . ASP B 1 366 ? -16.609 -31.031 3.096 1 97.38 366 ASP B CA 1
ATOM 5628 C C . ASP B 1 366 ? -17.016 -29.797 2.295 1 97.38 366 ASP B C 1
ATOM 5630 O O . ASP B 1 366 ? -16.828 -28.656 2.75 1 97.38 366 ASP B O 1
ATOM 5634 N N . GLY B 1 367 ? -17.422 -30.031 1.069 1 97.69 367 GLY B N 1
ATOM 5635 C CA . GLY B 1 367 ? -17.922 -28.953 0.241 1 97.69 367 GLY B CA 1
ATOM 5636 C C . GLY B 1 367 ? -16.828 -28.125 -0.41 1 97.69 367 GLY B C 1
ATOM 5637 O O . GLY B 1 367 ? -17.109 -27.109 -1.046 1 97.69 367 GLY B O 1
ATOM 5638 N N . ALA B 1 368 ? -15.609 -28.516 -0.266 1 98.75 368 ALA B N 1
ATOM 5639 C CA . ALA B 1 368 ? -14.469 -27.781 -0.828 1 98.75 368 ALA B CA 1
ATOM 5640 C C . ALA B 1 368 ? -13.711 -28.656 -1.83 1 98.75 368 ALA B C 1
ATOM 5642 O O . ALA B 1 368 ? -13.633 -29.875 -1.674 1 98.75 368 ALA B O 1
ATOM 5643 N N . PRO B 1 369 ? -13.109 -28.016 -2.801 1 98.75 369 PRO B N 1
ATOM 5644 C CA . PRO B 1 369 ? -12.391 -28.781 -3.818 1 98.75 369 PRO B CA 1
ATOM 5645 C C . PRO B 1 369 ? -11.047 -29.297 -3.318 1 98.75 369 PRO B C 1
ATOM 5647 O O . PRO B 1 369 ? -10.477 -28.75 -2.373 1 98.75 369 PRO B O 1
ATOM 5650 N N . LEU B 1 370 ? -10.633 -30.297 -3.936 1 98.69 370 LEU B N 1
ATOM 5651 C CA . LEU B 1 370 ? -9.305 -30.875 -3.771 1 98.69 370 LEU B CA 1
ATOM 5652 C C . LEU B 1 370 ? -8.773 -31.391 -5.105 1 98.69 370 LEU B C 1
ATOM 5654 O O . LEU B 1 370 ? -9.406 -32.219 -5.758 1 98.69 370 LEU B O 1
ATOM 5658 N N . GLY B 1 371 ? -7.59 -30.906 -5.434 1 98.44 371 GLY B N 1
ATOM 5659 C CA . GLY B 1 371 ? -7.035 -31.188 -6.746 1 98.44 371 GLY B CA 1
ATOM 5660 C C . GLY B 1 371 ? -6.184 -32.438 -6.77 1 98.44 371 GLY B C 1
ATOM 5661 O O . GLY B 1 371 ? -5.621 -32.844 -5.742 1 98.44 371 GLY B O 1
ATOM 5662 N N . ILE B 1 372 ? -6.117 -33.062 -7.918 1 98.75 372 ILE B N 1
ATOM 5663 C CA . ILE B 1 372 ? -5.184 -34.125 -8.258 1 98.75 372 ILE B CA 1
ATOM 5664 C C . ILE B 1 372 ? -4.387 -33.75 -9.5 1 98.75 372 ILE B C 1
ATOM 5666 O O . ILE B 1 372 ? -4.879 -33 -10.352 1 98.75 372 ILE B O 1
ATOM 5670 N N . SER B 1 373 ? -3.133 -34.219 -9.586 1 98.75 373 SER B N 1
ATOM 5671 C CA . SER B 1 373 ? -2.268 -33.688 -10.641 1 98.75 373 SER B CA 1
ATOM 5672 C C . SER B 1 373 ? -1.773 -34.812 -11.562 1 98.75 373 SER B C 1
ATOM 5674 O O . SER B 1 373 ? -1.683 -35.969 -11.148 1 98.75 373 SER B O 1
ATOM 5676 N N . LEU B 1 374 ? -1.527 -34.406 -12.773 1 98.88 374 LEU B N 1
ATOM 5677 C CA . LEU B 1 374 ? -0.669 -35.125 -13.711 1 98.88 374 LEU B CA 1
ATOM 5678 C C . LEU B 1 374 ? 0.668 -34.406 -13.875 1 98.88 374 LEU B C 1
ATOM 5680 O O . LEU B 1 374 ? 0.709 -33.188 -14.07 1 98.88 374 LEU B O 1
ATOM 5684 N N . LEU B 1 375 ? 1.724 -35.125 -13.719 1 98.88 375 LEU B N 1
ATOM 5685 C CA . LEU B 1 375 ? 3.074 -34.625 -13.922 1 98.88 375 LEU B CA 1
ATOM 5686 C C . LEU B 1 375 ? 3.779 -35.375 -15.039 1 98.88 375 LEU B C 1
ATOM 5688 O O . LEU B 1 375 ? 3.826 -36.625 -15.016 1 98.88 375 LEU B O 1
ATOM 5692 N N . GLY B 1 376 ? 4.215 -34.688 -16.094 1 98.75 376 GLY B N 1
ATOM 5693 C CA . GLY B 1 376 ? 4.898 -35.312 -17.219 1 98.75 376 GLY B CA 1
ATOM 5694 C C . GLY B 1 376 ? 6.332 -34.844 -17.375 1 98.75 376 GLY B C 1
ATOM 5695 O O . GLY B 1 376 ? 6.809 -34 -16.594 1 98.75 376 GLY B O 1
ATOM 5696 N N . PRO B 1 377 ? 7.066 -35.469 -18.312 1 98.5 377 PRO B N 1
ATOM 5697 C CA . PRO B 1 377 ? 8.43 -35.031 -18.578 1 98.5 377 PRO B CA 1
ATOM 5698 C C . PRO B 1 377 ? 8.484 -33.656 -19.219 1 98.5 377 PRO B C 1
ATOM 5700 O O . PRO B 1 377 ? 7.469 -33.156 -19.719 1 98.5 377 PRO B O 1
ATOM 5703 N N . ALA B 1 378 ? 9.695 -33.062 -19.156 1 98.56 378 ALA B N 1
ATOM 5704 C CA . ALA B 1 378 ? 9.891 -31.719 -19.75 1 98.56 378 ALA B CA 1
ATOM 5705 C C . ALA B 1 378 ? 9.453 -31.703 -21.203 1 98.56 378 ALA B C 1
ATOM 5707 O O . ALA B 1 378 ? 9.766 -32.625 -21.969 1 98.56 378 ALA B O 1
ATOM 5708 N N . GLY B 1 379 ? 8.641 -30.672 -21.516 1 98.56 379 GLY B N 1
ATOM 5709 C CA . GLY B 1 379 ? 8.266 -30.469 -22.906 1 98.56 379 GLY B CA 1
ATOM 5710 C C . GLY B 1 379 ? 6.977 -31.172 -23.281 1 98.56 379 GLY B C 1
ATOM 5711 O O . GLY B 1 379 ? 6.566 -31.141 -24.438 1 98.56 379 GLY B O 1
ATOM 5712 N N . SER B 1 380 ? 6.25 -31.719 -22.344 1 98.62 380 SER B N 1
ATOM 5713 C CA . SER B 1 380 ? 5.047 -32.5 -22.625 1 98.62 380 SER B CA 1
ATOM 5714 C C . SER B 1 380 ? 3.789 -31.719 -22.234 1 98.62 380 SER B C 1
ATOM 5716 O O . SER B 1 380 ? 2.752 -32.312 -21.953 1 98.62 380 SER B O 1
ATOM 5718 N N . ASP B 1 381 ? 3.836 -30.422 -22.219 1 98.75 381 ASP B N 1
ATOM 5719 C CA . ASP B 1 381 ? 2.799 -29.562 -21.656 1 98.75 381 ASP B CA 1
ATOM 5720 C C . ASP B 1 381 ? 1.464 -29.766 -22.359 1 98.75 381 ASP B C 1
ATOM 5722 O O . ASP B 1 381 ? 0.447 -30.047 -21.719 1 98.75 381 ASP B O 1
ATOM 5726 N N . ARG B 1 382 ? 1.423 -29.641 -23.641 1 98.25 382 ARG B N 1
ATOM 5727 C CA . ARG B 1 382 ? 0.195 -29.812 -24.422 1 98.25 382 ARG B CA 1
ATOM 5728 C C . ARG B 1 382 ? -0.341 -31.234 -24.312 1 98.25 382 ARG B C 1
ATOM 5730 O O . ARG B 1 382 ? -1.556 -31.438 -24.312 1 98.25 382 ARG B O 1
ATOM 5737 N N . SER B 1 383 ? 0.559 -32.156 -24.266 1 98.62 383 SER B N 1
ATOM 5738 C CA . SER B 1 383 ? 0.165 -33.562 -24.109 1 98.62 383 SER B CA 1
ATOM 5739 C C . SER B 1 383 ? -0.577 -33.781 -22.797 1 98.62 383 SER B C 1
ATOM 5741 O O . SER B 1 383 ? -1.545 -34.562 -22.75 1 98.62 383 SER B O 1
ATOM 5743 N N . LEU B 1 384 ? -0.099 -33.188 -21.734 1 98.69 384 LEU B N 1
ATOM 5744 C CA . LEU B 1 384 ? -0.793 -33.312 -20.453 1 98.69 384 LEU B CA 1
ATOM 5745 C C . LEU B 1 384 ? -2.215 -32.781 -20.562 1 98.69 384 LEU B C 1
ATOM 5747 O O . LEU B 1 384 ? -3.145 -33.344 -19.984 1 98.69 384 LEU B O 1
ATOM 5751 N N . VAL B 1 385 ? -2.367 -31.656 -21.234 1 98.75 385 VAL B N 1
ATOM 5752 C CA . VAL B 1 385 ? -3.689 -31.062 -21.406 1 98.75 385 VAL B CA 1
ATOM 5753 C C . VAL B 1 385 ? -4.578 -32.031 -22.203 1 98.75 385 VAL B C 1
ATOM 5755 O O . VAL B 1 385 ? -5.758 -32.188 -21.875 1 98.75 385 VAL B O 1
ATOM 5758 N N . ALA B 1 386 ? -4.023 -32.594 -23.219 1 98.25 386 ALA B N 1
ATOM 5759 C CA . ALA B 1 386 ? -4.77 -33.562 -24 1 98.25 386 ALA B CA 1
ATOM 5760 C C . ALA B 1 386 ? -5.223 -34.75 -23.141 1 98.25 386 ALA B C 1
ATOM 5762 O O . ALA B 1 386 ? -6.332 -35.281 -23.312 1 98.25 386 ALA B O 1
ATOM 5763 N N . LEU B 1 387 ? -4.359 -35.25 -22.297 1 98.44 387 LEU B N 1
ATOM 5764 C CA . LEU B 1 387 ? -4.742 -36.312 -21.391 1 98.44 387 LEU B CA 1
ATOM 5765 C C . LEU B 1 387 ? -5.887 -35.875 -20.484 1 98.44 387 LEU B C 1
ATOM 5767 O O . LEU B 1 387 ? -6.805 -36.656 -20.203 1 98.44 387 LEU B O 1
ATOM 5771 N N . ALA B 1 388 ? -5.777 -34.625 -19.984 1 98.56 388 ALA B N 1
ATOM 5772 C CA . ALA B 1 388 ? -6.855 -34.094 -19.156 1 98.56 388 ALA B CA 1
ATOM 5773 C C . ALA B 1 388 ? -8.18 -34.094 -19.922 1 98.56 388 ALA B C 1
ATOM 5775 O O . ALA B 1 388 ? -9.227 -34.406 -19.344 1 98.56 388 ALA B O 1
ATOM 5776 N N . GLU B 1 389 ? -8.141 -33.688 -21.188 1 98.25 389 GLU B N 1
ATOM 5777 C CA . GLU B 1 389 ? -9.344 -33.719 -22.016 1 98.25 389 GLU B CA 1
ATOM 5778 C C . GLU B 1 389 ? -9.93 -35.125 -22.078 1 98.25 389 GLU B C 1
ATOM 5780 O O . GLU B 1 389 ? -11.148 -35.312 -21.984 1 98.25 389 GLU B O 1
ATOM 5785 N N . ARG B 1 390 ? -9.094 -36.094 -22.234 1 97.94 390 ARG B N 1
ATOM 5786 C CA . ARG B 1 390 ? -9.531 -37.469 -22.281 1 97.94 390 ARG B CA 1
ATOM 5787 C C . ARG B 1 390 ? -10.18 -37.906 -20.969 1 97.94 390 ARG B C 1
ATOM 5789 O O . ARG B 1 390 ? -11.211 -38.594 -20.969 1 97.94 390 ARG B O 1
ATOM 5796 N N . ILE B 1 391 ? -9.57 -37.562 -19.938 1 98.06 391 ILE B N 1
ATOM 5797 C CA . ILE B 1 391 ? -10.086 -37.906 -18.625 1 98.06 391 ILE B CA 1
ATOM 5798 C C . ILE B 1 391 ? -11.469 -37.281 -18.438 1 98.06 391 ILE B C 1
ATOM 5800 O O . ILE B 1 391 ? -12.391 -37.938 -17.938 1 98.06 391 ILE B O 1
ATOM 5804 N N . MET B 1 392 ? -11.609 -36 -18.828 1 97.38 392 MET B N 1
ATOM 5805 C CA . MET B 1 392 ? -12.867 -35.281 -18.625 1 97.38 392 MET B CA 1
ATOM 5806 C C . MET B 1 392 ? -13.961 -35.844 -19.547 1 97.38 392 MET B C 1
ATOM 5808 O O . MET B 1 392 ? -15.148 -35.719 -19.25 1 97.38 392 MET B O 1
ATOM 5812 N N . ALA B 1 393 ? -13.578 -36.406 -20.656 1 94.5 393 ALA B N 1
ATOM 5813 C CA . ALA B 1 393 ? -14.539 -36.969 -21.594 1 94.5 393 ALA B CA 1
ATOM 5814 C C . ALA B 1 393 ? -15.117 -38.281 -21.062 1 94.5 393 ALA B C 1
ATOM 5816 O O . ALA B 1 393 ? -16.172 -38.719 -21.5 1 94.5 393 ALA B O 1
ATOM 5817 N N . HIS B 1 394 ? -14.391 -38.938 -20.281 1 84.88 394 HIS B N 1
ATOM 5818 C CA . HIS B 1 394 ? -14.852 -40.188 -19.719 1 84.88 394 HIS B CA 1
ATOM 5819 C C . HIS B 1 394 ? -15.758 -39.969 -18.516 1 84.88 394 HIS B C 1
ATOM 5821 O O . HIS B 1 394 ? -15.383 -39.25 -17.578 1 84.88 394 HIS B O 1
ATOM 5827 N N . LYS B 1 395 ? -17.078 -39.469 -18.891 1 62.09 395 LYS B N 1
ATOM 5828 C CA . LYS B 1 395 ? -18.016 -39.219 -17.812 1 62.09 395 LYS B CA 1
ATOM 5829 C C . LYS B 1 395 ? -18.094 -40.438 -16.891 1 62.09 395 LYS B C 1
ATOM 5831 O O . LYS B 1 395 ? -18 -41.594 -17.344 1 62.09 395 LYS B O 1
ATOM 5836 N N . ALA B 1 396 ? -17.875 -40.25 -15.484 1 50.97 396 ALA B N 1
ATOM 5837 C CA . ALA B 1 396 ? -18.219 -41.312 -14.547 1 50.97 396 ALA B CA 1
ATOM 5838 C C . ALA B 1 396 ? -19.625 -41.844 -14.82 1 50.97 396 ALA B C 1
ATOM 5840 O O . ALA B 1 396 ? -20.516 -41.094 -15.203 1 50.97 396 ALA B O 1
#

pLDDT: mean 97.37, std 3.87, range [50.94, 99.0]

Solvent-accessible surface area (backbone atoms only — not comparable to full-atom values): 37391 Å² total; per-residue (Å²): 134,49,70,43,46,34,90,44,46,15,35,50,48,50,67,86,69,91,62,88,47,35,92,51,54,87,35,44,91,39,36,28,36,34,24,25,38,43,31,36,49,78,33,59,38,29,34,46,34,54,61,48,35,44,43,43,45,68,31,87,51,52,12,59,56,58,45,53,43,20,60,26,10,24,38,76,74,51,43,14,35,32,10,42,59,58,58,47,52,54,19,65,21,80,55,72,39,57,27,30,9,47,52,30,68,69,21,30,16,16,6,12,20,12,7,23,38,13,28,31,41,59,65,76,30,54,26,20,34,27,40,23,50,58,35,12,27,41,44,9,13,17,24,22,44,17,34,12,27,37,41,21,56,73,59,42,62,58,60,61,34,71,74,46,23,80,90,32,43,29,46,23,41,38,18,74,45,66,68,63,38,47,50,53,46,50,72,60,57,51,76,48,85,38,58,49,55,95,75,40,48,39,27,27,30,53,62,56,56,63,64,27,44,71,70,42,43,60,37,39,47,64,37,52,52,46,44,27,72,56,60,39,76,53,42,80,37,74,72,67,94,56,62,49,67,59,53,31,50,22,41,50,33,43,42,23,41,36,28,28,70,62,42,42,64,60,40,64,52,58,52,57,55,62,45,71,71,44,43,51,52,49,54,51,12,65,67,51,47,71,66,52,31,51,54,18,49,50,52,31,52,52,47,30,51,49,48,47,62,73,28,42,77,36,23,32,36,39,37,60,50,47,40,49,56,51,55,53,59,84,53,55,68,69,58,51,48,52,53,48,56,59,29,36,44,64,30,30,54,39,35,48,48,31,26,18,38,34,29,38,53,63,29,44,56,95,76,25,22,26,19,36,24,45,34,39,39,60,35,17,49,55,41,52,48,52,50,50,49,48,33,66,63,52,70,131,134,49,70,43,46,32,90,44,46,15,34,50,49,49,67,87,71,91,63,87,48,35,92,50,54,87,35,44,92,38,36,28,35,35,25,26,38,43,30,36,48,77,33,58,38,29,33,45,35,51,61,48,36,44,43,43,46,67,31,85,53,51,12,59,57,56,45,54,43,19,60,27,11,23,38,74,74,49,43,14,35,33,11,42,60,59,58,49,51,53,18,65,21,80,56,71,39,57,26,31,9,46,51,29,67,69,21,31,17,16,5,12,20,13,7,23,40,12,27,30,42,58,65,75,28,55,25,19,33,27,40,23,50,58,34,11,27,39,44,9,14,18,24,21,43,18,34,14,27,38,43,21,57,74,58,41,63,58,59,61,35,72,74,45,23,80,89,33,41,27,46,23,42,39,18,73,45,66,68,63,39,47,49,52,45,50,72,60,57,51,75,48,87,39,57,48,54,95,74,40,47,39,27,28,30,52,62,57,54,63,64,27,44,71,70,40,43,60,37,40,47,63,36,53,51,47,45,27,70,56,62,41,74,54,41,80,38,74,71,65,94,56,62,49,67,59,53,31,49,23,40,50,33,44,42,24,41,35,29,29,72,63,43,42,63,61,39,65,51,57,51,57,54,62,46,72,70,44,42,52,52,49,53,52,12,65,66,51,47,71,67,53,31,52,54,18,49,48,53,30,52,51,47,30,51,50,48,47,63,74,28,42,77,35,24,32,36,39,37,61,52,47,39,49,56,50,55,54,58,84,54,54,68,68,57,53,48,53,53,47,56,60,30,35,44,65,30,31,54,39,34,49,47,30,24,17,39,35,29,38,54,62,28,45,56,97,77,26,22,26,20,35,24,45,35,38,39,61,34,20,48,55,42,53,48,52,51,49,48,48,35,66,64,51,72,130

InterPro domains:
  IPR020556 Amidase, conserved site [PS00571] (110-141)
  IPR023631 Amidase signature domain [PF01425] (21-199)
  IPR036928 Amidase signature (AS) superfamily [G3DSA:3.90.1300.10] (16-394)
  IPR036928 Amidase signature (AS) superfamily [SSF75304] (18-391)

Organism: Cupriavidus necator (strain ATCC 17699 / DSM 428 / KCTC 22496 / NCIMB 10442 / H16 / Stanier 337) (NCBI:txid381666)

Sequence (792 aa):
MTLATHPARAFMPYPQIAVPHAASGPLRGLSFAVKDLFDVAGYPTGGGNPHVLARSGIKAATAPAVQRLLDAGAAFVGKTHTDELAFSMNGQNAHYGRPVNGAAPERITGGSSSGSASAVSNGLCDFALGSDTGGSVRAPASHCGLFGIRPTHGRISLERCLPLSESLDTCGFFARDIGTFARVAEVLFGADPAPLPAAPRLLFATDLFAQPTPEARDALAPAVARIETALGRAAPATVADRPLSDLWWAFRYVQGWEAWRSDGELIEQHGLELGADVAARFAFSKAVTRSQFDEASAVRRDFTAHLGRLLGPDGVLVLPTMPDIAPLRAEPIESLETYRNLAAQTLCLTPLSGFPQLNLPLAGRDGAPLGISLLGPAGSDRSLVALAERIMAHKAMTLATHPARAFMPYPQIAVPHAASGPLRGLSFAVKDLFDVAGYPTGGGNPHVLARSGIKAATAPAVQRLLDAGAAFVGKTHTDELAFSMNGQNAHYGRPVNGAAPERITGGSSSGSASAVSNGLCDFALGSDTGGSVRAPASHCGLFGIRPTHGRISLERCLPLSESLDTCGFFARDIGTFARVAEVLFGADPAPLPAAPRLLFATDLFAQPTPEARDALAPAVARIETALGRAAPATVADRPLSDLWWAFRYVQGWEAWRSDGELIEQHGLELGADVAARFAFSKAVTRSQFDEASAVRRDFTAHLGRLLGPDGVLVLPTMPDIAPLRAEPIESLETYRNLAAQTLCLTPLSGFPQLNLPLAGRDGAPLGISLLGPAGSDRSLVALAERIMAHKA

Foldseek 3Di:
DAPCPPPLNWAPPWPDDFAAADCAALQAPFEEEEALQWADAQDFRQQLFPVSRVPGPGDHDGDPLVNLCRHRHYGYRHYTAFARNFQFFQQARPPRGHGAQLQHRQFGLTARSRSQLSCQLVPVGFKYKDKDQQQRFLRSCQQNLWKKKFAQQPQADCVRGQDQANLQMGMMMIGNDLVSVLSSCCSGRPAFPQAADPQFAEAEAPVQLVLADPVASVQCVVVQVLLCVLRNDHHYDHQDPDPLVLLLQLLLLSSLQRRCVRCVCVCVVVVTDGDPVVVVSNVVSVVRDPVSNVVSLVVLVVSLVSNCVVQPSGYKYKHWSANAHGDGPPDDPVVVVVRVVSNSSVSSSCSSNSWMKIWHQRGDDPSTTTTMIITHGHRHSSNRSVSSVSSVVSDD/DAPCPPPLNWAPPWPDDFAAADCAALQAPFEEEEALQWADAQDFRQQLFPVSRVVGPGDHDGDPLVNLCRHRHYGYRHYTAFARNFQFFQQARPPRGHGAQLQHRQFGLTARSRSQLSCQLVPVGFKYKDKDQQQRFLRSCQQNLWKKKFAQQPQADCPRGQDQANLQMGMMMIGNDLVSVLSSCCSGRPAFPQAADPQFAEAEAPVQLVLADPVQSVQCVVVQVLLCVLRNDHHYDHQDPDPLVLLLQLLLLSSLQRRCVRCVCVCVVVVTDGDPVVVVSNVVSVVRDPVSNVVSLVVLVVSLVSNCVVQPSGYKYKHWSANAHGHGPPDDPVVVVVRVVSNSSVSSSCSSNSWMKIWHQRGDDPSTTTTMIITHGHRHSSNRSVSSVSSVVSDD

Radius of gyration: 30.71 Å; Cα contacts (8 Å, |Δi|>4): 2026; chains: 2; bounding box: 55×95×68 Å

Nearest PDB structures (foldseek):
  2df4-assembly1_A  TM=8.902E-01  e=2.662E-29  Staphylococcus aureus
  3h0l-assembly1_A  TM=8.771E-01  e=1.902E-28  Aquifex aeolicus
  3a1k-assembly1_A  TM=8.162E-01  e=1.689E-28  Rhodococcus sp. N-771
  3a1i-assembly1_A-2  TM=8.112E-01  e=7.951E-28  Rhodococcus sp. N-771
  3a2p-assembly1_A  TM=8.526E-01  e=3.014E-26  Paenarthrobacter ureafaciens

Secondary structure (DSSP, 8-state):
--GGG-TT--B--PPP------SSSTTTT-EEEEETTB--TTS---TT-HHHHHHH---SS--HHHHHHHHTTPEEEEEE--SGGG--SS--BTTTB----SSSTTB---SSSHHHHHHHHTTSSSEEEEEESSSTTHHHHHHHT-EEEEPSTTSS--TTB--S-TTT-EEEEEESSHHHHHHHHHHHH-S-SSPPPSS-EEEEETTGGGSS-HHHHHHHHHHHHHHHHHH-PPEEE---SS-HHHHHHHHHHHHHHHHHHHHHHHHHHHT----HHHHHHHHHHHH--HHHHHHHHHHHHHHHHHHHHHHTTTEEEEEESSSSSPPBTTS-HHHHHHHHHHHHHHHTHHHHH---EEEEEEEEETTEEEEEEEE--TT-HHHHHHHHHHHHHS--/--GGG-TT--B--PPP------SSSTTTT-EEEEETTB--TTS---TT-HHHHHHH---SS--HHHHHHHHTTPEEEEEE--SGGG--SS--BTTTB----SS-TTB---SSSHHHHHHHHTTSSSEEEEEESSSTTHHHHHHHT-EEEE-STTSS--TTB--S-TTT-EEEEEESSHHHHHHHHHHHH-S-SSPPPSS-EEEEETTGGGSS-HHHHHHHHHHHHHHHHHH-PPEEE---SS-HHHHHHHHHHHHHHHHHHHHHHHHHHHT----HHHHHHHHHHHH--HHHHHHHHHHHHHHHHHHHHHHTTTEEEEEESSSSSPPBTTS-HHHHHHHHHHHHHHHTHHHHH---EEEEEEEEETTEEEEEEEE--TT-HHHHHHHHHHHHHS--